Protein AF-A0A2I0QEM2-F1 (afdb_monomer_lite)

Foldseek 3Di:
DDALVQLVVVDDPFADSVLSQLLQLVLLLQLLQCPDPPNVVFWAWADQNCCCFFPDVAGWTDQETETEGQDDDDQVRVQVSSVVSQVNSCVLPVKAKDDKDKDFPDDDVQWTKIKIWIFTQTNVRDPPPGDTRIYIYTRLQDQDDFFDWGWTDNPGPCVVSRIHTHGYRDLLLNLLLLLQVLQVDQDLSSLVSNLCSLPPDLDQLLSNLVNNVVRCVSVVGDSVDDSCVVVVVNVVCNCVRGSNTHPDRDDSVVSCVRSVVSSLQSVLLNLCVVQQLQLLLLLVLLLCLQVLLLALLVLCCQAPNNVPPPLSVPDDSLCSLCQCLQVDPSHGNPDPVRNVLSVLLLVLQQPAWHADPPDPQGIDTSSLLNNFLDADPPDPRDRPHLSSLLLVLLLCQFCVQLPPPQSAAHHSVWAWAAALQGFIDTADSNLVVLSNLLSVLSCVLRVVVDLVSVLVCVVVSLVSSCVRQVRAFPDRRSLRRNFTRSLSSNSSSQSSLQLVSLQSNDDPDPDRCSDPDNVSQQFDWQFWLVPDDQQDPSVLCCCCPVVVNVLSVCSDDDDDDPDHFHWTWDADPVSQKIWTDGPPWIKIWGDDVVVQWIWIDTPPDDIAIWGWDADPNITITGFGFKKKKKKWFDLLLQQLLDFALLLLLLSQVLVVVLQVQLQSCVCNSSVFGHFLDDWSTITITIGTQSNDPVVSSVSSSLVSCCVQQLVLIAIDIDMDGGGDAPLQNQLVNVVVVVVCVVVVPGPPPRDRNLVVVVVVCPNDDDPQWDQASRSSRHIDGNPDPNSHHPSSVSSSVSSVDDDPQADSFLQLQQDPPPDGFWKKKKKKFFPCNCVSSCNVQQLAWSDWDFDDDDVVV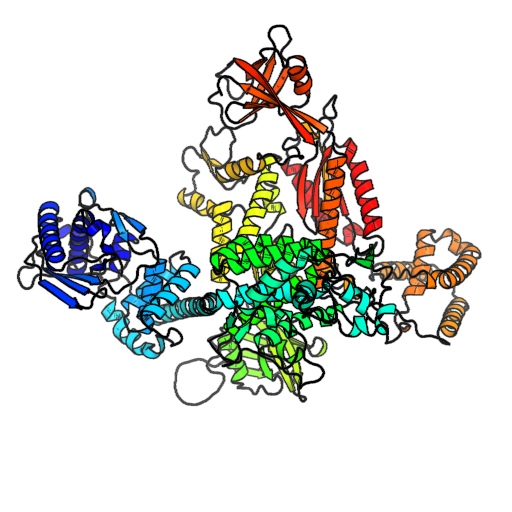VLVVVVVVVVPPPDDDDPVNVVVVVVVLVVVVVPDDRDDDDPVCVVVLVVVLVVVVVVCVVDPVSVVPADPVRSVVVSVVSVRVPPVRTDPPTGGNRDGSSSSSSLLVLLLVLLVVLVVVCQVPFDKAKKWKKFWPDDDPDPQDKFWKWKDFPPDDTDIFIWGDDPRIIITSNRVCVVVCVVQQVTWMWIFTDDPVCPPDRDITTIHTDDIDMHGSKAWSDGGSGMTIIMHGPVCPVVSVVVSVVSCCSRNVSVPPPGDTQMDMDIGHSPDRVSVVSVSSVVSVVCVVDPVSVVD

Radius of gyration: 36.81 Å; chains: 1; bounding box: 103×77×94 Å

pLDDT: mean 79.6, std 17.76, range [28.11, 97.88]

Secondary structure (DSSP, 8-state):
---HHHHHHH--SSS-HHHHHHHHHHHHHHHHHHHSTTHHHHEEEEHHHHIIIII-TTS----EEEEEESS---HHHHHHHHHHHHHHHHHHH-PEE-PPEEEEEE-STT--EEEEEEEEE-TT---SS--EEEEEEESSSPP-SPPEEEE----STTTTTS--EEEE--HHHHHHHHHHHHTT---HHHHHHHHHHHHHS---HHHHHHHHHHHHHHTT--TTS-GGGGHHHHHHHHHHHHTTT-SSPPPHHHHHHHHHHHHHHHHHHHHHHHTHHHHHHHHHHHHHTTGGGGSHHHHHHTSTTGGG-HHHHT--GGGHHHHHTT--TTS--S-HHHHHHHHHHHHHHTT-EEESTT-GGGEEEHHHHHHSSS--SSS-S--SSHHHHHHHHHHHHHHHHHHTT---PPBTTB-EEE-TTS-EEE-----HHHHHHHHHHHHHHHTT--HHHHHHHHHHHHHHHHHHHTTSBS--STTTTTSBHHHHHHHHHHHHHHHHHHHHH--S-SS----SSHHHHT-EEEEEGGG--TT-HHHHHIIIIIT--GGGTTSS---S--S----EEEE-TTSSEEEEEETTEEEEEEEETTTTEEEEEESSS-EEEEEEEEETTEEEEEE-SEEEEEEEE-HHHHHHS-SSHHHHHHHHHHHHHHHHHHHHIIIIIS---EEEEE-SSEEEEEEETT---HHHHHHHHHHHHHHHHTTSS-EEEEEPPS-S-HHHHHHHHHHHHHHHHHHT---TT---HHHHHHHTTTTSPPTTEEE-TTTSSSEEETT-TT---HHHHHHHHHHHS-BTTB-S-HHHHHB-SSSB--EEEEEEE---HHHHTSHHHHTSEEE--B--SSHHHHHHHHHHHHTTS-----HHHHHHHHHHHHHHHHS-------TTTHHHHHHHHHHHHHHHHT-HHHHHHS-HHHHHHHHHHHHHT-GGGB-TT-EEPP--HHHHHHHHHHHHHHHHHHHHHHHHHSPEEEEEEEEESS--S--SSEEEEEEEETTEEEEEEEEEEETTEEEE-SGGGHHHHHHTTTSPEEEEE--TT-TT---EEEEEEEEEEEEES-EEEEE-SSEEEEEEEHHHHHHHHHHHHHHHHHHHGGGTTTS--EEEEEEE-TTS-HHHHHHHHHHHHHHHH-HHHHH-

Sequence (1152 aa):
MIDLNELKRKINEQVGEATLERDYVIGWILKSIYEDDLLKDILIFKGGTALRKGYFSEYRFSADLDFTAINYVDENVLKTRFEGIIKKSAEDSGISFLEIEFEQTRDEYNEEAFEIKIPFIGPRQHKNSPPKIKVQITRYEKLFFKPEERELIHLYSDNKDCKAKLKVYSLEEIIGEKLRALHQRVRPRDLYDLHYLLTTQNINKIRVCECFLKKCEHKKVDWNIDPFEKSDDFKNAWNSSLEHLIINVPDFNDVVKRVKGEMSAIKNMCRIIKNRDLILLAEIGALIHDIGKLNEFFIKKQSIEGENDPILKDYLHGSVLEYDSGTNINFYPNNKALESSAKKLKDLLERVEISYQNSKSYKSDLYLLLKQHHPDKQQTQRFPDKIVELLSISDSFDAGEDRGNANNKQSMCKTYKSTAFGYEKDVDVDFNIERKNIYVSAINLINACDIDKIKDNRDKFIDILKESLGKSLGMTARAANDVSLWEHSYMTASIMKALLCEGILNKEEKEFPVVKNKQEILGRYLFSWGDIPENSTELIKFLKDDLKMEWVENAEIKKSMEWVENAEIKKSNDGKIITATNEEKSIRFKLNKEKGKVILEVSSEKNYKYELRENNSKLNIYLGPFKILSIDWDFFDFISQSHKIPDVSGRVEILREIKEEVKRLIETEFLLGNCIYEDDYGLHFLIPASFSEEKIIKEGIYKIINTKTEGILVPYVSSTASGGSLVKLLSEAKGILENKIREKEIDIDFKPEWIKKWNESNTNLPKNKLVCNVCSKGFYCDGNAEEICEVCKRIRDKGRKEKPPQTTFIDEIAWNGKDYENIALVVLNFNLKHWLDGEHIKSLFLNLKWKEGKDMKGLHGKIMKQLKGNFVWNENTQKTIKQSVSELLEEKTIVIRDNSISNLSNLMIKEIQSRIDKNETLRDVLTDEQKNHTLTICVFKNIEFLDKDTIPKSPSPSRMMRVWNNTREFFEELEKGICEKALTLDRCIIEVNKIPDVGAGAWESEISANDKKAKKCEIIFKENECITVTPHINNFIEENKNKELIIKIIDKEWENFQKKFSSKFKEKRTIRGYRTISLSPNMFMFLVPSSKAVEIIKEAKDRYMKQFGKVYGKLPLNAGVVFFKRKTPFYACLDSARRFINCFKDEEMRKK

Structure (mmCIF, N/CA/C/O backbone):
data_AF-A0A2I0QEM2-F1
#
_entry.id   AF-A0A2I0QEM2-F1
#
loop_
_atom_site.group_PDB
_atom_site.id
_atom_site.type_symbol
_atom_site.label_atom_id
_atom_site.label_alt_id
_atom_site.label_comp_id
_atom_site.label_asym_id
_atom_site.label_entity_id
_atom_site.label_seq_id
_atom_site.pdbx_PDB_ins_code
_atom_site.Cartn_x
_atom_site.Cartn_y
_atom_site.Cartn_z
_atom_site.occupancy
_atom_site.B_iso_or_equiv
_atom_site.auth_seq_id
_atom_site.auth_comp_id
_atom_site.auth_asym_id
_atom_site.auth_atom_id
_atom_site.pdbx_PDB_model_num
ATOM 1 N N . MET A 1 1 ? -49.653 7.482 21.838 1.00 86.69 1 MET A N 1
ATOM 2 C CA . MET A 1 1 ? -48.935 6.464 22.633 1.00 86.69 1 MET A CA 1
ATOM 3 C C . MET A 1 1 ? -49.371 5.084 22.184 1.00 86.69 1 MET A C 1
ATOM 5 O O . MET A 1 1 ? -50.568 4.891 21.992 1.00 86.69 1 MET A O 1
ATOM 9 N N . ILE A 1 2 ? -48.434 4.148 22.023 1.00 89.62 2 ILE A N 1
ATOM 10 C CA . ILE A 1 2 ? -48.752 2.739 21.739 1.00 89.62 2 ILE A CA 1
ATOM 11 C C . ILE A 1 2 ? -49.537 2.078 22.881 1.00 89.62 2 ILE A C 1
ATOM 13 O O . ILE A 1 2 ? -49.486 2.525 24.030 1.00 89.62 2 ILE A O 1
ATOM 17 N N . ASP A 1 3 ? -50.247 0.993 22.572 1.00 87.06 3 ASP A N 1
ATOM 18 C CA . ASP A 1 3 ? -50.975 0.220 23.577 1.00 87.06 3 ASP A CA 1
ATOM 19 C C . ASP A 1 3 ? -50.071 -0.799 24.309 1.00 87.06 3 ASP A C 1
ATOM 21 O O . ASP A 1 3 ? -49.000 -1.198 23.841 1.00 87.06 3 ASP A O 1
ATOM 25 N N . LEU A 1 4 ? -50.511 -1.243 25.492 1.00 86.88 4 LEU A N 1
ATOM 26 C CA . LEU A 1 4 ? -49.807 -2.267 26.272 1.00 86.88 4 LEU A CA 1
ATOM 27 C C . LEU A 1 4 ? -49.755 -3.624 25.544 1.00 86.88 4 LEU A C 1
ATOM 29 O O . LEU A 1 4 ? -48.837 -4.412 25.771 1.00 86.88 4 LEU A O 1
ATOM 33 N N . ASN A 1 5 ? -50.718 -3.912 24.664 1.00 85.56 5 ASN A N 1
ATOM 34 C CA . ASN A 1 5 ? -50.766 -5.168 23.917 1.00 85.56 5 ASN A CA 1
ATOM 35 C C . ASN A 1 5 ? -49.659 -5.239 22.856 1.00 85.56 5 ASN A C 1
ATOM 37 O O . ASN A 1 5 ? -49.176 -6.323 22.547 1.00 85.56 5 ASN A O 1
ATOM 41 N N . GLU A 1 6 ? -49.227 -4.114 22.293 1.00 86.69 6 GLU A N 1
ATOM 42 C CA . GLU A 1 6 ? -48.085 -4.026 21.395 1.00 86.69 6 GLU A CA 1
ATOM 43 C C . GLU A 1 6 ? -46.788 -4.331 22.135 1.00 86.69 6 GLU A C 1
ATOM 45 O O . GLU A 1 6 ? -46.016 -5.159 21.648 1.00 86.69 6 GLU A O 1
ATOM 50 N N . LEU A 1 7 ? -46.582 -3.747 23.323 1.00 85.81 7 LEU A N 1
ATOM 51 C CA . LEU A 1 7 ? -45.449 -4.121 24.172 1.00 85.81 7 LEU A CA 1
ATOM 52 C C . LEU A 1 7 ? -45.474 -5.627 24.441 1.00 85.81 7 LEU A C 1
ATOM 54 O O . LEU A 1 7 ? -44.477 -6.292 24.187 1.00 85.81 7 LEU A O 1
ATOM 58 N N . LYS A 1 8 ? -46.633 -6.175 24.834 1.00 84.00 8 LYS A N 1
ATOM 59 C CA . LYS A 1 8 ? -46.819 -7.612 25.090 1.00 84.00 8 LYS A CA 1
ATOM 60 C C . LYS A 1 8 ? -46.546 -8.506 23.886 1.00 84.00 8 LYS A C 1
ATOM 62 O O . LYS A 1 8 ? -45.945 -9.557 24.048 1.00 84.00 8 LYS A O 1
ATOM 67 N N . ARG A 1 9 ? -46.936 -8.089 22.680 1.00 83.12 9 ARG A N 1
ATOM 68 C CA . ARG A 1 9 ? -46.637 -8.817 21.432 1.00 83.12 9 ARG A CA 1
ATOM 69 C C . ARG A 1 9 ? -45.154 -8.796 21.068 1.00 83.12 9 ARG A C 1
ATOM 71 O O . ARG A 1 9 ? -44.708 -9.671 20.336 1.00 83.12 9 ARG A O 1
ATOM 78 N N . LYS A 1 10 ? -44.414 -7.786 21.529 1.00 77.62 10 LYS A N 1
ATOM 79 C CA . LYS A 1 10 ? -42.966 -7.646 21.323 1.00 77.62 10 LYS A CA 1
ATOM 80 C C . LYS A 1 10 ? -42.137 -8.267 22.452 1.00 77.62 10 LYS A C 1
ATOM 82 O O . LYS A 1 10 ? -40.921 -8.363 22.296 1.00 77.62 10 LYS A O 1
ATOM 87 N N . ILE A 1 11 ? -42.767 -8.699 23.551 1.00 74.38 11 ILE A N 1
ATOM 88 C CA . ILE A 1 11 ? -42.117 -9.531 24.571 1.00 74.38 11 ILE A CA 1
ATOM 89 C C . ILE A 1 11 ? -41.677 -10.838 23.911 1.00 74.38 11 ILE A C 1
ATOM 91 O O . ILE A 1 11 ? -42.431 -11.472 23.176 1.00 74.38 11 ILE A O 1
ATOM 95 N N . ASN A 1 12 ? -40.464 -11.260 24.230 1.00 62.56 12 ASN A N 1
ATOM 96 C CA . ASN A 1 12 ? -40.019 -12.637 24.071 1.00 62.56 12 ASN A CA 1
ATOM 97 C C . ASN A 1 12 ? -39.668 -13.198 25.457 1.00 62.56 12 ASN A C 1
ATOM 99 O O . ASN A 1 12 ? -39.690 -12.464 26.443 1.00 62.56 12 ASN A O 1
ATOM 103 N N . GLU A 1 13 ? -39.348 -14.488 25.543 1.00 52.75 13 GLU A N 1
ATOM 104 C CA . GLU A 1 13 ? -39.176 -15.213 26.813 1.00 52.75 13 GLU A CA 1
ATOM 105 C C . GLU A 1 13 ? -38.131 -14.615 27.785 1.00 52.75 13 GLU A C 1
ATOM 107 O O . GLU A 1 13 ? -38.129 -14.996 28.952 1.00 52.75 13 GLU A O 1
ATOM 112 N N . GLN A 1 14 ? -37.273 -13.673 27.359 1.00 54.59 14 GLN A N 1
ATOM 113 C CA . GLN A 1 14 ? -36.153 -13.166 28.170 1.00 54.59 14 GLN A CA 1
ATOM 114 C C . GLN A 1 14 ? -36.143 -11.639 28.407 1.00 54.59 14 GLN A C 1
ATOM 116 O O . GLN A 1 14 ? -35.611 -11.187 29.423 1.00 54.59 14 GLN A O 1
ATOM 121 N N . VAL A 1 15 ? -36.772 -10.813 27.553 1.00 71.94 15 VAL A N 1
ATOM 122 C CA . VAL A 1 15 ? -36.835 -9.346 27.753 1.00 71.94 15 VAL A CA 1
ATOM 123 C C . VAL A 1 15 ? -38.206 -8.911 28.271 1.00 71.94 15 VAL A C 1
ATOM 125 O O . VAL A 1 15 ? -39.206 -8.942 27.556 1.00 71.94 15 VAL A O 1
ATOM 128 N N . GLY A 1 16 ? -38.241 -8.448 29.523 1.00 80.44 16 GLY A N 1
ATOM 129 C CA . GLY A 1 16 ? -39.474 -8.038 30.196 1.00 80.44 16 GLY A CA 1
ATOM 130 C C . GLY A 1 16 ? -40.079 -6.717 29.698 1.00 80.44 16 GLY A C 1
ATOM 131 O O . GLY A 1 16 ? -39.392 -5.833 29.179 1.00 80.44 16 GLY A O 1
ATOM 132 N N . GLU A 1 17 ? -41.378 -6.544 29.961 1.00 84.81 17 GLU A N 1
ATOM 133 C CA . GLU A 1 17 ? -42.174 -5.362 29.587 1.00 84.81 17 GLU A CA 1
ATOM 134 C C . GLU A 1 17 ? -41.533 -4.025 29.986 1.00 84.81 17 GLU A C 1
ATOM 136 O O . GLU A 1 17 ? -41.599 -3.052 29.239 1.00 84.81 17 GLU A O 1
ATOM 141 N N . ALA A 1 18 ? -40.902 -3.966 31.163 1.00 87.00 18 ALA A N 1
ATOM 142 C CA . ALA A 1 18 ? -40.288 -2.747 31.688 1.00 87.00 18 ALA A CA 1
ATOM 143 C C . ALA A 1 18 ? -39.103 -2.256 30.837 1.00 87.00 18 ALA A C 1
ATOM 145 O O . ALA A 1 18 ? -38.886 -1.051 30.711 1.00 87.00 18 ALA A O 1
ATOM 146 N N . THR A 1 19 ? -38.332 -3.176 30.251 1.00 89.06 19 THR A N 1
ATOM 147 C CA . THR A 1 19 ? -37.191 -2.839 29.390 1.00 89.06 19 THR A CA 1
ATOM 148 C C . THR A 1 19 ? -37.675 -2.290 28.049 1.00 89.06 19 THR A C 1
ATOM 150 O O . THR A 1 19 ? -37.158 -1.272 27.588 1.00 89.06 19 THR A O 1
ATOM 153 N N . LEU A 1 20 ? -38.709 -2.908 27.467 1.00 89.44 20 LEU A N 1
ATOM 154 C CA . LEU A 1 20 ? -39.336 -2.444 26.225 1.00 89.44 20 LEU A CA 1
ATOM 155 C C . LEU A 1 20 ? -40.013 -1.083 26.402 1.00 89.44 20 LEU A C 1
ATOM 157 O O . LEU A 1 20 ? -39.857 -0.200 25.566 1.00 89.44 20 LEU A O 1
ATOM 161 N N . GLU A 1 21 ? -40.712 -0.877 27.520 1.00 92.56 21 GLU A N 1
ATOM 162 C CA . GLU A 1 21 ? -41.333 0.411 27.831 1.00 92.56 21 GLU A CA 1
ATOM 163 C C . GLU A 1 21 ? -40.294 1.545 27.891 1.00 92.56 21 GLU A C 1
ATOM 165 O O . GLU A 1 21 ? -40.509 2.610 27.312 1.00 92.56 21 GLU A O 1
ATOM 170 N N . ARG A 1 22 ? -39.141 1.317 28.536 1.00 93.19 22 ARG A N 1
ATOM 171 C CA . ARG A 1 22 ? -38.052 2.309 28.565 1.00 93.19 22 ARG A CA 1
ATOM 172 C C . ARG A 1 22 ? -37.472 2.564 27.178 1.00 93.19 22 ARG A C 1
ATOM 174 O O . ARG A 1 22 ? -37.265 3.719 26.820 1.00 93.19 22 ARG A O 1
ATOM 181 N N . ASP A 1 23 ? -37.227 1.514 26.397 1.00 93.31 23 ASP A N 1
ATOM 182 C CA . ASP A 1 23 ? -36.723 1.646 25.027 1.00 93.31 23 ASP A CA 1
ATOM 183 C C . ASP A 1 23 ? -37.681 2.465 24.142 1.00 93.31 23 ASP A C 1
ATOM 185 O O . ASP A 1 23 ? -37.230 3.317 23.372 1.00 93.31 23 ASP A O 1
ATOM 189 N N . TYR A 1 24 ? -38.991 2.261 24.285 1.00 94.56 24 TYR A N 1
ATOM 190 C CA . TYR A 1 24 ? -40.022 3.056 23.619 1.00 94.56 24 TYR A CA 1
ATOM 191 C C . TYR A 1 24 ? -39.948 4.542 24.008 1.00 94.56 24 TYR A C 1
ATOM 193 O O . TYR A 1 24 ? -39.855 5.407 23.135 1.00 94.56 24 TYR A O 1
ATOM 201 N N . VAL A 1 25 ? -39.917 4.846 25.310 1.00 95.88 25 VAL A N 1
ATOM 202 C CA . VAL A 1 25 ? -39.877 6.228 25.830 1.00 95.88 25 VAL A CA 1
ATOM 203 C C . VAL A 1 25 ? -38.597 6.958 25.407 1.00 95.88 25 VAL A C 1
ATOM 205 O O . VAL A 1 25 ? -38.641 8.135 25.054 1.00 95.88 25 VAL A O 1
ATOM 208 N N . ILE A 1 26 ? -37.460 6.254 25.377 1.00 96.69 26 ILE A N 1
ATOM 209 C CA . ILE A 1 26 ? -36.172 6.796 24.924 1.00 96.69 26 ILE A CA 1
ATOM 210 C C . ILE A 1 26 ? -36.251 7.341 23.492 1.00 96.69 26 ILE A C 1
ATOM 212 O O . ILE A 1 26 ? -35.633 8.367 23.212 1.00 96.69 26 ILE A O 1
ATOM 216 N N . GLY A 1 27 ? -36.998 6.689 22.591 1.00 96.44 27 GLY A N 1
ATOM 217 C CA . GLY A 1 27 ? -37.159 7.160 21.209 1.00 96.44 27 GLY A CA 1
ATOM 218 C C . GLY A 1 27 ? -37.770 8.561 21.147 1.00 96.44 27 GLY A C 1
ATOM 219 O O . GLY A 1 27 ? -37.224 9.452 20.499 1.00 96.44 27 GLY A O 1
ATOM 220 N N . TRP A 1 28 ? -38.840 8.781 21.911 1.00 97.69 28 TRP A N 1
ATOM 221 C CA . TRP A 1 28 ? -39.530 10.068 21.986 1.00 97.69 28 TRP A CA 1
ATOM 222 C C . TRP A 1 28 ? -38.673 11.170 22.614 1.00 97.69 28 TRP A C 1
ATOM 224 O O . TRP A 1 28 ? -38.589 12.262 22.054 1.00 97.69 28 TRP A O 1
ATOM 234 N N . ILE A 1 29 ? -37.952 10.863 23.698 1.00 97.50 29 ILE A N 1
ATOM 235 C CA . ILE A 1 29 ? -37.008 11.813 24.308 1.00 97.50 29 ILE A CA 1
ATOM 236 C C . ILE A 1 29 ? -35.905 12.192 23.307 1.00 97.50 29 ILE A C 1
ATOM 238 O O . ILE A 1 29 ? -35.602 13.372 23.141 1.00 97.50 29 ILE A O 1
ATOM 242 N N . LEU A 1 30 ? -35.316 11.211 22.609 1.00 97.88 30 LEU A N 1
ATOM 243 C CA . LEU A 1 30 ? -34.278 11.459 21.603 1.00 97.88 30 LEU A CA 1
ATOM 244 C C . LEU A 1 30 ? -34.788 12.323 20.448 1.00 97.88 30 LEU A C 1
ATOM 246 O O . LEU A 1 30 ? -34.082 13.246 20.041 1.00 97.88 30 LEU A O 1
ATOM 250 N N . LYS A 1 31 ? -36.005 12.065 19.949 1.00 97.69 31 LYS A N 1
ATOM 251 C CA . LYS A 1 31 ? -36.643 12.915 18.937 1.00 97.69 31 LYS A CA 1
ATOM 252 C C . LYS A 1 31 ? -36.706 14.361 19.414 1.00 97.69 31 LYS A C 1
ATOM 254 O O . LYS A 1 31 ? -36.218 15.247 18.721 1.00 97.69 31 LYS A O 1
ATOM 259 N N . SER A 1 32 ? -37.254 14.602 20.603 1.00 97.50 32 SER A N 1
ATOM 260 C CA . SER A 1 32 ? -37.409 15.962 21.118 1.00 97.50 32 SER A CA 1
ATOM 261 C C . SER A 1 32 ? -36.071 16.653 21.407 1.00 97.50 32 SER A C 1
ATOM 263 O O . SER A 1 32 ? -35.969 17.851 21.161 1.00 97.50 32 SER A O 1
ATOM 265 N N . ILE A 1 33 ? -35.030 15.927 21.844 1.00 97.50 33 ILE A N 1
ATOM 266 C CA . ILE A 1 33 ? -33.666 16.475 21.995 1.00 97.50 33 ILE A CA 1
ATOM 267 C C . ILE A 1 33 ? -33.108 16.946 20.645 1.00 97.50 33 ILE A C 1
ATOM 269 O O . ILE A 1 33 ? -32.586 18.054 20.552 1.00 97.50 33 ILE A O 1
ATOM 273 N N . TYR A 1 34 ? -33.214 16.122 19.599 1.00 96.94 34 TYR A N 1
ATOM 274 C CA . TYR A 1 34 ? -32.644 16.434 18.281 1.00 96.94 34 TYR A CA 1
ATOM 275 C C . TYR A 1 34 ? -33.519 17.351 17.414 1.00 96.94 34 TYR A C 1
ATOM 277 O O . TYR A 1 34 ? -33.090 17.779 16.342 1.00 96.94 34 TYR A O 1
ATOM 285 N N . GLU A 1 35 ? -34.712 17.703 17.889 1.00 95.62 35 GLU A N 1
ATOM 286 C CA . GLU A 1 35 ? -35.542 18.770 17.329 1.00 95.62 35 GLU A CA 1
ATOM 287 C C . GLU A 1 35 ? -35.390 20.109 18.067 1.00 95.62 35 GLU A C 1
ATOM 289 O O . GLU A 1 35 ? -35.893 21.116 17.572 1.00 95.62 35 GLU A O 1
ATOM 294 N N . ASP A 1 36 ? -34.734 20.150 19.233 1.00 96.69 36 ASP A N 1
ATOM 295 C CA . ASP A 1 36 ? -34.415 21.416 19.899 1.00 96.69 36 ASP A CA 1
ATOM 296 C C . ASP A 1 36 ? -33.275 22.128 19.161 1.00 96.69 36 ASP A C 1
ATOM 298 O O . ASP A 1 36 ? -32.236 21.540 18.849 1.00 96.69 36 ASP A O 1
ATOM 302 N N . ASP A 1 37 ? -33.467 23.419 18.889 1.00 93.31 37 ASP A N 1
ATOM 303 C CA . ASP A 1 37 ? -32.561 24.201 18.048 1.00 93.31 37 ASP A CA 1
ATOM 304 C C . ASP A 1 37 ? -31.167 24.414 18.635 1.00 93.31 37 ASP A C 1
ATOM 306 O O . ASP A 1 37 ? -30.241 24.697 17.880 1.00 93.31 37 ASP A O 1
ATOM 310 N N . LEU A 1 38 ? -31.001 24.263 19.950 1.00 93.38 38 LEU A N 1
ATOM 311 C CA . LEU A 1 38 ? -29.714 24.404 20.619 1.00 93.38 38 LEU A CA 1
ATOM 312 C C . LEU A 1 38 ? -29.069 23.033 20.846 1.00 93.38 38 LEU A C 1
ATOM 314 O O . LEU A 1 38 ? -27.910 22.805 20.492 1.00 93.38 38 LEU A O 1
ATOM 318 N N . LEU A 1 39 ? -29.812 22.101 21.443 1.00 94.75 39 LEU A N 1
ATOM 319 C CA . LEU A 1 39 ? -29.257 20.835 21.916 1.00 94.75 39 LEU A CA 1
ATOM 320 C C . LEU A 1 39 ? -28.869 19.890 20.778 1.00 94.75 39 LEU A C 1
ATOM 322 O O . LEU A 1 39 ? -27.874 19.178 20.924 1.00 94.75 39 LEU A O 1
ATOM 326 N N . LYS A 1 40 ? -29.548 19.942 19.623 1.00 94.06 40 LYS A N 1
ATOM 327 C CA . LYS A 1 40 ? -29.188 19.148 18.430 1.00 94.06 40 LYS A CA 1
ATOM 328 C C . LYS A 1 40 ? -27.764 19.412 17.926 1.00 94.06 40 LYS A C 1
ATOM 330 O O . LYS A 1 40 ? -27.160 18.556 17.275 1.00 94.06 40 LYS A O 1
ATOM 335 N N . ASP A 1 41 ? -27.227 20.602 18.194 1.00 91.62 41 ASP A N 1
ATOM 336 C CA . ASP A 1 41 ? -25.893 21.015 17.761 1.00 91.62 41 ASP A CA 1
ATOM 337 C C . ASP A 1 41 ? -24.830 20.848 18.847 1.00 91.62 41 ASP A C 1
ATOM 339 O O . ASP A 1 41 ? -23.646 20.785 18.523 1.00 91.62 41 ASP A O 1
ATOM 343 N N . ILE A 1 42 ? -25.237 20.707 20.111 1.00 93.06 42 ILE A N 1
ATOM 344 C CA . ILE A 1 42 ? -24.320 20.614 21.253 1.00 93.06 42 ILE A CA 1
ATOM 345 C C . ILE A 1 42 ? -24.175 19.183 21.776 1.00 93.06 42 ILE A C 1
ATOM 347 O O . ILE A 1 42 ? -23.073 18.786 22.163 1.00 93.06 42 ILE A O 1
ATOM 351 N N . LEU A 1 43 ? -25.261 18.409 21.816 1.00 96.38 43 LEU A N 1
ATOM 352 C CA . LEU A 1 43 ? -25.277 17.078 22.414 1.00 96.38 43 LEU A CA 1
ATOM 353 C C . LEU A 1 43 ? -24.982 16.005 21.367 1.00 96.38 43 LEU A C 1
ATOM 355 O O . LEU A 1 43 ? -25.769 15.745 20.454 1.00 96.38 43 LEU A O 1
ATOM 359 N N . ILE A 1 44 ? -23.845 15.336 21.535 1.00 97.50 44 ILE A N 1
ATOM 360 C CA . ILE A 1 44 ? -23.442 14.214 20.691 1.00 97.50 44 ILE A CA 1
ATOM 361 C C . ILE A 1 44 ? -23.692 12.910 21.442 1.00 97.50 44 ILE A C 1
ATOM 363 O O . ILE A 1 44 ? -23.155 12.692 22.530 1.00 97.50 44 ILE A O 1
ATOM 367 N N . PHE A 1 45 ? -24.522 12.049 20.863 1.00 97.75 45 PHE A N 1
ATOM 368 C CA . PHE A 1 45 ? -24.997 10.819 21.482 1.00 97.75 45 PHE A CA 1
ATOM 369 C C . PHE A 1 45 ? -23.941 9.708 21.452 1.00 97.75 45 PHE A C 1
ATOM 371 O O . PHE A 1 45 ? -23.252 9.514 20.445 1.00 97.75 45 PHE A O 1
ATOM 378 N N . LYS A 1 46 ? -23.816 8.954 22.551 1.00 95.94 46 LYS A N 1
ATOM 379 C CA . LYS A 1 46 ? -22.831 7.872 22.709 1.00 95.94 46 LYS A CA 1
ATOM 380 C C . LYS A 1 46 ? -23.363 6.713 23.568 1.00 95.94 46 LYS A C 1
ATOM 382 O O . LYS A 1 46 ? -24.531 6.660 23.944 1.00 95.94 46 LYS A O 1
ATOM 387 N N . GLY A 1 47 ? -22.490 5.748 23.856 1.00 93.06 47 GLY A N 1
ATOM 388 C CA . GLY A 1 47 ? -22.787 4.637 24.762 1.00 93.06 47 GLY A CA 1
ATOM 389 C C . GLY A 1 47 ? -23.612 3.504 24.139 1.00 93.06 47 GLY A C 1
ATOM 390 O O . GLY A 1 47 ? -23.734 3.373 22.923 1.00 93.06 47 GLY A O 1
ATOM 391 N N . GLY A 1 48 ? -24.155 2.630 24.992 1.00 93.62 48 GLY A N 1
ATOM 392 C CA . GLY A 1 48 ? -24.887 1.431 24.548 1.00 93.62 48 GLY A CA 1
ATOM 393 C C . GLY A 1 48 ? -26.233 1.743 23.889 1.00 93.62 48 GLY A C 1
ATOM 394 O O . GLY A 1 48 ? -26.659 1.041 22.976 1.00 93.62 48 GLY A O 1
ATOM 395 N N . THR A 1 49 ? -26.889 2.822 24.313 1.00 95.12 49 THR A N 1
ATOM 396 C CA . THR A 1 49 ? -28.182 3.239 23.753 1.00 95.12 49 THR A CA 1
ATOM 397 C C . THR A 1 49 ? -28.013 3.865 22.372 1.00 95.12 49 THR A C 1
ATOM 399 O O . THR A 1 49 ? -28.856 3.642 21.508 1.00 95.12 49 THR A O 1
ATOM 402 N N . ALA A 1 50 ? -26.886 4.534 22.108 1.00 96.25 50 ALA A N 1
ATOM 403 C CA . ALA A 1 50 ? -26.518 4.978 20.764 1.00 96.25 50 ALA A CA 1
ATOM 404 C C . ALA A 1 50 ? -26.355 3.814 19.779 1.00 96.25 50 ALA A C 1
ATOM 406 O O . ALA A 1 50 ? -26.840 3.895 18.652 1.00 96.25 50 ALA A O 1
ATOM 407 N N . LEU A 1 51 ? -25.752 2.700 20.209 1.00 95.44 51 LEU A N 1
ATOM 408 C CA . LEU A 1 51 ? -25.661 1.489 19.385 1.00 95.44 51 LEU A CA 1
ATOM 409 C C . LEU A 1 51 ? -27.054 0.949 19.033 1.00 95.44 51 LEU A C 1
ATOM 411 O O . LEU A 1 51 ? -27.324 0.651 17.872 1.00 95.44 51 LEU A O 1
ATOM 415 N N . ARG A 1 52 ? -27.963 0.896 20.013 1.00 93.88 52 ARG A N 1
ATOM 416 C CA . ARG A 1 52 ? -29.340 0.408 19.835 1.00 93.88 52 ARG A CA 1
ATOM 417 C C . ARG A 1 52 ? -30.203 1.321 18.958 1.00 93.88 52 ARG A C 1
ATOM 419 O O . ARG A 1 52 ? -30.937 0.834 18.106 1.00 93.88 52 ARG A O 1
ATOM 426 N N . LYS A 1 53 ? -30.146 2.635 19.189 1.00 95.94 53 LYS A N 1
ATOM 427 C CA . LYS A 1 53 ? -31.053 3.620 18.578 1.00 95.94 53 LYS A CA 1
ATOM 428 C C . LYS A 1 53 ? -30.502 4.282 17.316 1.00 95.94 53 LYS A C 1
ATOM 430 O O . LYS A 1 53 ? -31.290 4.856 16.577 1.00 95.94 53 LYS A O 1
ATOM 435 N N . GLY A 1 54 ? -29.194 4.214 17.067 1.00 95.06 54 GLY A N 1
ATOM 436 C CA . GLY A 1 54 ? -28.554 4.833 15.900 1.00 95.06 54 GLY A CA 1
ATOM 437 C C . GLY A 1 54 ? -27.897 3.859 14.917 1.00 95.06 54 GLY A C 1
ATOM 438 O O . GLY A 1 54 ? -27.710 4.226 13.760 1.00 95.06 54 GLY A O 1
ATOM 439 N N . TYR A 1 55 ? -27.549 2.634 15.335 1.00 93.81 55 TYR A N 1
ATOM 440 C CA . TYR A 1 55 ? -26.810 1.690 14.480 1.00 93.81 55 TYR A CA 1
ATOM 441 C C . TYR A 1 55 ? -27.526 0.360 14.234 1.00 93.81 55 TYR A C 1
ATOM 443 O O . TYR A 1 55 ? -27.539 -0.112 13.098 1.00 93.81 55 TYR A O 1
ATOM 451 N N . PHE A 1 56 ? -28.100 -0.263 15.268 1.00 92.81 56 PHE A N 1
ATOM 452 C CA . PHE A 1 56 ? -28.481 -1.676 15.217 1.00 92.81 56 PHE A CA 1
ATOM 453 C C . PHE A 1 56 ? -29.884 -1.949 15.785 1.00 92.81 56 PHE A C 1
ATOM 455 O O . PHE A 1 56 ? -30.124 -1.904 16.996 1.00 92.81 56 PHE A O 1
ATOM 462 N N . SER A 1 57 ? -30.802 -2.346 14.898 1.00 86.81 57 SER A N 1
ATOM 463 C CA . SER A 1 57 ? -32.187 -2.707 15.231 1.00 86.81 57 SER A CA 1
ATOM 464 C C . SER A 1 57 ? -32.347 -4.044 15.956 1.00 86.81 57 SER A C 1
ATOM 466 O O . SER A 1 57 ? -33.414 -4.286 16.504 1.00 86.81 57 SER A O 1
ATOM 468 N N . GLU A 1 58 ? -31.303 -4.869 16.065 1.00 82.44 58 GLU A N 1
ATOM 469 C CA . GLU A 1 58 ? -31.301 -6.164 16.780 1.00 82.44 58 GLU A CA 1
ATOM 470 C C . GLU A 1 58 ? -30.133 -6.248 17.785 1.00 82.44 58 GLU A C 1
ATOM 472 O O . GLU A 1 58 ? -29.364 -7.204 17.829 1.00 82.44 58 GLU A O 1
ATOM 477 N N . TYR A 1 59 ? -29.955 -5.185 18.571 1.00 88.75 59 TYR A N 1
ATOM 478 C CA . TYR A 1 59 ? -28.909 -5.046 19.585 1.00 88.75 59 TYR A CA 1
ATOM 479 C C . TYR A 1 59 ? -29.476 -5.127 21.000 1.00 88.75 59 TYR A C 1
ATOM 481 O O . TYR A 1 59 ? -30.679 -4.955 21.203 1.00 88.75 59 TYR A O 1
ATOM 489 N N . ARG A 1 60 ? -28.606 -5.333 21.997 1.00 90.75 60 ARG A N 1
ATOM 490 C CA . ARG A 1 60 ? -29.033 -5.395 23.399 1.00 90.75 60 ARG A CA 1
ATOM 491 C C . ARG A 1 60 ? -29.741 -4.117 23.838 1.00 90.75 60 ARG A C 1
ATOM 493 O O . ARG A 1 60 ? -29.378 -3.012 23.423 1.00 90.75 60 ARG A O 1
ATOM 500 N N . PHE A 1 61 ? -30.694 -4.260 24.749 1.00 89.69 61 PHE A N 1
ATOM 501 C CA . PHE A 1 61 ? -31.374 -3.111 25.331 1.00 89.69 61 PHE A CA 1
ATOM 502 C C . PHE A 1 61 ? -30.451 -2.308 26.259 1.00 89.69 61 PHE A C 1
ATOM 504 O O . PHE A 1 61 ? -29.465 -2.806 26.820 1.00 89.69 61 PHE A O 1
ATOM 511 N N . SER A 1 62 ? -30.764 -1.021 26.393 1.00 88.12 62 SER A N 1
ATOM 512 C CA . SER A 1 62 ? -30.042 -0.063 27.224 1.00 88.12 62 SER A CA 1
ATOM 513 C C . SER A 1 62 ? -31.012 1.032 27.672 1.00 88.12 62 SER A C 1
ATOM 515 O O . SER A 1 62 ? -31.854 1.458 26.887 1.00 88.12 62 SER A O 1
ATOM 517 N N . ALA A 1 63 ? -30.931 1.436 28.940 1.00 81.12 63 ALA A N 1
ATOM 518 C CA . ALA A 1 63 ? -31.920 2.311 29.582 1.00 81.12 63 ALA A CA 1
ATOM 519 C C . ALA A 1 63 ? -31.409 3.736 29.870 1.00 81.12 63 ALA A C 1
ATOM 521 O O . ALA A 1 63 ? -32.197 4.595 30.258 1.00 81.12 63 ALA A O 1
ATOM 522 N N . ASP A 1 64 ? -30.110 3.974 29.679 1.00 90.12 64 ASP A N 1
ATOM 523 C CA . ASP A 1 64 ? -29.443 5.239 29.997 1.00 90.12 64 ASP A CA 1
ATOM 524 C C . ASP A 1 64 ? -29.150 6.026 28.710 1.00 90.12 64 ASP A C 1
ATOM 526 O O . ASP A 1 64 ? -28.840 5.438 27.677 1.00 90.12 64 ASP A O 1
ATOM 530 N N . LEU A 1 65 ? -29.229 7.349 28.743 1.00 96.62 65 LEU A N 1
ATOM 531 C CA . LEU A 1 65 ? -28.885 8.229 27.629 1.00 96.62 65 LEU A CA 1
ATOM 532 C C . LEU A 1 65 ? -27.568 8.947 27.927 1.00 96.62 65 LEU A C 1
ATOM 534 O O . LEU A 1 65 ? -27.531 9.823 28.781 1.00 96.62 65 LEU A O 1
ATOM 538 N N . ASP A 1 66 ? -26.500 8.599 27.212 1.00 96.50 66 ASP A N 1
ATOM 539 C CA . ASP A 1 66 ? -25.177 9.195 27.405 1.00 96.50 66 ASP A CA 1
ATOM 540 C C . ASP A 1 66 ? -24.862 10.199 26.290 1.00 96.50 66 ASP A C 1
ATOM 542 O O . ASP A 1 66 ? -24.884 9.851 25.107 1.00 96.50 66 ASP A O 1
ATOM 546 N N . PHE A 1 67 ? -24.488 11.422 26.656 1.00 97.31 67 PHE A N 1
ATOM 547 C CA . PHE A 1 67 ? -24.098 12.475 25.724 1.00 97.31 67 PHE A CA 1
ATOM 548 C C . PHE A 1 67 ? -22.744 13.081 26.081 1.00 97.31 67 PHE A C 1
ATOM 550 O O . PHE A 1 67 ? -22.367 13.216 27.248 1.00 97.31 67 PHE A O 1
ATOM 557 N N . THR A 1 68 ? -22.023 13.503 25.049 1.00 96.06 68 THR A N 1
ATOM 558 C CA . THR A 1 68 ? -20.929 14.461 25.184 1.00 96.06 68 THR A CA 1
ATOM 559 C C . THR A 1 68 ? -21.393 15.826 24.696 1.00 96.06 68 THR A C 1
ATOM 561 O O . THR A 1 68 ? -21.880 15.942 23.572 1.00 96.06 68 THR A O 1
ATOM 564 N N . ALA A 1 69 ? -21.234 16.849 25.534 1.00 94.50 69 ALA A N 1
ATOM 565 C CA . ALA A 1 69 ? -21.490 18.236 25.161 1.00 94.50 69 ALA A CA 1
ATOM 566 C C . ALA A 1 69 ? -20.220 18.850 24.556 1.00 94.50 69 ALA A C 1
ATOM 568 O O . ALA A 1 69 ? -19.193 18.921 25.230 1.00 94.50 69 ALA A O 1
ATOM 569 N N . ILE A 1 70 ? -20.276 19.287 23.292 1.00 91.88 70 ILE A N 1
ATOM 570 C CA . ILE A 1 70 ? -19.095 19.845 22.598 1.00 91.88 70 ILE A CA 1
ATOM 571 C C . ILE A 1 70 ? -18.853 21.333 22.890 1.00 91.88 70 ILE A C 1
ATOM 573 O O . ILE A 1 70 ? -17.750 21.823 22.672 1.00 91.88 70 ILE A O 1
ATOM 577 N N . ASN A 1 71 ? -19.857 22.035 23.421 1.00 86.88 71 ASN A N 1
ATOM 578 C CA . ASN A 1 71 ? -19.799 23.447 23.803 1.00 86.88 71 ASN A CA 1
ATOM 579 C C . ASN A 1 71 ? -20.268 23.631 25.252 1.00 86.88 71 ASN A C 1
ATOM 581 O O . ASN A 1 71 ? -20.959 22.769 25.795 1.00 86.88 71 ASN A O 1
ATOM 585 N N . TYR A 1 72 ? -19.892 24.756 25.870 1.00 86.12 72 TYR A N 1
ATOM 586 C CA . TYR A 1 72 ? -20.441 25.145 27.171 1.00 86.12 72 TYR A CA 1
ATOM 587 C C . TYR A 1 72 ? -21.951 25.360 27.062 1.00 86.12 72 TYR A C 1
ATOM 589 O O . TYR A 1 72 ? -22.423 25.985 26.109 1.00 86.12 72 TYR A O 1
ATOM 597 N N . VAL A 1 73 ? -22.685 24.871 28.057 1.00 83.19 73 VAL A N 1
ATOM 598 C CA . VAL A 1 73 ? -24.099 25.181 28.257 1.00 83.19 73 VAL A CA 1
ATOM 599 C C . VAL A 1 73 ? -24.276 25.507 29.727 1.00 83.19 73 VAL A C 1
ATOM 601 O O . VAL A 1 73 ? -23.874 24.720 30.581 1.00 83.19 73 VAL A O 1
ATOM 604 N N . ASP A 1 74 ? -24.860 26.669 29.995 1.00 88.75 74 ASP A N 1
ATOM 605 C CA . ASP A 1 74 ? -25.239 27.075 31.344 1.00 88.75 74 ASP A CA 1
ATOM 606 C C . ASP A 1 74 ? -26.257 26.092 31.941 1.00 88.75 74 ASP A C 1
ATOM 608 O O . ASP A 1 74 ? -27.148 25.600 31.241 1.00 88.75 74 ASP A O 1
ATOM 612 N N . GLU A 1 75 ? -26.130 25.820 33.239 1.00 91.19 75 GLU A N 1
ATOM 613 C CA . GLU A 1 75 ? -26.975 24.868 33.961 1.00 91.19 75 GLU A CA 1
ATOM 614 C C . GLU A 1 75 ? -28.466 25.216 33.847 1.00 91.19 75 GLU A C 1
ATOM 616 O O . GLU A 1 75 ? -29.285 24.359 33.504 1.00 91.19 75 GLU A O 1
ATOM 621 N N . ASN A 1 76 ? -28.826 26.485 34.070 1.00 92.81 76 ASN A N 1
ATOM 622 C CA . ASN A 1 76 ? -30.219 26.930 34.047 1.00 92.81 76 ASN A CA 1
ATOM 623 C C . ASN A 1 76 ? -30.795 26.839 32.636 1.00 92.81 76 ASN A C 1
ATOM 625 O O . ASN A 1 76 ? -31.953 26.447 32.455 1.00 92.81 76 ASN A O 1
ATOM 629 N N . VAL A 1 77 ? -29.983 27.162 31.626 1.00 93.19 77 VAL A N 1
ATOM 630 C CA . VAL A 1 77 ? -30.362 26.986 30.220 1.00 93.19 77 VAL A CA 1
ATOM 631 C C . VAL A 1 77 ? -30.600 25.509 29.919 1.00 93.19 77 VAL A C 1
ATOM 633 O O . VAL A 1 77 ? -31.635 25.174 29.345 1.00 93.19 77 VAL A O 1
ATOM 636 N N . LEU A 1 78 ? -29.690 24.619 30.323 1.00 94.25 78 LEU A N 1
ATOM 637 C CA . LEU A 1 78 ? -29.816 23.183 30.084 1.00 94.25 78 LEU A CA 1
ATOM 638 C C . LEU A 1 78 ? -31.065 22.612 30.766 1.00 94.25 78 LEU A C 1
ATOM 640 O O . LEU A 1 78 ? -31.840 21.908 30.117 1.00 94.25 78 LEU A O 1
ATOM 644 N N . LYS A 1 79 ? -31.309 22.976 32.030 1.00 95.50 79 LYS A N 1
ATOM 645 C CA . LYS A 1 79 ? -32.506 22.582 32.781 1.00 95.50 79 LYS A CA 1
ATOM 646 C C . LYS A 1 79 ? -33.791 23.043 32.086 1.00 95.50 79 LYS A C 1
ATOM 648 O O . LYS A 1 79 ? -34.645 22.213 31.783 1.00 95.50 79 LYS A O 1
ATOM 653 N N . THR A 1 80 ? -33.879 24.328 31.732 1.00 96.00 80 THR A N 1
ATOM 654 C CA . THR A 1 80 ? -35.042 24.911 31.034 1.00 96.00 80 THR A CA 1
ATOM 655 C C . THR A 1 80 ? -35.308 24.210 29.697 1.00 96.00 80 THR A C 1
ATOM 657 O O . THR A 1 80 ? -36.451 23.932 29.330 1.00 96.00 80 THR A O 1
ATOM 660 N N . ARG A 1 81 ? -34.248 23.888 28.945 1.00 96.00 81 ARG A N 1
ATOM 661 C CA . ARG A 1 81 ? -34.365 23.171 27.667 1.00 96.00 81 ARG A CA 1
ATOM 662 C C . ARG A 1 81 ? -34.876 21.750 27.868 1.00 96.00 81 ARG A C 1
ATOM 664 O O . ARG A 1 81 ? -35.749 21.323 27.117 1.00 96.00 81 ARG A O 1
ATOM 671 N N . PHE A 1 82 ? -34.392 21.035 28.884 1.00 96.06 82 PHE A N 1
ATOM 672 C CA . PHE A 1 82 ? -34.886 19.695 29.200 1.00 96.06 82 PHE A CA 1
ATOM 673 C C . PHE A 1 82 ? -36.344 19.700 29.667 1.00 96.06 82 PHE A C 1
ATOM 675 O O . PHE A 1 82 ? -37.109 18.848 29.226 1.00 96.06 82 PHE A O 1
ATOM 682 N N . GLU A 1 83 ? -36.779 20.683 30.456 1.00 95.94 83 GLU A N 1
ATOM 683 C CA . GLU A 1 83 ? -38.203 20.857 30.787 1.00 95.94 83 GLU A CA 1
ATOM 684 C C . GLU A 1 83 ? -39.058 21.034 29.514 1.00 95.94 83 GLU A C 1
ATOM 686 O O . GLU A 1 83 ? -40.109 20.401 29.366 1.00 95.94 83 GLU A O 1
ATOM 691 N N . GLY A 1 84 ? -38.566 21.811 28.541 1.00 96.31 84 GLY A N 1
ATOM 692 C CA . GLY A 1 84 ? -39.181 21.953 27.217 1.00 96.31 84 GLY A CA 1
ATOM 693 C C . GLY A 1 84 ? -39.207 20.655 26.398 1.00 96.31 84 GLY A C 1
ATOM 694 O O . GLY A 1 84 ? -40.242 20.319 25.821 1.00 96.31 84 GLY A O 1
ATOM 695 N N . ILE A 1 85 ? -38.106 19.894 26.385 1.00 96.19 85 ILE A N 1
ATOM 696 C CA . ILE A 1 85 ? -38.006 18.575 25.732 1.00 96.19 85 ILE A CA 1
ATOM 697 C C . ILE A 1 85 ? -39.070 17.629 26.273 1.00 96.19 85 ILE A C 1
ATOM 699 O O . ILE A 1 85 ? -39.727 16.938 25.496 1.00 96.19 85 ILE A O 1
ATOM 703 N N . ILE A 1 86 ? -39.241 17.593 27.594 1.00 96.25 86 ILE A N 1
ATOM 704 C CA . ILE A 1 86 ? -40.202 16.711 28.250 1.00 96.25 86 ILE A CA 1
ATOM 705 C C . ILE A 1 86 ? -41.636 17.101 27.910 1.00 96.25 86 ILE A C 1
ATOM 707 O O . ILE A 1 86 ? -42.437 16.229 27.569 1.00 96.25 86 ILE A O 1
ATOM 711 N N . LYS A 1 87 ? -41.953 18.401 27.927 1.00 96.12 87 LYS A N 1
ATOM 712 C CA . LYS A 1 87 ? -43.271 18.894 27.515 1.00 96.12 87 LYS A CA 1
ATOM 713 C C . LYS A 1 87 ? -43.581 18.512 26.065 1.00 96.12 87 LYS A C 1
ATOM 715 O O . LYS A 1 87 ? -44.635 17.945 25.796 1.00 96.12 87 LYS A O 1
ATOM 720 N N . LYS A 1 88 ? -42.631 18.739 25.156 1.00 95.38 88 LYS A N 1
ATOM 721 C CA . LYS A 1 88 ? -42.768 18.373 23.743 1.00 95.38 88 LYS A CA 1
ATOM 722 C C . LYS A 1 88 ? -42.899 16.861 23.545 1.00 95.38 88 LYS A C 1
ATOM 724 O O . LYS A 1 88 ? -43.763 16.407 22.805 1.00 95.38 88 LYS A O 1
ATOM 729 N N . SER A 1 89 ? -42.094 16.072 24.259 1.00 96.25 89 SER A N 1
ATOM 730 C CA . SER A 1 89 ? -42.187 14.608 24.241 1.00 96.25 89 SER A CA 1
ATOM 731 C C . SER A 1 89 ? -43.569 14.141 24.700 1.00 96.25 89 SER A C 1
ATOM 733 O O . SER A 1 89 ? -44.110 13.198 24.128 1.00 96.25 89 SER A O 1
ATOM 735 N N . ALA A 1 90 ? -44.153 14.783 25.717 1.00 96.06 90 ALA A N 1
ATOM 736 C CA . ALA A 1 90 ? -45.496 14.471 26.201 1.00 96.06 90 ALA A CA 1
ATOM 737 C C . ALA A 1 90 ? -46.572 14.780 25.149 1.00 96.06 90 ALA A C 1
ATOM 739 O O . ALA A 1 90 ? -47.437 13.940 24.902 1.00 96.06 90 ALA A O 1
ATOM 740 N N . GLU A 1 91 ? -46.492 15.954 24.516 1.00 95.38 91 GLU A N 1
ATOM 741 C CA . GLU A 1 91 ? -47.420 16.408 23.470 1.00 95.38 91 GLU A CA 1
ATOM 742 C C . GLU A 1 91 ? -47.393 15.484 22.244 1.00 95.38 91 GLU A C 1
ATOM 744 O O . GLU A 1 91 ? -48.447 15.039 21.789 1.00 95.38 91 GLU A O 1
ATOM 749 N N . ASP A 1 92 ? -46.200 15.131 21.760 1.00 94.06 92 ASP A N 1
ATOM 750 C CA . ASP A 1 92 ? -46.034 14.323 20.548 1.00 94.06 92 ASP A CA 1
ATOM 751 C C . ASP A 1 92 ? -46.402 12.843 20.762 1.00 94.06 92 ASP A C 1
ATOM 753 O O . ASP A 1 92 ? -46.922 12.182 19.863 1.00 94.06 92 ASP A O 1
ATOM 757 N N . SER A 1 93 ? -46.115 12.296 21.949 1.00 94.62 93 SER A N 1
ATOM 758 C CA . SER A 1 93 ? -46.224 10.852 22.203 1.00 94.62 93 SER A CA 1
ATOM 759 C C . SER A 1 93 ? -47.461 10.446 23.003 1.00 94.62 93 SER A C 1
ATOM 761 O O . SER A 1 93 ? -47.887 9.290 22.926 1.00 94.62 93 SER A O 1
ATOM 763 N N . GLY A 1 94 ? -48.032 11.352 23.802 1.00 93.06 94 GLY A N 1
ATOM 764 C CA . GLY A 1 94 ? -49.046 11.054 24.817 1.00 93.06 94 GLY A CA 1
ATOM 765 C C . GLY A 1 94 ? -48.508 10.374 26.087 1.00 93.06 94 GLY A C 1
ATOM 766 O O . GLY A 1 94 ? -49.304 9.926 26.913 1.00 93.06 94 GLY A O 1
ATOM 767 N N . ILE A 1 95 ? -47.185 10.257 26.254 1.00 95.06 95 ILE A N 1
ATOM 768 C CA . ILE A 1 95 ? -46.554 9.778 27.495 1.00 95.06 95 ILE A CA 1
ATOM 769 C C . ILE A 1 95 ? -46.667 10.873 28.559 1.00 95.06 95 ILE A C 1
ATOM 771 O O . ILE A 1 95 ? -46.396 12.041 28.294 1.00 95.06 95 ILE A O 1
ATOM 775 N N . SER A 1 96 ? -47.031 10.501 29.786 1.00 94.69 96 SER A N 1
ATOM 776 C CA . SER A 1 96 ? -47.022 11.450 30.902 1.00 94.69 96 SER A CA 1
ATOM 777 C C . SER A 1 96 ? -45.654 11.447 31.567 1.00 94.69 96 SER A C 1
ATOM 779 O O . SER A 1 96 ? -45.228 10.429 32.109 1.00 94.69 96 SER A O 1
ATOM 781 N N . PHE A 1 97 ? -44.970 12.581 31.552 1.00 95.31 97 PHE A N 1
ATOM 782 C CA . PHE A 1 97 ? -43.712 12.768 32.265 1.00 95.31 97 PHE A CA 1
ATOM 783 C C . PHE A 1 97 ? -43.940 13.560 33.552 1.00 95.31 97 PHE A C 1
ATOM 785 O O . PHE A 1 97 ? -44.825 14.413 33.613 1.00 95.31 97 PHE A O 1
ATOM 792 N N . LEU A 1 98 ? -43.159 13.252 34.583 1.00 93.31 98 LEU A N 1
ATOM 793 C CA . LEU A 1 98 ? -43.171 13.972 35.855 1.00 93.31 98 LEU A CA 1
ATOM 794 C C . LEU A 1 98 ? -42.007 14.969 35.910 1.00 93.31 98 LEU A C 1
ATOM 796 O O . LEU A 1 98 ? -41.201 15.046 34.982 1.00 93.31 98 LEU A O 1
ATOM 800 N N . GLU A 1 99 ? -41.930 15.732 37.000 1.00 93.00 99 GLU A N 1
ATOM 801 C CA . GLU A 1 99 ? -40.849 16.691 37.231 1.00 93.00 99 GLU A CA 1
ATOM 802 C C . GLU A 1 99 ? -39.474 16.011 37.135 1.00 93.00 99 GLU A C 1
ATOM 804 O O . GLU A 1 99 ? -39.258 14.929 37.691 1.00 93.00 99 GLU A O 1
ATOM 809 N N . ILE A 1 100 ? -38.562 16.634 36.383 1.00 95.19 100 ILE A N 1
ATOM 810 C CA . ILE A 1 100 ? -37.209 16.114 36.195 1.00 95.19 100 ILE A CA 1
ATOM 811 C C . ILE A 1 100 ? -36.377 16.342 37.457 1.00 95.19 100 ILE A C 1
ATOM 813 O O . ILE A 1 100 ? -36.404 17.413 38.057 1.00 95.19 100 ILE A O 1
ATOM 817 N N . GLU A 1 101 ? -35.574 15.352 37.827 1.00 95.44 101 GLU A N 1
ATOM 818 C CA . GLU A 1 101 ? -34.515 15.537 38.818 1.00 95.44 101 GLU A CA 1
ATOM 819 C C . GLU A 1 101 ? -33.258 15.953 38.056 1.00 95.44 101 GLU A C 1
ATOM 821 O O . GLU A 1 101 ? -32.770 15.182 37.230 1.00 95.44 101 GLU A O 1
ATOM 826 N N . PHE A 1 102 ? -32.758 17.163 38.299 1.00 96.00 102 PHE A N 1
ATOM 827 C CA . PHE A 1 102 ? -31.584 17.714 37.625 1.00 96.00 102 PHE A CA 1
ATOM 828 C C . PHE A 1 102 ? -30.468 17.941 38.647 1.00 96.00 102 PHE A C 1
ATOM 830 O O . PHE A 1 102 ? -30.682 18.619 39.650 1.00 96.00 102 PHE A O 1
ATOM 837 N N . GLU A 1 103 ? -29.288 17.381 38.390 1.00 94.50 103 GLU A N 1
ATOM 838 C CA . GLU A 1 103 ? -28.128 17.467 39.275 1.00 94.50 103 GLU A CA 1
ATOM 839 C C . GLU A 1 103 ? -26.854 17.754 38.472 1.00 94.50 103 GLU A C 1
ATOM 841 O O . GLU A 1 103 ? -26.499 17.009 37.552 1.00 94.50 103 GLU A O 1
ATOM 846 N N . GLN A 1 104 ? -26.116 18.802 38.845 1.00 91.69 104 GLN A N 1
ATOM 847 C CA . GLN A 1 104 ? -24.752 19.003 38.367 1.00 91.69 104 GLN A CA 1
ATOM 848 C C . GLN A 1 104 ? -23.786 18.131 39.182 1.00 91.69 104 GLN A C 1
ATOM 850 O O . GLN A 1 104 ? -23.354 18.471 40.277 1.00 91.69 104 GLN A O 1
ATOM 855 N N . THR A 1 105 ? -23.435 16.978 38.620 1.00 91.69 105 THR A N 1
ATOM 856 C CA . THR A 1 105 ? -22.533 15.991 39.241 1.00 91.69 105 THR A CA 1
ATOM 857 C C . THR A 1 105 ? -21.059 16.408 39.249 1.00 91.69 105 THR A C 1
ATOM 859 O O . THR A 1 105 ? -20.262 15.818 39.980 1.00 91.69 105 THR A O 1
ATOM 862 N N . ARG A 1 106 ? -20.671 17.394 38.427 1.00 89.25 106 ARG A N 1
ATOM 863 C CA . ARG A 1 106 ? -19.324 17.981 38.428 1.00 89.25 106 ARG A CA 1
ATOM 864 C C . ARG A 1 106 ? -19.355 19.441 37.993 1.00 89.25 106 ARG A C 1
ATOM 866 O O . ARG A 1 106 ? -19.910 19.755 36.938 1.00 89.25 106 ARG A O 1
ATOM 873 N N . ASP A 1 107 ? -18.706 20.291 38.782 1.00 86.44 107 ASP A N 1
ATOM 874 C CA . ASP A 1 107 ? -18.609 21.739 38.573 1.00 86.44 107 ASP A CA 1
ATOM 875 C C . ASP A 1 107 ? -17.142 22.188 38.522 1.00 86.44 107 ASP A C 1
ATOM 877 O O . ASP A 1 107 ? -16.612 22.862 39.400 1.00 86.44 107 ASP A O 1
ATOM 881 N N . GLU A 1 108 ? -16.442 21.711 37.496 1.00 84.88 108 GLU A N 1
ATOM 882 C CA . GLU A 1 108 ? -15.091 22.148 37.161 1.00 84.88 108 GLU A CA 1
ATOM 883 C C . GLU A 1 108 ? -15.131 22.785 35.773 1.00 84.88 108 GLU A C 1
ATOM 885 O O . GLU A 1 108 ? -15.744 22.240 34.853 1.00 84.88 108 GLU A O 1
ATOM 890 N N . TYR A 1 109 ? -14.474 23.934 35.613 1.00 80.50 109 TYR A N 1
ATOM 891 C CA . TYR A 1 109 ? -14.470 24.678 34.354 1.00 80.50 109 TYR A CA 1
ATOM 892 C C . TYR A 1 109 ? -13.956 23.815 33.188 1.00 80.50 109 TYR A C 1
ATOM 894 O O . TYR A 1 109 ? -12.842 23.294 33.248 1.00 80.50 109 TYR A O 1
ATOM 902 N N . ASN A 1 110 ? -14.752 23.700 32.115 1.00 77.56 110 ASN A N 1
ATOM 903 C CA . ASN A 1 110 ? -14.538 22.801 30.963 1.00 77.56 110 ASN A CA 1
ATOM 904 C C . ASN A 1 110 ? -14.614 21.294 31.273 1.00 77.56 110 ASN A C 1
ATOM 906 O O . ASN A 1 110 ? -14.326 20.472 30.396 1.00 77.56 110 ASN A O 1
ATOM 910 N N . GLU A 1 111 ? -15.032 20.916 32.477 1.00 87.44 111 GLU A N 1
ATOM 911 C CA . GLU A 1 111 ? -15.208 19.531 32.903 1.00 87.44 111 GLU A CA 1
ATOM 912 C C . GLU A 1 111 ? -16.598 19.236 33.488 1.00 87.44 111 GLU A C 1
ATOM 914 O O . GLU A 1 111 ? -16.800 18.225 34.166 1.00 87.44 111 GLU A O 1
ATOM 919 N N . GLU A 1 112 ? -17.574 20.084 33.175 1.00 91.38 112 GLU A N 1
ATOM 920 C CA . GLU A 1 112 ? -18.922 20.026 33.725 1.00 91.38 112 GLU A CA 1
ATOM 921 C C . GLU A 1 112 ? -19.625 18.705 33.367 1.00 91.38 112 GLU A C 1
ATOM 923 O O . GLU A 1 112 ? -19.442 18.125 32.282 1.00 91.38 112 GLU A O 1
ATOM 928 N N . ALA A 1 113 ? -20.432 18.207 34.302 1.00 93.88 113 ALA A N 1
ATOM 929 C CA . ALA A 1 113 ? -21.188 16.978 34.125 1.00 93.88 113 ALA A CA 1
ATOM 930 C C . ALA A 1 113 ? -22.558 17.076 34.786 1.00 93.88 113 ALA A C 1
ATOM 932 O O . ALA A 1 113 ? -22.660 17.439 35.957 1.00 93.88 113 ALA A O 1
ATOM 933 N N . PHE A 1 114 ? -23.595 16.674 34.061 1.00 95.56 114 PHE A N 1
ATOM 934 C CA . PHE A 1 114 ? -24.980 16.751 34.509 1.00 95.56 114 PHE A CA 1
ATOM 935 C C . PHE A 1 114 ? -25.628 15.372 34.471 1.00 95.56 114 PHE A C 1
ATOM 937 O O . PHE A 1 114 ? -25.424 14.596 33.531 1.00 95.56 114 PHE A O 1
ATOM 944 N N . GLU A 1 115 ? -26.432 15.088 35.485 1.00 97.19 115 GLU A N 1
ATOM 945 C CA . GLU A 1 115 ? -27.308 13.933 35.552 1.00 97.19 115 GLU A CA 1
ATOM 946 C C . GLU A 1 115 ? -28.755 14.413 35.629 1.00 97.19 115 GLU A C 1
ATOM 948 O O . GLU A 1 115 ? -29.117 15.211 36.489 1.00 97.19 115 GLU A O 1
ATOM 953 N N . ILE A 1 116 ? -29.586 13.915 34.716 1.00 97.12 116 ILE A N 1
ATOM 954 C CA . ILE A 1 116 ? -31.011 14.231 34.662 1.00 97.12 116 ILE A CA 1
ATOM 955 C C . ILE A 1 116 ? -31.778 12.920 34.764 1.00 97.12 116 ILE A C 1
ATOM 957 O O . ILE A 1 116 ? -31.548 12.002 33.975 1.00 97.12 116 ILE A O 1
ATOM 961 N N . LYS A 1 117 ? -32.695 12.801 35.720 1.00 97.19 117 LYS A N 1
ATOM 962 C CA . LYS A 1 117 ? -33.614 11.660 35.804 1.00 97.19 117 LYS A CA 1
ATOM 963 C C . LYS A 1 117 ? -34.998 12.140 35.413 1.00 97.19 117 LYS A C 1
ATOM 965 O O . LYS A 1 117 ? -35.508 13.102 35.973 1.00 97.19 117 LYS A O 1
ATOM 970 N N . ILE A 1 118 ? -35.592 11.449 34.451 1.00 96.50 118 ILE A N 1
ATOM 971 C CA . ILE A 1 118 ? -36.883 11.780 33.854 1.00 96.50 118 ILE A CA 1
ATOM 972 C C . ILE A 1 118 ? -37.870 10.682 34.262 1.00 96.50 118 ILE A C 1
ATOM 974 O O . ILE A 1 118 ? -37.858 9.606 33.649 1.00 96.50 118 ILE A O 1
ATOM 978 N N . PRO A 1 119 ? -38.689 10.883 35.307 1.00 96.12 119 PRO A N 1
ATOM 979 C CA . PRO A 1 119 ? -39.720 9.927 35.676 1.00 96.12 119 PRO A CA 1
ATOM 980 C C . PRO A 1 119 ? -40.887 9.998 34.687 1.00 96.12 119 PRO A C 1
ATOM 982 O O . PRO A 1 119 ? -41.270 11.078 34.237 1.00 96.12 119 PRO A O 1
ATOM 985 N N . PHE A 1 120 ? -41.471 8.851 34.348 1.00 95.44 120 PHE A N 1
ATOM 986 C CA . PHE A 1 120 ? -42.549 8.787 33.363 1.00 95.44 120 PHE A CA 1
ATOM 987 C C . PHE A 1 120 ? -43.607 7.734 33.712 1.00 95.44 120 PHE A C 1
ATOM 989 O O . PHE A 1 120 ? -43.347 6.765 34.423 1.00 95.44 120 PHE A O 1
ATOM 996 N N . ILE A 1 121 ? -44.807 7.917 33.164 1.00 94.88 121 ILE A N 1
ATOM 997 C CA . ILE A 1 121 ? -45.922 6.972 33.182 1.00 94.88 121 ILE A CA 1
ATOM 998 C C . ILE A 1 121 ? -46.211 6.613 31.721 1.00 94.88 121 ILE A C 1
ATOM 1000 O O . ILE A 1 121 ? -46.804 7.394 30.974 1.00 94.88 121 ILE A O 1
ATOM 1004 N N . GLY A 1 122 ? -45.725 5.443 31.312 1.00 91.62 122 GLY A N 1
ATOM 1005 C CA . GLY A 1 122 ? -45.840 4.932 29.949 1.00 91.62 122 GLY A CA 1
ATOM 1006 C C . GLY A 1 122 ? -47.034 3.988 29.753 1.00 91.62 122 GLY A C 1
ATOM 1007 O O . GLY A 1 122 ? -47.970 3.974 30.563 1.00 91.62 122 GLY A O 1
ATOM 1008 N N . PRO A 1 123 ? -47.014 3.162 28.690 1.00 89.88 123 PRO A N 1
ATOM 1009 C CA . PRO A 1 123 ? -48.083 2.212 28.382 1.00 89.88 123 PRO A CA 1
ATOM 1010 C C . PRO A 1 123 ? -48.416 1.218 29.508 1.00 89.88 123 PRO A C 1
ATOM 1012 O O . PRO A 1 123 ? -49.546 0.736 29.561 1.00 89.88 123 PRO A O 1
ATOM 1015 N N . ARG A 1 124 ? -47.490 0.924 30.436 1.00 90.56 124 ARG A N 1
ATOM 1016 C CA . ARG A 1 124 ? -47.752 0.043 31.594 1.00 90.56 124 ARG A CA 1
ATOM 1017 C C . ARG A 1 124 ? -48.531 0.726 32.717 1.00 90.56 124 ARG A C 1
ATOM 1019 O O . ARG A 1 124 ? -48.946 0.048 33.651 1.00 90.56 124 ARG A O 1
ATOM 1026 N N . GLN A 1 125 ? -48.738 2.044 32.649 1.00 89.06 125 GLN A N 1
ATOM 1027 C CA . GLN A 1 125 ? -49.533 2.813 33.617 1.00 89.06 125 GLN A CA 1
ATOM 1028 C C . GLN A 1 125 ? -49.063 2.660 35.082 1.00 89.06 125 GLN A C 1
ATOM 1030 O O . GLN A 1 125 ? -49.856 2.744 36.021 1.00 89.06 125 GLN A O 1
ATOM 1035 N N . HIS A 1 126 ? -47.759 2.456 35.301 1.00 84.75 126 HIS A N 1
ATOM 1036 C CA . HIS A 1 126 ? -47.163 2.354 36.636 1.00 84.75 126 HIS A CA 1
ATOM 1037 C C . HIS A 1 126 ? -47.089 3.729 37.321 1.00 84.75 126 HIS A C 1
ATOM 1039 O O . HIS A 1 126 ? -46.193 4.522 37.043 1.00 84.75 126 HIS A O 1
ATOM 1045 N N . LYS A 1 127 ? -48.030 4.002 38.234 1.00 84.12 127 LYS A N 1
ATOM 1046 C CA . LYS A 1 127 ? -48.107 5.273 38.985 1.00 84.12 127 LYS A CA 1
ATOM 1047 C C . LYS A 1 127 ? -47.370 5.242 40.329 1.00 84.12 127 LYS A C 1
ATOM 1049 O O . LYS A 1 127 ? -46.812 6.251 40.745 1.00 84.12 127 LYS A O 1
ATOM 1054 N N . ASN A 1 128 ? -47.340 4.086 40.995 1.00 77.19 128 ASN A N 1
ATOM 1055 C CA . ASN A 1 128 ? -46.644 3.902 42.269 1.00 77.19 128 ASN A CA 1
ATOM 1056 C C . ASN A 1 128 ? -45.183 3.520 41.987 1.00 77.19 128 ASN A C 1
ATOM 1058 O O . ASN A 1 128 ? -44.924 2.415 41.517 1.00 77.19 128 ASN A O 1
ATOM 1062 N N . SER A 1 129 ? -44.247 4.435 42.262 1.00 84.81 129 SER A N 1
ATOM 1063 C CA . SER A 1 129 ? -42.825 4.336 41.878 1.00 84.81 129 SER A CA 1
ATOM 1064 C C . SER A 1 129 ? -42.611 4.300 40.351 1.00 84.81 129 SER A C 1
ATOM 1066 O O . SER A 1 129 ? -42.294 3.253 39.777 1.00 84.81 129 SER A O 1
ATOM 1068 N N . PRO A 1 130 ? -42.834 5.437 39.665 1.00 89.06 130 PRO A N 1
ATOM 1069 C CA . PRO A 1 130 ? -42.722 5.521 38.214 1.00 89.06 130 PRO A CA 1
ATOM 1070 C C . PRO A 1 130 ? -41.285 5.228 37.745 1.00 89.06 130 PRO A C 1
ATOM 1072 O O . PRO A 1 130 ? -40.320 5.665 38.386 1.00 89.06 130 PRO A O 1
ATOM 1075 N N . PRO A 1 131 ? -41.110 4.496 36.629 1.00 92.25 131 PRO A N 1
ATOM 1076 C CA . PRO A 1 131 ? -39.799 4.286 36.027 1.00 92.25 131 PRO A CA 1
ATOM 1077 C C . PRO A 1 131 ? -39.159 5.618 35.619 1.00 92.25 131 PRO A C 1
ATOM 1079 O O . PRO A 1 131 ? -39.844 6.587 35.300 1.00 92.25 131 PRO A O 1
ATOM 1082 N N . LYS A 1 132 ? -37.823 5.650 35.609 1.00 94.31 132 LYS A N 1
ATOM 1083 C CA . LYS A 1 132 ? -37.035 6.834 35.251 1.00 94.31 132 LYS A CA 1
ATOM 1084 C C . LYS A 1 132 ? -36.109 6.524 34.079 1.00 94.31 132 LYS A C 1
ATOM 1086 O O . LYS A 1 132 ? -35.526 5.439 34.043 1.00 94.31 132 LYS A O 1
ATOM 1091 N N . ILE A 1 133 ? -35.965 7.471 33.154 1.00 96.25 133 ILE A N 1
ATOM 1092 C CA . ILE A 1 133 ? -34.878 7.492 32.167 1.00 96.25 133 ILE A CA 1
ATOM 1093 C C . ILE A 1 133 ? -33.766 8.375 32.715 1.00 96.25 133 ILE A C 1
ATOM 1095 O O . ILE A 1 133 ? -34.019 9.503 33.134 1.00 96.25 133 ILE A O 1
ATOM 1099 N N . LYS A 1 134 ? -32.542 7.854 32.734 1.00 97.19 134 LYS A N 1
ATOM 1100 C CA . LYS A 1 134 ? -31.365 8.584 33.198 1.00 97.19 134 LYS A CA 1
ATOM 1101 C C . LYS A 1 134 ? -30.624 9.163 32.000 1.00 97.19 134 LYS A C 1
ATOM 1103 O O . LYS A 1 134 ? -30.286 8.423 31.083 1.00 97.19 134 LYS A O 1
ATOM 1108 N N . VAL A 1 135 ? -30.357 10.462 32.018 1.00 97.44 135 VAL A N 1
ATOM 1109 C CA . VAL A 1 135 ? -29.564 11.180 31.017 1.00 97.44 135 VAL A CA 1
ATOM 1110 C C . VAL A 1 135 ? -28.278 11.654 31.678 1.00 97.44 135 VAL A C 1
ATOM 1112 O O . VAL A 1 135 ? -28.323 12.313 32.713 1.00 97.44 135 VAL A O 1
ATOM 1115 N N . GLN A 1 136 ? -27.137 11.313 31.092 1.00 96.75 136 GLN A N 1
ATOM 1116 C CA . GLN A 1 136 ? -25.822 11.775 31.517 1.00 96.75 136 GLN A CA 1
ATOM 1117 C C . GLN A 1 136 ?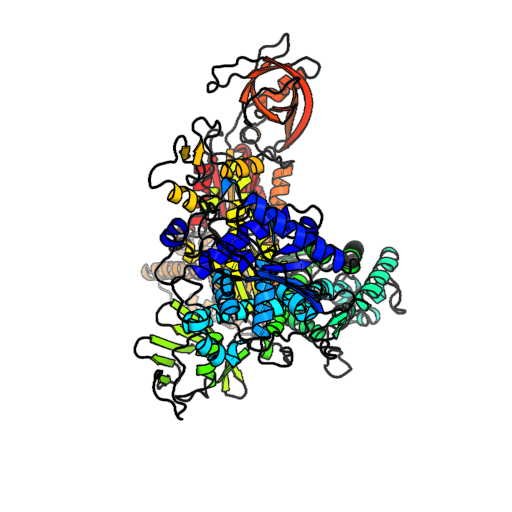 -25.212 12.641 30.422 1.00 96.75 136 GLN A C 1
ATOM 1119 O O . GLN A 1 136 ? -25.066 12.204 29.282 1.00 96.75 136 GLN A O 1
ATOM 1124 N N . ILE A 1 137 ? -24.835 13.867 30.769 1.00 96.00 137 ILE A N 1
ATOM 1125 C CA . ILE A 1 137 ? -24.196 14.815 29.855 1.00 96.00 137 ILE A CA 1
ATOM 1126 C C . ILE A 1 137 ? -22.819 15.135 30.417 1.00 96.00 137 ILE A C 1
ATOM 1128 O O . ILE A 1 137 ? -22.702 15.620 31.536 1.00 96.00 137 ILE A O 1
ATOM 1132 N N . THR A 1 138 ? -21.769 14.854 29.648 1.00 93.94 138 THR A N 1
ATOM 1133 C CA . THR A 1 138 ? -20.376 15.063 30.079 1.00 93.94 138 THR A CA 1
ATOM 1134 C C . THR A 1 138 ? -19.637 16.000 29.132 1.00 93.94 138 THR A C 1
ATOM 1136 O O . THR A 1 138 ? -19.661 15.763 27.924 1.00 93.94 138 THR A O 1
ATOM 1139 N N . ARG A 1 139 ? -18.929 17.006 29.659 1.00 90.69 139 ARG A N 1
ATOM 1140 C CA . ARG A 1 139 ? -18.087 17.924 28.867 1.00 90.69 139 ARG A CA 1
ATOM 1141 C C . ARG A 1 139 ? -16.593 17.585 28.905 1.00 90.69 139 ARG A C 1
ATOM 1143 O O . ARG A 1 139 ? -15.887 17.774 27.923 1.00 90.69 139 ARG A O 1
ATOM 1150 N N . TYR A 1 140 ? -16.131 16.946 29.979 1.00 87.31 140 TYR A N 1
ATOM 1151 C CA . TYR A 1 140 ? -14.747 16.463 30.135 1.00 87.31 140 TYR A CA 1
ATOM 1152 C C . TYR A 1 140 ? -14.397 15.223 29.282 1.00 87.31 140 TYR A C 1
ATOM 1154 O O . TYR A 1 140 ? -13.334 14.608 29.453 1.00 87.31 140 TYR A O 1
ATOM 1162 N N . GLU A 1 141 ? -15.290 14.796 28.388 1.00 87.06 141 GLU A N 1
ATOM 1163 C CA . GLU A 1 141 ? -15.026 13.743 27.411 1.00 87.06 141 GLU A CA 1
ATOM 1164 C C . GLU A 1 141 ? -14.721 14.372 26.051 1.00 87.06 141 GLU A C 1
ATOM 1166 O O . GLU A 1 141 ? -15.482 15.198 25.562 1.00 87.06 141 GLU A O 1
ATOM 1171 N N . LYS A 1 142 ? -13.613 13.974 25.420 1.00 85.94 142 LYS A N 1
ATOM 1172 C CA . LYS A 1 142 ? -13.200 14.548 24.133 1.00 85.94 142 LYS A CA 1
ATOM 1173 C C . LYS A 1 142 ? -13.788 13.757 22.979 1.00 85.94 142 LYS A C 1
ATOM 1175 O O . LYS A 1 142 ? -13.562 12.553 22.906 1.00 85.94 142 LYS A O 1
ATOM 1180 N N . LEU A 1 143 ? -14.487 14.434 22.079 1.00 91.56 143 LEU A N 1
ATOM 1181 C CA . LEU A 1 143 ? -14.891 13.885 20.790 1.00 91.56 143 LEU A CA 1
ATOM 1182 C C . LEU A 1 143 ? -13.701 13.954 19.818 1.00 91.56 143 LEU A C 1
ATOM 1184 O O . LEU A 1 143 ? -13.156 15.036 19.599 1.00 91.56 143 LEU A O 1
ATOM 1188 N N . PHE A 1 144 ? -13.288 12.822 19.251 1.00 90.31 144 PHE A N 1
ATOM 1189 C CA . PHE A 1 144 ? -12.126 12.753 18.354 1.00 90.31 144 PHE A CA 1
ATOM 1190 C C . PHE A 1 144 ? -12.490 12.724 16.879 1.00 90.31 144 PHE A C 1
ATOM 1192 O O . PHE A 1 144 ? -11.746 13.268 16.061 1.00 90.31 144 PHE A O 1
ATOM 1199 N N . PHE A 1 145 ? -13.601 12.086 16.525 1.00 93.31 145 PHE A N 1
ATOM 1200 C CA . PHE A 1 145 ? -14.069 12.040 15.150 1.00 93.31 145 PHE A CA 1
ATOM 1201 C C . PHE A 1 145 ? -15.299 12.920 14.963 1.00 93.31 145 PHE A C 1
ATOM 1203 O O . PHE A 1 145 ? -16.042 13.212 15.897 1.00 93.31 145 PHE A O 1
ATOM 1210 N N . LYS A 1 146 ? -15.530 13.353 13.721 1.00 94.00 146 LYS A N 1
ATOM 1211 C CA . LYS A 1 146 ? -16.760 14.068 13.385 1.00 94.00 146 LYS A CA 1
ATOM 1212 C C . LYS A 1 146 ? -17.969 13.169 13.714 1.00 94.00 146 LYS A C 1
ATOM 1214 O O . LYS A 1 146 ? -17.926 11.992 13.347 1.00 94.00 146 LYS A O 1
ATOM 1219 N N . PRO A 1 147 ? -19.030 13.696 14.357 1.00 95.19 147 PRO A N 1
ATOM 1220 C CA . PRO A 1 147 ? -20.241 12.928 14.608 1.00 95.19 147 PRO A CA 1
ATOM 1221 C C . PRO A 1 147 ? -20.853 12.424 13.303 1.00 95.19 147 PRO A C 1
ATOM 1223 O O . PRO A 1 147 ? -20.864 13.139 12.297 1.00 95.19 147 PRO A O 1
ATOM 1226 N N . GLU A 1 148 ? -21.388 11.211 13.337 1.00 95.94 148 GLU A N 1
ATOM 1227 C CA . GLU A 1 148 ? -22.150 10.639 12.236 1.00 95.94 148 GLU A CA 1
ATOM 1228 C C . GLU A 1 148 ? -23.633 10.974 12.396 1.00 95.94 148 GLU A C 1
ATOM 1230 O O . GLU A 1 148 ? -24.177 10.915 13.501 1.00 95.94 148 GLU A O 1
ATOM 1235 N N . GLU A 1 149 ? -24.292 11.308 11.288 1.00 97.00 149 GLU A N 1
ATOM 1236 C CA . GLU A 1 149 ? -25.745 11.458 11.264 1.00 97.00 149 GLU A CA 1
ATOM 1237 C C . GLU A 1 149 ? -26.402 10.095 11.061 1.00 97.00 149 GLU A C 1
ATOM 1239 O O . GLU A 1 149 ? -26.087 9.373 10.110 1.00 97.00 149 GLU A O 1
ATOM 1244 N N . ARG A 1 150 ? -27.317 9.736 11.962 1.00 97.12 150 ARG A N 1
ATOM 1245 C CA . ARG A 1 150 ? -28.041 8.462 11.932 1.00 97.12 150 ARG A CA 1
ATOM 1246 C C . ARG A 1 150 ? -29.532 8.692 12.129 1.00 97.12 150 ARG A C 1
ATOM 1248 O O . ARG A 1 150 ? -29.931 9.492 12.967 1.00 97.12 150 ARG A O 1
ATOM 1255 N N . GLU A 1 151 ? -30.352 7.980 11.366 1.00 97.31 151 GLU A N 1
ATOM 1256 C CA . GLU A 1 151 ? -31.801 7.979 11.576 1.00 97.31 151 GLU A CA 1
ATOM 1257 C C . GLU A 1 151 ? -32.132 7.258 12.889 1.00 97.31 151 GLU A C 1
ATOM 1259 O O . GLU A 1 151 ? -31.573 6.197 13.182 1.00 97.31 151 GLU A O 1
ATOM 1264 N N . LEU A 1 152 ? -33.045 7.829 13.675 1.00 97.19 152 LEU A N 1
ATOM 1265 C CA . LEU A 1 152 ? -33.545 7.211 14.899 1.00 97.19 152 LEU A CA 1
ATOM 1266 C C . LEU A 1 152 ? -34.244 5.880 14.585 1.00 97.19 152 LEU A C 1
ATOM 1268 O O . LEU A 1 152 ? -35.247 5.828 13.873 1.00 97.19 152 LEU A O 1
ATOM 1272 N N . ILE A 1 153 ? -33.746 4.801 15.182 1.00 95.88 153 ILE A N 1
ATOM 1273 C CA . ILE A 1 153 ? -34.354 3.475 15.111 1.00 95.88 153 ILE A CA 1
ATOM 1274 C C . ILE A 1 153 ? -35.463 3.383 16.166 1.00 95.88 153 ILE A C 1
ATOM 1276 O O . ILE A 1 153 ? -35.213 3.174 17.358 1.00 95.88 153 ILE A O 1
ATOM 1280 N N . HIS A 1 154 ? -36.709 3.507 15.707 1.00 94.50 154 HIS A N 1
ATOM 1281 C CA . HIS A 1 154 ? -37.913 3.339 16.520 1.00 94.50 154 HIS A CA 1
ATOM 1282 C C . HIS A 1 154 ? -38.749 2.168 15.997 1.00 94.50 154 HIS A C 1
ATOM 1284 O O . HIS A 1 154 ? -39.382 2.256 14.950 1.00 94.50 154 HIS A O 1
ATOM 1290 N N . LEU A 1 155 ? -38.730 1.034 16.702 1.00 91.12 155 LEU A N 1
ATOM 1291 C CA . LEU A 1 155 ? -39.296 -0.238 16.222 1.00 91.12 155 LEU A CA 1
ATOM 1292 C C . LEU A 1 155 ? -40.748 -0.468 16.664 1.00 91.12 155 LEU A C 1
ATOM 1294 O O . LEU A 1 155 ? -41.165 -1.617 16.820 1.00 91.12 155 LEU A O 1
ATOM 1298 N N . TYR A 1 156 ? -41.513 0.598 16.873 1.00 92.19 156 TYR A N 1
ATOM 1299 C CA . TYR A 1 156 ? -42.907 0.547 17.323 1.00 92.19 156 TYR A CA 1
ATOM 1300 C C . TYR A 1 156 ? -43.853 1.060 16.229 1.00 92.19 156 TYR A C 1
ATOM 1302 O O . TYR A 1 156 ? -43.410 1.625 15.224 1.00 92.19 156 TYR A O 1
ATOM 1310 N N . SER A 1 157 ? -45.150 0.796 16.376 1.00 92.38 157 SER A N 1
ATOM 1311 C CA . SER A 1 157 ? -46.171 1.095 15.362 1.00 92.38 157 SER A CA 1
ATOM 1312 C C . SER A 1 157 ? -46.275 2.582 15.002 1.00 92.38 157 SER A C 1
ATOM 1314 O O . SER A 1 157 ? -46.631 2.911 13.871 1.00 92.38 157 SER A O 1
ATOM 1316 N N . ASP A 1 158 ? -45.873 3.468 15.913 1.00 93.69 158 ASP A N 1
ATOM 1317 C CA . ASP A 1 158 ? -45.825 4.927 15.771 1.00 93.69 158 ASP A CA 1
ATOM 1318 C C . ASP A 1 158 ? -44.493 5.462 15.199 1.00 93.69 158 ASP A C 1
ATOM 1320 O O . ASP A 1 158 ? -44.211 6.659 15.242 1.00 93.69 158 ASP A O 1
ATOM 1324 N N . ASN A 1 159 ? -43.666 4.608 14.586 1.00 90.69 159 ASN A N 1
ATOM 1325 C CA . ASN A 1 159 ? -42.398 5.010 13.951 1.00 90.69 159 ASN A CA 1
ATOM 1326 C C . ASN A 1 159 ? -42.513 6.075 12.855 1.00 90.69 159 ASN A C 1
ATOM 1328 O O . ASN A 1 159 ? -41.511 6.683 12.482 1.00 90.69 159 ASN A O 1
ATOM 1332 N N . LYS A 1 160 ? -43.710 6.292 12.304 1.00 91.75 160 LYS A N 1
ATOM 1333 C CA . LYS A 1 160 ? -43.940 7.342 11.309 1.00 91.75 160 LYS A CA 1
ATOM 1334 C C . LYS A 1 160 ? -43.848 8.725 11.940 1.00 91.75 160 LYS A C 1
ATOM 1336 O O . LYS A 1 160 ? -43.348 9.630 11.275 1.00 91.75 160 LYS A O 1
ATOM 1341 N N . ASP A 1 161 ? -44.257 8.821 13.200 1.00 93.50 161 ASP A N 1
ATOM 1342 C CA . ASP A 1 161 ? -44.329 10.048 13.983 1.00 93.50 161 ASP A CA 1
ATOM 1343 C C . ASP A 1 161 ? -43.058 10.234 14.829 1.00 93.50 161 ASP A C 1
ATOM 1345 O O . ASP A 1 161 ? -42.593 11.356 15.022 1.00 93.50 161 ASP A O 1
ATOM 1349 N N . CYS A 1 162 ? -42.425 9.138 15.268 1.00 95.62 162 CYS A N 1
ATOM 1350 C CA . CYS A 1 162 ? -41.182 9.173 16.038 1.00 95.62 162 CYS A CA 1
ATOM 1351 C C . CYS A 1 162 ? -39.921 9.091 15.150 1.00 95.62 162 CYS A C 1
ATOM 1353 O O . CYS A 1 162 ? -39.274 8.045 15.064 1.00 95.62 162 CYS A O 1
ATOM 1355 N N . LYS A 1 163 ? -39.566 10.192 14.468 1.00 95.81 163 LYS A N 1
ATOM 1356 C CA . LYS A 1 163 ? -38.375 10.276 13.596 1.00 95.81 163 LYS A CA 1
ATOM 1357 C C . LYS A 1 163 ? -37.487 11.461 13.939 1.00 95.81 163 LYS A C 1
ATOM 1359 O O . LYS A 1 163 ? -37.984 12.562 14.139 1.00 95.81 163 LYS A O 1
ATOM 1364 N N . ALA A 1 164 ? -36.176 11.242 13.929 1.00 96.31 164 ALA A N 1
ATOM 1365 C CA . ALA A 1 164 ? -35.177 12.295 14.060 1.00 96.31 164 ALA A CA 1
ATOM 1366 C C . ALA A 1 164 ? -33.835 11.857 13.466 1.00 96.31 164 ALA A C 1
ATOM 1368 O O . ALA A 1 164 ? -33.521 10.665 13.431 1.00 96.31 164 ALA A O 1
ATOM 1369 N N . LYS A 1 165 ? -33.024 12.840 13.064 1.00 97.12 165 LYS A N 1
ATOM 1370 C CA . LYS A 1 165 ? -31.615 12.634 12.721 1.00 97.12 165 LYS A CA 1
ATOM 1371 C C . LYS A 1 165 ? -30.751 12.882 13.948 1.00 97.12 165 LYS A C 1
ATOM 1373 O O . LYS A 1 165 ? -30.632 14.009 14.420 1.00 97.12 165 LYS A O 1
ATOM 1378 N N . LEU A 1 166 ? -30.156 11.815 14.456 1.00 97.50 166 LEU A N 1
ATOM 1379 C CA . LEU A 1 166 ? -29.277 11.823 15.615 1.00 97.50 166 LEU A CA 1
ATOM 1380 C C . LEU A 1 166 ? -27.850 12.172 15.184 1.00 97.50 166 LEU A C 1
ATOM 1382 O O . LEU A 1 166 ? -27.383 11.676 14.157 1.00 97.50 166 LEU A O 1
ATOM 1386 N N . LYS A 1 167 ? -27.125 12.940 16.003 1.00 97.62 167 LYS A N 1
ATOM 1387 C CA . LYS A 1 167 ? -25.664 13.080 15.892 1.00 97.62 167 LYS A CA 1
ATOM 1388 C C . LYS A 1 167 ? -24.987 12.136 16.872 1.00 97.62 167 LYS A C 1
ATOM 1390 O O . LYS A 1 167 ? -25.063 12.340 18.081 1.00 97.62 167 LYS A O 1
ATOM 1395 N N . VAL A 1 168 ? -24.320 11.111 16.357 1.00 97.31 168 VAL A N 1
ATOM 1396 C CA . VAL A 1 168 ? -23.820 9.982 17.150 1.00 97.31 168 VAL A CA 1
ATOM 1397 C C . VAL A 1 168 ? -22.306 9.843 17.000 1.00 97.31 168 VAL A C 1
ATOM 1399 O O . VAL A 1 168 ? -21.744 10.164 15.953 1.00 97.31 168 VAL A O 1
ATOM 1402 N N . TYR A 1 169 ? -21.625 9.343 18.030 1.00 97.00 169 TYR A N 1
ATOM 1403 C CA . TYR A 1 169 ? -20.238 8.883 17.900 1.00 97.00 169 TYR A CA 1
ATOM 1404 C C . TYR A 1 169 ? -20.123 7.847 16.776 1.00 97.00 169 TYR A C 1
ATOM 1406 O O . TYR A 1 169 ? -20.989 6.979 16.646 1.00 97.00 169 TYR A O 1
ATOM 1414 N N . SER A 1 170 ? -19.032 7.896 16.004 1.00 95.75 170 SER A N 1
ATOM 1415 C CA . SER A 1 170 ? -18.670 6.800 15.089 1.00 95.75 170 SER A CA 1
ATOM 1416 C C . SER A 1 170 ? -18.482 5.482 15.854 1.00 95.75 170 SER A C 1
ATOM 1418 O O . SER A 1 170 ? -18.109 5.493 17.034 1.00 95.75 170 SER A O 1
ATOM 1420 N N . LEU A 1 171 ? -18.702 4.341 15.192 1.00 95.69 171 LEU A N 1
ATOM 1421 C CA . LEU A 1 171 ? -18.496 3.027 15.814 1.00 95.69 171 LEU A CA 1
ATOM 1422 C C . LEU A 1 171 ? -17.067 2.873 16.347 1.00 95.69 171 LEU A C 1
ATOM 1424 O O . LEU A 1 171 ? -16.883 2.381 17.459 1.00 95.69 171 LEU A O 1
ATOM 1428 N N . GLU A 1 172 ? -16.063 3.341 15.602 1.00 95.25 172 GLU A N 1
ATOM 1429 C CA . GLU A 1 172 ? -14.660 3.292 16.017 1.00 95.25 172 GLU A CA 1
ATOM 1430 C C . GLU A 1 172 ? -14.411 4.033 17.336 1.00 95.25 172 GLU A C 1
ATOM 1432 O O . GLU A 1 172 ? -13.644 3.560 18.177 1.00 95.25 172 GLU A O 1
ATOM 1437 N N . GLU A 1 173 ? -15.083 5.169 17.543 1.00 96.12 173 GLU A N 1
ATOM 1438 C CA . GLU A 1 173 ? -14.951 5.954 18.771 1.00 96.12 173 GLU A CA 1
ATOM 1439 C C . GLU A 1 173 ? -15.644 5.292 19.963 1.00 96.12 173 GLU A C 1
ATOM 1441 O O . GLU A 1 173 ? -15.079 5.257 21.059 1.00 96.12 173 GLU A O 1
ATOM 1446 N N . ILE A 1 174 ? -16.824 4.694 19.749 1.00 95.88 174 ILE A N 1
ATOM 1447 C CA . ILE A 1 174 ? -17.513 3.907 20.783 1.00 95.88 174 ILE A CA 1
ATOM 1448 C C . ILE A 1 174 ? -16.647 2.710 21.203 1.00 95.88 174 ILE A C 1
ATOM 1450 O O . ILE A 1 174 ? -16.496 2.450 22.398 1.00 95.88 174 ILE A O 1
ATOM 1454 N N . ILE A 1 175 ? -16.038 2.005 20.245 1.00 95.62 175 ILE A N 1
ATOM 1455 C CA . ILE A 1 175 ? -15.138 0.876 20.523 1.00 95.62 175 ILE A CA 1
ATOM 1456 C C . ILE A 1 175 ? -13.906 1.352 21.292 1.00 95.62 175 ILE A C 1
ATOM 1458 O O . ILE A 1 175 ? -13.572 0.759 22.316 1.00 95.62 175 ILE A O 1
ATOM 1462 N N . GLY A 1 176 ? -13.253 2.433 20.852 1.00 95.12 176 GLY A N 1
ATOM 1463 C CA . GLY A 1 176 ? -12.092 2.997 21.544 1.00 95.12 176 GLY A CA 1
ATOM 1464 C C . GLY A 1 176 ? -12.405 3.400 22.989 1.00 95.12 176 GLY A C 1
ATOM 1465 O O . GLY A 1 176 ? -11.639 3.096 23.906 1.00 95.12 176 GLY A O 1
ATOM 1466 N N . GLU A 1 177 ? -13.567 4.017 23.225 1.00 94.44 177 GLU A N 1
ATOM 1467 C CA . GLU A 1 177 ? -14.016 4.385 24.570 1.00 94.44 177 GLU A CA 1
ATOM 1468 C C . GLU A 1 177 ? -14.303 3.157 25.446 1.00 94.44 177 GLU A C 1
ATOM 1470 O O . GLU A 1 177 ? -13.938 3.163 26.629 1.00 94.44 177 GLU A O 1
ATOM 1475 N N . LYS A 1 178 ? -14.897 2.097 24.878 1.00 94.88 178 LYS A N 1
ATOM 1476 C CA . LYS A 1 178 ? -15.180 0.843 25.593 1.00 94.88 178 LYS A CA 1
ATOM 1477 C C . LYS A 1 178 ? -13.939 0.016 25.877 1.00 94.88 178 LYS A C 1
ATOM 1479 O O . LYS A 1 178 ? -13.823 -0.500 26.984 1.00 94.88 178 LYS A O 1
ATOM 1484 N N . LEU A 1 179 ? -12.983 -0.044 24.952 1.00 94.12 179 LEU A N 1
ATOM 1485 C CA . LEU A 1 179 ? -11.672 -0.647 25.201 1.00 94.12 179 LEU A CA 1
ATOM 1486 C C . LEU A 1 179 ? -10.983 0.053 26.373 1.00 94.12 179 LEU A C 1
ATOM 1488 O O . LEU A 1 179 ? -10.527 -0.610 27.301 1.00 94.12 179 LEU A O 1
ATOM 1492 N N . ARG A 1 180 ? -10.972 1.392 26.393 1.00 93.94 180 ARG A N 1
ATOM 1493 C CA . ARG A 1 180 ? -10.436 2.167 27.525 1.00 93.94 180 ARG A CA 1
ATOM 1494 C C . ARG A 1 180 ? -11.216 1.900 28.813 1.00 93.94 180 ARG A C 1
ATOM 1496 O O . ARG A 1 180 ? -10.597 1.687 29.851 1.00 93.94 180 ARG A O 1
ATOM 1503 N N . ALA A 1 181 ? -12.548 1.866 28.763 1.00 92.19 181 ALA A N 1
ATOM 1504 C CA . ALA A 1 181 ? -13.376 1.586 29.936 1.00 92.19 181 ALA A CA 1
ATOM 1505 C C . ALA A 1 181 ? -13.105 0.191 30.527 1.00 92.19 181 ALA A C 1
ATOM 1507 O O . ALA A 1 181 ? -13.057 0.058 31.748 1.00 92.19 181 ALA A O 1
ATOM 1508 N N . LEU A 1 182 ? -12.864 -0.820 29.684 1.00 91.62 182 LEU A N 1
ATOM 1509 C CA . LEU A 1 182 ? -12.548 -2.185 30.114 1.00 91.62 182 LEU A CA 1
ATOM 1510 C C . LEU A 1 182 ? -11.285 -2.242 30.994 1.00 91.62 182 LEU A C 1
ATOM 1512 O O . LEU A 1 182 ? -11.228 -3.037 31.922 1.00 91.62 182 LEU A O 1
ATOM 1516 N N . HIS A 1 183 ? -10.309 -1.356 30.760 1.00 89.25 183 HIS A N 1
ATOM 1517 C CA . HIS A 1 183 ? -9.083 -1.251 31.568 1.00 89.25 183 HIS A CA 1
ATOM 1518 C C . HIS A 1 183 ? -9.288 -0.527 32.910 1.00 89.25 183 HIS A C 1
ATOM 1520 O O . HIS A 1 183 ? -8.396 -0.529 33.752 1.00 89.25 183 HIS A O 1
ATOM 1526 N N . GLN A 1 184 ? -10.445 0.102 33.133 1.00 88.19 184 GLN A N 1
ATOM 1527 C CA . GLN A 1 184 ? -10.727 0.866 34.352 1.00 88.19 184 GLN A CA 1
ATOM 1528 C C . GLN A 1 184 ? -11.729 0.184 35.283 1.00 88.19 184 GLN A C 1
ATOM 1530 O O . GLN A 1 184 ? -11.715 0.436 36.487 1.00 88.19 184 GLN A O 1
ATOM 1535 N N . ARG A 1 185 ? -12.652 -0.618 34.741 1.00 88.69 185 ARG A N 1
ATOM 1536 C CA . ARG A 1 185 ? -13.780 -1.168 35.501 1.00 88.69 185 ARG A CA 1
ATOM 1537 C C . ARG A 1 185 ? -14.254 -2.507 34.950 1.00 88.69 185 ARG A C 1
ATOM 1539 O O . ARG A 1 185 ? -14.211 -2.751 33.748 1.00 88.69 185 ARG A O 1
ATOM 1546 N N . VAL A 1 186 ? -14.835 -3.311 35.835 1.00 85.56 186 VAL A N 1
ATOM 1547 C CA . VAL A 1 186 ? -15.517 -4.557 35.481 1.00 85.56 186 VAL A CA 1
ATOM 1548 C C . VAL A 1 186 ? -16.983 -4.252 35.164 1.00 85.56 186 VAL A C 1
ATOM 1550 O O . VAL A 1 186 ? -17.771 -3.948 36.058 1.00 85.56 186 VAL A O 1
ATOM 1553 N N . ARG A 1 187 ? -17.359 -4.280 33.880 1.00 89.06 187 ARG A N 1
ATOM 1554 C CA . ARG A 1 187 ? -18.761 -4.168 33.435 1.00 89.06 187 ARG A CA 1
ATOM 1555 C C . ARG A 1 187 ? -19.057 -5.168 32.309 1.00 89.06 187 ARG A C 1
ATOM 1557 O O . ARG A 1 187 ? -18.655 -4.906 31.174 1.00 89.06 187 ARG A O 1
ATOM 1564 N N . PRO A 1 188 ? -19.823 -6.248 32.566 1.00 91.81 188 PRO A N 1
ATOM 1565 C CA . PRO A 1 188 ? -20.211 -7.240 31.554 1.00 91.81 188 PRO A CA 1
ATOM 1566 C C . PRO A 1 188 ? -20.801 -6.641 30.271 1.00 91.81 188 PRO A C 1
ATOM 1568 O O . PRO A 1 188 ? -20.472 -7.073 29.172 1.00 91.81 188 PRO A O 1
ATOM 1571 N N . ARG A 1 189 ? -21.597 -5.569 30.396 1.00 91.94 189 ARG A N 1
ATOM 1572 C CA . ARG A 1 189 ? -22.174 -4.837 29.255 1.00 91.94 189 ARG A CA 1
ATOM 1573 C C . ARG A 1 189 ? -21.116 -4.274 28.299 1.00 91.94 189 ARG A C 1
ATOM 1575 O O . ARG A 1 189 ? -21.315 -4.339 27.093 1.00 91.94 189 ARG A O 1
ATOM 1582 N N . ASP A 1 190 ? -20.010 -3.737 28.821 1.00 92.75 190 ASP A N 1
ATOM 1583 C CA . ASP A 1 190 ? -18.924 -3.192 27.992 1.00 92.75 190 ASP A CA 1
ATOM 1584 C C . ASP A 1 190 ? -18.182 -4.323 27.254 1.00 92.75 190 ASP A C 1
ATOM 1586 O O . ASP A 1 190 ? -17.861 -4.173 26.077 1.00 92.75 190 ASP A O 1
ATOM 1590 N N . LEU A 1 191 ? -17.975 -5.472 27.911 1.00 93.38 191 LEU A N 1
ATOM 1591 C CA . LEU A 1 191 ? -17.373 -6.662 27.299 1.00 93.38 191 LEU A CA 1
ATOM 1592 C C . LEU A 1 191 ? -18.276 -7.275 26.213 1.00 93.38 191 LEU A C 1
ATOM 1594 O O . LEU A 1 191 ? -17.788 -7.594 25.130 1.00 93.38 191 LEU A O 1
ATOM 1598 N N . TYR A 1 192 ? -19.586 -7.377 26.461 1.00 93.75 192 TYR A N 1
ATOM 1599 C CA . TYR A 1 192 ? -20.563 -7.793 25.450 1.00 93.75 192 TYR A CA 1
ATOM 1600 C C . TYR A 1 192 ? -20.559 -6.850 24.242 1.00 93.75 192 TYR A C 1
ATOM 1602 O O . TYR A 1 192 ? -20.543 -7.303 23.098 1.00 93.75 192 TYR A O 1
ATOM 1610 N N . ASP A 1 193 ? -20.533 -5.535 24.486 1.00 94.38 193 ASP A N 1
ATOM 1611 C CA . ASP A 1 193 ? -20.524 -4.553 23.404 1.00 94.38 193 ASP A CA 1
ATOM 1612 C C . ASP A 1 193 ? -19.273 -4.696 22.529 1.00 94.38 193 ASP A C 1
ATOM 1614 O O . ASP A 1 193 ? -19.370 -4.701 21.304 1.00 94.38 193 ASP A O 1
ATOM 1618 N N . LEU A 1 194 ? -18.099 -4.871 23.143 1.00 94.31 194 LEU A N 1
ATOM 1619 C CA . LEU A 1 194 ? -16.857 -5.129 22.415 1.00 94.31 194 LEU A CA 1
ATOM 1620 C C . LEU A 1 194 ? -16.907 -6.445 21.640 1.00 94.31 194 LEU A C 1
ATOM 1622 O O . LEU A 1 194 ? -16.472 -6.477 20.492 1.00 94.31 194 LEU A O 1
ATOM 1626 N N . HIS A 1 195 ? -17.458 -7.507 22.229 1.00 93.25 195 HIS A N 1
ATOM 1627 C CA . HIS A 1 195 ? -17.648 -8.778 21.538 1.00 93.25 195 HIS A CA 1
ATOM 1628 C C . HIS A 1 195 ? -18.488 -8.601 20.276 1.00 93.25 195 HIS A C 1
ATOM 1630 O O . HIS A 1 195 ? -18.038 -8.972 19.194 1.00 93.25 195 HIS A O 1
ATOM 1636 N N . TYR A 1 196 ? -19.663 -7.982 20.387 1.00 91.88 196 TYR A N 1
ATOM 1637 C CA . TYR A 1 196 ? -20.523 -7.754 19.233 1.00 91.88 196 TYR A CA 1
ATOM 1638 C C . TYR A 1 196 ? -19.818 -6.890 18.181 1.00 91.88 196 TYR A C 1
ATOM 1640 O O . TYR A 1 196 ? -19.739 -7.275 17.016 1.00 91.88 196 TYR A O 1
ATOM 1648 N N . LEU A 1 197 ? -19.257 -5.747 18.581 1.00 92.75 197 LEU A N 1
ATOM 1649 C CA . LEU A 1 197 ? -18.674 -4.779 17.651 1.00 92.75 197 LEU A CA 1
ATOM 1650 C C . LEU A 1 197 ? -17.424 -5.311 16.941 1.00 92.75 197 LEU A C 1
ATOM 1652 O O . LEU A 1 197 ? -17.298 -5.136 15.734 1.00 92.75 197 LEU A O 1
ATOM 1656 N N . LEU A 1 198 ? -16.518 -5.982 17.656 1.00 87.56 198 LEU A N 1
ATOM 1657 C CA . LEU A 1 198 ? -15.261 -6.471 17.080 1.00 87.56 198 LEU A CA 1
ATOM 1658 C C . LEU A 1 198 ? -15.430 -7.752 16.256 1.00 87.56 198 LEU A C 1
ATOM 1660 O O . LEU A 1 198 ? -14.572 -8.045 15.427 1.00 87.56 198 LEU A O 1
ATOM 1664 N N . THR A 1 199 ? -16.502 -8.524 16.473 1.00 80.25 199 THR A N 1
ATOM 1665 C CA . THR A 1 199 ? -16.691 -9.815 15.786 1.00 80.25 199 THR A CA 1
ATOM 1666 C C . THR A 1 199 ? -17.731 -9.788 14.671 1.00 80.25 199 THR A C 1
ATOM 1668 O O . THR A 1 199 ? -17.648 -10.613 13.763 1.00 80.25 199 THR A O 1
ATOM 1671 N N . THR A 1 200 ? -18.693 -8.861 14.708 1.00 78.12 200 THR A N 1
ATOM 1672 C CA . THR A 1 200 ? -19.802 -8.831 13.735 1.00 78.12 200 THR A CA 1
ATOM 1673 C C . THR A 1 200 ? -19.717 -7.679 12.740 1.00 78.12 200 THR A C 1
ATOM 1675 O O . THR A 1 200 ? -20.344 -7.746 11.684 1.00 78.12 200 THR A O 1
ATOM 1678 N N . GLN A 1 201 ? -18.954 -6.626 13.049 1.00 81.50 201 GLN A N 1
ATOM 1679 C CA . GLN A 1 201 ? -18.922 -5.403 12.252 1.00 81.50 201 GLN A CA 1
ATOM 1680 C C . GLN A 1 201 ? -17.593 -5.245 11.513 1.00 81.50 201 GLN A C 1
ATOM 1682 O O . GLN A 1 201 ? -16.529 -5.608 12.010 1.00 81.50 201 GLN A O 1
ATOM 1687 N N . ASN A 1 202 ? -17.653 -4.653 10.320 1.00 75.38 202 ASN A N 1
ATOM 1688 C CA . ASN A 1 202 ? -16.462 -4.276 9.567 1.00 75.38 202 ASN A CA 1
ATOM 1689 C C . ASN A 1 202 ? -15.969 -2.904 10.047 1.00 75.38 202 ASN A C 1
ATOM 1691 O O . ASN A 1 202 ? -16.452 -1.867 9.589 1.00 75.38 202 ASN A O 1
ATOM 1695 N N . ILE A 1 203 ? -15.043 -2.913 11.001 1.00 84.69 203 ILE A N 1
ATOM 1696 C CA . ILE A 1 203 ? -14.556 -1.721 11.697 1.00 84.69 203 ILE A CA 1
ATOM 1697 C C . ILE A 1 203 ? -13.175 -1.323 11.181 1.00 84.69 203 ILE A C 1
ATOM 1699 O O . ILE A 1 203 ? -12.306 -2.173 10.983 1.00 84.69 203 ILE A O 1
ATOM 1703 N N . ASN A 1 204 ? -12.918 -0.018 11.033 1.00 86.00 204 ASN A N 1
ATOM 1704 C CA . ASN A 1 204 ? -11.556 0.450 10.796 1.00 86.00 204 ASN A CA 1
ATOM 1705 C C . ASN A 1 204 ? -10.725 0.351 12.088 1.00 86.00 204 ASN A C 1
ATOM 1707 O O . ASN A 1 204 ? -10.739 1.249 12.932 1.00 86.00 204 ASN A O 1
ATOM 1711 N N . LYS A 1 205 ? -9.971 -0.743 12.231 1.00 86.50 205 LYS A N 1
ATOM 1712 C CA . LYS A 1 205 ? -9.175 -1.012 13.435 1.00 86.50 205 LYS A CA 1
ATOM 1713 C C . LYS A 1 205 ? -8.043 -0.000 13.667 1.00 86.50 205 LYS A C 1
ATOM 1715 O O . LYS A 1 205 ? -7.699 0.234 14.820 1.00 86.50 205 LYS A O 1
ATOM 1720 N N . ILE A 1 206 ? -7.526 0.661 12.626 1.00 86.56 206 ILE A N 1
ATOM 1721 C CA . ILE A 1 206 ? -6.531 1.741 12.776 1.00 86.56 206 ILE A CA 1
ATOM 1722 C C . ILE A 1 206 ? -7.167 2.935 13.499 1.00 86.56 206 ILE A C 1
ATOM 1724 O O . ILE A 1 206 ? -6.649 3.382 14.520 1.00 86.56 206 ILE A O 1
ATOM 1728 N N . ARG A 1 207 ? -8.351 3.380 13.056 1.00 90.12 207 ARG A N 1
ATOM 1729 C CA . ARG A 1 207 ? -9.115 4.447 13.733 1.00 90.12 207 ARG A CA 1
ATOM 1730 C C . ARG A 1 207 ? -9.504 4.066 15.165 1.00 90.12 207 ARG A C 1
ATOM 1732 O O . ARG A 1 207 ? -9.484 4.924 16.047 1.00 90.12 207 ARG A O 1
ATOM 1739 N N . VAL A 1 208 ? -9.821 2.791 15.417 1.00 93.19 208 VAL A N 1
ATOM 1740 C CA . VAL A 1 208 ? -10.031 2.282 16.786 1.00 93.19 208 VAL A CA 1
ATOM 1741 C C . VAL A 1 208 ? -8.766 2.445 17.622 1.00 93.19 208 VAL A C 1
ATOM 1743 O O . VAL A 1 208 ? -8.857 2.969 18.728 1.00 93.19 208 VAL A O 1
ATOM 1746 N N . CYS A 1 209 ? -7.598 2.038 17.116 1.00 91.69 209 CYS A N 1
ATOM 1747 C CA . CYS A 1 209 ? -6.322 2.182 17.818 1.00 91.69 209 CYS A CA 1
ATOM 1748 C C . CYS A 1 209 ? -5.994 3.646 18.129 1.00 91.69 209 CYS A C 1
ATOM 1750 O O . CYS A 1 209 ? -5.639 3.958 19.264 1.00 91.69 209 CYS A O 1
ATOM 1752 N N . GLU A 1 210 ? -6.141 4.546 17.155 1.00 90.88 210 GLU A N 1
ATOM 1753 C CA . GLU A 1 210 ? -5.919 5.984 17.338 1.00 90.88 210 GLU A CA 1
ATOM 1754 C C . GLU A 1 210 ? -6.841 6.564 18.411 1.00 90.88 210 GLU A C 1
ATOM 1756 O O . GLU A 1 210 ? -6.388 7.261 19.322 1.00 90.88 210 GLU A O 1
ATOM 1761 N N . CYS A 1 211 ? -8.138 6.251 18.330 1.00 94.69 211 CYS A N 1
ATOM 1762 C CA . CYS A 1 211 ? -9.103 6.710 19.314 1.00 94.69 211 CYS A CA 1
ATOM 1763 C C . CYS A 1 211 ? -8.805 6.121 20.695 1.00 94.69 211 CYS A C 1
ATOM 1765 O O . CYS A 1 211 ? -8.803 6.850 21.683 1.00 94.69 211 CYS A O 1
ATOM 1767 N N . PHE A 1 212 ? -8.539 4.819 20.784 1.00 95.06 212 PHE A N 1
ATOM 1768 C CA . PHE A 1 212 ? -8.226 4.137 22.036 1.00 95.06 212 PHE A CA 1
ATOM 1769 C C . PHE A 1 212 ? -6.997 4.750 22.716 1.00 95.06 212 PHE A C 1
ATOM 1771 O O . PHE A 1 212 ? -7.065 5.084 23.897 1.00 95.06 212 PHE A O 1
ATOM 1778 N N . LEU A 1 213 ? -5.912 4.987 21.969 1.00 92.50 213 LEU A N 1
ATOM 1779 C CA . LEU A 1 213 ? -4.701 5.632 22.482 1.00 92.50 213 LEU A CA 1
ATOM 1780 C C . LEU A 1 213 ? -4.988 7.041 23.014 1.00 92.50 213 LEU A C 1
ATOM 1782 O O . LEU A 1 213 ? -4.654 7.328 24.164 1.00 92.50 213 LEU A O 1
ATOM 1786 N N . LYS A 1 214 ? -5.670 7.889 22.232 1.00 92.94 214 LYS A N 1
ATOM 1787 C CA . LYS A 1 214 ? -6.015 9.263 22.641 1.00 92.94 214 LYS A CA 1
ATOM 1788 C C . LYS A 1 214 ? -6.956 9.293 23.854 1.00 92.94 214 LYS A C 1
ATOM 1790 O O . LYS A 1 214 ? -6.798 10.124 24.747 1.00 92.94 214 LYS A O 1
ATOM 1795 N N . LYS A 1 215 ? -7.924 8.372 23.920 1.00 92.88 215 LYS A N 1
ATOM 1796 C CA . LYS A 1 215 ? -8.844 8.205 25.061 1.00 92.88 215 LYS A CA 1
ATOM 1797 C C . LYS A 1 215 ? -8.097 7.757 26.323 1.00 92.88 215 LYS A C 1
ATOM 1799 O O . LYS A 1 215 ? -8.385 8.263 27.408 1.00 92.88 215 LYS A O 1
ATOM 1804 N N . CYS A 1 216 ? -7.152 6.825 26.197 1.00 92.56 216 CYS A N 1
ATOM 1805 C CA . CYS A 1 216 ? -6.301 6.378 27.301 1.00 92.56 216 CYS A CA 1
ATOM 1806 C C . CYS A 1 216 ? -5.390 7.499 27.805 1.00 92.56 216 CYS A C 1
ATOM 1808 O O . CYS A 1 216 ? -5.330 7.713 29.010 1.00 92.56 216 CYS A O 1
ATOM 1810 N N . GLU A 1 217 ? -4.750 8.251 26.909 1.00 91.56 217 GLU A N 1
ATOM 1811 C CA . GLU A 1 217 ? -3.910 9.401 27.262 1.00 91.56 217 GLU A CA 1
ATOM 1812 C C . GLU A 1 217 ? -4.710 10.480 28.004 1.00 91.56 217 GLU A C 1
ATOM 1814 O O . GLU A 1 217 ? -4.339 10.874 29.110 1.00 91.56 217 GLU A O 1
ATOM 1819 N N . HIS A 1 218 ? -5.866 10.883 27.460 1.00 90.88 218 HIS A N 1
ATOM 1820 C CA . HIS A 1 218 ? -6.743 11.892 28.069 1.00 90.88 218 HIS A CA 1
ATOM 1821 C C . HIS A 1 218 ? -7.196 11.512 29.487 1.00 90.88 218 HIS A C 1
ATOM 1823 O O . HIS A 1 218 ? -7.294 12.371 30.359 1.00 90.88 218 HIS A O 1
ATOM 1829 N N . LYS A 1 219 ? -7.450 10.222 29.738 1.00 90.19 219 LYS A N 1
ATOM 1830 C CA . LYS A 1 219 ? -7.902 9.709 31.044 1.00 90.19 219 LYS A CA 1
ATOM 1831 C C . LYS A 1 219 ? -6.779 9.108 31.896 1.00 90.19 219 LYS A C 1
ATOM 1833 O O . LYS A 1 219 ? -7.079 8.548 32.947 1.00 90.19 219 LYS A O 1
ATOM 1838 N N . LYS A 1 220 ? -5.518 9.201 31.452 1.00 91.81 220 LYS A N 1
ATOM 1839 C CA . LYS A 1 220 ? -4.331 8.633 32.118 1.00 91.81 220 LYS A CA 1
ATOM 1840 C C . LYS A 1 220 ? -4.476 7.137 32.453 1.00 91.81 220 LYS A C 1
ATOM 1842 O O . LYS A 1 220 ? -4.132 6.699 33.546 1.00 91.81 220 LYS A O 1
ATOM 1847 N N . VAL A 1 221 ? -5.015 6.356 31.517 1.00 90.75 221 VAL A N 1
ATOM 1848 C CA . VAL A 1 221 ? -5.213 4.903 31.660 1.00 90.75 221 VAL A CA 1
ATOM 1849 C C . VAL A 1 221 ? -4.025 4.154 31.073 1.00 90.75 221 VAL A C 1
ATOM 1851 O O . VAL A 1 221 ? -3.696 4.339 29.899 1.00 90.75 221 VAL A O 1
ATOM 1854 N N . ASP A 1 222 ? -3.421 3.266 31.864 1.00 88.50 222 ASP A N 1
ATOM 1855 C CA . ASP A 1 222 ? -2.418 2.335 31.356 1.00 88.50 222 ASP A CA 1
ATOM 1856 C C . ASP A 1 222 ? -3.092 1.142 30.671 1.00 88.50 222 ASP A C 1
ATOM 1858 O O . ASP A 1 222 ? -3.664 0.253 31.301 1.00 88.50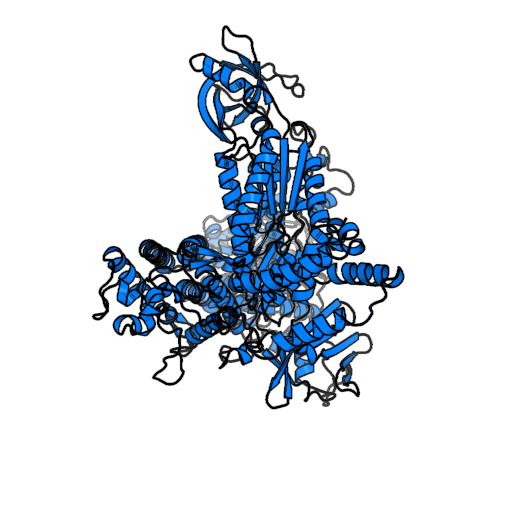 222 ASP A O 1
ATOM 1862 N N . TRP A 1 223 ? -3.025 1.131 29.345 1.00 88.94 223 TRP A N 1
ATOM 1863 C CA . TRP A 1 223 ? -3.592 0.075 28.514 1.00 88.94 223 TRP A CA 1
ATOM 1864 C C . TRP A 1 223 ? -2.687 -1.162 28.391 1.00 88.94 223 TRP A C 1
ATOM 1866 O O . TRP A 1 223 ? -3.067 -2.136 27.735 1.00 88.94 223 TRP A O 1
ATOM 1876 N N . ASN A 1 224 ? -1.492 -1.164 28.992 1.00 81.50 224 ASN A N 1
ATOM 1877 C CA . ASN A 1 224 ? -0.631 -2.350 29.000 1.00 81.50 224 ASN A CA 1
ATOM 1878 C C . ASN A 1 224 ? -1.150 -3.440 29.941 1.00 81.50 224 ASN A C 1
ATOM 1880 O O . ASN A 1 224 ? -0.963 -4.618 29.639 1.00 81.50 224 ASN A O 1
ATOM 1884 N N . ILE A 1 225 ? -1.849 -3.054 31.009 1.00 83.62 225 ILE A N 1
ATOM 1885 C CA . ILE A 1 225 ? -2.457 -3.968 31.984 1.00 83.62 225 ILE A CA 1
ATOM 1886 C C . ILE A 1 225 ? -3.499 -4.850 31.280 1.00 83.62 225 ILE A C 1
ATOM 1888 O O . ILE A 1 225 ? -4.243 -4.370 30.415 1.00 83.62 225 ILE A O 1
ATOM 1892 N N . ASP A 1 226 ? -3.539 -6.147 31.597 1.00 83.00 226 ASP A N 1
ATOM 1893 C CA . ASP A 1 226 ? -4.583 -7.032 31.081 1.00 83.00 226 ASP A CA 1
ATOM 1894 C C . ASP A 1 226 ? -5.883 -6.817 31.881 1.00 83.00 226 ASP A C 1
ATOM 1896 O O . ASP A 1 226 ? -5.944 -7.166 33.060 1.00 83.00 226 ASP A O 1
ATOM 1900 N N . PRO A 1 227 ? -6.955 -6.263 31.276 1.00 84.56 227 PRO A N 1
ATOM 1901 C CA . PRO A 1 227 ? -8.218 -6.057 31.982 1.00 84.56 227 PRO A CA 1
ATOM 1902 C C . PRO A 1 227 ? -8.869 -7.364 32.459 1.00 84.56 227 PRO A C 1
ATOM 1904 O O . PRO A 1 227 ? -9.755 -7.333 33.313 1.00 84.56 227 PRO A O 1
ATOM 1907 N N . PHE A 1 228 ? -8.448 -8.512 31.922 1.00 85.25 228 PHE A N 1
ATOM 1908 C CA . PHE A 1 228 ? -8.980 -9.819 32.284 1.00 85.25 228 PHE A CA 1
ATOM 1909 C C . PHE A 1 228 ? -8.253 -10.497 33.453 1.00 85.25 228 PHE A C 1
ATOM 1911 O O . PHE A 1 228 ? -8.615 -11.622 33.788 1.00 85.25 228 PHE A O 1
ATOM 1918 N N . GLU A 1 229 ? -7.301 -9.833 34.119 1.00 82.19 229 GLU A N 1
ATOM 1919 C CA . GLU A 1 229 ? -6.798 -10.287 35.430 1.00 82.19 229 GLU A CA 1
ATOM 1920 C C . GLU A 1 229 ? -7.942 -10.431 36.452 1.00 82.19 229 GLU A C 1
ATOM 1922 O O . GLU A 1 229 ? -7.900 -11.291 37.323 1.00 82.19 229 GLU A O 1
ATOM 1927 N N . LYS A 1 230 ? -9.019 -9.647 36.291 1.00 77.56 230 LYS A N 1
ATOM 1928 C CA . LYS A 1 230 ? -10.264 -9.717 37.080 1.00 77.56 230 LYS A CA 1
ATOM 1929 C C . LYS A 1 230 ? -11.353 -10.557 36.401 1.00 77.56 230 LYS A C 1
ATOM 1931 O O . LYS A 1 230 ? -12.537 -10.232 36.463 1.00 77.56 230 LYS A O 1
ATOM 1936 N N . SER A 1 231 ? -10.952 -11.604 35.682 1.00 79.88 231 SER A N 1
ATOM 1937 C CA . SER A 1 231 ? -11.839 -12.492 34.914 1.00 79.88 231 SER A CA 1
ATOM 1938 C C . SER A 1 231 ? -13.008 -13.033 35.748 1.00 79.88 231 SER A C 1
ATOM 1940 O O . SER A 1 231 ? -14.146 -13.047 35.275 1.00 79.88 231 SER A O 1
ATOM 1942 N N . ASP A 1 232 ? -12.748 -13.408 37.000 1.00 85.12 232 ASP A N 1
ATOM 1943 C CA . ASP A 1 232 ? -13.762 -13.990 37.884 1.00 85.12 232 ASP A CA 1
ATOM 1944 C C . ASP A 1 232 ? -14.874 -12.994 38.228 1.00 85.12 232 ASP A C 1
ATOM 1946 O O . ASP A 1 232 ? -16.051 -13.356 38.227 1.00 85.12 232 ASP A O 1
ATOM 1950 N N . ASP A 1 233 ? -14.534 -11.715 38.413 1.00 86.88 233 ASP A N 1
ATOM 1951 C CA . ASP A 1 233 ? -15.517 -10.656 38.658 1.00 86.88 233 ASP A CA 1
ATOM 1952 C C . ASP A 1 233 ? -16.457 -10.488 37.454 1.00 86.88 233 ASP A C 1
ATOM 1954 O O . ASP A 1 233 ? -17.669 -10.319 37.615 1.00 86.88 233 ASP A O 1
ATOM 1958 N N . PHE A 1 234 ? -15.916 -10.566 36.231 1.00 88.31 234 PHE A N 1
ATOM 1959 C CA . PHE A 1 234 ? -16.738 -10.540 35.022 1.00 88.31 234 PHE A CA 1
ATOM 1960 C C . PHE A 1 234 ? -17.648 -11.766 34.935 1.00 88.31 234 PHE A C 1
ATOM 1962 O O . PHE A 1 234 ? -18.830 -11.606 34.628 1.00 88.31 234 PHE A O 1
ATOM 1969 N N . LYS A 1 235 ? -17.117 -12.963 35.213 1.00 90.44 235 LYS A N 1
ATOM 1970 C CA . LYS A 1 235 ? -17.859 -14.228 35.140 1.00 90.44 235 LYS A CA 1
ATOM 1971 C C . LYS A 1 235 ? -19.031 -14.246 36.117 1.00 90.44 235 LYS A C 1
ATOM 1973 O O . LYS A 1 235 ? -20.155 -14.547 35.720 1.00 90.44 235 LYS A O 1
ATOM 1978 N N . ASN A 1 236 ? -18.784 -13.849 37.365 1.00 90.56 236 ASN A N 1
ATOM 1979 C CA . ASN A 1 236 ? -19.789 -13.809 38.429 1.00 90.56 236 ASN A CA 1
ATOM 1980 C C . ASN A 1 236 ? -20.932 -12.829 38.121 1.00 90.56 236 ASN A C 1
ATOM 1982 O O . ASN A 1 236 ? -22.077 -13.072 38.496 1.00 90.56 236 ASN A O 1
ATOM 1986 N N . ALA A 1 237 ? -20.638 -11.734 37.415 1.00 90.25 237 ALA A N 1
ATOM 1987 C CA . ALA A 1 237 ? -21.625 -10.725 37.042 1.00 90.25 237 ALA A CA 1
ATOM 1988 C C . ALA A 1 237 ? -22.246 -10.934 35.646 1.00 90.25 237 ALA A C 1
ATOM 1990 O O . ALA A 1 237 ? -23.137 -10.169 35.273 1.00 90.25 237 ALA A O 1
ATOM 1991 N N . TRP A 1 238 ? -21.783 -11.908 34.852 1.00 93.62 238 TRP A N 1
ATOM 1992 C CA . TRP A 1 238 ? -22.100 -12.015 33.420 1.00 93.62 238 TRP A CA 1
ATOM 1993 C C . TRP A 1 238 ? -23.596 -12.191 33.152 1.00 93.62 238 TRP A C 1
ATOM 1995 O O . TRP A 1 238 ? -24.216 -11.326 32.530 1.00 93.62 238 TRP A O 1
ATOM 2005 N N . ASN A 1 239 ? -24.179 -13.275 33.674 1.00 90.38 239 ASN A N 1
ATOM 2006 C CA . ASN A 1 239 ? -25.578 -13.626 33.424 1.00 90.38 239 ASN A CA 1
ATOM 2007 C C . ASN A 1 239 ? -26.534 -12.594 34.031 1.00 90.38 239 ASN A C 1
ATOM 2009 O O . ASN A 1 239 ? -27.334 -12.010 33.305 1.00 90.38 239 ASN A O 1
ATOM 2013 N N . SER A 1 240 ? -26.365 -12.263 35.315 1.00 89.25 240 SER A N 1
ATOM 2014 C CA . SER A 1 240 ? -27.227 -11.300 36.020 1.00 89.25 240 SER A CA 1
ATOM 2015 C C . SER A 1 240 ? -27.205 -9.891 35.410 1.00 89.25 240 SER A C 1
ATOM 2017 O O . SER A 1 240 ? -28.169 -9.139 35.539 1.00 89.25 240 SER A O 1
ATOM 2019 N N . SER A 1 241 ? -26.125 -9.512 34.715 1.00 88.31 241 SER A N 1
ATOM 2020 C CA . SER A 1 241 ? -26.023 -8.210 34.039 1.00 88.31 241 SER A CA 1
ATOM 2021 C C . SER A 1 241 ? -26.616 -8.179 32.628 1.00 88.31 241 SER A C 1
ATOM 2023 O O . SER A 1 241 ? -26.796 -7.083 32.087 1.00 88.31 241 SER A O 1
ATOM 2025 N N . LEU A 1 242 ? -26.844 -9.336 31.996 1.00 89.25 242 LEU A N 1
ATOM 2026 C CA . LEU A 1 242 ? -27.196 -9.432 30.575 1.00 89.25 242 LEU A CA 1
ATOM 2027 C C . LEU A 1 242 ? -28.537 -10.123 30.313 1.00 89.25 242 LEU A C 1
ATOM 2029 O O . LEU A 1 242 ? -29.196 -9.741 29.352 1.00 89.25 242 LEU A O 1
ATOM 2033 N N . GLU A 1 243 ? -28.976 -11.061 31.152 1.00 87.00 243 GLU A N 1
ATOM 2034 C CA . GLU A 1 243 ? -30.174 -11.887 30.918 1.00 87.00 243 GLU A CA 1
ATOM 2035 C C . GLU A 1 243 ? -31.454 -11.072 30.663 1.00 87.00 243 GLU A C 1
ATOM 2037 O O . GLU A 1 243 ? -32.288 -11.459 29.857 1.00 87.00 243 GLU A O 1
ATOM 2042 N N . HIS A 1 244 ? -31.586 -9.887 31.268 1.00 84.19 244 HIS A N 1
ATOM 2043 C CA . HIS A 1 244 ? -32.739 -8.997 31.063 1.00 84.19 244 HIS A CA 1
ATOM 2044 C C . HIS A 1 244 ? -32.602 -8.042 29.861 1.00 84.19 244 HIS A C 1
ATOM 2046 O O . HIS A 1 244 ? -33.491 -7.219 29.614 1.00 84.19 244 HIS A O 1
ATOM 2052 N N . LEU A 1 245 ? -31.463 -8.074 29.160 1.00 84.62 245 LEU A N 1
ATOM 2053 C CA . LEU A 1 245 ? -31.099 -7.141 28.087 1.00 84.62 245 LEU A CA 1
ATOM 2054 C C . LEU A 1 245 ? -30.913 -7.819 26.723 1.00 84.62 245 LEU A C 1
ATOM 2056 O O . LEU A 1 245 ? -30.936 -7.108 25.713 1.00 84.62 245 LEU A O 1
ATOM 2060 N N . ILE A 1 246 ? -30.703 -9.139 26.682 1.00 84.25 246 ILE A N 1
ATOM 2061 C CA . ILE A 1 246 ? -30.490 -9.929 25.460 1.00 84.25 246 ILE A CA 1
ATOM 2062 C C . ILE A 1 246 ? -31.256 -11.249 25.492 1.00 84.25 246 ILE A C 1
ATOM 2064 O O . ILE A 1 246 ? -31.490 -11.805 26.552 1.00 84.25 246 ILE A O 1
ATOM 2068 N N . ILE A 1 247 ? -31.614 -11.739 24.302 1.00 74.25 247 ILE A N 1
ATOM 2069 C CA . ILE A 1 247 ? -32.439 -12.943 24.094 1.00 74.25 247 ILE A CA 1
ATOM 2070 C C . ILE A 1 247 ? -31.644 -14.238 24.283 1.00 74.25 247 ILE A C 1
ATOM 2072 O O . ILE A 1 247 ? -32.233 -15.288 24.468 1.00 74.25 247 ILE A O 1
ATOM 2076 N N . ASN A 1 248 ? -30.320 -14.196 24.155 1.00 82.19 248 ASN A N 1
ATOM 2077 C CA . ASN A 1 248 ? -29.448 -15.338 24.404 1.00 82.19 248 ASN A CA 1
ATOM 2078 C C . ASN A 1 248 ? -28.107 -14.800 24.885 1.00 82.19 248 ASN A C 1
ATOM 2080 O O . ASN A 1 248 ? -27.380 -14.165 24.115 1.00 82.19 248 ASN A O 1
ATOM 2084 N N . VAL A 1 249 ? -27.797 -15.020 26.163 1.00 87.94 249 VAL A N 1
ATOM 2085 C CA . VAL A 1 249 ? -26.499 -14.641 26.720 1.00 87.94 249 VAL A CA 1
ATOM 2086 C C . VAL A 1 249 ? -25.437 -15.591 26.156 1.00 87.94 249 VAL A C 1
ATOM 2088 O O . VAL A 1 249 ? -25.547 -16.799 26.364 1.00 87.94 249 VAL A O 1
ATOM 2091 N N . PRO A 1 250 ? -24.431 -15.093 25.412 1.00 91.31 250 PRO A N 1
ATOM 2092 C CA . PRO A 1 250 ? -23.376 -15.952 24.886 1.00 91.31 250 PRO A CA 1
ATOM 2093 C C . PRO A 1 250 ? -22.496 -16.483 26.022 1.00 91.31 250 PRO A C 1
ATOM 2095 O O . PRO A 1 250 ? -22.361 -15.831 27.064 1.00 91.31 250 PRO A O 1
ATOM 2098 N N . ASP A 1 251 ? -21.870 -17.643 25.801 1.00 93.38 251 ASP A N 1
ATOM 2099 C CA . ASP A 1 251 ? -20.945 -18.229 26.770 1.00 93.38 251 ASP A CA 1
ATOM 2100 C C . ASP A 1 251 ? -19.812 -17.249 27.112 1.00 93.38 251 ASP A C 1
ATOM 2102 O O . ASP A 1 251 ? -19.191 -16.631 26.240 1.00 93.38 251 ASP A O 1
ATOM 2106 N N . PHE A 1 252 ? -19.562 -17.092 28.411 1.00 92.69 252 PHE A N 1
ATOM 2107 C CA . PHE A 1 252 ? -18.594 -16.128 28.914 1.00 92.69 252 PHE A CA 1
ATOM 2108 C C . PHE A 1 252 ? -17.169 -16.439 28.442 1.00 92.69 252 PHE A C 1
ATOM 2110 O O . PHE A 1 252 ? -16.444 -15.527 28.037 1.00 92.69 252 PHE A O 1
ATOM 2117 N N . ASN A 1 253 ? -16.762 -17.711 28.477 1.00 90.38 253 ASN A N 1
ATOM 2118 C CA . ASN A 1 253 ? -15.399 -18.103 28.133 1.00 90.38 253 ASN A CA 1
ATOM 2119 C C . ASN A 1 253 ? -15.146 -17.894 26.635 1.00 90.38 253 ASN A C 1
ATOM 2121 O O . ASN A 1 253 ? -14.105 -17.348 26.263 1.00 90.38 253 ASN A O 1
ATOM 2125 N N . ASP A 1 254 ? -16.121 -18.227 25.787 1.00 90.00 254 ASP A N 1
ATOM 2126 C CA . ASP A 1 254 ? -16.061 -17.971 24.345 1.00 90.00 254 ASP A CA 1
ATOM 2127 C C . ASP A 1 254 ? -15.944 -16.476 24.027 1.00 90.00 254 ASP A C 1
ATOM 2129 O O . ASP A 1 254 ? -15.142 -16.064 23.176 1.00 90.00 254 ASP A O 1
ATOM 2133 N N . VAL A 1 255 ? -16.722 -15.639 24.723 1.00 92.00 255 VAL A N 1
ATOM 2134 C CA . VAL A 1 255 ? -16.664 -14.180 24.580 1.00 92.00 255 VAL A CA 1
ATOM 2135 C C . VAL A 1 255 ? -15.296 -13.646 24.984 1.00 92.00 255 VAL A C 1
ATOM 2137 O O . VAL A 1 255 ? -14.678 -12.910 24.208 1.00 92.00 255 VAL A O 1
ATOM 2140 N N . VAL A 1 256 ? -14.797 -14.028 26.162 1.00 91.00 256 VAL A N 1
ATOM 2141 C CA . VAL A 1 256 ? -13.482 -13.601 26.654 1.00 91.00 256 VAL A CA 1
ATOM 2142 C C . VAL A 1 256 ? -12.384 -14.045 25.700 1.00 91.00 256 VAL A C 1
ATOM 2144 O O . VAL A 1 256 ? -11.547 -13.222 25.339 1.00 91.00 256 VAL A O 1
ATOM 2147 N N . LYS A 1 257 ? -12.402 -15.298 25.231 1.00 88.81 257 LYS A N 1
ATOM 2148 C CA . LYS A 1 257 ? -11.416 -15.820 24.276 1.00 88.81 257 LYS A CA 1
ATOM 2149 C C . LYS A 1 257 ? -11.373 -14.981 22.997 1.00 88.81 257 LYS A C 1
ATOM 2151 O O . LYS A 1 257 ? -10.302 -14.529 22.588 1.00 88.81 257 LYS A O 1
ATOM 2156 N N . ARG A 1 258 ? -12.535 -14.699 22.396 1.00 88.38 258 ARG A N 1
ATOM 2157 C CA . ARG A 1 258 ? -12.634 -13.884 21.170 1.00 88.38 258 ARG A CA 1
ATOM 2158 C C . ARG A 1 258 ? -12.176 -12.442 21.393 1.00 88.38 258 ARG A C 1
ATOM 2160 O O . ARG A 1 258 ? -11.384 -11.928 20.605 1.00 88.38 258 ARG A O 1
ATOM 2167 N N . VAL A 1 259 ? -12.641 -11.794 22.464 1.00 89.94 259 VAL A N 1
ATOM 2168 C CA . VAL A 1 259 ? -12.282 -10.397 22.762 1.00 89.94 259 VAL A CA 1
ATOM 2169 C C . VAL A 1 259 ? -10.805 -10.274 23.132 1.00 89.94 259 VAL A C 1
ATOM 2171 O O . VAL A 1 259 ? -10.157 -9.345 22.662 1.00 89.94 259 VAL A O 1
ATOM 2174 N N . LYS A 1 260 ? -10.234 -11.215 23.897 1.00 87.38 260 LYS A N 1
ATOM 2175 C CA . LYS A 1 260 ? -8.789 -11.265 24.177 1.00 87.38 260 LYS A CA 1
ATOM 2176 C C . LYS A 1 260 ? -7.969 -11.351 22.892 1.00 87.38 260 LYS A C 1
ATOM 2178 O O . LYS A 1 260 ? -6.989 -10.619 22.763 1.00 87.38 260 LYS A O 1
ATOM 2183 N N . GLY A 1 261 ? -8.382 -12.192 21.940 1.00 84.00 261 GLY A N 1
ATOM 2184 C CA . GLY A 1 261 ? -7.735 -12.309 20.631 1.00 84.00 261 GLY A CA 1
ATOM 2185 C C . GLY A 1 261 ? -7.715 -10.984 19.861 1.00 84.00 261 GLY A C 1
ATOM 2186 O O . GLY A 1 261 ? -6.642 -10.479 19.524 1.00 84.00 261 GLY A O 1
ATOM 2187 N N . GLU A 1 262 ? -8.885 -10.373 19.648 1.00 86.19 262 GLU A N 1
ATOM 2188 C CA . GLU A 1 262 ? -8.994 -9.088 18.934 1.00 86.19 262 GLU A CA 1
ATOM 2189 C C . GLU A 1 262 ? -8.291 -7.947 19.697 1.00 86.19 262 GLU A C 1
ATOM 2191 O O . GLU A 1 262 ? -7.612 -7.114 19.097 1.00 86.19 262 GLU A O 1
ATOM 2196 N N . MET A 1 263 ? -8.370 -7.925 21.030 1.00 85.75 263 MET A N 1
ATOM 2197 C CA . MET A 1 263 ? -7.689 -6.927 21.856 1.00 85.75 263 MET A CA 1
ATOM 2198 C C . MET A 1 263 ? -6.167 -7.079 21.799 1.00 85.75 263 MET A C 1
ATOM 2200 O O . MET A 1 263 ? -5.470 -6.069 21.746 1.00 85.75 263 MET A O 1
ATOM 2204 N N . SER A 1 264 ? -5.628 -8.303 21.786 1.00 83.88 264 SER A N 1
ATOM 2205 C CA . SER A 1 264 ? -4.187 -8.522 21.606 1.00 83.88 264 SER A CA 1
ATOM 2206 C C . SER A 1 264 ? -3.710 -7.924 20.283 1.00 83.88 264 SER A C 1
ATOM 2208 O O . SER A 1 264 ? -2.704 -7.211 20.260 1.00 83.88 264 SER A O 1
ATOM 2210 N N . ALA A 1 265 ? -4.475 -8.142 19.211 1.00 83.69 265 ALA A N 1
ATOM 2211 C CA . ALA A 1 265 ? -4.176 -7.593 17.899 1.00 83.69 265 ALA A CA 1
ATOM 2212 C C . ALA A 1 265 ? -4.226 -6.053 17.886 1.00 83.69 265 ALA A C 1
ATOM 2214 O O . ALA A 1 265 ? -3.294 -5.395 17.422 1.00 83.69 265 ALA A O 1
ATOM 2215 N N . ILE A 1 266 ? -5.270 -5.467 18.485 1.00 87.69 266 ILE A N 1
ATOM 2216 C CA . ILE A 1 266 ? -5.406 -4.013 18.661 1.00 87.69 266 ILE A CA 1
ATOM 2217 C C . ILE A 1 266 ? -4.246 -3.445 19.482 1.00 87.69 266 ILE A C 1
ATOM 2219 O O . ILE A 1 266 ? -3.672 -2.434 19.092 1.00 87.69 266 ILE A O 1
ATOM 2223 N N . LYS A 1 267 ? -3.846 -4.099 20.580 1.00 86.56 267 LYS A N 1
ATOM 2224 C CA . LYS A 1 267 ? -2.710 -3.663 21.407 1.00 86.56 267 LYS A CA 1
ATOM 2225 C C . LYS A 1 267 ? -1.399 -3.678 20.613 1.00 86.56 267 LYS A C 1
ATOM 2227 O O . LYS A 1 267 ? -0.631 -2.729 20.733 1.00 86.56 267 LYS A O 1
ATOM 2232 N N . ASN A 1 268 ? -1.143 -4.704 19.800 1.00 85.75 268 ASN A N 1
ATOM 2233 C CA . ASN A 1 268 ? 0.044 -4.768 18.936 1.00 85.75 268 ASN A CA 1
ATOM 2234 C C . ASN A 1 268 ? 0.065 -3.621 17.913 1.00 85.75 268 ASN A C 1
ATOM 2236 O O . ASN A 1 268 ? 1.066 -2.913 17.811 1.00 85.75 268 ASN A O 1
ATOM 2240 N N . MET A 1 269 ? -1.060 -3.341 17.252 1.00 88.19 269 MET A N 1
ATOM 2241 C CA . MET A 1 269 ? -1.173 -2.177 16.363 1.00 88.19 269 MET A CA 1
ATOM 2242 C C . MET A 1 269 ? -1.023 -0.846 17.107 1.00 88.19 269 MET A C 1
ATOM 2244 O O . MET A 1 269 ? -0.343 0.051 16.622 1.00 88.19 269 MET A O 1
ATOM 2248 N N . CYS A 1 270 ? -1.593 -0.713 18.308 1.00 89.81 270 CYS A N 1
ATOM 2249 C CA . CYS A 1 270 ? -1.416 0.470 19.148 1.00 89.81 270 CYS A CA 1
ATOM 2250 C C . CYS A 1 270 ? 0.056 0.724 19.482 1.00 89.81 270 CYS A C 1
ATOM 2252 O O . CYS A 1 270 ? 0.461 1.882 19.526 1.00 89.81 270 CYS A O 1
ATOM 2254 N N . ARG A 1 271 ? 0.870 -0.321 19.688 1.00 88.06 271 ARG A N 1
ATOM 2255 C CA . ARG A 1 271 ? 2.320 -0.162 19.894 1.00 88.06 271 ARG A CA 1
ATOM 2256 C C . ARG A 1 271 ? 2.987 0.457 18.670 1.00 88.06 271 ARG A C 1
ATOM 2258 O O . ARG A 1 271 ? 3.753 1.402 18.828 1.00 88.06 271 ARG A O 1
ATOM 2265 N N . ILE A 1 272 ? 2.662 -0.023 17.473 1.00 89.88 272 ILE A N 1
ATOM 2266 C CA . ILE A 1 272 ? 3.196 0.516 16.216 1.00 89.88 272 ILE A CA 1
ATOM 2267 C C . ILE A 1 272 ? 2.729 1.963 15.998 1.00 89.88 272 ILE A C 1
ATOM 2269 O O . ILE A 1 272 ? 3.557 2.858 15.858 1.00 89.88 272 ILE A O 1
ATOM 2273 N N . ILE A 1 273 ? 1.420 2.224 16.080 1.00 89.25 273 ILE A N 1
ATOM 2274 C CA . ILE A 1 273 ? 0.821 3.554 15.859 1.00 89.25 273 ILE A CA 1
ATOM 2275 C C . ILE A 1 273 ? 1.337 4.586 16.871 1.00 89.25 273 ILE A C 1
ATOM 2277 O O . ILE A 1 273 ? 1.622 5.724 16.501 1.00 89.25 273 ILE A O 1
ATOM 2281 N N . LYS A 1 274 ? 1.521 4.200 18.141 1.00 88.19 274 LYS A N 1
ATOM 2282 C CA . LYS A 1 274 ? 2.095 5.082 19.172 1.00 88.19 274 LYS A CA 1
ATOM 2283 C C . LYS A 1 274 ? 3.531 5.511 18.842 1.00 88.19 274 LYS A C 1
ATOM 2285 O O . LYS A 1 274 ? 3.957 6.568 19.291 1.00 88.19 274 LYS A O 1
ATOM 2290 N N . ASN A 1 275 ? 4.262 4.713 18.065 1.00 89.44 275 ASN A N 1
ATOM 2291 C CA . ASN A 1 275 ? 5.636 4.984 17.644 1.00 89.44 275 ASN A CA 1
ATOM 2292 C C . ASN A 1 275 ? 5.722 5.396 16.160 1.00 89.44 275 ASN A C 1
ATOM 2294 O O . ASN A 1 275 ? 6.780 5.255 15.549 1.00 89.44 275 ASN A O 1
ATOM 2298 N N . ARG A 1 276 ? 4.631 5.911 15.567 1.00 90.38 276 ARG A N 1
ATOM 2299 C CA . ARG A 1 276 ? 4.574 6.250 14.133 1.00 90.38 276 ARG A CA 1
ATOM 2300 C C . ARG A 1 276 ? 5.662 7.230 13.692 1.00 90.38 276 ARG A C 1
ATOM 2302 O O . ARG A 1 276 ? 6.291 7.017 12.658 1.00 90.38 276 ARG A O 1
ATOM 2309 N N . ASP A 1 277 ? 5.907 8.257 14.505 1.00 89.75 277 ASP A N 1
ATOM 2310 C CA . ASP A 1 277 ? 6.878 9.311 14.209 1.00 89.75 277 ASP A CA 1
ATOM 2311 C C . ASP A 1 277 ? 8.292 8.721 14.176 1.00 89.75 277 ASP A C 1
ATOM 2313 O O . ASP A 1 277 ? 9.021 8.918 13.208 1.00 89.75 277 ASP A O 1
ATOM 2317 N N . LEU A 1 278 ? 8.637 7.906 15.181 1.00 91.19 278 LEU A N 1
ATOM 2318 C CA . LEU A 1 278 ? 9.900 7.170 15.242 1.00 91.19 278 LEU A CA 1
ATOM 2319 C C . LEU A 1 278 ? 10.088 6.284 14.004 1.00 91.19 278 LEU A C 1
ATOM 2321 O O . LEU A 1 278 ? 11.148 6.333 13.391 1.00 91.19 278 LEU A O 1
ATOM 2325 N N . ILE A 1 279 ? 9.075 5.498 13.619 1.00 93.38 279 ILE A N 1
ATOM 2326 C CA . ILE A 1 279 ? 9.181 4.545 12.503 1.00 93.38 279 ILE A CA 1
ATOM 2327 C C . ILE A 1 279 ? 9.406 5.255 11.167 1.00 93.38 279 ILE A C 1
ATOM 2329 O O . ILE A 1 279 ? 10.323 4.895 10.427 1.00 93.38 279 ILE A O 1
ATOM 2333 N N . LEU A 1 280 ? 8.597 6.269 10.859 1.00 93.25 280 LEU A N 1
ATOM 2334 C CA . LEU A 1 280 ? 8.697 6.991 9.591 1.00 93.25 280 LEU A CA 1
ATOM 2335 C C . LEU A 1 280 ? 9.966 7.843 9.519 1.00 93.25 280 LEU A C 1
ATOM 2337 O O . LEU A 1 280 ? 10.638 7.842 8.494 1.00 93.25 280 LEU A O 1
ATOM 2341 N N . LEU A 1 281 ? 10.331 8.550 10.591 1.00 93.44 281 LEU A N 1
ATOM 2342 C CA . LEU A 1 281 ? 11.533 9.384 10.590 1.00 93.44 281 LEU A CA 1
ATOM 2343 C C . LEU A 1 281 ? 12.812 8.537 10.564 1.00 93.44 281 LEU A C 1
ATOM 2345 O O . LEU A 1 281 ? 13.746 8.892 9.848 1.00 93.44 281 LEU A O 1
ATOM 2349 N N . ALA A 1 282 ? 12.843 7.394 11.258 1.00 93.62 282 ALA A N 1
ATOM 2350 C CA . ALA A 1 282 ? 13.946 6.437 11.161 1.00 93.62 282 ALA A CA 1
ATOM 2351 C C . ALA A 1 282 ? 14.095 5.880 9.736 1.00 93.62 282 ALA A C 1
ATOM 2353 O O . ALA A 1 282 ? 15.210 5.797 9.228 1.00 93.62 282 ALA A O 1
ATOM 2354 N N . GLU A 1 283 ? 12.984 5.565 9.061 1.00 95.75 283 GLU A N 1
ATOM 2355 C CA . GLU A 1 283 ? 12.990 5.183 7.646 1.00 95.75 283 GLU A CA 1
ATOM 2356 C C . GLU A 1 283 ? 13.578 6.292 6.757 1.00 95.75 283 GLU A C 1
ATOM 2358 O O . GLU A 1 283 ? 14.451 6.015 5.936 1.00 95.75 283 GLU A O 1
ATOM 2363 N N . ILE A 1 284 ? 13.145 7.548 6.928 1.00 94.75 284 ILE A N 1
ATOM 2364 C CA . ILE A 1 284 ? 13.689 8.688 6.172 1.00 94.75 284 ILE A CA 1
ATOM 2365 C C . ILE A 1 284 ? 15.188 8.860 6.441 1.00 94.75 284 ILE A C 1
ATOM 2367 O O . ILE A 1 284 ? 15.953 9.036 5.494 1.00 94.75 284 ILE A O 1
ATOM 2371 N N . GLY A 1 285 ? 15.618 8.759 7.702 1.00 95.12 285 GLY A N 1
ATOM 2372 C CA . GLY A 1 285 ? 17.028 8.798 8.091 1.00 95.12 285 GLY A CA 1
ATOM 2373 C C . GLY A 1 285 ? 17.845 7.686 7.429 1.00 95.12 285 GLY A C 1
ATOM 2374 O O . GLY A 1 285 ? 18.901 7.955 6.860 1.00 95.12 285 GLY A O 1
ATOM 2375 N N . ALA A 1 286 ? 17.328 6.456 7.412 1.00 95.75 286 ALA A N 1
ATOM 2376 C CA . ALA A 1 286 ? 17.960 5.322 6.742 1.00 95.75 286 ALA A CA 1
ATOM 2377 C C . ALA A 1 286 ? 18.019 5.480 5.218 1.00 95.75 286 ALA A C 1
ATOM 2379 O O . ALA A 1 286 ? 19.005 5.093 4.598 1.00 95.75 286 ALA A O 1
ATOM 2380 N N . LEU A 1 287 ? 17.008 6.085 4.594 1.00 96.75 287 LEU A N 1
ATOM 2381 C CA . LEU A 1 287 ? 17.018 6.360 3.156 1.00 96.75 287 LEU A CA 1
ATOM 2382 C C . LEU A 1 287 ? 18.115 7.359 2.755 1.00 96.75 287 LEU A C 1
ATOM 2384 O O . LEU A 1 287 ? 18.633 7.273 1.642 1.00 96.75 287 LEU A O 1
ATOM 2388 N N . ILE A 1 288 ? 18.482 8.287 3.648 1.00 95.94 288 ILE A N 1
ATOM 2389 C CA . ILE A 1 288 ? 19.486 9.329 3.377 1.00 95.94 288 ILE A CA 1
ATOM 2390 C C . ILE A 1 288 ? 20.836 9.117 4.071 1.00 95.94 288 ILE A C 1
ATOM 2392 O O . ILE A 1 288 ? 21.731 9.942 3.892 1.00 95.94 288 ILE A O 1
ATOM 2396 N N . HIS A 1 289 ? 21.012 8.048 4.853 1.00 94.81 289 HIS A N 1
ATOM 2397 C CA . HIS A 1 289 ? 22.203 7.875 5.701 1.00 94.81 289 HIS A CA 1
ATOM 2398 C C . HIS A 1 289 ? 23.525 7.925 4.919 1.00 94.81 289 HIS A C 1
ATOM 2400 O O . HIS A 1 289 ? 24.558 8.348 5.431 1.00 94.81 289 HIS A O 1
ATOM 2406 N N . ASP A 1 290 ? 23.457 7.536 3.649 1.00 94.06 290 ASP A N 1
ATOM 2407 C CA . ASP A 1 290 ? 24.592 7.303 2.772 1.00 94.06 290 ASP A CA 1
ATOM 2408 C C . ASP A 1 290 ? 24.725 8.355 1.656 1.00 94.06 290 ASP A C 1
ATOM 2410 O O . ASP A 1 290 ? 25.510 8.189 0.720 1.00 94.06 290 ASP A O 1
ATOM 2414 N N . ILE A 1 291 ? 23.993 9.477 1.740 1.00 94.50 291 ILE A N 1
ATOM 2415 C CA . ILE A 1 291 ? 24.006 10.531 0.704 1.00 94.50 291 ILE A CA 1
ATOM 2416 C C . ILE A 1 291 ? 25.400 11.131 0.476 1.00 94.50 291 ILE A C 1
ATOM 2418 O O . ILE A 1 291 ? 25.673 11.666 -0.596 1.00 94.50 291 ILE A O 1
ATOM 2422 N N . GLY A 1 292 ? 26.321 10.993 1.434 1.00 91.19 292 GLY A N 1
ATOM 2423 C CA . GLY A 1 292 ? 27.723 11.368 1.250 1.00 91.19 292 GLY A CA 1
ATOM 2424 C C . GLY A 1 292 ? 28.470 10.542 0.204 1.00 91.19 292 GLY A C 1
ATOM 2425 O O . GLY A 1 292 ? 29.460 11.012 -0.350 1.00 91.19 292 GLY A O 1
ATOM 2426 N N . LYS A 1 293 ? 27.982 9.345 -0.144 1.00 91.94 293 LYS A N 1
ATOM 2427 C CA . LYS A 1 293 ? 28.510 8.559 -1.269 1.00 91.94 293 LYS A CA 1
ATOM 2428 C C . LYS A 1 293 ? 28.175 9.184 -2.633 1.00 91.94 293 LYS A C 1
ATOM 2430 O O . LYS A 1 293 ? 28.803 8.829 -3.629 1.00 91.94 293 LYS A O 1
ATOM 2435 N N . LEU A 1 294 ? 27.259 10.161 -2.692 1.00 91.44 294 LEU A N 1
ATOM 2436 C CA . LEU A 1 294 ? 27.057 11.052 -3.845 1.00 91.44 294 LEU A CA 1
ATOM 2437 C C . LEU A 1 294 ? 28.053 12.219 -3.860 1.00 91.44 294 LEU A C 1
ATOM 2439 O O . LEU A 1 294 ? 27.703 13.329 -4.246 1.00 91.44 294 LEU A O 1
ATOM 2443 N N . ASN A 1 295 ? 29.290 12.019 -3.425 1.00 88.94 295 ASN A N 1
ATOM 2444 C CA . ASN A 1 295 ? 30.336 13.030 -3.508 1.00 88.94 295 ASN A CA 1
ATOM 2445 C C . ASN A 1 295 ? 31.522 12.459 -4.285 1.00 88.94 295 ASN A C 1
ATOM 2447 O O . ASN A 1 295 ? 31.950 11.332 -4.031 1.00 88.94 295 ASN A O 1
ATOM 2451 N N . GLU A 1 296 ? 32.076 13.236 -5.215 1.00 86.56 296 GLU A N 1
ATOM 2452 C CA . GLU A 1 296 ? 33.219 12.791 -6.013 1.00 86.56 296 GLU A CA 1
ATOM 2453 C C . GLU A 1 296 ? 34.424 12.384 -5.150 1.00 86.56 296 GLU A C 1
ATOM 2455 O O . GLU A 1 296 ? 35.131 11.439 -5.500 1.00 86.56 296 GLU A O 1
ATOM 2460 N N . PHE A 1 297 ? 34.632 13.019 -3.990 1.00 86.75 297 PHE A N 1
ATOM 2461 C CA . PHE A 1 297 ? 35.704 12.654 -3.065 1.00 86.75 297 PHE A CA 1
ATOM 2462 C C . PHE A 1 297 ? 35.529 11.251 -2.491 1.00 86.75 297 PHE A C 1
ATOM 2464 O O . PHE A 1 297 ? 36.528 10.571 -2.273 1.00 86.75 297 PHE A O 1
ATOM 2471 N N . PHE A 1 298 ? 34.292 10.773 -2.309 1.00 88.94 298 PHE A N 1
ATOM 2472 C CA . PHE A 1 298 ? 34.052 9.395 -1.882 1.00 88.94 298 PHE A CA 1
ATOM 2473 C C . PHE A 1 298 ? 34.551 8.400 -2.934 1.00 88.94 298 PHE A C 1
ATOM 2475 O O . PHE A 1 298 ? 35.287 7.470 -2.606 1.00 88.94 298 PHE A O 1
ATOM 2482 N N . ILE A 1 299 ? 34.196 8.612 -4.205 1.00 87.50 299 ILE A N 1
ATOM 2483 C CA . ILE A 1 299 ? 34.624 7.731 -5.301 1.00 87.50 299 ILE A CA 1
ATOM 2484 C C . ILE A 1 299 ? 36.142 7.809 -5.487 1.00 87.50 299 ILE A C 1
ATOM 2486 O O . ILE A 1 299 ? 36.793 6.766 -5.558 1.00 87.50 299 ILE A O 1
ATOM 2490 N N . LYS A 1 300 ? 36.716 9.021 -5.489 1.00 86.81 300 LYS A N 1
ATOM 2491 C CA . LYS A 1 300 ? 38.168 9.239 -5.591 1.00 86.81 300 LYS A CA 1
ATOM 2492 C C . LYS A 1 300 ? 38.915 8.555 -4.442 1.00 86.81 300 LYS A C 1
ATOM 2494 O O . LYS A 1 300 ? 39.870 7.836 -4.696 1.00 86.81 300 LYS A O 1
ATOM 2499 N N . LYS A 1 301 ? 38.443 8.676 -3.195 1.00 87.12 301 LYS A N 1
ATOM 2500 C CA . LYS A 1 301 ? 39.024 7.993 -2.020 1.00 87.12 301 LYS A CA 1
ATOM 2501 C C . LYS A 1 301 ? 39.067 6.471 -2.182 1.00 87.12 301 LYS A C 1
ATOM 2503 O O . LYS A 1 301 ? 40.008 5.826 -1.727 1.00 87.12 301 LYS A O 1
ATOM 2508 N N . GLN A 1 302 ? 38.039 5.888 -2.796 1.00 86.12 302 GLN A N 1
ATOM 2509 C CA . GLN A 1 302 ? 37.938 4.442 -3.003 1.00 86.12 302 GLN A CA 1
ATOM 2510 C C . GLN A 1 302 ? 38.636 3.954 -4.284 1.00 86.12 302 GLN A C 1
ATOM 2512 O O . GLN A 1 302 ? 38.563 2.762 -4.600 1.00 86.12 302 GLN A O 1
ATOM 2517 N N . SER A 1 303 ? 39.294 4.847 -5.027 1.00 87.25 303 SER A N 1
ATOM 2518 C CA . SER A 1 303 ? 40.018 4.504 -6.246 1.00 87.25 303 SER A CA 1
ATOM 2519 C C . SER A 1 303 ? 41.418 3.952 -5.953 1.00 87.25 303 SER A C 1
ATOM 2521 O O . SER A 1 303 ? 41.913 4.010 -4.825 1.00 87.25 303 SER A O 1
ATOM 2523 N N . ILE A 1 304 ? 42.064 3.400 -6.983 1.00 85.25 304 ILE A N 1
ATOM 2524 C CA . ILE A 1 304 ? 43.464 2.947 -6.922 1.00 85.25 304 ILE A CA 1
ATOM 2525 C C . ILE A 1 304 ? 44.386 4.110 -6.521 1.00 85.25 304 ILE A C 1
ATOM 2527 O O . ILE A 1 304 ? 45.288 3.953 -5.705 1.00 85.25 304 ILE A O 1
ATOM 2531 N N . GLU A 1 305 ? 44.147 5.287 -7.090 1.00 84.75 305 GLU A N 1
ATOM 2532 C CA . GLU A 1 305 ? 44.969 6.478 -6.908 1.00 84.75 305 GLU A CA 1
ATOM 2533 C C . GLU A 1 305 ? 44.702 7.182 -5.568 1.00 84.75 305 GLU A C 1
ATOM 2535 O O . GLU A 1 305 ? 45.635 7.697 -4.952 1.00 84.75 305 GLU A O 1
ATOM 2540 N N . GLY A 1 306 ? 43.459 7.160 -5.075 1.00 81.81 306 GLY A N 1
ATOM 2541 C CA . GLY A 1 306 ? 43.091 7.810 -3.814 1.00 81.81 306 GLY A CA 1
ATOM 2542 C C . GLY A 1 306 ? 43.603 7.112 -2.553 1.00 81.81 306 GLY A C 1
ATOM 2543 O O . GLY A 1 306 ? 43.642 7.725 -1.489 1.00 81.81 306 GLY A O 1
ATOM 2544 N N . GLU A 1 307 ? 44.056 5.858 -2.644 1.00 72.06 307 GLU A N 1
ATOM 2545 C CA . GLU A 1 307 ? 44.587 5.101 -1.500 1.00 72.06 307 GLU A CA 1
ATOM 2546 C C . GLU A 1 307 ? 45.820 5.750 -0.852 1.00 72.06 307 GLU A C 1
ATOM 2548 O O . GLU A 1 307 ? 46.066 5.565 0.343 1.00 72.06 307 GLU A O 1
ATOM 2553 N N . ASN A 1 308 ? 46.572 6.545 -1.613 1.00 77.75 308 ASN A N 1
ATOM 2554 C CA . ASN A 1 308 ? 47.777 7.224 -1.141 1.00 77.75 308 ASN A CA 1
ATOM 2555 C C . ASN A 1 308 ? 47.616 8.742 -1.004 1.00 77.75 308 ASN A C 1
ATOM 2557 O O . ASN A 1 308 ? 48.558 9.397 -0.568 1.00 77.75 308 ASN A O 1
ATOM 2561 N N . ASP A 1 309 ? 46.442 9.292 -1.314 1.00 80.50 309 ASP A N 1
ATOM 2562 C CA . ASP A 1 309 ? 46.178 10.727 -1.229 1.00 80.50 309 ASP A CA 1
ATOM 2563 C C . ASP A 1 309 ? 45.841 11.132 0.226 1.00 80.50 309 ASP A C 1
ATOM 2565 O O . ASP A 1 309 ? 44.835 10.665 0.777 1.00 80.50 309 ASP A O 1
ATOM 2569 N N . PRO A 1 310 ? 46.666 11.970 0.889 1.00 76.62 310 PRO A N 1
ATOM 2570 C CA . PRO A 1 310 ? 46.440 12.374 2.276 1.00 76.62 310 PRO A CA 1
ATOM 2571 C C . PRO A 1 310 ? 45.162 13.194 2.463 1.00 76.62 310 PRO A C 1
ATOM 2573 O O . PRO A 1 310 ? 44.510 13.058 3.491 1.00 76.62 310 PRO A O 1
ATOM 2576 N N . ILE A 1 311 ? 44.786 14.004 1.468 1.00 76.94 311 ILE A N 1
ATOM 2577 C CA . ILE A 1 311 ? 43.587 14.841 1.522 1.00 76.94 311 ILE A CA 1
ATOM 2578 C C . ILE A 1 311 ? 42.367 13.929 1.444 1.00 76.94 311 ILE A C 1
ATOM 2580 O O . ILE A 1 311 ? 41.503 13.976 2.309 1.00 76.94 311 ILE A O 1
ATOM 2584 N N . LEU A 1 312 ? 42.308 13.017 0.471 1.00 78.75 312 LEU A N 1
ATOM 2585 C CA . LEU A 1 312 ? 41.147 12.131 0.306 1.00 78.75 312 LEU A CA 1
ATOM 2586 C C . LEU A 1 312 ? 40.946 11.161 1.481 1.00 78.75 312 LEU A C 1
ATOM 2588 O O . LEU A 1 312 ? 39.814 10.748 1.746 1.00 78.75 312 LEU A O 1
ATOM 2592 N N . LYS A 1 313 ? 42.005 10.800 2.217 1.00 77.62 313 LYS A N 1
ATOM 2593 C CA . LYS A 1 313 ? 41.898 9.930 3.403 1.00 77.62 313 LYS A CA 1
ATOM 2594 C C . LYS A 1 313 ? 41.001 10.516 4.489 1.00 77.62 313 LYS A C 1
ATOM 2596 O O . LYS A 1 313 ? 40.221 9.755 5.073 1.00 77.62 313 LYS A O 1
ATOM 2601 N N . ASP A 1 314 ? 41.027 11.832 4.663 1.00 80.06 314 ASP A N 1
ATOM 2602 C CA . ASP A 1 314 ? 40.263 12.548 5.689 1.00 80.06 314 ASP A CA 1
ATOM 2603 C C . ASP A 1 314 ? 38.781 12.740 5.323 1.00 80.06 314 ASP A C 1
ATOM 2605 O O . ASP A 1 314 ? 37.975 13.134 6.168 1.00 80.06 314 ASP A O 1
ATOM 2609 N N . TYR A 1 315 ? 38.381 12.427 4.084 1.00 84.31 315 TYR A N 1
ATOM 2610 C CA . TYR A 1 315 ? 36.979 12.498 3.681 1.00 84.31 315 TYR A CA 1
ATOM 2611 C C . TYR A 1 315 ? 36.135 11.414 4.373 1.00 84.31 315 TYR A C 1
ATOM 2613 O O . TYR A 1 315 ? 36.369 10.212 4.198 1.00 84.31 315 TYR A O 1
ATOM 2621 N N . LEU A 1 316 ? 35.105 11.823 5.112 1.00 86.69 316 LEU A N 1
ATOM 2622 C CA . LEU A 1 316 ? 34.126 10.938 5.751 1.00 86.69 316 LEU A CA 1
ATOM 2623 C C . LEU A 1 316 ? 32.745 11.193 5.144 1.00 86.69 316 LEU A C 1
ATOM 2625 O O . LEU A 1 316 ? 32.220 12.293 5.277 1.00 86.69 316 LEU A O 1
ATOM 2629 N N . HIS A 1 317 ? 32.120 10.199 4.506 1.00 89.31 317 HIS A N 1
ATOM 2630 C CA . HIS A 1 317 ? 30.833 10.410 3.822 1.00 89.31 317 HIS A CA 1
ATOM 2631 C C . HIS A 1 317 ? 29.716 10.857 4.778 1.00 89.31 317 HIS A C 1
ATOM 2633 O O . HIS A 1 317 ? 28.905 11.698 4.402 1.00 89.31 317 HIS A O 1
ATOM 2639 N N . GLY A 1 318 ? 29.731 10.412 6.037 1.00 89.00 318 GLY A N 1
ATOM 2640 C CA . GLY A 1 318 ? 28.813 10.910 7.071 1.00 89.00 318 GLY A CA 1
ATOM 2641 C C . GLY A 1 318 ? 28.958 12.412 7.387 1.00 89.00 318 GLY A C 1
ATOM 2642 O O . GLY A 1 318 ? 28.101 13.005 8.026 1.00 89.00 318 GLY A O 1
ATOM 2643 N N . SER A 1 319 ? 30.023 13.074 6.932 1.00 89.19 319 SER A N 1
ATOM 2644 C CA . SER A 1 319 ? 30.252 14.513 7.131 1.00 89.19 319 SER A CA 1
ATOM 2645 C C . SER A 1 319 ? 29.836 15.363 5.925 1.00 89.19 319 SER A C 1
ATOM 2647 O O . SER A 1 319 ? 30.170 16.544 5.874 1.00 89.19 319 SER A O 1
ATOM 2649 N N . VAL A 1 320 ? 29.124 14.802 4.936 1.00 90.75 320 VAL A N 1
ATOM 2650 C CA . VAL A 1 320 ? 28.818 15.495 3.666 1.00 90.75 320 VAL A CA 1
ATOM 2651 C C . VAL A 1 320 ? 28.167 16.864 3.837 1.00 90.75 320 VAL A C 1
ATOM 2653 O O . VAL A 1 320 ? 28.534 17.796 3.125 1.00 90.75 320 VAL A O 1
ATOM 2656 N N . LEU A 1 321 ? 27.273 17.021 4.814 1.00 91.81 321 LEU A N 1
ATOM 2657 C CA . LEU A 1 321 ? 26.611 18.300 5.054 1.00 91.81 321 LEU A CA 1
ATOM 2658 C C . LEU A 1 321 ? 27.570 19.369 5.590 1.00 91.81 321 LEU A C 1
ATOM 2660 O O . LEU A 1 321 ? 27.384 20.531 5.261 1.00 91.81 321 LEU A O 1
ATOM 2664 N N . GLU A 1 322 ? 28.610 18.998 6.346 1.00 88.25 322 GLU A N 1
ATOM 2665 C CA . GLU A 1 322 ? 29.636 19.939 6.827 1.00 88.25 322 GLU A CA 1
ATOM 2666 C C . GLU A 1 322 ? 30.542 20.425 5.693 1.00 88.25 322 GLU A C 1
ATOM 2668 O O . GLU A 1 322 ? 30.944 21.595 5.684 1.00 88.25 322 GLU A O 1
ATOM 2673 N N . TYR A 1 323 ? 30.853 19.525 4.751 1.00 86.62 323 TYR A N 1
ATOM 2674 C CA . TYR A 1 323 ? 31.625 19.838 3.549 1.00 86.62 323 TYR A CA 1
ATOM 2675 C C . TYR A 1 323 ? 30.826 20.742 2.608 1.00 86.62 323 TYR A C 1
ATOM 2677 O O . TYR A 1 323 ? 31.296 21.813 2.233 1.00 86.62 323 TYR A O 1
ATOM 2685 N N . ASP A 1 324 ? 29.595 20.349 2.265 1.00 89.62 324 ASP A N 1
ATOM 2686 C CA . ASP A 1 324 ? 28.756 21.107 1.335 1.00 89.62 324 ASP A CA 1
ATOM 2687 C C . ASP A 1 324 ? 28.302 22.453 1.935 1.00 89.62 324 ASP A C 1
ATOM 2689 O O . ASP A 1 324 ? 28.064 23.390 1.177 1.00 89.62 324 ASP A O 1
ATOM 2693 N N . SER A 1 325 ? 28.220 22.592 3.268 1.00 87.12 325 SER A N 1
ATOM 2694 C CA . SER A 1 325 ? 27.918 23.865 3.946 1.00 87.12 325 SER A CA 1
ATOM 2695 C C . SER A 1 325 ? 29.130 24.782 4.141 1.00 87.12 325 SER A C 1
ATOM 2697 O O . SER A 1 325 ? 28.974 25.864 4.704 1.00 87.12 325 SER A O 1
ATOM 2699 N N . GLY A 1 326 ? 30.337 24.347 3.763 1.00 77.56 326 GLY A N 1
ATOM 2700 C CA . GLY A 1 326 ? 31.575 25.117 3.921 1.00 77.56 326 GLY A CA 1
ATOM 2701 C C . GLY A 1 326 ? 32.024 25.350 5.365 1.00 77.56 326 GLY A C 1
ATOM 2702 O O . GLY A 1 326 ? 32.784 26.276 5.633 1.00 77.56 326 GLY A O 1
ATOM 2703 N N . THR A 1 327 ? 31.566 24.517 6.304 1.00 71.00 327 THR A N 1
ATOM 2704 C CA . THR A 1 327 ? 31.956 24.613 7.726 1.00 71.00 327 THR A CA 1
ATOM 2705 C C . THR A 1 327 ? 33.254 23.872 8.053 1.00 71.00 327 THR A C 1
ATOM 2707 O O . THR A 1 327 ? 33.805 24.055 9.137 1.00 71.00 327 THR A O 1
ATOM 2710 N N . ASN A 1 328 ? 33.762 23.049 7.131 1.00 66.38 328 ASN A N 1
ATOM 2711 C CA . ASN A 1 328 ? 35.010 22.313 7.298 1.00 66.38 328 ASN A CA 1
ATOM 2712 C C . ASN A 1 328 ? 36.188 23.065 6.648 1.00 66.38 328 ASN A C 1
ATOM 2714 O O . ASN A 1 328 ? 36.172 23.343 5.454 1.00 66.38 328 ASN A O 1
ATOM 2718 N N . ILE A 1 329 ? 37.225 23.370 7.434 1.00 55.72 329 ILE A N 1
ATOM 2719 C CA . ILE A 1 329 ? 38.381 24.186 7.015 1.00 55.72 329 ILE A CA 1
ATOM 2720 C C . ILE A 1 329 ? 39.303 23.426 6.039 1.00 55.72 329 ILE A C 1
ATOM 2722 O O . ILE A 1 329 ? 40.001 24.047 5.240 1.00 55.72 329 ILE A O 1
ATOM 2726 N N . ASN A 1 330 ? 39.276 22.088 6.058 1.00 58.25 330 ASN A N 1
ATOM 2727 C CA . ASN A 1 330 ? 40.169 21.247 5.249 1.00 58.25 330 ASN A CA 1
ATOM 2728 C C . ASN A 1 330 ? 39.601 20.905 3.862 1.00 58.25 330 ASN A C 1
ATOM 2730 O O . ASN A 1 330 ? 40.327 20.409 3.005 1.00 58.25 330 ASN A O 1
ATOM 2734 N N . PHE A 1 331 ? 38.315 21.172 3.629 1.00 58.41 331 PHE A N 1
ATOM 2735 C CA . PHE A 1 331 ? 37.626 20.890 2.374 1.00 58.41 331 PHE A CA 1
ATOM 2736 C C . PHE A 1 331 ? 36.649 22.029 2.093 1.00 58.41 331 PHE A C 1
ATOM 2738 O O . PHE A 1 331 ? 35.578 22.104 2.695 1.00 58.41 331 PHE A O 1
ATOM 2745 N N . TYR A 1 332 ? 37.020 22.929 1.183 1.00 52.00 332 TYR A N 1
ATOM 2746 C CA . TYR A 1 332 ? 36.113 23.980 0.732 1.00 52.00 332 TYR A CA 1
ATOM 2747 C C . TYR A 1 332 ? 34.899 23.358 0.027 1.00 52.00 332 TYR A C 1
ATOM 2749 O O . TYR A 1 332 ? 35.046 22.327 -0.637 1.00 52.00 332 TYR A O 1
ATOM 2757 N N . PRO A 1 333 ? 33.703 23.969 0.127 1.00 53.00 333 PRO A N 1
ATOM 2758 C CA . PRO A 1 333 ? 32.547 23.483 -0.601 1.00 53.00 333 PRO A CA 1
ATOM 2759 C C . PRO A 1 333 ? 32.886 23.549 -2.090 1.00 53.00 333 PRO A C 1
ATOM 2761 O O . PRO A 1 333 ? 33.064 24.634 -2.647 1.00 53.00 333 PRO A O 1
ATOM 2764 N N . ASN A 1 334 ? 32.959 22.386 -2.745 1.00 53.75 334 ASN A N 1
ATOM 2765 C CA . ASN A 1 334 ? 33.217 22.288 -4.186 1.00 53.75 334 ASN A CA 1
ATOM 2766 C C . ASN A 1 334 ? 32.180 23.072 -5.014 1.00 53.75 334 ASN A C 1
ATOM 2768 O O . ASN A 1 334 ? 32.390 23.308 -6.201 1.00 53.75 334 ASN A O 1
ATOM 2772 N N . ASN A 1 335 ? 31.049 23.469 -4.411 1.00 67.94 335 ASN A N 1
ATOM 2773 C CA . ASN A 1 335 ? 29.979 24.173 -5.096 1.00 67.94 335 ASN A CA 1
ATOM 2774 C C . ASN A 1 335 ? 29.154 25.088 -4.162 1.00 67.94 335 ASN A C 1
ATOM 2776 O O . ASN A 1 335 ? 28.347 24.612 -3.361 1.00 67.94 335 ASN A O 1
ATOM 2780 N N . LYS A 1 336 ? 29.260 26.417 -4.336 1.00 76.31 336 LYS A N 1
ATOM 2781 C CA . LYS A 1 336 ? 28.437 27.422 -3.620 1.00 76.31 336 LYS A CA 1
ATOM 2782 C C . LYS A 1 336 ? 26.923 27.208 -3.775 1.00 76.31 336 LYS A C 1
ATOM 2784 O O . LYS A 1 336 ? 26.147 27.675 -2.946 1.00 76.31 336 LYS A O 1
ATOM 2789 N N . ALA A 1 337 ? 26.474 26.507 -4.820 1.00 82.50 337 ALA A N 1
ATOM 2790 C CA . ALA A 1 337 ? 25.054 26.257 -5.057 1.00 82.50 337 ALA A CA 1
ATOM 2791 C C . ALA A 1 337 ? 24.410 25.292 -4.042 1.00 82.50 337 ALA A C 1
ATOM 2793 O O . ALA A 1 337 ? 23.178 25.236 -3.988 1.00 82.50 337 ALA A O 1
ATOM 2794 N N . LEU A 1 338 ? 25.216 24.542 -3.275 1.00 88.06 338 LEU A N 1
ATOM 2795 C CA . LEU A 1 338 ? 24.758 23.597 -2.249 1.00 88.06 338 LEU A CA 1
ATOM 2796 C C . LEU A 1 338 ? 24.749 24.188 -0.836 1.00 88.06 338 LEU A C 1
ATOM 2798 O O . LEU A 1 338 ? 23.945 23.748 -0.015 1.00 88.06 338 LEU A O 1
ATOM 2802 N N . GLU A 1 339 ? 25.575 25.204 -0.575 1.00 89.06 339 GLU A N 1
ATOM 2803 C CA . GLU A 1 339 ? 25.876 25.740 0.761 1.00 89.06 339 GLU A CA 1
ATOM 2804 C C . GLU A 1 339 ? 24.621 26.070 1.578 1.00 89.06 339 GLU A C 1
ATOM 2806 O O . GLU A 1 339 ? 24.434 25.576 2.692 1.00 89.06 339 GLU A O 1
ATOM 2811 N N . SER A 1 340 ? 23.701 26.844 0.991 1.00 90.81 340 SER A N 1
ATOM 2812 C CA . SER A 1 340 ? 22.465 27.250 1.669 1.00 90.81 340 SER A CA 1
ATOM 2813 C C . SER A 1 340 ? 21.555 26.062 1.995 1.00 90.81 340 SER A C 1
ATOM 2815 O O . SER A 1 340 ? 21.010 25.989 3.097 1.00 90.81 340 SER A O 1
ATOM 2817 N N . SER A 1 341 ? 21.380 25.126 1.057 1.00 93.88 341 SER A N 1
ATOM 2818 C CA . SER A 1 341 ? 20.550 23.933 1.267 1.00 93.88 341 SER A CA 1
ATOM 2819 C C . SER A 1 341 ? 21.183 22.953 2.252 1.00 93.88 341 SER A C 1
ATOM 2821 O O . SER A 1 341 ? 20.469 22.419 3.092 1.00 93.88 341 SER A O 1
ATOM 2823 N N . ALA A 1 342 ? 22.502 22.756 2.202 1.00 93.44 342 ALA A N 1
ATOM 2824 C CA . ALA A 1 342 ? 23.218 21.867 3.110 1.00 93.44 342 ALA A CA 1
ATOM 2825 C C . ALA A 1 342 ? 23.142 22.376 4.554 1.00 93.44 342 ALA A C 1
ATOM 2827 O O . ALA A 1 342 ? 22.786 21.612 5.447 1.00 93.44 342 ALA A O 1
ATOM 2828 N N . LYS A 1 343 ? 23.367 23.683 4.769 1.00 92.69 343 LYS A N 1
ATOM 2829 C CA . LYS A 1 343 ? 23.213 24.315 6.087 1.00 92.69 343 LYS A CA 1
ATOM 2830 C C . LYS A 1 343 ? 21.788 24.160 6.624 1.00 92.69 343 LYS A C 1
ATOM 2832 O O . LYS A 1 343 ? 21.602 23.677 7.732 1.00 92.69 343 LYS A O 1
ATOM 2837 N N . LYS A 1 344 ? 20.778 24.495 5.810 1.00 94.69 344 LYS A N 1
ATOM 2838 C CA . LYS A 1 344 ? 19.364 24.359 6.199 1.00 94.69 344 LYS A CA 1
ATOM 2839 C C . LYS A 1 344 ? 18.980 22.922 6.536 1.00 94.69 344 LYS A C 1
ATOM 2841 O O . LYS A 1 344 ? 18.246 22.716 7.497 1.00 94.69 344 LYS A O 1
ATOM 2846 N N . LEU A 1 345 ? 19.436 21.950 5.742 1.00 95.38 345 LEU A N 1
ATOM 2847 C CA . LEU A 1 345 ? 19.157 20.543 6.001 1.00 95.38 345 LEU A CA 1
ATOM 2848 C C . LEU A 1 345 ? 19.846 20.091 7.287 1.00 95.38 345 LEU A C 1
ATOM 2850 O O . LEU A 1 345 ? 19.181 19.500 8.124 1.00 95.38 345 LEU A O 1
ATOM 2854 N N . LYS A 1 346 ? 21.130 20.410 7.479 1.00 94.44 346 LYS A N 1
ATOM 2855 C CA . LYS A 1 346 ? 21.862 20.074 8.706 1.00 94.44 346 LYS A CA 1
ATOM 2856 C C . LYS A 1 346 ? 21.146 20.611 9.947 1.00 94.44 346 LYS A C 1
ATOM 2858 O O . LYS A 1 346 ? 20.772 19.822 10.808 1.00 94.44 346 LYS A O 1
ATOM 2863 N N . ASP A 1 347 ? 20.857 21.914 9.968 1.00 93.31 347 ASP A N 1
ATOM 2864 C CA . ASP A 1 347 ? 20.154 22.569 11.078 1.00 93.31 347 ASP A CA 1
ATOM 2865 C C . ASP A 1 347 ? 18.775 21.932 11.334 1.00 93.31 347 ASP A C 1
ATOM 2867 O O . ASP A 1 347 ? 18.257 21.954 12.448 1.00 93.31 347 ASP A O 1
ATOM 2871 N N . LEU A 1 348 ? 18.109 21.420 10.294 1.00 93.81 348 LEU A N 1
ATOM 2872 C CA . LEU A 1 348 ? 16.829 20.725 10.423 1.00 93.81 348 LEU A CA 1
ATOM 2873 C C . LEU A 1 348 ? 17.001 19.315 11.003 1.00 93.81 348 LEU A C 1
ATOM 2875 O O . LEU A 1 348 ? 16.277 18.967 11.929 1.00 93.81 348 LEU A O 1
ATOM 2879 N N . LEU A 1 349 ? 17.952 18.527 10.496 1.00 94.06 349 LEU A N 1
ATOM 2880 C CA . LEU A 1 349 ? 18.197 17.157 10.956 1.00 94.06 349 LEU A CA 1
ATOM 2881 C C . LEU A 1 349 ? 18.655 17.111 12.423 1.00 94.06 349 LEU A C 1
ATOM 2883 O O . LEU A 1 349 ? 18.210 16.231 13.148 1.00 94.06 349 LEU A O 1
ATOM 2887 N N . GLU A 1 350 ? 19.459 18.082 12.871 1.00 93.44 350 GLU A N 1
ATOM 2888 C CA . GLU A 1 350 ? 19.882 18.224 14.279 1.00 93.44 350 GLU A CA 1
ATOM 2889 C C . GLU A 1 350 ? 18.718 18.594 15.219 1.00 93.44 350 GLU A C 1
ATOM 2891 O O . GLU A 1 350 ? 18.772 18.337 16.419 1.00 93.44 350 GLU A O 1
ATOM 2896 N N . ARG A 1 351 ? 17.649 19.210 14.693 1.00 91.56 351 ARG A N 1
ATOM 2897 C CA . ARG A 1 351 ? 16.462 19.593 15.480 1.00 91.56 351 ARG A CA 1
ATOM 2898 C C . ARG A 1 351 ? 15.400 18.502 15.553 1.00 91.56 351 ARG A C 1
ATOM 2900 O O . ARG A 1 351 ? 14.567 18.541 16.458 1.00 91.56 351 ARG A O 1
ATOM 2907 N N . VAL A 1 352 ? 15.379 17.577 14.596 1.00 90.94 352 VAL A N 1
ATOM 2908 C CA . VAL A 1 352 ? 14.371 16.515 14.533 1.00 90.94 352 VAL A CA 1
ATOM 2909 C C . VAL A 1 352 ? 14.853 15.315 15.330 1.00 90.94 352 VAL A C 1
ATOM 2911 O O . VAL A 1 352 ? 15.617 14.479 14.851 1.00 90.94 352 VAL A O 1
ATOM 2914 N N . GLU A 1 353 ? 14.379 15.259 16.569 1.00 89.31 353 GLU A N 1
ATOM 2915 C CA . GLU A 1 353 ? 14.641 14.170 17.496 1.00 89.31 353 GLU A CA 1
ATOM 2916 C C . GLU A 1 353 ? 13.718 12.978 17.226 1.00 89.31 353 GLU A C 1
ATOM 2918 O O . GLU A 1 353 ? 12.512 13.129 17.017 1.00 89.31 353 GLU A O 1
ATOM 2923 N N . ILE A 1 354 ? 14.284 11.778 17.303 1.00 89.62 354 ILE A N 1
ATOM 2924 C CA . ILE A 1 354 ? 13.547 10.521 17.338 1.00 89.62 354 ILE A CA 1
ATOM 2925 C C . ILE A 1 354 ? 13.858 9.797 18.641 1.00 89.62 354 ILE A C 1
ATOM 2927 O O . ILE A 1 354 ? 15.015 9.693 19.055 1.00 89.62 354 ILE A O 1
ATOM 2931 N N . SER A 1 355 ? 12.824 9.292 19.313 1.00 87.12 355 SER A N 1
ATOM 2932 C CA . SER A 1 355 ? 13.029 8.524 20.535 1.00 87.12 355 SER A CA 1
ATOM 2933 C C . SER A 1 355 ? 12.037 7.385 20.721 1.00 87.12 355 SER A C 1
ATOM 2935 O O . SER A 1 355 ? 10.888 7.453 20.286 1.00 87.12 355 SER A O 1
ATOM 2937 N N . TYR A 1 356 ? 12.494 6.326 21.390 1.00 83.12 356 TYR A N 1
ATOM 2938 C CA . TYR A 1 356 ? 11.655 5.221 21.842 1.00 83.12 356 TYR A CA 1
ATOM 2939 C C . TYR A 1 356 ? 11.460 5.295 23.359 1.00 83.12 356 TYR A C 1
ATOM 2941 O O . TYR A 1 356 ? 12.425 5.324 24.126 1.00 83.12 356 TYR A O 1
ATOM 2949 N N . GLN A 1 357 ? 10.196 5.333 23.796 1.00 71.12 357 GLN A N 1
ATOM 2950 C CA . GLN A 1 357 ? 9.788 5.354 25.212 1.00 71.12 357 GLN A CA 1
ATOM 2951 C C . GLN A 1 357 ? 10.469 6.439 26.078 1.00 71.12 357 GLN A C 1
ATOM 2953 O O . GLN A 1 357 ? 10.579 6.275 27.291 1.00 71.12 357 GLN A O 1
ATOM 2958 N N . ASN A 1 358 ? 10.927 7.548 25.483 1.00 66.81 358 ASN A N 1
ATOM 2959 C CA . ASN A 1 358 ? 11.690 8.607 26.162 1.00 66.81 358 ASN A CA 1
ATOM 2960 C C . ASN A 1 358 ? 12.965 8.110 26.879 1.00 66.81 358 ASN A C 1
ATOM 2962 O O . ASN A 1 358 ? 13.462 8.766 27.800 1.00 66.81 358 ASN A O 1
ATOM 2966 N N . SER A 1 359 ? 13.508 6.956 26.480 1.00 71.25 359 SER A N 1
ATOM 2967 C CA . SER A 1 359 ? 14.754 6.447 27.044 1.00 71.25 359 SER A CA 1
ATOM 2968 C C . SER A 1 359 ? 15.950 7.224 26.497 1.00 71.25 359 SER A C 1
ATOM 2970 O O . SER A 1 359 ? 16.080 7.405 25.288 1.00 71.25 359 SER A O 1
ATOM 2972 N N . LYS A 1 360 ? 16.882 7.617 27.377 1.00 71.62 360 LYS A N 1
ATOM 2973 C CA . LYS A 1 360 ? 18.131 8.287 26.974 1.00 71.62 360 LYS A CA 1
ATOM 2974 C C . LYS A 1 360 ? 18.989 7.437 26.031 1.00 71.62 360 LYS A C 1
ATOM 2976 O O . LYS A 1 360 ? 19.693 8.006 25.212 1.00 71.62 360 LYS A O 1
ATOM 2981 N N . SER A 1 361 ? 18.944 6.105 26.140 1.00 74.38 361 SER A N 1
ATOM 2982 C CA . SER A 1 361 ? 19.700 5.203 25.255 1.00 74.38 361 SER A CA 1
ATOM 2983 C C . SER A 1 361 ? 19.062 5.028 23.873 1.00 74.38 361 SER A C 1
ATOM 2985 O O . SER A 1 361 ? 19.744 4.613 22.939 1.00 74.38 361 SER A O 1
ATOM 2987 N N . TYR A 1 362 ? 17.777 5.363 23.739 1.00 76.75 362 TYR A N 1
ATOM 2988 C CA . TYR A 1 362 ? 16.998 5.269 22.504 1.00 76.75 362 TYR A CA 1
ATOM 2989 C C . TYR A 1 362 ? 16.504 6.644 22.071 1.00 76.75 362 TYR A C 1
ATOM 2991 O O . TYR A 1 362 ? 15.341 6.800 21.709 1.00 76.75 362 TYR A O 1
ATOM 2999 N N . LYS A 1 36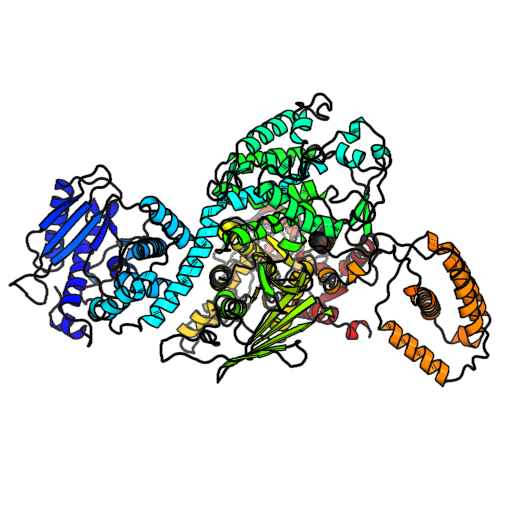3 ? 17.370 7.647 22.169 1.00 86.50 363 LYS A N 1
ATOM 3000 C CA . LYS A 1 363 ? 17.108 9.018 21.754 1.00 86.50 363 LYS A CA 1
ATOM 3001 C C . LYS A 1 363 ? 18.233 9.432 20.818 1.00 86.50 363 LYS A C 1
ATOM 3003 O O . LYS A 1 363 ? 19.395 9.363 21.204 1.00 86.50 363 LYS A O 1
ATOM 3008 N N . SER A 1 364 ? 17.866 9.823 19.607 1.00 90.31 364 SER A N 1
ATOM 3009 C CA . SER A 1 364 ? 18.781 10.243 18.550 1.00 90.31 364 SER A CA 1
ATOM 3010 C C . SER A 1 364 ? 18.189 11.431 17.802 1.00 90.31 364 SER A C 1
ATOM 3012 O O . SER A 1 364 ? 17.037 11.807 18.019 1.00 90.31 364 SER A O 1
ATOM 3014 N N . ASP A 1 365 ? 18.958 11.994 16.888 1.00 92.56 365 ASP A N 1
ATOM 3015 C CA . ASP A 1 365 ? 18.478 12.944 15.895 1.00 92.56 365 ASP A CA 1
ATOM 3016 C C . ASP A 1 365 ? 18.795 12.411 14.494 1.00 92.56 365 ASP A C 1
ATOM 3018 O O . ASP A 1 365 ? 19.635 11.523 14.312 1.00 92.56 365 ASP A O 1
ATOM 3022 N N . LEU A 1 366 ? 18.104 12.921 13.477 1.00 92.81 366 LEU A N 1
ATOM 3023 C CA . LEU A 1 366 ? 18.309 12.434 12.111 1.00 92.81 366 LEU A CA 1
ATOM 3024 C C . LEU A 1 366 ? 19.710 12.744 11.564 1.00 92.81 366 LEU A C 1
ATOM 3026 O O . LEU A 1 366 ? 20.141 12.100 10.605 1.00 92.81 366 LEU A O 1
ATOM 3030 N N . TYR A 1 367 ? 20.429 13.705 12.150 1.00 94.00 367 TYR A N 1
ATOM 3031 C CA . TYR A 1 367 ? 21.790 14.028 11.740 1.00 94.00 367 TYR A CA 1
ATOM 3032 C C . TYR A 1 367 ? 22.782 12.952 12.200 1.00 94.00 367 TYR A C 1
ATOM 3034 O O . TYR A 1 367 ? 23.655 12.564 11.422 1.00 94.00 367 TYR A O 1
ATOM 3042 N N . LEU A 1 368 ? 22.618 12.393 13.402 1.00 92.44 368 LEU A N 1
ATOM 3043 C CA . LEU A 1 368 ? 23.444 11.298 13.921 1.00 92.44 368 LEU A CA 1
ATOM 3044 C C . LEU A 1 368 ? 23.328 10.019 13.085 1.00 92.44 368 LEU A C 1
ATOM 3046 O O . LEU A 1 368 ? 24.344 9.358 12.857 1.00 92.44 368 LEU A O 1
ATOM 3050 N N . LEU A 1 369 ? 22.136 9.709 12.562 1.00 92.38 369 LEU A N 1
ATOM 3051 C CA . LEU A 1 369 ? 21.928 8.581 11.642 1.00 92.38 369 LEU A CA 1
ATOM 3052 C C . LEU A 1 369 ? 22.796 8.721 10.380 1.00 92.38 369 LEU A C 1
ATOM 3054 O O . LEU A 1 369 ? 23.348 7.744 9.879 1.00 92.38 369 LEU A O 1
ATOM 3058 N N . LEU A 1 370 ? 22.981 9.946 9.890 1.00 91.69 370 LEU A N 1
ATOM 3059 C CA . LEU A 1 370 ? 23.858 10.234 8.759 1.00 91.69 370 LEU A CA 1
ATOM 3060 C C . LEU A 1 370 ? 25.336 10.262 9.190 1.00 91.69 370 LEU A C 1
ATOM 3062 O O . LEU A 1 370 ? 26.186 9.661 8.535 1.00 91.69 370 LEU A O 1
ATOM 3066 N N . LYS A 1 371 ? 25.662 10.920 10.306 1.00 89.38 371 LYS A N 1
ATOM 3067 C CA . LYS A 1 371 ? 27.043 11.223 10.710 1.00 89.38 371 LYS A CA 1
ATOM 3068 C C . LYS A 1 371 ? 27.795 10.049 11.344 1.00 89.38 371 LYS A C 1
ATOM 3070 O O . LYS A 1 371 ? 28.998 9.926 11.117 1.00 89.38 371 LYS A O 1
ATOM 3075 N N . GLN A 1 372 ? 27.126 9.226 12.153 1.00 85.25 372 GLN A N 1
ATOM 3076 C CA . GLN A 1 372 ? 27.770 8.275 13.078 1.00 85.25 372 GLN A CA 1
ATOM 3077 C C . GLN A 1 372 ? 27.310 6.814 12.914 1.00 85.25 372 GLN A C 1
ATOM 3079 O O . GLN A 1 372 ? 27.508 5.997 13.810 1.00 85.25 372 GLN A O 1
ATOM 3084 N N . HIS A 1 373 ? 26.749 6.433 11.762 1.00 81.94 373 HIS A N 1
ATOM 3085 C CA . HIS A 1 373 ? 26.316 5.048 11.497 1.00 81.94 373 HIS A CA 1
ATOM 3086 C C . HIS A 1 373 ? 27.465 4.031 11.325 1.00 81.94 373 HIS A C 1
ATOM 3088 O O . HIS A 1 373 ? 27.220 2.835 11.154 1.00 81.94 373 HIS A O 1
ATOM 3094 N N . HIS A 1 374 ? 28.727 4.461 11.396 1.00 78.50 374 HIS A N 1
ATOM 3095 C CA . HIS A 1 374 ? 29.891 3.579 11.474 1.00 78.50 374 HIS A CA 1
ATOM 3096 C C . HIS A 1 374 ? 30.611 3.761 12.817 1.00 78.50 374 HIS A C 1
ATOM 3098 O O . HIS A 1 374 ? 30.771 4.900 13.256 1.00 78.50 374 HIS A O 1
ATOM 3104 N N . PRO A 1 375 ? 31.081 2.675 13.459 1.00 61.59 375 PRO A N 1
ATOM 3105 C CA . PRO A 1 375 ? 31.764 2.769 14.743 1.00 61.59 375 PRO A CA 1
ATOM 3106 C C . PRO A 1 375 ? 33.095 3.519 14.601 1.00 61.59 375 PRO A C 1
ATOM 3108 O O . PRO A 1 375 ? 33.838 3.305 13.636 1.00 61.59 375 PRO A O 1
ATOM 3111 N N . ASP A 1 376 ? 33.408 4.373 15.578 1.00 56.34 376 ASP A N 1
ATOM 3112 C CA . ASP A 1 376 ? 34.704 5.048 15.652 1.00 56.34 376 ASP A CA 1
ATOM 3113 C C . ASP A 1 376 ? 35.825 4.002 15.804 1.00 56.34 376 ASP A C 1
ATOM 3115 O O . ASP A 1 376 ? 35.736 3.066 16.599 1.00 56.34 376 ASP A O 1
ATOM 3119 N N . LYS A 1 377 ? 36.885 4.130 15.000 1.00 52.59 377 LYS A N 1
ATOM 3120 C CA . LYS A 1 377 ? 38.042 3.225 15.050 1.00 52.59 377 LYS A CA 1
ATOM 3121 C C . LYS A 1 377 ? 38.984 3.544 16.215 1.00 52.59 377 LYS A C 1
ATOM 3123 O O . LYS A 1 377 ? 39.817 2.699 16.535 1.00 52.59 377 LYS A O 1
ATOM 3128 N N . GLN A 1 378 ? 38.900 4.741 16.804 1.00 47.16 378 GLN A N 1
ATOM 3129 C CA . GLN A 1 378 ? 39.847 5.233 17.815 1.00 47.16 378 GLN A CA 1
ATOM 3130 C C . GLN A 1 378 ? 39.287 5.249 19.245 1.00 47.16 378 GLN A C 1
ATOM 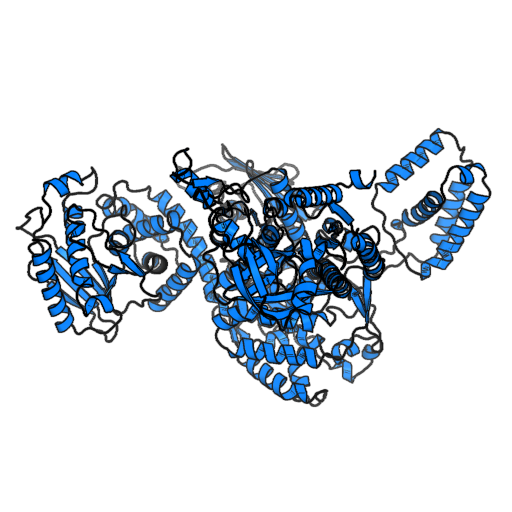3132 O O . GLN A 1 378 ? 40.062 5.178 20.197 1.00 47.16 378 GLN A O 1
ATOM 3137 N N . GLN A 1 379 ? 37.965 5.282 19.418 1.00 42.78 379 GLN A N 1
ATOM 3138 C CA . GLN A 1 379 ? 37.296 5.149 20.715 1.00 42.78 379 GLN A CA 1
ATOM 3139 C C . GLN A 1 379 ? 36.465 3.865 20.722 1.00 42.78 379 GLN A C 1
ATOM 3141 O O . GLN A 1 379 ? 35.939 3.476 19.689 1.00 42.78 379 GLN A O 1
ATOM 3146 N N . THR A 1 380 ? 36.413 3.164 21.862 1.00 46.47 380 THR A N 1
ATOM 3147 C CA . THR A 1 380 ? 35.683 1.896 22.092 1.00 46.47 380 THR A CA 1
ATOM 3148 C C . THR A 1 380 ? 34.486 1.700 21.154 1.00 46.47 380 THR A C 1
ATOM 3150 O O . THR A 1 380 ? 33.686 2.621 21.096 1.00 46.47 380 THR A O 1
ATOM 3153 N N . GLN A 1 381 ? 34.341 0.534 20.498 1.00 53.78 381 GLN A N 1
ATOM 3154 C CA . GLN A 1 381 ? 33.257 0.137 19.562 1.00 53.78 381 GLN A CA 1
ATOM 3155 C C . GLN A 1 381 ? 31.812 0.395 20.076 1.00 53.78 381 GLN A C 1
ATOM 3157 O O . GLN A 1 381 ? 31.040 -0.536 20.293 1.00 53.78 381 GLN A O 1
ATOM 3162 N N . ARG A 1 382 ? 31.426 1.643 20.330 1.00 65.12 382 ARG A N 1
ATOM 3163 C CA . ARG A 1 382 ? 30.151 2.059 20.913 1.00 65.12 382 ARG A CA 1
ATOM 3164 C C . ARG A 1 382 ? 29.564 3.156 20.043 1.00 65.12 382 ARG A C 1
ATOM 3166 O O . ARG A 1 382 ? 30.198 4.179 19.812 1.00 65.12 382 ARG A O 1
ATOM 3173 N N . PHE A 1 383 ? 28.351 2.908 19.571 1.00 76.31 383 PHE A N 1
ATOM 3174 C CA . PHE A 1 383 ? 27.523 3.889 18.883 1.00 76.31 383 PHE A CA 1
ATOM 3175 C C . PHE A 1 383 ? 27.009 4.952 19.869 1.00 76.31 383 PHE A C 1
ATOM 3177 O O . PHE A 1 383 ? 26.934 4.665 21.070 1.00 76.31 383 PHE A O 1
ATOM 3184 N N . PRO A 1 384 ? 26.655 6.160 19.387 1.00 81.25 384 PRO A N 1
ATOM 3185 C CA . PRO A 1 384 ? 26.139 7.235 20.243 1.00 81.25 384 PRO A CA 1
ATOM 3186 C C . PRO A 1 384 ? 24.845 6.840 20.957 1.00 81.25 384 PRO A C 1
ATOM 3188 O O . PRO A 1 384 ? 24.634 7.188 22.118 1.00 81.25 384 PRO A O 1
ATOM 3191 N N . ASP A 1 385 ? 24.003 6.075 20.270 1.00 85.81 385 ASP A N 1
ATOM 3192 C CA . ASP A 1 385 ? 22.726 5.591 20.759 1.00 85.81 385 ASP A CA 1
ATOM 3193 C C . ASP A 1 385 ? 22.326 4.300 20.032 1.00 85.81 385 ASP A C 1
ATOM 3195 O O . ASP A 1 385 ? 22.962 3.852 19.070 1.00 85.81 385 ASP A O 1
ATOM 3199 N N . LYS A 1 386 ? 21.249 3.686 20.518 1.00 82.56 386 LYS A N 1
ATOM 3200 C CA . LYS A 1 386 ? 20.762 2.404 20.022 1.00 82.56 386 LYS A CA 1
ATOM 3201 C C . LYS A 1 386 ? 20.044 2.466 18.669 1.00 82.56 386 LYS A C 1
ATOM 3203 O O . LYS A 1 386 ? 19.964 1.444 17.990 1.00 82.56 386 LYS A O 1
ATOM 3208 N N . ILE A 1 387 ? 19.527 3.624 18.261 1.00 86.62 387 ILE A N 1
ATOM 3209 C CA . ILE A 1 387 ? 18.873 3.800 16.956 1.00 86.62 387 ILE A CA 1
ATOM 3210 C C . ILE A 1 387 ? 19.935 3.869 15.851 1.00 86.62 387 ILE A C 1
ATOM 3212 O O . ILE A 1 387 ? 19.779 3.236 14.806 1.00 86.62 387 ILE A O 1
ATOM 3216 N N . VAL A 1 388 ? 21.050 4.559 16.100 1.00 88.75 388 VAL A N 1
ATOM 3217 C CA . VAL A 1 388 ? 22.207 4.578 15.189 1.00 88.75 388 VAL A CA 1
ATOM 3218 C C . VAL A 1 388 ? 22.854 3.192 15.086 1.00 88.75 388 VAL A C 1
ATOM 3220 O O . VAL A 1 388 ? 23.198 2.755 13.987 1.00 88.75 388 VAL A O 1
ATOM 3223 N N . GLU A 1 389 ? 22.957 2.459 16.201 1.00 84.25 389 GLU A N 1
ATOM 3224 C CA . GLU A 1 389 ? 23.397 1.055 16.196 1.00 84.25 389 GLU A CA 1
ATOM 3225 C C . GLU A 1 389 ? 22.477 0.177 15.327 1.00 84.25 389 GLU A C 1
ATOM 3227 O O . GLU A 1 389 ? 22.966 -0.598 14.504 1.00 84.25 389 GLU A O 1
ATOM 3232 N N . LEU A 1 390 ? 21.153 0.350 15.434 1.00 84.00 390 LEU A N 1
ATOM 3233 C CA . LEU A 1 390 ? 20.167 -0.369 14.620 1.00 84.00 390 LEU A CA 1
ATOM 3234 C C . LEU A 1 390 ? 20.302 -0.069 13.118 1.00 84.00 390 LEU A C 1
ATOM 3236 O O . LEU A 1 390 ? 20.189 -0.979 12.291 1.00 84.00 390 LEU A O 1
ATOM 3240 N N . LEU A 1 391 ? 20.567 1.186 12.749 1.00 89.31 391 LEU A N 1
ATOM 3241 C CA . LEU A 1 391 ? 20.848 1.559 11.362 1.00 89.31 391 LEU A CA 1
ATOM 3242 C C . LEU A 1 391 ? 22.129 0.880 10.856 1.00 89.31 391 LEU A C 1
ATOM 3244 O O . LEU A 1 391 ? 22.116 0.287 9.781 1.00 89.31 391 LEU A O 1
ATOM 3248 N N . SER A 1 392 ? 23.205 0.900 11.647 1.00 84.44 392 SER A N 1
ATOM 3249 C CA . SER A 1 392 ? 24.479 0.249 11.301 1.00 84.44 392 SER A CA 1
ATOM 3250 C C . SER A 1 392 ? 24.324 -1.262 11.099 1.00 84.44 392 SER A C 1
ATOM 3252 O O . SER A 1 392 ? 24.842 -1.858 10.153 1.00 84.44 392 SER A O 1
ATOM 3254 N N . ILE A 1 393 ? 23.539 -1.890 11.971 1.00 79.00 393 ILE A N 1
ATOM 3255 C CA . ILE A 1 393 ? 23.112 -3.279 11.845 1.00 79.00 393 ILE A CA 1
ATOM 3256 C C . ILE A 1 393 ? 22.386 -3.506 10.518 1.00 79.00 393 ILE A C 1
ATOM 3258 O O . ILE A 1 393 ? 22.717 -4.452 9.801 1.00 79.00 393 ILE A O 1
ATOM 3262 N N . SER A 1 394 ? 21.416 -2.650 10.196 1.00 85.25 394 SER A N 1
ATOM 3263 C CA . SER A 1 394 ? 20.580 -2.777 8.999 1.00 85.25 394 SER A CA 1
ATOM 3264 C C . SER A 1 394 ? 21.425 -2.658 7.730 1.00 85.25 394 SER A C 1
ATOM 3266 O O . SER A 1 394 ? 21.309 -3.501 6.844 1.00 85.25 394 SER A O 1
ATOM 3268 N N . ASP A 1 395 ? 22.359 -1.702 7.704 1.00 84.62 395 ASP A N 1
ATOM 3269 C CA . ASP A 1 395 ? 23.376 -1.550 6.656 1.00 84.62 395 ASP A CA 1
ATOM 3270 C C . ASP A 1 395 ? 24.217 -2.831 6.498 1.00 84.62 395 ASP A C 1
ATOM 3272 O O . ASP A 1 395 ? 24.437 -3.331 5.395 1.00 84.62 395 ASP A O 1
ATOM 3276 N N . SER A 1 396 ? 24.621 -3.451 7.613 1.00 76.19 396 SER A N 1
ATOM 3277 C CA . SER A 1 396 ? 25.441 -4.670 7.599 1.00 76.19 396 SER A CA 1
ATOM 3278 C C . SER A 1 396 ? 24.722 -5.924 7.076 1.00 76.19 396 SER A C 1
ATOM 3280 O O . SER A 1 396 ? 25.384 -6.855 6.583 1.00 76.19 396 SER A O 1
ATOM 3282 N N . PHE A 1 397 ? 23.387 -5.991 7.184 1.00 72.88 397 PHE A N 1
ATOM 3283 C CA . PHE A 1 397 ? 22.604 -7.093 6.616 1.00 72.88 397 PHE A CA 1
ATOM 3284 C C . PHE A 1 397 ? 22.796 -7.153 5.105 1.00 72.88 397 PHE A C 1
ATOM 3286 O O . PHE A 1 397 ? 23.099 -8.228 4.585 1.00 72.88 397 PHE A O 1
ATOM 3293 N N . ASP A 1 398 ? 22.735 -5.993 4.458 1.00 64.88 398 ASP A N 1
ATOM 3294 C CA . ASP A 1 398 ? 22.837 -5.837 3.014 1.00 64.88 398 ASP A CA 1
ATOM 3295 C C . ASP A 1 398 ? 24.301 -5.785 2.536 1.00 64.88 398 ASP A C 1
ATOM 3297 O O . ASP A 1 398 ? 24.747 -6.617 1.739 1.00 64.88 398 ASP A O 1
ATOM 3301 N N . ALA A 1 399 ? 25.114 -4.903 3.129 1.00 61.28 399 ALA A N 1
ATOM 3302 C CA . ALA A 1 399 ? 26.497 -4.667 2.717 1.00 61.28 399 ALA A CA 1
ATOM 3303 C C . ALA A 1 399 ? 27.407 -5.894 2.888 1.00 61.28 399 ALA A C 1
ATOM 3305 O O . ALA A 1 399 ? 28.314 -6.113 2.084 1.00 61.28 399 ALA A O 1
ATOM 3306 N N . GLY A 1 400 ? 27.195 -6.700 3.936 1.00 58.91 400 GLY A N 1
ATOM 3307 C CA . GLY A 1 400 ? 27.996 -7.903 4.182 1.00 58.91 400 GLY A CA 1
ATOM 3308 C C . GLY A 1 400 ? 27.778 -8.994 3.130 1.00 58.91 400 GLY A C 1
ATOM 3309 O O . GLY A 1 400 ? 28.711 -9.724 2.802 1.00 58.91 400 GLY A O 1
ATOM 3310 N N . GLU A 1 401 ? 26.566 -9.089 2.581 1.00 59.81 401 GLU A N 1
ATOM 3311 C CA . GLU A 1 401 ? 26.261 -10.009 1.482 1.00 59.81 401 GLU A CA 1
ATOM 3312 C C . GLU A 1 401 ? 26.727 -9.430 0.138 1.00 59.81 401 GLU A C 1
ATOM 3314 O O . GLU A 1 401 ? 27.231 -10.172 -0.703 1.00 59.81 401 GLU A O 1
ATOM 3319 N N . ASP A 1 402 ? 26.647 -8.109 -0.047 1.00 54.25 402 ASP A N 1
ATOM 3320 C CA . ASP A 1 402 ? 27.058 -7.440 -1.285 1.00 54.25 402 ASP A CA 1
ATOM 3321 C C . ASP A 1 402 ? 28.561 -7.372 -1.526 1.00 54.25 402 ASP A C 1
ATOM 3323 O O . ASP A 1 402 ? 29.000 -7.508 -2.670 1.00 54.25 402 ASP A O 1
ATOM 3327 N N . ARG A 1 403 ? 29.347 -7.158 -0.467 1.00 60.66 403 ARG A N 1
ATOM 3328 C CA . ARG A 1 403 ? 30.801 -6.963 -0.557 1.00 60.66 403 ARG A CA 1
ATOM 3329 C C . ARG A 1 403 ? 31.550 -8.231 -0.950 1.00 60.66 403 ARG A C 1
ATOM 3331 O O . ARG A 1 403 ? 32.468 -8.181 -1.772 1.00 60.66 403 ARG A O 1
ATOM 3338 N N . GLY A 1 404 ? 31.215 -9.359 -0.320 1.00 56.84 404 GLY A N 1
ATOM 3339 C CA . GLY A 1 404 ? 32.125 -10.507 -0.263 1.00 56.84 404 GLY A CA 1
ATOM 3340 C C . GLY A 1 404 ? 33.557 -10.076 0.109 1.00 56.84 404 GLY A C 1
ATOM 3341 O O . GLY A 1 404 ? 33.740 -9.145 0.890 1.00 56.84 404 GLY A O 1
ATOM 3342 N N . ASN A 1 405 ? 34.570 -10.705 -0.501 1.00 59.12 405 ASN A N 1
ATOM 3343 C CA . ASN A 1 405 ? 35.984 -10.289 -0.405 1.00 59.12 405 ASN A CA 1
ATOM 3344 C C . ASN A 1 405 ? 36.464 -9.556 -1.681 1.00 59.12 405 ASN A C 1
ATOM 3346 O O . ASN A 1 405 ? 37.591 -9.763 -2.144 1.00 59.12 405 ASN A O 1
ATOM 3350 N N . ALA A 1 406 ? 35.596 -8.769 -2.326 1.00 64.44 406 ALA A N 1
ATOM 3351 C CA . ALA A 1 406 ? 35.958 -8.031 -3.536 1.00 64.44 406 ALA A CA 1
ATOM 3352 C C . ALA A 1 406 ? 36.868 -6.832 -3.203 1.00 64.44 406 ALA A C 1
ATOM 3354 O O . ALA A 1 406 ? 36.423 -5.855 -2.608 1.00 64.44 406 ALA A O 1
ATOM 3355 N N . ASN A 1 407 ? 38.134 -6.890 -3.633 1.00 67.00 407 ASN A N 1
ATOM 3356 C CA . ASN A 1 407 ? 39.157 -5.876 -3.319 1.00 67.00 407 ASN A CA 1
ATOM 3357 C C . ASN A 1 407 ? 39.642 -5.083 -4.551 1.00 67.00 407 ASN A C 1
ATOM 3359 O O . ASN A 1 407 ? 40.587 -4.301 -4.461 1.00 67.00 407 ASN A O 1
ATOM 3363 N N . ASN A 1 408 ? 39.034 -5.283 -5.724 1.00 74.19 408 ASN A N 1
ATOM 3364 C CA . ASN A 1 408 ? 39.471 -4.662 -6.975 1.00 74.19 408 ASN A CA 1
ATOM 3365 C C . ASN A 1 408 ? 38.947 -3.222 -7.128 1.00 74.19 408 ASN A C 1
ATOM 3367 O O . ASN A 1 408 ? 37.874 -2.981 -7.690 1.00 74.19 408 ASN A O 1
ATOM 3371 N N . LYS A 1 409 ? 39.730 -2.255 -6.641 1.00 81.50 409 LYS A N 1
ATOM 3372 C CA . LYS A 1 409 ? 39.447 -0.820 -6.795 1.00 81.50 409 LYS A CA 1
ATOM 3373 C C . LYS A 1 409 ? 39.443 -0.391 -8.267 1.00 81.50 409 LYS A C 1
ATOM 3375 O O . LYS A 1 409 ? 40.147 -0.957 -9.102 1.00 81.50 409 LYS A O 1
ATOM 3380 N N . GLN A 1 410 ? 38.631 0.616 -8.574 1.00 87.06 410 GLN A N 1
ATOM 3381 C CA . GLN A 1 410 ? 38.552 1.244 -9.897 1.00 87.06 410 GLN A CA 1
ATOM 3382 C C . GLN A 1 410 ? 39.496 2.452 -9.985 1.00 87.06 410 GLN A C 1
ATOM 3384 O O . GLN A 1 410 ? 39.934 2.965 -8.959 1.00 87.06 410 GLN A O 1
ATOM 3389 N N . SER A 1 411 ? 39.825 2.905 -11.196 1.00 83.00 411 SER A N 1
ATOM 3390 C CA . SER A 1 411 ? 40.585 4.150 -11.389 1.00 83.00 411 SER A CA 1
ATOM 3391 C C . SER A 1 411 ? 39.670 5.364 -11.212 1.00 83.00 411 SER A C 1
ATOM 3393 O O . SER A 1 411 ? 38.525 5.343 -11.668 1.00 83.00 411 SER A O 1
ATOM 3395 N N . MET A 1 412 ? 40.173 6.450 -10.617 1.00 76.56 412 MET A N 1
ATOM 3396 C CA . MET A 1 412 ? 39.411 7.702 -10.502 1.00 76.56 412 MET A CA 1
ATOM 3397 C C . MET A 1 412 ? 39.125 8.353 -11.859 1.00 76.56 412 MET A C 1
ATOM 3399 O O . MET A 1 412 ? 38.128 9.054 -11.997 1.00 76.56 412 MET A O 1
ATOM 3403 N N . CYS A 1 413 ? 39.961 8.099 -12.872 1.00 79.00 413 CYS A N 1
ATOM 3404 C CA . CYS A 1 413 ? 39.775 8.640 -14.219 1.00 79.00 413 CYS A CA 1
ATOM 3405 C C . CYS A 1 413 ? 38.624 7.960 -14.966 1.00 79.00 413 CYS A C 1
ATOM 3407 O O . CYS A 1 413 ? 38.107 8.512 -15.936 1.00 79.00 413 CYS A O 1
ATOM 3409 N N . LYS A 1 414 ? 38.256 6.737 -14.560 1.00 83.38 414 LYS A N 1
ATOM 3410 C CA . LYS A 1 414 ? 37.190 5.977 -15.207 1.00 83.38 414 LYS A CA 1
ATOM 3411 C C . LYS A 1 414 ? 36.554 4.974 -14.251 1.00 83.38 414 LYS A C 1
ATOM 3413 O O . LYS A 1 414 ? 37.078 3.882 -14.023 1.00 83.38 414 LYS A O 1
ATOM 3418 N N . THR A 1 415 ? 35.398 5.364 -13.723 1.00 87.12 415 THR A N 1
ATOM 3419 C CA . THR A 1 415 ? 34.571 4.547 -12.833 1.00 87.12 415 THR A CA 1
ATOM 3420 C C . THR A 1 415 ? 33.396 3.963 -13.607 1.00 87.12 415 THR A C 1
ATOM 3422 O O . THR A 1 415 ? 32.669 4.681 -14.290 1.00 87.12 415 THR A O 1
ATOM 3425 N N . TYR A 1 416 ? 33.195 2.655 -13.477 1.00 88.56 416 TYR A N 1
ATOM 3426 C CA . TYR A 1 416 ? 32.092 1.927 -14.086 1.00 88.56 416 TYR A CA 1
ATOM 3427 C C . TYR A 1 416 ? 31.055 1.537 -13.034 1.00 88.56 416 TYR A C 1
ATOM 3429 O O . TYR A 1 416 ? 31.382 1.273 -11.871 1.00 88.56 416 TYR A O 1
ATOM 3437 N N . LYS A 1 417 ? 29.805 1.432 -13.482 1.00 90.31 417 LYS A N 1
ATOM 3438 C CA . LYS A 1 417 ? 28.697 0.780 -12.781 1.00 90.31 417 LYS A CA 1
ATOM 3439 C C . LYS A 1 417 ? 28.201 -0.384 -13.608 1.00 90.31 417 LYS A C 1
ATOM 3441 O O . LYS A 1 417 ? 27.916 -0.214 -14.794 1.00 90.31 417 LYS A O 1
ATOM 3446 N N . SER A 1 418 ? 28.069 -1.542 -12.976 1.00 89.56 418 SER A N 1
ATOM 3447 C CA . SER A 1 418 ? 27.543 -2.734 -13.624 1.00 89.56 418 SER A CA 1
ATOM 3448 C C . SER A 1 418 ? 26.047 -2.900 -13.342 1.00 89.56 418 SER A C 1
ATOM 3450 O O . SER A 1 418 ? 25.507 -2.401 -12.359 1.00 89.56 418 SER A O 1
ATOM 3452 N N . THR A 1 419 ? 25.349 -3.601 -14.225 1.00 90.56 419 THR A N 1
ATOM 3453 C CA . THR A 1 419 ? 24.039 -4.200 -13.935 1.00 90.56 419 THR A CA 1
ATOM 3454 C C . THR A 1 419 ? 24.232 -5.514 -13.178 1.00 90.56 419 THR A C 1
ATOM 3456 O O . THR A 1 419 ? 25.327 -6.087 -13.185 1.00 90.56 419 THR A O 1
ATOM 3459 N N . ALA A 1 420 ? 23.155 -6.071 -12.616 1.00 88.00 420 ALA A N 1
ATOM 3460 C CA . ALA A 1 420 ? 23.182 -7.417 -12.021 1.00 88.00 420 ALA A CA 1
ATOM 3461 C C . ALA A 1 420 ? 23.664 -8.509 -13.007 1.00 88.00 420 ALA A C 1
ATOM 3463 O O . ALA A 1 420 ? 24.117 -9.578 -12.603 1.00 88.00 420 ALA A O 1
ATOM 3464 N N . PHE A 1 421 ? 23.609 -8.217 -14.309 1.00 87.50 421 PHE A N 1
ATOM 3465 C CA . PHE A 1 421 ? 23.950 -9.117 -15.408 1.00 87.50 421 PHE A CA 1
ATOM 3466 C C . PHE A 1 421 ? 25.313 -8.812 -16.051 1.00 87.50 421 PHE A C 1
ATOM 3468 O O . PHE A 1 421 ? 25.675 -9.400 -17.070 1.00 87.50 421 PHE A O 1
ATOM 3475 N N . GLY A 1 422 ? 26.088 -7.891 -15.470 1.00 83.38 422 GLY A N 1
ATOM 3476 C CA . GLY A 1 422 ? 27.458 -7.603 -15.889 1.00 83.38 422 GLY A CA 1
ATOM 3477 C C . GLY A 1 422 ? 27.606 -6.521 -16.962 1.00 83.38 422 GLY A C 1
ATOM 3478 O O . GLY A 1 422 ? 28.735 -6.241 -17.364 1.00 83.38 422 GLY A O 1
ATOM 3479 N N . TYR A 1 423 ? 26.527 -5.934 -17.483 1.00 87.00 423 TYR A N 1
ATOM 3480 C CA . TYR A 1 423 ? 26.629 -4.817 -18.431 1.00 87.00 423 TYR A CA 1
ATOM 3481 C C . TYR A 1 423 ? 27.070 -3.540 -17.717 1.00 87.00 423 TYR A C 1
ATOM 3483 O O . TYR A 1 423 ? 26.408 -3.115 -16.776 1.00 87.00 423 TYR A O 1
ATOM 3491 N N . GLU A 1 424 ? 28.181 -2.955 -18.165 1.00 89.75 424 GLU A N 1
ATOM 3492 C CA . GLU A 1 424 ? 28.826 -1.805 -17.528 1.00 89.75 424 GLU A CA 1
ATOM 3493 C C . GLU A 1 424 ? 28.535 -0.509 -18.295 1.00 89.75 424 GLU A C 1
ATOM 3495 O O . GLU A 1 424 ? 28.568 -0.483 -19.528 1.00 89.75 424 GLU A O 1
ATOM 3500 N N . LYS A 1 425 ? 28.286 0.573 -17.554 1.00 88.75 425 LYS A N 1
ATOM 3501 C CA . LYS A 1 425 ? 28.216 1.950 -18.058 1.00 88.75 425 LYS A CA 1
ATOM 3502 C C . LYS A 1 425 ? 29.200 2.822 -17.273 1.00 88.75 425 LYS A C 1
ATOM 3504 O O . LYS A 1 425 ? 29.427 2.568 -16.088 1.00 88.75 425 LYS A O 1
ATOM 3509 N N . ASP A 1 426 ? 29.764 3.832 -17.930 1.00 89.62 426 ASP A N 1
ATOM 3510 C CA . ASP A 1 426 ? 30.572 4.858 -17.263 1.00 89.62 426 ASP A CA 1
ATOM 3511 C C . ASP A 1 426 ? 29.688 5.667 -16.298 1.00 89.62 426 ASP A C 1
ATOM 3513 O O . ASP A 1 426 ? 28.510 5.912 -16.575 1.00 89.62 426 ASP A O 1
ATOM 3517 N N . VAL A 1 427 ? 30.251 6.049 -15.154 1.00 87.56 427 VAL A N 1
ATOM 3518 C CA . VAL A 1 427 ? 29.593 6.886 -14.146 1.00 87.56 427 VAL A CA 1
ATOM 3519 C C . VAL A 1 427 ? 30.183 8.286 -14.219 1.00 87.56 427 VAL A C 1
ATOM 3521 O O . VAL A 1 427 ? 31.389 8.451 -14.039 1.00 87.56 427 VAL A O 1
ATOM 3524 N N . ASP A 1 428 ? 29.330 9.282 -14.455 1.00 86.38 428 ASP A N 1
ATOM 3525 C CA . ASP A 1 428 ? 29.686 10.679 -14.213 1.00 86.38 428 ASP A CA 1
ATOM 3526 C C . ASP A 1 428 ? 29.716 10.912 -12.699 1.00 86.38 428 ASP A C 1
ATOM 3528 O O . ASP A 1 428 ? 28.740 10.620 -12.010 1.00 86.38 428 ASP A O 1
ATOM 3532 N N . VAL A 1 429 ? 30.865 11.344 -12.180 1.00 84.88 429 VAL A N 1
ATOM 3533 C CA . VAL A 1 429 ? 31.107 11.465 -10.735 1.00 84.88 429 VAL A CA 1
ATOM 3534 C C . VAL A 1 429 ? 30.671 12.820 -10.168 1.00 84.88 429 VAL A C 1
ATOM 3536 O O . VAL A 1 429 ? 30.725 13.001 -8.948 1.00 84.88 429 VAL A O 1
ATOM 3539 N N . ASP A 1 430 ? 30.222 13.763 -11.009 1.00 88.25 430 ASP A N 1
ATOM 3540 C CA . ASP A 1 430 ? 29.590 15.000 -10.541 1.00 88.25 430 ASP A CA 1
ATOM 3541 C C . ASP A 1 430 ? 28.113 14.764 -10.190 1.00 88.25 430 ASP A C 1
ATOM 3543 O O . ASP A 1 430 ? 27.244 14.686 -11.054 1.00 88.25 430 ASP A O 1
ATOM 3547 N N . PHE A 1 431 ? 27.834 14.688 -8.887 1.00 91.38 431 PHE A N 1
ATOM 3548 C CA . PHE A 1 431 ? 26.484 14.501 -8.345 1.00 91.38 431 PHE A CA 1
ATOM 3549 C C . PHE A 1 431 ? 25.925 15.753 -7.653 1.00 91.38 431 PHE A C 1
ATOM 3551 O O . PHE A 1 431 ? 25.098 15.655 -6.740 1.00 91.38 431 PHE A O 1
ATOM 3558 N N . ASN A 1 432 ? 26.422 16.950 -7.981 1.00 91.19 432 ASN A N 1
ATOM 3559 C CA . ASN A 1 432 ? 26.002 18.171 -7.286 1.00 91.19 432 ASN A CA 1
ATOM 3560 C C . ASN A 1 432 ? 24.498 18.463 -7.455 1.00 91.19 432 ASN A C 1
ATOM 3562 O O . ASN A 1 432 ? 23.853 18.925 -6.512 1.00 91.19 432 ASN A O 1
ATOM 3566 N N . ILE A 1 433 ? 23.926 18.191 -8.633 1.00 92.75 433 ILE A N 1
ATOM 3567 C CA . ILE A 1 433 ? 22.495 18.402 -8.909 1.00 92.75 433 ILE A CA 1
ATOM 3568 C C . ILE A 1 433 ? 21.652 17.409 -8.103 1.00 92.75 433 ILE A C 1
ATOM 3570 O O . ILE A 1 433 ? 20.681 17.795 -7.454 1.00 92.75 433 ILE A O 1
ATOM 3574 N N . GLU A 1 434 ? 22.064 16.148 -8.089 1.00 94.94 434 GLU A N 1
ATOM 3575 C CA . GLU A 1 434 ? 21.443 15.048 -7.359 1.00 94.94 434 GLU A CA 1
ATOM 3576 C C . GLU A 1 434 ? 21.423 15.342 -5.857 1.00 94.94 434 GLU A C 1
ATOM 3578 O O . GLU A 1 434 ? 20.357 15.306 -5.240 1.00 94.94 434 GLU A O 1
ATOM 3583 N N . ARG A 1 435 ? 22.569 15.728 -5.270 1.00 94.38 435 ARG A N 1
ATOM 3584 C CA . ARG A 1 435 ? 22.634 16.127 -3.853 1.00 94.38 435 ARG A CA 1
ATOM 3585 C C . ARG A 1 435 ? 21.711 17.309 -3.564 1.00 94.38 435 ARG A C 1
ATOM 3587 O O . ARG A 1 435 ? 20.965 17.268 -2.589 1.00 94.38 435 ARG A O 1
ATOM 3594 N N . LYS A 1 436 ? 21.689 18.334 -4.427 1.00 94.38 436 LYS A N 1
ATOM 3595 C CA . LYS A 1 436 ? 20.801 19.497 -4.258 1.00 94.38 436 LYS A CA 1
ATOM 3596 C C . LYS A 1 436 ? 19.325 19.100 -4.250 1.00 94.38 436 LYS A C 1
ATOM 3598 O O . LYS A 1 436 ? 18.578 19.572 -3.393 1.00 94.38 436 LYS A O 1
ATOM 3603 N N . ASN A 1 437 ? 18.912 18.241 -5.182 1.00 95.62 437 ASN A N 1
ATOM 3604 C CA . ASN A 1 437 ? 17.534 17.761 -5.284 1.00 95.62 437 ASN A CA 1
ATOM 3605 C C . ASN A 1 437 ? 17.124 16.990 -4.024 1.00 95.62 437 ASN A C 1
ATOM 3607 O O . ASN A 1 437 ? 16.058 17.259 -3.466 1.00 95.62 437 ASN A O 1
ATOM 3611 N N . ILE A 1 438 ? 17.998 16.106 -3.529 1.00 97.00 438 ILE A N 1
ATOM 3612 C CA . ILE A 1 438 ? 17.780 15.387 -2.269 1.00 97.00 438 ILE A CA 1
ATOM 3613 C C . ILE A 1 438 ? 17.663 16.372 -1.105 1.00 97.00 438 ILE A C 1
ATOM 3615 O O . ILE A 1 438 ? 16.710 16.277 -0.336 1.00 97.00 438 ILE A O 1
ATOM 3619 N N . TYR A 1 439 ? 18.574 17.346 -0.986 1.00 96.75 439 TYR A N 1
ATOM 3620 C CA . TYR A 1 439 ? 18.549 18.302 0.125 1.00 96.75 439 TYR A CA 1
ATOM 3621 C C . TYR A 1 439 ? 17.259 19.118 0.152 1.00 96.75 439 TYR A C 1
ATOM 3623 O O . TYR A 1 439 ? 16.605 19.208 1.188 1.00 96.75 439 TYR A O 1
ATOM 3631 N N . VAL A 1 440 ? 16.860 19.682 -0.990 1.00 95.44 440 VAL A N 1
ATOM 3632 C CA . VAL A 1 440 ? 15.624 20.468 -1.100 1.00 95.44 440 VAL A CA 1
ATOM 3633 C C . VAL A 1 440 ? 14.400 19.606 -0.799 1.00 95.44 440 VAL A C 1
ATOM 3635 O O . VAL A 1 440 ? 13.518 20.037 -0.056 1.00 95.44 440 VAL A O 1
ATOM 3638 N N . SER A 1 441 ? 14.347 18.382 -1.328 1.00 95.12 441 SER A N 1
ATOM 3639 C CA . SER A 1 441 ? 13.208 17.498 -1.090 1.00 95.12 441 SER A CA 1
ATOM 3640 C C . SER A 1 441 ? 13.123 17.026 0.362 1.00 95.12 441 SER A C 1
ATOM 3642 O O . SER A 1 441 ? 12.023 16.988 0.909 1.00 95.12 441 SER A O 1
ATOM 3644 N N . ALA A 1 442 ? 14.253 16.711 1.000 1.00 94.69 442 ALA A N 1
ATOM 3645 C CA . ALA A 1 442 ? 14.303 16.330 2.410 1.00 94.69 442 ALA A CA 1
ATOM 3646 C C . ALA A 1 442 ? 13.873 17.494 3.315 1.00 94.69 442 ALA A C 1
ATOM 3648 O O . ALA A 1 442 ? 13.072 17.292 4.223 1.00 94.69 442 ALA A O 1
ATOM 3649 N N . ILE A 1 443 ? 14.320 18.725 3.025 1.00 94.38 443 ILE A N 1
ATOM 3650 C CA . ILE A 1 443 ? 13.863 19.927 3.740 1.00 94.38 443 ILE A CA 1
ATOM 3651 C C . ILE A 1 443 ? 12.346 20.077 3.612 1.00 94.38 443 ILE A C 1
ATOM 3653 O O . ILE A 1 443 ? 11.671 20.241 4.621 1.00 94.38 443 ILE A O 1
ATOM 3657 N N . ASN A 1 444 ? 11.796 20.000 2.398 1.00 91.62 444 ASN A N 1
ATOM 3658 C CA . ASN A 1 444 ? 10.356 20.168 2.182 1.00 91.62 444 ASN A CA 1
ATOM 3659 C C . ASN A 1 444 ? 9.523 19.092 2.893 1.00 91.62 444 ASN A C 1
ATOM 3661 O O . ASN A 1 444 ? 8.444 19.396 3.397 1.00 91.62 444 ASN A O 1
ATOM 3665 N N . LEU A 1 445 ? 10.025 17.855 2.940 1.00 91.00 445 LEU A N 1
ATOM 3666 C CA . LEU A 1 445 ? 9.357 16.741 3.604 1.00 91.00 445 LEU A CA 1
ATOM 3667 C C . LEU A 1 445 ? 9.395 16.884 5.133 1.00 91.00 445 LEU A C 1
ATOM 3669 O O . LEU A 1 445 ? 8.360 16.788 5.784 1.00 91.00 445 LEU A O 1
ATOM 3673 N N . ILE A 1 446 ? 10.578 17.130 5.703 1.00 89.06 446 ILE A N 1
ATOM 3674 C CA . ILE A 1 446 ? 10.813 17.100 7.155 1.00 89.06 446 ILE A CA 1
ATOM 3675 C C . ILE A 1 446 ? 10.337 18.394 7.833 1.00 89.06 446 ILE A C 1
ATOM 3677 O O . ILE A 1 446 ? 9.739 18.349 8.906 1.00 89.06 446 ILE A O 1
ATOM 3681 N N . ASN A 1 447 ? 10.537 19.555 7.200 1.00 82.31 447 ASN A N 1
ATOM 3682 C CA . ASN A 1 447 ? 10.184 20.866 7.767 1.00 82.31 447 ASN A CA 1
ATOM 3683 C C . ASN A 1 447 ? 8.667 21.072 7.908 1.00 82.31 447 ASN A C 1
ATOM 3685 O O . ASN A 1 447 ? 8.221 22.032 8.529 1.00 82.31 447 ASN A O 1
ATOM 3689 N N . ALA A 1 448 ? 7.864 20.172 7.338 1.00 64.44 448 ALA A N 1
ATOM 3690 C CA . ALA A 1 448 ? 6.437 20.115 7.593 1.00 64.44 448 ALA A CA 1
ATOM 3691 C C . ALA A 1 448 ? 6.117 19.935 9.090 1.00 64.44 448 ALA A C 1
ATOM 3693 O O . ALA A 1 448 ? 5.042 20.370 9.503 1.00 64.44 448 ALA A O 1
ATOM 3694 N N . CYS A 1 449 ? 7.022 19.308 9.868 1.00 64.88 449 CYS A N 1
ATOM 3695 C CA . CYS A 1 449 ? 6.838 18.913 11.276 1.00 64.88 449 CYS A CA 1
ATOM 3696 C C . CYS A 1 449 ? 5.479 18.243 11.542 1.00 64.88 449 CYS A C 1
ATOM 3698 O O . CYS A 1 449 ? 4.915 18.331 12.629 1.00 64.88 449 CYS A O 1
ATOM 3700 N N . ASP A 1 450 ? 4.943 17.603 10.509 1.00 80.12 450 ASP A N 1
ATOM 3701 C CA . ASP A 1 450 ? 3.599 17.069 10.439 1.00 80.12 450 ASP A CA 1
ATOM 3702 C C . ASP A 1 450 ? 3.720 15.719 9.747 1.00 80.12 450 ASP A C 1
ATOM 3704 O O . ASP A 1 450 ? 3.997 15.617 8.548 1.00 80.12 450 ASP A O 1
ATOM 3708 N N . ILE A 1 451 ? 3.591 14.674 10.549 1.00 81.06 451 ILE A N 1
ATOM 3709 C CA . ILE A 1 451 ? 3.798 13.303 10.108 1.00 81.06 451 ILE A CA 1
ATOM 3710 C C . ILE A 1 451 ? 2.752 12.862 9.080 1.00 81.06 451 ILE A C 1
ATOM 3712 O O . ILE A 1 451 ? 3.060 12.034 8.223 1.00 81.06 451 ILE A O 1
ATOM 3716 N N . ASP A 1 452 ? 1.556 13.459 9.098 1.00 82.50 452 ASP A N 1
ATOM 3717 C CA . ASP A 1 452 ? 0.526 13.169 8.105 1.00 82.50 452 ASP A CA 1
ATOM 3718 C C . ASP A 1 452 ? 0.964 13.735 6.737 1.00 82.50 452 ASP A C 1
ATOM 3720 O O . ASP A 1 452 ? 0.863 13.054 5.716 1.00 82.50 452 ASP A O 1
ATOM 3724 N N . LYS A 1 453 ? 1.624 14.905 6.710 1.00 84.38 453 LYS A N 1
ATOM 3725 C CA . LYS A 1 453 ? 2.262 15.431 5.485 1.00 84.38 453 LYS A CA 1
ATOM 3726 C C . LYS A 1 453 ? 3.474 14.623 5.034 1.00 84.38 453 LYS A C 1
ATOM 3728 O O . LYS A 1 453 ? 3.692 14.513 3.824 1.00 84.38 453 LYS A O 1
ATOM 3733 N N . ILE A 1 454 ? 4.272 14.089 5.964 1.00 87.38 454 ILE A N 1
ATOM 3734 C CA . ILE A 1 454 ? 5.390 13.192 5.624 1.00 87.38 454 ILE A CA 1
ATOM 3735 C C . ILE A 1 454 ? 4.839 11.962 4.911 1.00 87.38 454 ILE A C 1
ATOM 3737 O O . ILE A 1 454 ? 5.310 11.615 3.831 1.00 87.38 454 ILE A O 1
ATOM 3741 N N . LYS A 1 455 ? 3.794 11.353 5.469 1.00 86.62 455 LYS A N 1
ATOM 3742 C CA . LYS A 1 455 ? 3.092 10.219 4.876 1.00 86.62 455 LYS A CA 1
ATOM 3743 C C . LYS A 1 455 ? 2.552 10.522 3.475 1.00 86.62 455 LYS A C 1
ATOM 3745 O O . LYS A 1 455 ? 2.792 9.729 2.568 1.00 86.62 455 LYS A O 1
ATOM 3750 N N . ASP A 1 456 ? 1.924 11.678 3.274 1.00 86.06 456 ASP A N 1
ATOM 3751 C CA . ASP A 1 456 ? 1.363 12.075 1.973 1.00 86.06 456 ASP A CA 1
ATOM 3752 C C . ASP A 1 456 ? 2.424 12.383 0.898 1.00 86.06 456 ASP A C 1
ATOM 3754 O O . ASP A 1 456 ? 2.144 12.303 -0.301 1.00 86.06 456 ASP A O 1
ATOM 3758 N N . ASN A 1 457 ? 3.645 12.756 1.298 1.00 89.62 457 ASN A N 1
ATOM 3759 C CA . ASN A 1 457 ? 4.722 13.139 0.374 1.00 89.62 457 ASN A CA 1
ATOM 3760 C C . ASN A 1 457 ? 5.893 12.143 0.326 1.00 89.62 457 ASN A C 1
ATOM 3762 O O . ASN A 1 457 ? 6.835 12.359 -0.442 1.00 89.62 457 ASN A O 1
ATOM 3766 N N . ARG A 1 458 ? 5.825 11.042 1.084 1.00 91.69 458 ARG A N 1
ATOM 3767 C CA . ARG A 1 458 ? 6.868 10.008 1.162 1.00 91.69 458 ARG A CA 1
ATOM 3768 C C . ARG A 1 458 ? 7.213 9.421 -0.206 1.00 91.69 458 ARG A C 1
ATOM 3770 O O . ARG A 1 458 ? 8.389 9.347 -0.546 1.00 91.69 458 ARG A O 1
ATOM 3777 N N . ASP A 1 459 ? 6.211 9.056 -1.005 1.00 92.31 459 ASP A N 1
ATOM 3778 C CA . ASP A 1 459 ? 6.433 8.400 -2.303 1.00 92.31 459 ASP A CA 1
ATOM 3779 C C . ASP A 1 459 ? 7.168 9.324 -3.288 1.00 92.31 459 ASP A C 1
ATOM 3781 O O . ASP A 1 459 ? 8.122 8.909 -3.940 1.00 92.31 459 ASP A O 1
ATOM 3785 N N . LYS A 1 460 ? 6.817 10.619 -3.306 1.00 93.62 460 LYS A N 1
ATOM 3786 C CA . LYS A 1 460 ? 7.514 11.627 -4.127 1.00 93.62 460 LYS A CA 1
ATOM 3787 C C . LYS A 1 460 ? 8.980 11.778 -3.723 1.00 93.62 460 LYS A C 1
ATOM 3789 O O . LYS A 1 460 ? 9.841 11.976 -4.576 1.00 93.62 460 LYS A O 1
ATOM 3794 N N . PHE A 1 461 ? 9.266 11.717 -2.424 1.00 95.31 461 PHE A N 1
ATOM 3795 C CA . PHE A 1 461 ? 10.637 11.772 -1.927 1.00 95.31 461 PHE A CA 1
ATOM 3796 C C . PHE A 1 461 ? 11.430 10.517 -2.313 1.00 95.31 461 PHE A C 1
ATOM 3798 O O . PHE A 1 461 ? 12.568 10.627 -2.765 1.00 95.31 461 PHE A O 1
ATOM 3805 N N . ILE A 1 462 ? 10.809 9.339 -2.207 1.00 95.94 462 ILE A N 1
ATOM 3806 C CA . ILE A 1 462 ? 11.372 8.067 -2.671 1.00 95.94 462 ILE A CA 1
ATOM 3807 C C . ILE A 1 462 ? 11.708 8.112 -4.167 1.00 95.94 462 ILE A C 1
ATOM 3809 O O . ILE A 1 462 ? 12.791 7.673 -4.545 1.00 95.94 462 ILE A O 1
ATOM 3813 N N . ASP A 1 463 ? 10.848 8.689 -5.010 1.00 96.00 463 ASP A N 1
ATOM 3814 C CA . ASP A 1 463 ? 11.115 8.816 -6.448 1.00 96.00 463 ASP A CA 1
ATOM 3815 C C . ASP A 1 463 ? 12.361 9.673 -6.733 1.00 96.00 463 ASP A C 1
ATOM 3817 O O . ASP A 1 463 ? 13.213 9.290 -7.540 1.00 96.00 463 ASP A O 1
ATOM 3821 N N . ILE A 1 464 ? 12.525 10.791 -6.015 1.00 97.19 464 ILE A N 1
ATOM 3822 C CA . ILE A 1 464 ? 13.707 11.665 -6.125 1.00 97.19 464 ILE A CA 1
ATOM 3823 C C . ILE A 1 464 ? 14.977 10.934 -5.675 1.00 97.19 464 ILE A C 1
ATOM 3825 O O . ILE A 1 464 ? 16.026 11.055 -6.318 1.00 97.19 464 ILE A O 1
ATOM 3829 N N . LEU A 1 465 ? 14.898 10.164 -4.586 1.00 97.50 465 LEU A N 1
ATOM 3830 C CA . LEU A 1 465 ? 16.009 9.341 -4.110 1.00 97.50 465 LEU A CA 1
ATOM 3831 C C . LEU A 1 465 ? 16.363 8.239 -5.108 1.00 97.50 465 LEU A C 1
ATOM 3833 O O . LEU A 1 465 ? 17.543 8.044 -5.388 1.00 97.50 465 LEU A O 1
ATOM 3837 N N . LYS A 1 466 ? 15.370 7.560 -5.688 1.00 96.31 466 LYS A N 1
ATOM 3838 C CA . LYS A 1 466 ? 15.575 6.529 -6.709 1.00 96.31 466 LYS A CA 1
ATOM 3839 C C . LYS A 1 466 ? 16.292 7.083 -7.933 1.00 96.31 466 LYS A C 1
ATOM 3841 O O . LYS A 1 466 ? 17.255 6.474 -8.397 1.00 96.31 466 LYS A O 1
ATOM 3846 N N . GLU A 1 467 ? 15.868 8.245 -8.425 1.00 94.94 467 GLU A N 1
ATOM 3847 C CA . GLU A 1 467 ? 16.522 8.911 -9.553 1.00 94.94 467 GLU A CA 1
ATOM 3848 C C . GLU A 1 467 ? 17.959 9.331 -9.211 1.00 94.94 467 GLU A C 1
ATOM 3850 O O . GLU A 1 467 ? 18.880 9.101 -9.995 1.00 94.94 467 GLU A O 1
ATOM 3855 N N . SER A 1 468 ? 18.159 9.927 -8.035 1.00 95.75 468 SER A N 1
ATOM 3856 C CA . SER A 1 468 ? 19.434 10.529 -7.633 1.00 95.75 468 SER A CA 1
ATOM 3857 C C . SER A 1 468 ? 20.464 9.481 -7.191 1.00 95.75 468 SER A C 1
ATOM 3859 O O . SER A 1 468 ? 21.548 9.382 -7.767 1.00 95.75 468 SER A O 1
ATOM 3861 N N . LEU A 1 469 ? 20.124 8.645 -6.204 1.00 95.69 469 LEU A N 1
ATOM 3862 C CA . LEU A 1 469 ? 20.996 7.580 -5.689 1.00 95.69 469 LEU A CA 1
ATOM 3863 C C . LEU A 1 469 ? 21.228 6.485 -6.739 1.00 95.69 469 LEU A C 1
ATOM 3865 O O . LEU A 1 469 ? 22.313 5.906 -6.797 1.00 95.69 469 LEU A O 1
ATOM 3869 N N . GLY A 1 470 ? 20.261 6.248 -7.630 1.00 93.50 470 GLY A N 1
ATOM 3870 C CA . GLY A 1 470 ? 20.390 5.283 -8.722 1.00 93.50 470 GLY A CA 1
ATOM 3871 C C . GLY A 1 470 ? 21.531 5.600 -9.695 1.00 93.50 470 GLY A C 1
ATOM 3872 O O . GLY A 1 470 ? 21.997 4.699 -10.400 1.00 93.50 470 GLY A O 1
ATOM 3873 N N . LYS A 1 471 ? 22.037 6.845 -9.730 1.00 91.19 471 LYS A N 1
ATOM 3874 C CA . LYS A 1 471 ? 23.184 7.246 -10.564 1.00 91.19 471 LYS A CA 1
ATOM 3875 C C . LYS A 1 471 ? 24.528 6.769 -10.008 1.00 91.19 471 LYS A C 1
ATOM 3877 O O . LYS A 1 471 ? 25.386 6.408 -10.815 1.00 91.19 471 LYS A O 1
ATOM 3882 N N . SER A 1 472 ? 24.672 6.633 -8.690 1.00 90.38 472 SER A N 1
ATOM 3883 C CA . SER A 1 472 ? 25.926 6.234 -8.033 1.00 90.38 472 SER A CA 1
ATOM 3884 C C . SER A 1 472 ? 25.987 4.738 -7.679 1.00 90.38 472 SER A C 1
ATOM 3886 O O . SER A 1 472 ? 25.101 3.948 -8.017 1.00 90.38 472 SER A O 1
ATOM 3888 N N . LEU A 1 473 ? 27.089 4.337 -7.050 1.00 88.44 473 LEU A N 1
ATOM 3889 C CA . LEU A 1 473 ? 27.456 2.968 -6.706 1.00 88.44 473 LEU A CA 1
ATOM 3890 C C . LEU A 1 473 ? 27.183 2.682 -5.227 1.00 88.44 473 LEU A C 1
ATOM 3892 O O . LEU A 1 473 ? 27.621 3.446 -4.369 1.00 88.44 473 LEU A O 1
ATOM 3896 N N . GLY A 1 474 ? 26.559 1.541 -4.919 1.00 82.44 474 GLY A N 1
ATOM 3897 C CA . GLY A 1 474 ? 26.542 1.024 -3.546 1.00 82.44 474 GLY A CA 1
ATOM 3898 C C . GLY A 1 474 ? 27.938 0.547 -3.126 1.00 82.44 474 GLY A C 1
ATOM 3899 O O . GLY A 1 474 ? 28.382 0.785 -2.001 1.00 82.44 474 GLY A O 1
ATOM 3900 N N . MET A 1 475 ? 28.672 -0.053 -4.075 1.00 82.38 475 MET A N 1
ATOM 3901 C CA . MET A 1 475 ? 30.058 -0.486 -3.910 1.00 82.38 475 MET A CA 1
ATOM 3902 C C . MET A 1 475 ? 30.958 -0.067 -5.068 1.00 82.38 475 MET A C 1
ATOM 3904 O O . MET A 1 475 ? 30.604 -0.192 -6.235 1.00 82.38 475 MET A O 1
ATOM 3908 N N . THR A 1 476 ? 32.160 0.404 -4.738 1.00 83.44 476 THR A N 1
ATOM 3909 C CA . THR A 1 476 ? 33.136 0.917 -5.710 1.00 83.44 476 THR A CA 1
ATOM 3910 C C . THR A 1 476 ? 34.047 -0.163 -6.289 1.00 83.44 476 THR A C 1
ATOM 3912 O O . THR A 1 476 ? 34.647 0.062 -7.339 1.00 83.44 476 THR A O 1
ATOM 3915 N N . ALA A 1 477 ? 34.147 -1.336 -5.653 1.00 82.31 477 ALA A N 1
ATOM 3916 C CA . ALA A 1 477 ? 34.926 -2.459 -6.168 1.00 82.31 477 ALA A CA 1
ATOM 3917 C C . ALA A 1 477 ? 34.274 -3.013 -7.441 1.00 82.31 477 ALA A C 1
ATOM 3919 O O . ALA A 1 477 ? 33.106 -3.401 -7.424 1.00 82.31 477 ALA A O 1
ATOM 3920 N N . ARG A 1 478 ? 35.018 -3.079 -8.552 1.00 80.06 478 ARG A N 1
ATOM 3921 C CA . ARG A 1 478 ? 34.439 -3.361 -9.879 1.00 80.06 478 ARG A CA 1
ATOM 3922 C C . ARG A 1 478 ? 33.725 -4.712 -9.963 1.00 80.06 478 ARG A C 1
ATOM 3924 O O . ARG A 1 478 ? 32.780 -4.858 -10.723 1.00 80.06 478 ARG A O 1
ATOM 3931 N N . ALA A 1 479 ? 34.158 -5.711 -9.195 1.00 75.44 479 ALA A N 1
ATOM 3932 C CA . ALA A 1 479 ? 33.504 -7.021 -9.195 1.00 75.44 479 ALA A CA 1
ATOM 3933 C C . ALA A 1 479 ? 32.132 -7.021 -8.486 1.00 75.44 479 ALA A C 1
ATOM 3935 O O . ALA A 1 479 ? 31.278 -7.855 -8.803 1.00 75.44 479 ALA A O 1
ATOM 3936 N N . ALA A 1 480 ? 31.913 -6.084 -7.557 1.00 79.06 480 ALA A N 1
ATOM 3937 C CA . ALA A 1 480 ? 30.742 -5.996 -6.678 1.00 79.06 480 ALA A CA 1
ATOM 3938 C C . ALA A 1 480 ? 29.905 -4.714 -6.888 1.00 79.06 480 ALA A C 1
ATOM 3940 O O . ALA A 1 480 ? 28.986 -4.439 -6.124 1.00 79.06 480 ALA A O 1
ATOM 3941 N N . ASN A 1 481 ? 30.208 -3.918 -7.917 1.00 86.12 481 ASN A N 1
ATOM 3942 C CA . ASN A 1 481 ? 29.553 -2.637 -8.221 1.00 86.12 481 ASN A CA 1
ATOM 3943 C C . ASN A 1 481 ? 28.227 -2.785 -8.998 1.00 86.12 481 ASN A C 1
ATOM 3945 O O . ASN A 1 481 ? 27.826 -1.873 -9.726 1.00 86.12 481 ASN A O 1
ATOM 3949 N N . ASP A 1 482 ? 27.590 -3.956 -8.920 1.00 87.88 482 ASP A N 1
ATOM 3950 C CA . ASP A 1 482 ? 26.342 -4.258 -9.620 1.00 87.88 482 ASP A CA 1
ATOM 3951 C C . ASP A 1 482 ? 25.105 -3.687 -8.918 1.00 87.88 482 ASP A C 1
ATOM 3953 O O . ASP A 1 482 ? 24.081 -3.470 -9.562 1.00 87.88 482 ASP A O 1
ATOM 3957 N N . VAL A 1 483 ? 25.218 -3.386 -7.625 1.00 90.69 483 VAL A N 1
ATOM 3958 C CA . VAL A 1 483 ? 24.196 -2.722 -6.809 1.00 90.69 483 VAL A CA 1
ATOM 3959 C C . VAL A 1 483 ? 24.419 -1.204 -6.832 1.00 90.69 483 VAL A C 1
ATOM 3961 O O . VAL A 1 483 ? 25.530 -0.727 -6.569 1.00 90.69 483 VAL A O 1
ATOM 3964 N N . SER A 1 484 ? 23.382 -0.424 -7.166 1.00 92.88 484 SER A N 1
ATOM 3965 C CA . SER A 1 484 ? 23.463 1.040 -7.079 1.00 92.88 484 SER A CA 1
ATOM 3966 C C . SER A 1 484 ? 23.234 1.510 -5.645 1.00 92.88 484 SER A C 1
ATOM 3968 O O . SER A 1 484 ? 22.764 0.755 -4.793 1.00 92.88 484 SER A O 1
ATOM 3970 N N . LEU A 1 485 ? 23.546 2.776 -5.376 1.00 93.69 485 LEU A N 1
ATOM 3971 C CA . LEU A 1 485 ? 23.324 3.344 -4.050 1.00 93.69 485 LEU A CA 1
ATOM 3972 C C . LEU A 1 485 ? 21.830 3.352 -3.672 1.00 93.69 485 LEU A C 1
ATOM 3974 O O . LEU A 1 485 ? 21.502 3.205 -2.502 1.00 93.69 485 LEU A O 1
ATOM 3978 N N . TRP A 1 486 ? 20.927 3.449 -4.657 1.00 95.56 486 TRP A N 1
ATOM 3979 C CA . TRP A 1 486 ? 19.482 3.397 -4.420 1.00 95.56 486 TRP A CA 1
ATOM 3980 C C . TRP A 1 486 ? 19.025 2.060 -3.834 1.00 95.56 486 TRP A C 1
ATOM 3982 O O . TRP A 1 486 ? 18.351 2.057 -2.806 1.00 95.56 486 TRP A O 1
ATOM 3992 N N . GLU A 1 487 ? 19.366 0.933 -4.476 1.00 94.38 487 GLU A N 1
ATOM 3993 C CA . GLU A 1 487 ? 18.912 -0.378 -3.991 1.00 94.38 487 GLU A CA 1
ATOM 3994 C C . GLU A 1 487 ? 19.425 -0.635 -2.572 1.00 94.38 487 GLU A C 1
ATOM 3996 O O . GLU A 1 487 ? 18.647 -1.045 -1.715 1.00 94.38 487 GLU A O 1
ATOM 4001 N N . HIS A 1 488 ? 20.686 -0.277 -2.319 1.00 93.06 488 HIS A N 1
ATOM 4002 C CA . HIS A 1 488 ? 21.308 -0.376 -1.006 1.00 93.06 488 HIS A CA 1
ATOM 4003 C C . HIS A 1 488 ? 20.568 0.448 0.059 1.00 93.06 488 HIS A C 1
ATOM 4005 O O . HIS A 1 488 ? 20.110 -0.095 1.063 1.00 93.06 488 HIS A O 1
ATOM 4011 N N . SER A 1 489 ? 20.373 1.752 -0.168 1.00 95.44 489 SER A N 1
ATOM 4012 C CA . SER A 1 489 ? 19.697 2.618 0.806 1.00 95.44 489 SER A CA 1
ATOM 4013 C C . SER A 1 489 ? 18.230 2.230 1.026 1.00 95.44 489 SER A C 1
ATOM 4015 O O . SER A 1 489 ? 17.766 2.230 2.167 1.00 95.44 489 SER A O 1
ATOM 4017 N N . TYR A 1 490 ? 17.496 1.855 -0.030 1.00 96.56 490 TYR A N 1
ATOM 4018 C CA . TYR A 1 490 ? 16.099 1.421 0.093 1.00 96.56 490 TYR A CA 1
ATOM 4019 C C . TYR A 1 490 ? 15.969 0.120 0.887 1.00 96.56 490 TYR A C 1
ATOM 4021 O O . TYR A 1 490 ? 15.074 -0.019 1.728 1.00 96.56 490 TYR A O 1
ATOM 4029 N N . MET A 1 491 ? 16.870 -0.835 0.654 1.00 93.62 491 MET A N 1
ATOM 4030 C CA . MET A 1 491 ? 16.865 -2.100 1.373 1.00 93.62 491 MET A CA 1
ATOM 4031 C C . MET A 1 491 ? 17.269 -1.925 2.838 1.00 93.62 491 MET A C 1
ATOM 4033 O O . MET A 1 491 ? 16.581 -2.444 3.716 1.00 93.62 491 MET A O 1
ATOM 4037 N N . THR A 1 492 ? 18.301 -1.124 3.122 1.00 93.19 492 THR A N 1
ATOM 4038 C CA . THR A 1 492 ? 18.694 -0.758 4.492 1.00 93.19 492 THR A CA 1
ATOM 4039 C C . THR A 1 492 ? 17.535 -0.108 5.248 1.00 93.19 492 THR A C 1
ATOM 4041 O O . THR A 1 492 ? 17.241 -0.507 6.374 1.00 93.19 492 THR A O 1
ATOM 4044 N N . ALA A 1 493 ? 16.808 0.824 4.622 1.00 96.25 493 ALA A N 1
ATOM 4045 C CA . ALA A 1 493 ? 15.624 1.438 5.223 1.00 96.25 493 ALA A CA 1
ATOM 4046 C C . ALA A 1 493 ? 14.486 0.432 5.465 1.00 96.25 493 ALA A C 1
ATOM 4048 O O . ALA A 1 493 ? 13.847 0.456 6.518 1.00 96.25 493 ALA A O 1
ATOM 4049 N N . SER A 1 494 ? 14.263 -0.493 4.528 1.00 95.88 494 SER A N 1
ATOM 4050 C CA . SER A 1 494 ? 13.249 -1.550 4.649 1.00 95.88 494 SER A CA 1
ATOM 4051 C C . SER A 1 494 ? 13.560 -2.520 5.794 1.00 95.88 494 SER A C 1
ATOM 4053 O O . SER A 1 494 ? 12.669 -2.876 6.566 1.00 95.88 494 SER A O 1
ATOM 4055 N N . ILE A 1 495 ? 14.830 -2.905 5.941 1.00 91.00 495 ILE A N 1
ATOM 4056 C CA . ILE A 1 495 ? 15.329 -3.745 7.036 1.00 91.00 495 ILE A CA 1
ATOM 4057 C C . ILE A 1 495 ? 15.215 -3.004 8.369 1.00 91.00 495 ILE A C 1
ATOM 4059 O O . ILE A 1 495 ? 14.676 -3.565 9.322 1.00 91.00 495 ILE A O 1
ATOM 4063 N N . MET A 1 496 ? 15.658 -1.744 8.430 1.00 91.31 496 MET A N 1
ATOM 4064 C CA . MET A 1 496 ? 15.587 -0.935 9.647 1.00 91.31 496 MET A CA 1
ATOM 4065 C C . MET A 1 496 ? 14.145 -0.794 10.129 1.00 91.31 496 MET A C 1
ATOM 4067 O O . MET A 1 496 ? 13.870 -1.014 11.305 1.00 91.31 496 MET A O 1
ATOM 4071 N N . LYS A 1 497 ? 13.211 -0.490 9.222 1.00 94.25 497 LYS A N 1
ATOM 4072 C CA . LYS A 1 497 ? 11.785 -0.370 9.535 1.00 94.25 497 LYS A CA 1
ATOM 4073 C C . LYS A 1 497 ? 11.207 -1.670 10.093 1.00 94.25 497 LYS A C 1
ATOM 4075 O O . LYS A 1 497 ? 10.538 -1.641 11.125 1.00 94.25 497 LYS A O 1
ATOM 4080 N N . ALA A 1 498 ? 11.500 -2.805 9.457 1.00 91.31 498 ALA A N 1
ATOM 4081 C CA . ALA A 1 498 ? 11.035 -4.109 9.920 1.00 91.31 498 ALA A CA 1
ATOM 4082 C C . ALA A 1 498 ? 11.640 -4.496 11.282 1.00 91.31 498 ALA A C 1
ATOM 4084 O O . ALA A 1 498 ? 10.899 -4.920 12.165 1.00 91.31 498 ALA A O 1
ATOM 4085 N N . LEU A 1 499 ? 12.947 -4.291 11.494 1.00 86.25 499 LEU A N 1
ATOM 4086 C CA . LEU A 1 499 ? 13.604 -4.546 12.785 1.00 86.25 499 LEU A CA 1
ATOM 4087 C C . LEU A 1 499 ? 13.082 -3.629 13.892 1.00 86.25 499 LEU A C 1
ATOM 4089 O O . LEU A 1 499 ? 12.912 -4.058 15.032 1.00 86.25 499 LEU A O 1
ATOM 4093 N N . LEU A 1 500 ? 12.813 -2.367 13.562 1.00 88.25 500 LEU A N 1
ATOM 4094 C CA . LEU A 1 500 ? 12.247 -1.415 14.501 1.00 88.25 500 LEU A CA 1
ATOM 4095 C C . LEU A 1 500 ? 10.847 -1.867 14.945 1.00 88.25 500 LEU A C 1
ATOM 4097 O O . LEU A 1 500 ? 10.549 -1.904 16.137 1.00 88.25 500 LEU A O 1
ATOM 4101 N N . CYS A 1 501 ? 10.005 -2.288 14.001 1.00 89.69 501 CYS A N 1
ATOM 4102 C CA . CYS A 1 501 ? 8.692 -2.844 14.322 1.00 89.69 501 CYS A CA 1
ATOM 4103 C C . CYS A 1 501 ? 8.794 -4.157 15.115 1.00 89.69 501 CYS A C 1
ATOM 4105 O O . CYS A 1 501 ? 8.021 -4.360 16.048 1.00 89.69 501 CYS A O 1
ATOM 4107 N N . GLU A 1 502 ? 9.762 -5.019 14.800 1.00 85.62 502 GLU A N 1
ATOM 4108 C CA . GLU A 1 502 ? 10.033 -6.260 15.537 1.00 85.62 502 GLU A CA 1
ATOM 4109 C C . GLU A 1 502 ? 10.377 -5.973 17.008 1.00 85.62 502 GLU A C 1
ATOM 4111 O O . GLU A 1 502 ? 9.817 -6.594 17.913 1.00 85.62 502 GLU A O 1
ATOM 4116 N N . GLY A 1 503 ? 11.232 -4.976 17.262 1.00 79.75 503 GLY A N 1
ATOM 4117 C CA . GLY A 1 503 ? 11.564 -4.526 18.616 1.00 79.75 503 GLY A CA 1
ATOM 4118 C C . GLY A 1 503 ? 10.379 -3.910 19.367 1.00 79.75 503 GLY A C 1
ATOM 4119 O O . GLY A 1 503 ? 10.242 -4.108 20.569 1.00 79.75 503 GLY A O 1
ATOM 4120 N N . ILE A 1 504 ? 9.483 -3.208 18.667 1.00 83.81 504 ILE A N 1
ATOM 4121 C CA . ILE A 1 504 ? 8.265 -2.622 19.255 1.00 83.81 504 ILE A CA 1
ATOM 4122 C C . ILE A 1 504 ? 7.227 -3.699 19.625 1.00 83.81 504 ILE A C 1
ATOM 4124 O O . ILE A 1 504 ? 6.468 -3.524 20.583 1.00 83.81 504 ILE A O 1
ATOM 4128 N N . LEU A 1 505 ? 7.150 -4.793 18.861 1.00 82.25 505 LEU A N 1
ATOM 4129 C CA . LEU A 1 505 ? 6.154 -5.854 19.051 1.00 82.25 505 LEU A CA 1
ATOM 4130 C C . LEU A 1 505 ? 6.560 -6.894 20.107 1.00 82.25 505 LEU A C 1
ATOM 4132 O O . LEU A 1 505 ? 5.681 -7.443 20.779 1.00 82.25 505 LEU A O 1
ATOM 4136 N N . ASN A 1 506 ? 7.857 -7.149 20.287 1.00 72.69 506 ASN A N 1
ATOM 4137 C CA . ASN A 1 506 ? 8.355 -8.129 21.253 1.00 72.69 506 ASN A CA 1
ATOM 4138 C C . ASN A 1 506 ? 8.221 -7.630 22.704 1.00 72.69 506 ASN A C 1
ATOM 4140 O O . ASN A 1 506 ? 8.829 -6.648 23.113 1.00 72.69 506 ASN A O 1
ATOM 4144 N N . LYS A 1 507 ? 7.394 -8.328 23.497 1.00 55.16 507 LYS A N 1
ATOM 4145 C CA . LYS A 1 507 ? 6.973 -7.922 24.854 1.00 55.16 507 LYS A CA 1
ATOM 4146 C C . LYS A 1 507 ? 7.960 -8.270 25.977 1.00 55.16 507 LYS A C 1
ATOM 4148 O O . LYS A 1 507 ? 7.790 -7.768 27.085 1.00 55.16 507 LYS A O 1
ATOM 4153 N N . GLU A 1 508 ? 8.914 -9.171 25.741 1.00 45.09 508 GLU A N 1
ATOM 4154 C CA . GLU A 1 508 ? 9.707 -9.793 26.818 1.00 45.09 508 GLU A CA 1
ATOM 4155 C C . GLU A 1 508 ? 11.013 -9.056 27.144 1.00 45.09 508 GLU A C 1
ATOM 4157 O O . GLU A 1 508 ? 11.571 -9.258 28.223 1.00 45.09 508 GLU A O 1
ATOM 4162 N N . GLU A 1 509 ? 11.472 -8.153 26.278 1.00 41.53 509 GLU A N 1
ATOM 4163 C CA . GLU A 1 509 ? 12.705 -7.402 26.498 1.00 41.53 509 GLU A CA 1
ATOM 4164 C C . GLU A 1 509 ? 12.368 -5.949 26.874 1.00 41.53 509 GLU A C 1
ATOM 4166 O O . GLU A 1 509 ? 11.754 -5.198 26.120 1.00 41.53 509 GLU A O 1
ATOM 4171 N N . LYS A 1 510 ? 12.767 -5.531 28.086 1.00 38.16 510 LYS A N 1
ATOM 4172 C CA . LYS A 1 510 ? 12.706 -4.124 28.546 1.00 38.16 510 LYS A CA 1
ATOM 4173 C C . LYS A 1 510 ? 13.650 -3.200 27.762 1.00 38.16 510 LYS A C 1
ATOM 4175 O O . LYS A 1 510 ? 13.692 -1.998 28.010 1.00 38.16 510 LYS A O 1
ATOM 4180 N N . GLU A 1 511 ? 14.406 -3.762 26.835 1.00 44.06 511 GLU A N 1
ATOM 4181 C CA . GLU A 1 511 ? 15.276 -3.083 25.898 1.00 44.06 511 GLU A CA 1
ATOM 4182 C C . GLU A 1 511 ? 14.884 -3.574 24.504 1.00 44.06 511 GLU A C 1
ATOM 4184 O O . GLU A 1 511 ? 14.472 -4.715 24.335 1.00 44.06 511 GLU A O 1
ATOM 4189 N N . PHE A 1 512 ? 14.984 -2.705 23.501 1.00 48.09 512 PHE A N 1
ATOM 4190 C CA . PHE A 1 512 ? 14.986 -3.135 22.103 1.00 48.09 512 PHE A CA 1
ATOM 4191 C C . PHE A 1 512 ? 15.984 -4.296 21.964 1.00 48.09 512 PHE A C 1
ATOM 4193 O O . PHE A 1 512 ? 16.984 -4.274 22.692 1.00 48.09 512 PHE A O 1
ATOM 4200 N N . PRO A 1 513 ? 15.791 -5.253 21.042 1.00 43.62 513 PRO A N 1
ATOM 4201 C CA . PRO A 1 513 ? 16.800 -6.259 20.748 1.00 43.62 513 PRO A CA 1
ATOM 4202 C C . PRO A 1 513 ? 18.010 -5.543 20.138 1.00 43.62 513 PRO A C 1
ATOM 4204 O O . PRO A 1 513 ? 18.193 -5.508 18.923 1.00 43.62 513 PRO A O 1
ATOM 4207 N N . VAL A 1 514 ? 18.832 -4.895 20.968 1.00 43.88 514 VAL A N 1
ATOM 4208 C CA . VAL A 1 514 ? 20.089 -4.292 20.547 1.00 43.88 514 VAL A CA 1
ATOM 4209 C C . VAL A 1 514 ? 21.191 -5.245 20.882 1.00 43.88 514 VAL A C 1
ATOM 4211 O O . VAL A 1 514 ? 21.945 -5.168 21.853 1.00 43.88 514 VAL A O 1
ATOM 4214 N N . VAL A 1 515 ? 21.151 -6.205 20.001 1.00 46.28 515 VAL A N 1
ATOM 4215 C CA . VAL A 1 515 ? 22.026 -7.307 19.825 1.00 46.28 515 VAL A CA 1
ATOM 4216 C C . VAL A 1 515 ? 23.430 -6.826 19.448 1.00 46.28 515 VAL A C 1
ATOM 4218 O O . VAL A 1 515 ? 23.583 -5.920 18.632 1.00 46.28 515 VAL A O 1
ATOM 4221 N N . LYS A 1 516 ? 24.473 -7.455 20.002 1.00 37.91 516 LYS A N 1
ATOM 4222 C CA . LYS A 1 516 ? 25.864 -6.991 19.857 1.00 37.91 516 LYS A CA 1
ATOM 4223 C C . LYS A 1 516 ? 26.482 -7.308 18.489 1.00 37.91 516 LYS A C 1
ATOM 4225 O O . LYS A 1 516 ? 27.565 -6.807 18.191 1.00 37.91 516 LYS A O 1
ATOM 4230 N N . ASN A 1 517 ? 25.860 -8.165 17.668 1.00 47.41 517 ASN A N 1
ATOM 4231 C CA . ASN A 1 517 ? 26.352 -8.525 16.333 1.00 47.41 517 ASN A CA 1
ATOM 4232 C C . ASN A 1 517 ? 25.257 -9.071 15.383 1.00 47.41 517 ASN A C 1
ATOM 4234 O O . ASN A 1 517 ? 24.219 -9.563 15.813 1.00 47.41 517 ASN A O 1
ATOM 4238 N N . LYS A 1 518 ? 25.538 -9.080 14.068 1.00 44.56 518 LYS A N 1
ATOM 4239 C CA . LYS A 1 518 ? 24.678 -9.659 13.007 1.00 44.56 518 LYS A CA 1
ATOM 4240 C C . LYS A 1 518 ? 24.234 -11.112 13.279 1.00 44.56 518 LYS A C 1
ATOM 4242 O O . LYS A 1 518 ? 23.173 -11.511 12.812 1.00 44.56 518 LYS A O 1
ATOM 4247 N N . GLN A 1 519 ? 25.017 -11.909 14.015 1.00 43.12 519 GLN A N 1
ATOM 4248 C CA . GLN A 1 519 ? 24.739 -13.333 14.273 1.00 43.12 519 GLN A CA 1
ATOM 4249 C C . GLN A 1 519 ? 23.685 -13.569 15.360 1.00 43.12 519 GLN A C 1
ATOM 4251 O O . GLN A 1 519 ? 22.942 -14.549 15.297 1.00 43.12 519 GLN A O 1
ATOM 4256 N N . GLU A 1 520 ? 23.581 -12.677 16.334 1.00 46.09 520 GLU A N 1
ATOM 4257 C CA . GLU A 1 520 ? 22.550 -12.724 17.365 1.00 46.09 520 GLU A CA 1
ATOM 4258 C C . GLU A 1 520 ? 21.208 -12.142 16.822 1.00 46.09 520 GLU A C 1
ATOM 4260 O O . GLU A 1 520 ? 20.145 -12.574 17.254 1.00 46.09 520 GLU A O 1
ATOM 4265 N N . ILE A 1 521 ? 21.226 -11.253 15.805 1.00 50.94 521 ILE A N 1
ATOM 4266 C CA . ILE A 1 521 ? 20.018 -10.597 15.223 1.00 50.94 521 ILE A CA 1
ATOM 4267 C C . ILE A 1 521 ? 19.202 -11.554 14.373 1.00 50.94 521 ILE A C 1
ATOM 4269 O O . ILE A 1 521 ? 18.004 -11.376 14.170 1.00 50.94 521 ILE A O 1
ATOM 4273 N N . LEU A 1 522 ? 19.843 -12.610 13.883 1.00 48.94 522 LEU A N 1
ATOM 4274 C CA . LEU A 1 522 ? 19.193 -13.591 13.035 1.00 48.94 522 LEU A CA 1
ATOM 4275 C C . LEU A 1 522 ? 18.066 -14.349 13.764 1.00 48.94 522 LEU A C 1
ATOM 4277 O O . LEU A 1 522 ? 17.426 -15.185 13.135 1.00 48.94 522 LEU A O 1
ATOM 4281 N N . GLY A 1 523 ? 17.794 -14.133 15.058 1.00 51.16 523 GLY A N 1
ATOM 4282 C CA . GLY A 1 523 ? 16.469 -14.473 15.576 1.00 51.16 523 GLY A CA 1
ATOM 4283 C C . GLY A 1 523 ? 16.255 -14.425 17.085 1.00 51.16 523 GLY A C 1
ATOM 4284 O O . GLY A 1 523 ? 17.212 -14.428 17.852 1.00 51.16 523 GLY A O 1
ATOM 4285 N N . ARG A 1 524 ? 14.981 -14.455 17.500 1.00 56.56 524 ARG A N 1
ATOM 4286 C CA . ARG A 1 524 ? 14.560 -14.705 18.889 1.00 56.56 524 ARG A CA 1
ATOM 4287 C C . ARG A 1 524 ? 14.941 -16.135 19.259 1.00 56.56 524 ARG A C 1
ATOM 4289 O O . ARG A 1 524 ? 14.556 -17.066 18.550 1.00 56.56 524 ARG A O 1
ATOM 4296 N N . TYR A 1 525 ? 15.712 -16.317 20.331 1.00 59.62 525 TYR A N 1
ATOM 4297 C CA . TYR A 1 525 ? 15.993 -17.649 20.869 1.00 59.62 525 TYR A CA 1
ATOM 4298 C C . TYR A 1 525 ? 14.677 -18.296 21.305 1.00 59.62 525 TYR A C 1
ATOM 4300 O O . TYR A 1 525 ? 13.933 -17.707 22.085 1.00 59.62 525 TYR A O 1
ATOM 4308 N N . LEU A 1 526 ? 14.390 -19.486 20.782 1.00 60.78 526 LEU A N 1
ATOM 4309 C CA . LEU A 1 526 ? 13.232 -20.275 21.190 1.00 60.78 526 LEU A CA 1
ATOM 4310 C C . LEU A 1 526 ? 13.637 -21.214 22.325 1.00 60.78 526 LEU A C 1
ATOM 4312 O O . LEU A 1 526 ? 13.211 -21.045 23.461 1.00 60.78 526 LEU A O 1
ATOM 4316 N N . PHE A 1 527 ? 14.495 -22.189 22.023 1.00 61.81 527 PHE A N 1
ATOM 4317 C CA . PHE A 1 527 ? 15.005 -23.158 22.989 1.00 61.81 527 PHE A CA 1
ATOM 4318 C C . PHE A 1 527 ? 16.232 -23.896 22.436 1.00 61.81 527 PHE A C 1
ATOM 4320 O O . PHE A 1 527 ? 16.499 -23.905 21.230 1.00 61.81 527 PHE A O 1
ATOM 4327 N N . SER A 1 528 ? 16.977 -24.550 23.321 1.00 71.50 528 SER A N 1
ATOM 4328 C CA . SER A 1 528 ? 18.116 -25.402 22.984 1.00 71.50 528 SER A CA 1
ATOM 4329 C C . SER A 1 528 ? 17.624 -26.810 22.668 1.00 71.50 528 SER A C 1
ATOM 4331 O O . SER A 1 528 ? 17.046 -27.476 23.517 1.00 71.50 528 SER A O 1
ATOM 4333 N N . TRP A 1 529 ? 17.886 -27.301 21.455 1.00 74.88 529 TRP A N 1
ATOM 4334 C CA . TRP A 1 529 ? 17.608 -28.673 21.021 1.00 74.88 529 TRP A CA 1
ATOM 4335 C C . TRP A 1 529 ? 18.197 -29.717 21.973 1.00 74.88 529 TRP A C 1
ATOM 4337 O O . TRP A 1 529 ? 17.625 -30.793 22.151 1.00 74.88 529 TRP A O 1
ATOM 4347 N N . GLY A 1 530 ? 19.367 -29.429 22.552 1.00 64.81 530 GLY A N 1
ATOM 4348 C CA . GLY A 1 530 ? 20.051 -30.321 23.487 1.00 64.81 530 GLY A CA 1
ATOM 4349 C C . GLY A 1 530 ? 19.376 -30.403 24.855 1.00 64.81 530 GLY A C 1
ATOM 4350 O O . GLY A 1 530 ? 19.430 -31.457 25.478 1.00 64.81 530 GLY A O 1
ATOM 4351 N N . ASP A 1 531 ? 18.694 -29.335 25.270 1.00 66.88 531 ASP A N 1
ATOM 4352 C CA . ASP A 1 531 ? 18.187 -29.145 26.633 1.00 66.88 531 ASP A CA 1
ATOM 4353 C C . ASP A 1 531 ? 16.669 -29.383 26.752 1.00 66.88 531 ASP A C 1
ATOM 4355 O O . ASP A 1 531 ? 16.044 -28.854 27.662 1.00 66.88 531 ASP A O 1
ATOM 4359 N N . ILE A 1 532 ? 16.056 -30.149 25.840 1.00 61.38 532 ILE A N 1
ATOM 4360 C CA . ILE A 1 532 ? 14.622 -30.501 25.901 1.00 61.38 532 ILE A CA 1
ATOM 4361 C C . ILE A 1 532 ? 14.468 -31.844 26.629 1.00 61.38 532 ILE A C 1
ATOM 4363 O O . ILE A 1 532 ? 14.659 -32.885 25.987 1.00 61.38 532 ILE A O 1
ATOM 4367 N N . PRO A 1 533 ? 14.159 -31.862 27.941 1.00 56.69 533 PRO A N 1
ATOM 4368 C CA . PRO A 1 533 ? 13.632 -33.048 28.609 1.00 56.69 533 PRO A CA 1
ATOM 4369 C C . PRO A 1 533 ? 12.184 -33.319 28.169 1.00 56.69 533 PRO A C 1
ATOM 4371 O O . PRO A 1 533 ? 11.567 -32.488 27.501 1.00 56.69 533 PRO A O 1
ATOM 4374 N N . GLU A 1 534 ? 11.626 -34.456 28.595 1.00 53.97 534 GLU A N 1
ATOM 4375 C CA . GLU A 1 534 ? 10.222 -34.848 28.355 1.00 53.97 534 GLU A CA 1
ATOM 4376 C C . GLU A 1 534 ? 9.195 -33.786 28.832 1.00 53.97 534 GLU A C 1
ATOM 4378 O O . GLU A 1 534 ? 8.062 -33.815 28.373 1.00 53.97 534 GLU A O 1
ATOM 4383 N N . ASN A 1 535 ? 9.613 -32.772 29.619 1.00 52.91 535 ASN A N 1
ATOM 4384 C CA . ASN A 1 535 ? 8.805 -31.634 30.101 1.00 52.91 535 ASN A CA 1
ATOM 4385 C C . ASN A 1 535 ? 9.510 -30.261 29.936 1.00 52.91 535 ASN A C 1
ATOM 4387 O O . ASN A 1 535 ? 9.764 -29.557 30.915 1.00 52.91 535 ASN A O 1
ATOM 4391 N N . SER A 1 536 ? 9.917 -29.871 28.721 1.00 61.75 536 SER A N 1
ATOM 4392 C CA . SER A 1 536 ? 10.556 -28.555 28.493 1.00 61.75 536 SER A CA 1
ATOM 4393 C C . SER A 1 536 ? 9.551 -27.398 28.546 1.00 61.75 536 SER A C 1
ATOM 4395 O O . SER A 1 536 ? 8.758 -27.207 27.623 1.00 61.75 536 SER A O 1
ATOM 4397 N N . THR A 1 537 ? 9.648 -26.570 29.589 1.00 60.97 537 THR A N 1
ATOM 4398 C CA . THR A 1 537 ? 8.840 -25.354 29.782 1.00 60.97 537 THR A CA 1
ATOM 4399 C C . THR A 1 537 ? 8.961 -24.378 28.609 1.00 60.97 537 THR A C 1
ATOM 4401 O O . THR A 1 537 ? 7.972 -23.779 28.195 1.00 60.97 537 THR A O 1
ATOM 4404 N N . GLU A 1 538 ? 10.155 -24.223 28.038 1.00 58.69 538 GLU A N 1
ATOM 4405 C CA . GLU A 1 538 ? 10.428 -23.315 26.921 1.00 58.69 538 GLU A CA 1
ATOM 4406 C C . GLU A 1 538 ? 9.768 -23.789 25.619 1.00 58.69 538 GLU A C 1
ATOM 4408 O O . GLU A 1 538 ? 9.192 -22.981 24.891 1.00 58.69 538 GLU A O 1
ATOM 4413 N N . LEU A 1 539 ? 9.792 -25.100 25.343 1.00 66.62 539 LEU A N 1
ATOM 4414 C CA . LEU A 1 539 ? 9.091 -25.685 24.199 1.00 66.62 539 LEU A CA 1
ATOM 4415 C C . LEU A 1 539 ? 7.569 -25.574 24.363 1.00 66.62 539 LEU A C 1
ATOM 4417 O O . LEU A 1 539 ? 6.885 -25.209 23.411 1.00 66.62 539 LEU A O 1
ATOM 4421 N N . ILE A 1 540 ? 7.041 -25.837 25.563 1.00 65.81 540 ILE A N 1
ATOM 4422 C CA . ILE A 1 540 ? 5.607 -25.695 25.872 1.00 65.81 540 ILE A CA 1
ATOM 4423 C C . ILE A 1 540 ? 5.164 -24.243 25.682 1.00 65.81 540 ILE A C 1
ATOM 4425 O O . ILE A 1 540 ? 4.162 -23.979 25.015 1.00 65.81 540 ILE A O 1
ATOM 4429 N N . LYS A 1 541 ? 5.943 -23.291 26.204 1.00 61.78 541 LYS A N 1
ATOM 4430 C CA . LYS A 1 541 ? 5.687 -21.860 26.046 1.00 61.78 541 LYS A CA 1
ATOM 4431 C C . LYS A 1 541 ? 5.674 -21.451 24.576 1.00 61.78 541 LYS A C 1
ATOM 4433 O O . LYS A 1 541 ? 4.748 -20.775 24.152 1.00 61.78 541 LYS A O 1
ATOM 4438 N N . PHE A 1 542 ? 6.635 -21.920 23.784 1.00 61.94 542 PHE A N 1
ATOM 4439 C CA . PHE A 1 542 ? 6.666 -21.683 22.341 1.00 61.94 542 PHE A CA 1
ATOM 4440 C C . PHE A 1 542 ? 5.426 -22.253 21.620 1.00 61.94 542 PHE A C 1
ATOM 4442 O O . PHE A 1 542 ? 4.781 -21.564 20.827 1.00 61.94 542 PHE A O 1
ATOM 4449 N N . LEU A 1 543 ? 5.048 -23.502 21.913 1.00 64.94 543 LEU A N 1
ATOM 4450 C CA . LEU A 1 543 ? 3.860 -24.132 21.325 1.00 64.94 543 LEU A CA 1
ATOM 4451 C C . LEU A 1 543 ? 2.574 -23.360 21.692 1.00 64.94 543 LEU A C 1
ATOM 4453 O O . LEU A 1 543 ? 1.714 -23.143 20.836 1.00 64.94 543 LEU A O 1
ATOM 4457 N N . LYS A 1 544 ? 2.462 -22.875 22.932 1.00 61.00 544 LYS A N 1
ATOM 4458 C CA . LYS A 1 544 ? 1.305 -22.115 23.426 1.00 61.00 544 LYS A CA 1
ATOM 4459 C C . LYS A 1 544 ? 1.263 -20.681 22.901 1.00 61.00 544 LYS A C 1
ATOM 4461 O O . LYS A 1 544 ? 0.263 -20.253 22.329 1.00 61.00 544 LYS A O 1
ATOM 4466 N N . ASP A 1 545 ? 2.330 -19.926 23.109 1.00 53.50 545 ASP A N 1
ATOM 4467 C CA . ASP A 1 545 ? 2.326 -18.477 22.938 1.00 53.50 545 ASP A CA 1
ATOM 4468 C C . ASP A 1 545 ? 2.566 -18.081 21.483 1.00 53.50 545 ASP A C 1
ATOM 4470 O O . ASP A 1 545 ? 1.891 -17.174 20.984 1.00 53.50 545 ASP A O 1
ATOM 4474 N N . ASP A 1 546 ? 3.475 -18.773 20.794 1.00 53.16 546 ASP A N 1
ATOM 4475 C CA . ASP A 1 546 ? 3.870 -18.445 19.422 1.00 53.16 546 ASP A CA 1
ATOM 4476 C C . ASP A 1 546 ? 3.042 -19.220 18.389 1.00 53.16 546 ASP A C 1
ATOM 4478 O O . ASP A 1 546 ? 2.595 -18.640 17.398 1.00 53.16 546 ASP A O 1
ATOM 4482 N N . LEU A 1 547 ? 2.771 -20.509 18.629 1.00 59.56 547 LEU A N 1
ATOM 4483 C CA . LEU A 1 547 ? 1.951 -21.332 17.727 1.00 59.56 547 LEU A CA 1
ATOM 4484 C C . LEU A 1 547 ? 0.467 -21.404 18.101 1.00 59.56 547 LEU A C 1
ATOM 4486 O O . LEU A 1 547 ? -0.313 -21.976 17.339 1.00 59.56 547 LEU A O 1
ATOM 4490 N N . LYS A 1 548 ? 0.058 -20.798 19.224 1.00 56.91 548 LYS A N 1
ATOM 4491 C CA . LYS A 1 548 ? -1.344 -20.755 19.689 1.00 56.91 548 LYS A CA 1
ATOM 4492 C C . LYS A 1 548 ? -1.962 -22.142 19.904 1.00 56.91 548 LYS A C 1
ATOM 4494 O O . LYS A 1 548 ? -3.162 -22.330 19.716 1.00 56.91 548 LYS A O 1
ATOM 4499 N N . MET A 1 549 ? -1.154 -23.123 20.304 1.00 62.09 549 MET A N 1
ATOM 4500 C CA . MET A 1 549 ? -1.591 -24.499 20.547 1.00 62.09 549 MET A CA 1
ATOM 4501 C C . MET A 1 549 ? -1.958 -24.674 22.019 1.00 62.09 549 MET A C 1
ATOM 4503 O O . MET A 1 549 ? -1.154 -25.123 22.830 1.00 62.09 549 MET A O 1
ATOM 4507 N N . GLU A 1 550 ? -3.191 -24.291 22.352 1.00 54.41 550 GLU A N 1
ATOM 4508 C CA . GLU A 1 550 ? -3.714 -24.290 23.728 1.00 54.41 550 GLU A CA 1
ATOM 4509 C C . GLU A 1 550 ? -3.681 -25.681 24.390 1.00 54.41 550 GLU A C 1
ATOM 4511 O O . GLU A 1 550 ? -3.494 -25.756 25.595 1.00 54.41 550 GLU A O 1
ATOM 4516 N N . TRP A 1 551 ? -3.748 -26.770 23.612 1.00 60.44 551 TRP A N 1
ATOM 4517 C CA . TRP A 1 551 ? -3.861 -28.141 24.132 1.00 60.44 551 TRP A CA 1
ATOM 4518 C C . TRP A 1 551 ? -2.582 -28.728 24.766 1.00 60.44 551 TRP A C 1
ATOM 4520 O O . TRP A 1 551 ? -2.555 -29.878 25.203 1.00 60.44 551 TRP A O 1
ATOM 4530 N N . VAL A 1 552 ? -1.476 -27.976 24.751 1.00 55.47 552 VAL A N 1
ATOM 4531 C CA . VAL A 1 552 ? -0.158 -28.408 25.261 1.00 55.47 552 VAL A CA 1
ATOM 4532 C C . VAL A 1 552 ? 0.029 -28.022 26.743 1.00 55.47 552 VAL A C 1
ATOM 4534 O O . VAL A 1 552 ? 1.109 -28.177 27.303 1.00 55.47 552 VAL A O 1
ATOM 4537 N N . GLU A 1 553 ? -1.021 -27.523 27.403 1.00 47.31 553 GLU A N 1
ATOM 4538 C CA . GLU A 1 553 ? -0.969 -26.837 28.704 1.00 47.31 553 GLU A CA 1
ATOM 4539 C C . GLU A 1 553 ? -0.399 -27.679 29.869 1.00 47.31 553 GLU A C 1
ATOM 4541 O O . GLU A 1 553 ? 0.085 -27.107 30.843 1.00 47.31 553 GLU A O 1
ATOM 4546 N N . ASN A 1 554 ? -0.353 -29.011 29.735 1.00 50.59 554 ASN A N 1
ATOM 4547 C CA . ASN A 1 554 ? -0.093 -29.950 30.835 1.00 50.59 554 ASN A CA 1
ATOM 4548 C C . ASN A 1 554 ? 0.948 -31.053 30.545 1.00 50.59 554 ASN A C 1
ATOM 4550 O O . ASN A 1 554 ? 0.892 -32.133 31.134 1.00 50.59 554 ASN A O 1
ATOM 4554 N N . ALA A 1 555 ? 1.925 -30.806 29.669 1.00 47.06 555 ALA A N 1
ATOM 4555 C CA . ALA A 1 555 ? 3.105 -31.675 29.581 1.00 47.06 555 ALA A CA 1
ATOM 4556 C C . ALA A 1 555 ? 3.932 -31.558 30.890 1.00 47.06 555 ALA A C 1
ATOM 4558 O O . ALA A 1 555 ? 4.673 -30.601 31.095 1.00 47.06 555 ALA A O 1
ATOM 4559 N N . GLU A 1 556 ? 3.649 -32.476 31.822 1.00 41.62 556 GLU A N 1
ATOM 4560 C CA . GLU A 1 556 ? 4.040 -32.583 33.240 1.00 41.62 556 GLU A CA 1
ATOM 4561 C C . GLU A 1 556 ? 4.896 -31.451 33.873 1.00 41.62 556 GLU A C 1
ATOM 4563 O O . GLU A 1 556 ? 6.122 -31.520 33.978 1.00 41.62 556 GLU A O 1
ATOM 4568 N N . ILE A 1 557 ? 4.212 -30.509 34.538 1.00 32.81 557 ILE A N 1
ATOM 4569 C CA . ILE A 1 557 ? 4.670 -29.926 35.813 1.00 32.81 557 ILE A CA 1
ATOM 4570 C C . ILE A 1 557 ? 3.605 -30.240 36.872 1.00 32.81 557 ILE A C 1
ATOM 4572 O O . ILE A 1 557 ? 2.570 -29.584 36.968 1.00 32.81 557 ILE A O 1
ATOM 4576 N N . LYS A 1 558 ? 3.838 -31.272 37.692 1.00 32.53 558 LYS A N 1
ATOM 4577 C CA . LYS A 1 558 ? 2.944 -31.614 38.809 1.00 32.53 558 LYS A CA 1
ATOM 4578 C C . LYS A 1 558 ? 3.018 -30.555 39.912 1.00 32.53 558 LYS A C 1
ATOM 4580 O O . LYS A 1 558 ? 4.014 -30.504 40.633 1.00 32.53 558 LYS A O 1
ATOM 4585 N N . LYS A 1 559 ? 1.914 -29.828 40.129 1.00 32.94 559 LYS A N 1
ATOM 4586 C CA . LYS A 1 559 ? 1.225 -29.734 41.437 1.00 32.94 559 LYS A CA 1
ATOM 4587 C C . LYS A 1 559 ? -0.132 -29.014 41.322 1.00 32.94 559 LYS A C 1
ATOM 4589 O O . LYS A 1 559 ? -0.186 -27.812 41.108 1.00 32.94 559 LYS A O 1
ATOM 4594 N N . SER A 1 560 ? -1.187 -29.804 41.556 1.00 38.53 560 SER A N 1
ATOM 4595 C CA . SER A 1 560 ? -2.553 -29.445 41.979 1.00 38.53 560 SER A CA 1
ATOM 4596 C C . SER A 1 560 ? -3.404 -28.533 41.084 1.00 38.53 560 SER A C 1
ATOM 4598 O O . SER A 1 560 ? -3.443 -27.328 41.299 1.00 38.53 560 SER A O 1
ATOM 4600 N N . MET A 1 561 ? -4.201 -29.145 40.203 1.00 28.11 561 MET A N 1
ATOM 4601 C CA . MET A 1 561 ? -5.661 -28.970 40.089 1.00 28.11 561 MET A CA 1
ATOM 4602 C C . MET A 1 561 ? -6.182 -30.032 39.106 1.00 28.11 561 MET A C 1
ATOM 4604 O O . MET A 1 561 ? -5.617 -30.208 38.031 1.00 28.11 561 MET A O 1
ATOM 4608 N N . GLU A 1 562 ? -7.188 -30.809 39.511 1.00 40.81 562 GLU A N 1
ATOM 4609 C CA . GLU A 1 562 ? -7.797 -31.842 38.667 1.00 40.81 562 GLU A CA 1
ATOM 4610 C C . GLU A 1 562 ? -8.630 -31.179 37.552 1.00 40.81 562 GLU A C 1
ATOM 4612 O O . GLU A 1 562 ? -9.264 -30.150 37.792 1.00 40.81 562 GLU A O 1
ATOM 4617 N N . TRP A 1 563 ? -8.672 -31.833 36.383 1.00 39.03 563 TRP A N 1
ATOM 4618 C CA . TRP A 1 563 ? -9.508 -31.562 35.197 1.00 39.03 563 TRP A CA 1
ATOM 4619 C C . TRP A 1 563 ? -8.967 -30.587 34.115 1.00 39.03 563 TRP A C 1
ATOM 4621 O O . TRP A 1 563 ? -9.707 -29.692 33.730 1.00 39.03 563 TRP A O 1
ATOM 4631 N N . VAL A 1 564 ? -7.754 -30.811 33.554 1.00 31.42 564 VAL A N 1
ATOM 4632 C CA . VAL A 1 564 ? -7.335 -30.473 32.152 1.00 31.42 564 VAL A CA 1
ATOM 4633 C C . VAL A 1 564 ? -6.208 -31.446 31.670 1.00 31.42 564 VAL A C 1
ATOM 4635 O O . VAL A 1 564 ? -5.415 -31.888 32.491 1.00 31.42 564 VAL A O 1
ATOM 4638 N N . GLU A 1 565 ? -6.201 -31.775 30.363 1.00 46.97 565 GLU A N 1
ATOM 4639 C CA . GLU A 1 565 ? -5.300 -32.479 29.384 1.00 46.97 565 GLU A CA 1
ATOM 4640 C C . GLU A 1 565 ? -3.939 -33.133 29.762 1.00 46.97 565 GLU A C 1
ATOM 4642 O O . GLU A 1 565 ? -3.264 -32.694 30.676 1.00 46.97 565 GLU A O 1
ATOM 4647 N N . ASN A 1 566 ? -3.477 -34.129 28.973 1.00 50.22 566 ASN A N 1
ATOM 4648 C CA . ASN A 1 566 ? -2.112 -34.701 29.001 1.00 50.22 566 ASN A CA 1
ATOM 4649 C C . ASN A 1 566 ? -1.479 -34.672 27.589 1.00 50.22 566 ASN A C 1
ATOM 4651 O O . ASN A 1 566 ? -1.751 -35.548 26.768 1.00 50.22 566 ASN A O 1
ATOM 4655 N N . ALA A 1 567 ? -0.617 -33.695 27.295 1.00 53.50 567 ALA A N 1
ATOM 4656 C CA . ALA A 1 567 ? 0.235 -33.733 26.104 1.00 53.50 567 ALA A CA 1
ATOM 4657 C C . ALA A 1 567 ? 1.582 -34.392 26.452 1.00 53.50 567 ALA A C 1
ATOM 4659 O O . ALA A 1 567 ? 2.260 -33.956 27.375 1.00 53.50 567 ALA A O 1
ATOM 4660 N N . GLU A 1 568 ? 1.988 -35.432 25.726 1.00 63.91 568 GLU A N 1
ATOM 4661 C CA . GLU A 1 568 ? 3.266 -36.126 25.929 1.00 63.91 568 GLU A CA 1
ATOM 4662 C C . GLU A 1 568 ? 4.315 -35.610 24.931 1.00 63.91 568 GLU A C 1
ATOM 4664 O O . GLU A 1 568 ? 4.068 -35.599 23.720 1.00 63.91 568 GLU A O 1
ATOM 4669 N N . ILE A 1 569 ? 5.490 -35.189 25.418 1.00 68.31 569 ILE A N 1
ATOM 4670 C CA . ILE A 1 569 ? 6.620 -34.764 24.578 1.00 68.31 569 ILE A CA 1
ATOM 4671 C C . ILE A 1 569 ? 7.693 -35.854 24.596 1.00 68.31 569 ILE A C 1
ATOM 4673 O O . ILE A 1 569 ? 8.338 -36.102 25.609 1.00 68.31 569 ILE A O 1
ATOM 4677 N N . LYS A 1 570 ? 7.937 -36.481 23.443 1.00 71.25 570 LYS A N 1
ATOM 4678 C CA . LYS A 1 570 ? 8.944 -37.535 23.269 1.00 71.25 570 LYS A CA 1
ATOM 4679 C C . LYS A 1 570 ? 10.035 -37.117 22.305 1.00 71.25 570 LYS A C 1
ATOM 4681 O O . LYS A 1 570 ? 9.759 -36.630 21.209 1.00 71.25 570 LYS A O 1
ATOM 4686 N N . LYS A 1 571 ? 11.284 -37.404 22.659 1.00 78.88 571 LYS A N 1
ATOM 4687 C CA . LYS A 1 571 ? 12.431 -37.292 21.752 1.00 78.88 571 LYS A CA 1
ATOM 4688 C C . LYS A 1 571 ? 12.799 -38.676 21.215 1.00 78.88 571 LYS A C 1
ATOM 4690 O O . LYS A 1 571 ? 12.829 -39.641 21.968 1.00 78.88 571 LYS A O 1
ATOM 4695 N N . SER A 1 572 ? 13.046 -38.797 19.912 1.00 80.50 572 SER A N 1
ATOM 4696 C CA . SER A 1 572 ? 13.443 -40.065 19.291 1.00 80.50 572 SER A CA 1
ATOM 4697 C C . SER A 1 572 ? 14.805 -40.540 19.800 1.00 80.50 572 SER A C 1
ATOM 4699 O O . SER A 1 572 ? 15.651 -39.731 20.178 1.00 80.50 572 SER A O 1
ATOM 4701 N N . ASN A 1 573 ? 15.053 -41.853 19.730 1.00 72.69 573 ASN A N 1
ATOM 4702 C CA . ASN A 1 573 ? 16.302 -42.479 20.191 1.00 72.69 573 ASN A CA 1
ATOM 4703 C C . ASN A 1 573 ? 17.564 -41.931 19.499 1.00 72.69 573 ASN A C 1
ATOM 4705 O O . ASN A 1 573 ? 18.639 -41.923 20.087 1.00 72.69 573 ASN A O 1
ATOM 4709 N N . ASP A 1 574 ? 17.448 -41.460 18.254 1.00 74.50 574 ASP A N 1
ATOM 4710 C CA . ASP A 1 574 ? 18.545 -40.819 17.517 1.00 74.50 574 ASP A CA 1
ATOM 4711 C C . ASP A 1 574 ? 18.690 -39.313 17.823 1.00 74.50 574 ASP A C 1
ATOM 4713 O O . ASP A 1 574 ? 19.560 -38.638 17.269 1.00 74.50 574 ASP A O 1
ATOM 4717 N N . GLY A 1 575 ? 17.821 -38.769 18.682 1.00 69.38 575 GLY A N 1
ATOM 4718 C CA . GLY A 1 575 ? 17.784 -37.370 19.089 1.00 69.38 575 GLY A CA 1
ATOM 4719 C C . GLY A 1 575 ? 17.396 -36.392 17.980 1.00 69.38 575 GLY A C 1
ATOM 4720 O O . GLY A 1 575 ? 17.527 -35.183 18.188 1.00 69.38 575 GLY A O 1
ATOM 4721 N N . LYS A 1 576 ? 16.961 -36.873 16.804 1.00 80.06 576 LYS A N 1
ATOM 4722 C CA . LYS A 1 576 ? 16.662 -36.039 15.627 1.00 80.06 576 LYS A CA 1
ATOM 4723 C C . LYS A 1 576 ? 15.203 -35.623 15.523 1.00 80.06 576 LYS A C 1
ATOM 4725 O O . LYS A 1 576 ? 14.907 -34.718 14.748 1.00 80.06 576 LYS A O 1
ATOM 4730 N N . ILE A 1 577 ? 14.299 -36.252 16.262 1.00 79.81 577 ILE A N 1
ATOM 4731 C CA . ILE A 1 577 ? 12.868 -35.978 16.192 1.00 79.81 577 ILE A CA 1
ATOM 4732 C C . ILE A 1 577 ? 12.342 -35.682 17.593 1.00 79.81 577 ILE A C 1
ATOM 4734 O O . ILE A 1 577 ? 12.665 -36.396 18.534 1.00 79.81 577 ILE A O 1
ATOM 4738 N N . ILE A 1 578 ? 11.525 -34.642 17.727 1.00 78.75 578 ILE A N 1
ATOM 4739 C CA . ILE A 1 578 ? 10.747 -34.367 18.939 1.00 78.75 578 ILE A CA 1
ATOM 4740 C C . ILE A 1 578 ? 9.284 -34.400 18.539 1.00 78.75 578 ILE A C 1
ATOM 4742 O O . ILE A 1 578 ? 8.899 -33.727 17.589 1.00 78.75 578 ILE A O 1
ATOM 4746 N N . THR A 1 579 ? 8.479 -35.197 19.223 1.00 73.44 579 THR A N 1
ATOM 4747 C CA . THR A 1 579 ? 7.048 -35.322 18.957 1.00 73.44 579 THR A CA 1
ATOM 4748 C C . THR A 1 579 ? 6.283 -34.857 20.184 1.00 73.44 579 THR A C 1
ATOM 4750 O O . THR A 1 579 ? 6.583 -35.324 21.274 1.00 73.44 579 THR A O 1
ATOM 4753 N N . ALA A 1 580 ? 5.323 -33.954 20.007 1.00 73.56 580 ALA A N 1
ATOM 4754 C CA . ALA A 1 580 ? 4.346 -33.591 21.027 1.00 73.56 580 ALA A CA 1
ATOM 4755 C C . ALA A 1 580 ? 2.982 -34.148 20.606 1.00 73.56 580 ALA A C 1
ATOM 4757 O O . ALA A 1 580 ? 2.527 -33.875 19.491 1.00 73.56 580 ALA A O 1
ATOM 4758 N N . THR A 1 581 ? 2.348 -34.951 21.455 1.00 68.00 581 THR A N 1
ATOM 4759 C CA . THR A 1 581 ? 1.079 -35.625 21.144 1.00 68.00 581 THR A CA 1
ATOM 4760 C C . THR A 1 581 ? 0.057 -35.463 22.257 1.00 68.00 581 THR A C 1
ATOM 4762 O O . THR A 1 581 ? 0.405 -35.622 23.419 1.00 68.00 581 THR A O 1
ATOM 4765 N N . ASN A 1 582 ? -1.199 -35.220 21.893 1.00 64.88 582 ASN A N 1
ATOM 4766 C CA . ASN A 1 582 ? -2.389 -35.380 22.738 1.00 64.88 582 ASN A CA 1
ATOM 4767 C C . ASN A 1 582 ? -3.335 -36.371 22.020 1.00 64.88 582 ASN A C 1
ATOM 4769 O O . ASN A 1 582 ? -3.151 -36.603 20.825 1.00 64.88 582 ASN A O 1
ATOM 4773 N N . GLU A 1 583 ? -4.308 -36.965 22.715 1.00 57.66 583 GLU A N 1
ATOM 4774 C CA . GLU A 1 583 ? -5.156 -38.099 22.292 1.00 57.66 583 GLU A CA 1
ATOM 4775 C C . GLU A 1 583 ? -5.703 -38.011 20.845 1.00 57.66 583 GLU A C 1
ATOM 4777 O O . GLU A 1 583 ? -5.868 -39.043 20.198 1.00 57.66 583 GLU A O 1
ATOM 4782 N N . GLU A 1 584 ? -5.891 -36.805 20.289 1.00 57.25 584 GLU A N 1
ATOM 4783 C CA . GLU A 1 584 ? -6.363 -36.573 18.910 1.00 57.25 584 GLU A CA 1
ATOM 4784 C C . GLU A 1 584 ? -5.365 -35.859 17.961 1.00 57.25 584 GLU A C 1
ATOM 4786 O O . GLU A 1 584 ? -5.618 -35.772 16.757 1.00 57.25 584 GLU A O 1
ATOM 4791 N N . LYS A 1 585 ? -4.246 -35.296 18.449 1.00 63.50 585 LYS A N 1
ATOM 4792 C CA . LYS A 1 585 ? -3.382 -34.366 17.678 1.00 63.50 585 LYS A CA 1
ATOM 4793 C C . LYS A 1 585 ? -1.893 -34.649 17.879 1.00 63.50 585 LYS A C 1
ATOM 4795 O O . LYS A 1 585 ? -1.449 -34.896 18.996 1.00 63.50 585 LYS A O 1
ATOM 4800 N N . SER A 1 586 ? -1.093 -34.563 16.807 1.00 70.00 586 SER A N 1
ATOM 4801 C CA . SER A 1 586 ? 0.361 -34.779 16.873 1.00 70.00 586 SER A CA 1
ATOM 4802 C C . SER A 1 586 ? 1.162 -33.701 16.145 1.00 70.00 586 SER A C 1
ATOM 4804 O O . SER A 1 586 ? 0.797 -33.221 15.070 1.00 70.00 586 SER A O 1
ATOM 4806 N N . ILE A 1 587 ? 2.289 -33.334 16.742 1.00 72.31 587 ILE A N 1
ATOM 4807 C CA . ILE A 1 587 ? 3.236 -32.354 16.223 1.00 72.31 587 ILE A CA 1
ATOM 4808 C C . ILE A 1 587 ? 4.620 -32.980 16.235 1.00 72.31 587 ILE A C 1
ATOM 4810 O O . ILE A 1 587 ? 4.995 -33.622 17.211 1.00 72.31 587 ILE A O 1
ATOM 4814 N N . ARG A 1 588 ? 5.403 -32.774 15.177 1.00 77.31 588 ARG A N 1
ATOM 4815 C CA . ARG A 1 588 ? 6.732 -33.366 15.036 1.00 77.31 588 ARG A CA 1
ATOM 4816 C C . ARG A 1 588 ? 7.774 -32.346 14.591 1.00 77.31 588 ARG A C 1
ATOM 4818 O O . ARG A 1 588 ? 7.746 -31.881 13.460 1.00 77.31 588 ARG A O 1
ATOM 4825 N N . PHE A 1 589 ? 8.761 -32.070 15.431 1.00 75.00 589 PHE A N 1
ATOM 4826 C CA . PHE A 1 589 ? 9.986 -31.371 15.053 1.00 75.00 589 PHE A CA 1
ATOM 4827 C C . PHE A 1 589 ? 11.015 -32.366 14.514 1.00 75.00 589 PHE A C 1
ATOM 4829 O O . PHE A 1 589 ? 11.298 -33.373 15.155 1.00 75.00 589 PHE A O 1
ATOM 4836 N N . LYS A 1 590 ? 11.625 -32.071 13.368 1.00 78.25 590 LYS A N 1
ATOM 4837 C CA . LYS A 1 590 ? 12.709 -32.832 12.740 1.00 78.25 590 LYS A CA 1
ATOM 4838 C C . LYS A 1 590 ? 13.952 -31.963 12.608 1.00 78.25 590 LYS A C 1
ATOM 4840 O O . LYS A 1 590 ? 13.943 -30.946 11.913 1.00 78.25 590 LYS A O 1
ATOM 4845 N N . LEU A 1 591 ? 15.038 -32.397 13.229 1.00 78.38 591 LEU A N 1
ATOM 4846 C CA . LEU A 1 591 ? 16.352 -31.783 13.132 1.00 78.38 591 LEU A CA 1
ATOM 4847 C C . LEU A 1 591 ? 17.006 -32.113 11.790 1.00 78.38 591 LEU A C 1
ATOM 4849 O O . LEU A 1 591 ? 17.205 -33.278 11.447 1.00 78.38 591 LEU A O 1
ATOM 4853 N N . ASN A 1 592 ? 17.430 -31.083 11.066 1.00 71.62 592 ASN A N 1
ATOM 4854 C CA . ASN A 1 592 ? 18.267 -31.212 9.883 1.00 71.62 592 ASN A CA 1
ATOM 4855 C C . ASN A 1 592 ? 19.554 -30.397 10.073 1.00 71.62 592 ASN A C 1
ATOM 4857 O O . ASN A 1 592 ? 19.610 -29.210 9.744 1.00 71.62 592 ASN A O 1
ATOM 4861 N N . LYS A 1 593 ? 20.592 -31.051 10.615 1.00 63.47 593 LYS A N 1
ATOM 4862 C CA . LYS A 1 593 ? 21.897 -30.423 10.876 1.00 63.47 593 LYS A CA 1
ATOM 4863 C C . LYS A 1 593 ? 22.590 -29.954 9.592 1.00 63.47 593 LYS A C 1
ATOM 4865 O O . LYS A 1 593 ? 23.115 -28.850 9.576 1.00 63.47 593 LYS A O 1
ATOM 4870 N N . GLU A 1 594 ? 22.527 -30.733 8.509 1.00 54.91 594 GLU A N 1
ATOM 4871 C CA . GLU A 1 594 ? 23.145 -30.385 7.214 1.00 54.91 594 GLU A CA 1
ATOM 4872 C C . GLU A 1 594 ? 22.579 -29.090 6.620 1.00 54.91 594 GLU A C 1
ATOM 4874 O O . GLU A 1 594 ? 23.298 -28.314 5.998 1.00 54.91 594 GLU A O 1
ATOM 4879 N N . LYS A 1 595 ? 21.282 -28.837 6.831 1.00 49.09 595 LYS A N 1
ATOM 4880 C CA . LYS A 1 595 ? 20.602 -27.620 6.368 1.00 49.09 595 LYS A CA 1
ATOM 4881 C C . LYS A 1 595 ? 20.538 -26.514 7.425 1.00 49.09 595 LYS A C 1
ATOM 4883 O O . LYS A 1 595 ? 19.917 -25.489 7.141 1.00 49.09 595 LYS A O 1
ATOM 4888 N N . GLY A 1 596 ? 21.109 -26.723 8.616 1.00 59.59 596 GLY A N 1
ATOM 4889 C CA . GLY A 1 596 ? 21.055 -25.776 9.736 1.00 59.59 596 GLY A CA 1
ATOM 4890 C C . GLY A 1 596 ? 19.626 -25.417 10.157 1.00 59.59 596 GLY A C 1
ATOM 4891 O O . GLY A 1 596 ? 19.329 -24.246 10.390 1.00 59.59 596 GLY A O 1
ATOM 4892 N N . LYS A 1 597 ? 18.702 -26.391 10.179 1.00 63.12 597 LYS A N 1
ATOM 4893 C CA . LYS A 1 597 ? 17.265 -26.136 10.393 1.00 63.12 597 LYS A CA 1
ATOM 4894 C C . LYS A 1 597 ? 16.574 -27.169 11.270 1.00 63.12 597 LYS A C 1
ATOM 4896 O O . LYS A 1 597 ? 16.989 -28.323 11.345 1.00 63.12 597 LYS A O 1
ATOM 4901 N N . VAL A 1 598 ? 15.441 -26.753 11.829 1.00 68.12 598 VAL A N 1
ATOM 4902 C CA . VAL A 1 598 ? 14.427 -27.633 12.417 1.00 68.12 598 VAL A CA 1
ATOM 4903 C C . VAL A 1 598 ? 13.125 -27.464 11.642 1.00 68.12 598 VAL A C 1
ATOM 4905 O O . VAL A 1 598 ? 12.680 -26.343 11.416 1.00 68.12 598 VAL A O 1
ATOM 4908 N N . ILE A 1 599 ? 12.534 -28.569 11.194 1.00 66.12 599 ILE A N 1
ATOM 4909 C CA . ILE A 1 599 ? 11.248 -28.587 10.489 1.00 66.12 599 ILE A CA 1
ATOM 4910 C C . ILE A 1 599 ? 10.181 -29.037 11.474 1.00 66.12 599 ILE A C 1
ATOM 4912 O O . ILE A 1 599 ? 10.316 -30.104 12.053 1.00 66.12 599 ILE A O 1
ATOM 4916 N N . LEU A 1 600 ? 9.129 -28.255 11.642 1.00 66.62 600 LEU A N 1
ATOM 4917 C CA . LEU A 1 600 ? 7.962 -28.615 12.426 1.00 66.62 600 LEU A CA 1
ATOM 4918 C C . LEU A 1 600 ? 6.842 -29.079 11.500 1.00 66.62 600 LEU A C 1
ATOM 4920 O O . LEU A 1 600 ? 6.452 -28.337 10.607 1.00 66.62 600 LEU A O 1
ATOM 4924 N N . GLU A 1 601 ? 6.320 -30.274 11.730 1.00 67.69 601 GLU A N 1
ATOM 4925 C CA . GLU A 1 601 ? 5.198 -30.871 11.010 1.00 67.69 601 GLU A CA 1
ATOM 4926 C C . GLU A 1 601 ? 3.991 -30.936 11.952 1.00 67.69 601 GLU A C 1
ATOM 4928 O O . GLU A 1 601 ? 4.079 -31.542 13.020 1.00 67.69 601 GLU A O 1
ATOM 4933 N N . VAL A 1 602 ? 2.874 -30.312 11.574 1.00 63.50 602 VAL A N 1
ATOM 4934 C CA . VAL A 1 602 ? 1.604 -30.381 12.316 1.00 63.50 602 VAL A CA 1
ATOM 4935 C C . VAL A 1 602 ? 0.640 -31.255 11.524 1.00 63.50 602 VAL A C 1
ATOM 4937 O O . VAL A 1 602 ? 0.495 -31.051 10.320 1.00 63.50 602 VAL A O 1
ATOM 4940 N N . SER A 1 603 ? -0.018 -32.218 12.177 1.00 51.22 603 SER A N 1
ATOM 4941 C CA . SER A 1 603 ? -0.767 -33.307 11.529 1.00 51.22 603 SER A CA 1
ATOM 4942 C C . SER A 1 603 ? -2.001 -32.915 10.696 1.00 51.22 603 SER A C 1
ATOM 4944 O O . SER A 1 603 ? -2.726 -33.810 10.273 1.00 51.22 603 SER A O 1
ATOM 4946 N N . SER A 1 604 ? -2.248 -31.632 10.411 1.00 47.94 604 SER A N 1
ATOM 4947 C CA . SER A 1 604 ? -3.382 -31.242 9.563 1.00 47.94 604 SER A CA 1
ATOM 4948 C C . SER A 1 604 ? -3.210 -30.026 8.649 1.00 47.94 604 SER A C 1
ATOM 4950 O O . SER A 1 604 ? -3.928 -30.001 7.659 1.00 47.94 604 SER A O 1
ATOM 4952 N N . GLU A 1 605 ? -2.333 -29.033 8.880 1.00 51.03 605 GLU A N 1
ATOM 4953 C CA . GLU A 1 605 ? -2.491 -27.773 8.108 1.00 51.03 605 GLU A CA 1
ATOM 4954 C C . GLU A 1 605 ? -1.225 -26.990 7.697 1.00 51.03 605 GLU A C 1
ATOM 4956 O O . GLU A 1 605 ? -1.347 -26.169 6.792 1.00 51.03 605 GLU A O 1
ATOM 4961 N N . LYS A 1 606 ? -0.016 -27.205 8.260 1.00 51.31 606 LYS A N 1
ATOM 4962 C CA . LYS A 1 606 ? 1.217 -26.472 7.850 1.00 51.31 606 LYS A CA 1
ATOM 4963 C C . LYS A 1 606 ? 2.520 -27.085 8.388 1.00 51.31 606 LYS A C 1
ATOM 4965 O O . LYS A 1 606 ? 2.560 -27.599 9.503 1.00 51.31 606 LYS A O 1
ATOM 4970 N N . ASN A 1 607 ? 3.606 -26.939 7.617 1.00 48.47 607 ASN A N 1
ATOM 4971 C CA . ASN A 1 607 ? 4.976 -27.217 8.063 1.00 48.47 607 ASN A CA 1
ATOM 4972 C C . ASN A 1 607 ? 5.724 -25.902 8.337 1.00 48.47 607 ASN A C 1
ATOM 4974 O O . ASN A 1 607 ? 5.811 -25.059 7.445 1.00 48.47 607 ASN A O 1
ATOM 4978 N N . TYR A 1 608 ? 6.330 -25.748 9.514 1.00 56.00 608 TYR A N 1
ATOM 4979 C CA . TYR A 1 608 ? 7.138 -24.575 9.871 1.00 56.00 608 TYR A CA 1
ATOM 4980 C C . TYR A 1 608 ? 8.631 -24.903 9.804 1.00 56.00 608 TYR A C 1
ATOM 4982 O O . TYR A 1 608 ? 9.039 -26.057 9.938 1.00 56.00 608 TYR A O 1
ATOM 4990 N N . LYS A 1 609 ? 9.479 -23.900 9.566 1.00 56.72 609 LYS A N 1
ATOM 4991 C CA . LYS A 1 609 ? 10.937 -24.076 9.506 1.00 56.72 609 LYS A CA 1
ATOM 4992 C C . LYS A 1 609 ? 11.607 -23.050 10.403 1.00 56.72 609 LYS A C 1
ATOM 4994 O O . LYS A 1 609 ? 11.423 -21.861 10.194 1.00 56.72 609 LYS A O 1
ATOM 4999 N N . TYR A 1 610 ? 12.446 -23.519 11.314 1.00 64.38 610 TYR A N 1
ATOM 5000 C CA . TYR A 1 610 ? 13.205 -22.687 12.242 1.00 64.38 610 TYR A CA 1
ATOM 5001 C C . TYR A 1 610 ? 14.702 -22.807 11.974 1.00 64.38 610 TYR A C 1
ATOM 5003 O O . TYR A 1 610 ? 15.168 -23.823 11.441 1.00 64.38 610 TYR A O 1
ATOM 5011 N N . GLU A 1 611 ? 15.457 -21.765 12.312 1.00 61.72 611 GLU A N 1
ATOM 5012 C CA . GLU A 1 611 ? 16.914 -21.791 12.197 1.00 61.72 611 GLU A CA 1
ATOM 5013 C C . GLU A 1 611 ? 17.539 -22.547 13.361 1.00 61.72 611 GLU A C 1
ATOM 5015 O O . GLU A 1 611 ? 17.116 -22.396 14.502 1.00 61.72 611 GLU A O 1
ATOM 5020 N N . LEU A 1 612 ? 18.568 -23.336 13.065 1.00 63.12 612 LEU A N 1
ATOM 5021 C CA . LEU A 1 612 ? 19.389 -24.029 14.048 1.00 63.12 612 LEU A CA 1
ATOM 5022 C C . LEU A 1 612 ? 20.768 -23.361 14.080 1.00 63.12 612 LEU A C 1
ATOM 5024 O O . LEU A 1 612 ? 21.427 -23.287 13.042 1.00 63.12 612 LEU A O 1
ATOM 5028 N N . ARG A 1 613 ? 21.225 -22.912 15.250 1.00 63.66 613 ARG A N 1
ATOM 5029 C CA . ARG A 1 613 ? 22.592 -22.398 15.447 1.00 63.66 613 ARG A CA 1
ATOM 5030 C C . ARG A 1 613 ? 23.300 -23.149 16.553 1.00 63.66 613 ARG A C 1
ATOM 5032 O O . ARG A 1 613 ? 22.670 -23.574 17.511 1.00 63.66 613 ARG A O 1
ATOM 5039 N N . GLU A 1 614 ? 24.610 -23.284 16.435 1.00 58.94 614 GLU A N 1
ATOM 5040 C CA . GLU A 1 614 ? 25.436 -23.902 17.464 1.00 58.94 614 GLU A CA 1
ATOM 5041 C C . GLU A 1 614 ? 26.204 -22.820 18.226 1.00 58.94 614 GLU A C 1
ATOM 5043 O O . GLU A 1 614 ? 27.099 -22.191 17.668 1.00 58.94 614 GLU A O 1
ATOM 5048 N N . ASN A 1 615 ? 25.852 -22.604 19.496 1.00 54.47 615 ASN A N 1
ATOM 5049 C CA . ASN A 1 615 ? 26.544 -21.667 20.383 1.00 54.47 615 ASN A CA 1
ATOM 5050 C C . ASN A 1 615 ? 27.059 -22.440 21.601 1.00 54.47 615 ASN A C 1
ATOM 5052 O O . ASN A 1 615 ? 26.282 -23.128 22.262 1.00 54.47 615 ASN A O 1
ATOM 5056 N N . ASN A 1 616 ? 28.352 -22.323 21.921 1.00 56.56 616 ASN A N 1
ATOM 5057 C CA . ASN A 1 616 ? 28.983 -23.012 23.059 1.00 56.56 616 ASN A CA 1
ATOM 5058 C C . ASN A 1 616 ? 28.672 -24.527 23.106 1.00 56.56 616 ASN A C 1
ATOM 5060 O O . ASN A 1 616 ? 28.321 -25.060 24.158 1.00 56.56 616 ASN A O 1
ATOM 5064 N N . SER A 1 617 ? 28.753 -25.210 21.956 1.00 63.19 617 SER A N 1
ATOM 5065 C CA . SER A 1 617 ? 28.465 -26.650 21.801 1.00 63.19 617 SER A CA 1
ATOM 5066 C C . SER A 1 617 ? 27.007 -27.066 22.071 1.00 63.19 617 SER A C 1
ATOM 5068 O O . SER A 1 617 ? 26.712 -28.258 22.181 1.00 63.19 617 SER A O 1
ATOM 5070 N N . LYS A 1 618 ? 26.078 -26.104 22.164 1.00 63.19 618 LYS A N 1
ATOM 5071 C CA . LYS A 1 618 ? 24.630 -26.336 22.249 1.00 63.19 618 LYS A CA 1
ATOM 5072 C C . LYS A 1 618 ? 23.941 -25.907 20.961 1.00 63.19 618 LYS A C 1
ATOM 5074 O O . LYS A 1 618 ? 24.212 -24.838 20.418 1.00 63.19 618 LYS A O 1
ATOM 5079 N N . LEU A 1 619 ? 23.027 -26.748 20.485 1.00 69.88 619 LEU A N 1
ATOM 5080 C CA . LEU A 1 619 ? 22.204 -26.471 19.313 1.00 69.88 619 LEU A CA 1
ATOM 5081 C C . LEU A 1 619 ? 20.958 -25.699 19.737 1.00 69.88 619 LEU A C 1
ATOM 5083 O O . LEU A 1 619 ? 20.093 -26.263 20.388 1.00 69.88 619 LEU A O 1
ATOM 5087 N N . ASN A 1 620 ? 20.848 -24.446 19.337 1.00 63.16 620 ASN A N 1
ATOM 5088 C CA . ASN A 1 620 ? 19.783 -23.519 19.689 1.00 63.16 620 ASN A CA 1
ATOM 5089 C C . ASN A 1 620 ? 18.878 -23.255 18.486 1.00 63.16 620 ASN A C 1
ATOM 5091 O O . ASN A 1 620 ? 19.361 -23.110 17.361 1.00 63.16 620 ASN A O 1
ATOM 5095 N N . ILE A 1 621 ? 17.572 -23.176 18.721 1.00 63.19 621 ILE A N 1
ATOM 5096 C CA . ILE A 1 621 ? 16.591 -22.821 17.698 1.00 63.19 621 ILE A CA 1
ATOM 5097 C C . ILE A 1 621 ? 16.269 -21.333 17.784 1.00 63.19 621 ILE A C 1
ATOM 5099 O O . ILE A 1 621 ? 16.032 -20.812 18.873 1.00 63.19 621 ILE A O 1
ATOM 5103 N N . TYR A 1 622 ? 16.215 -20.674 16.629 1.00 58.25 622 TYR A N 1
ATOM 5104 C CA . TYR A 1 622 ? 15.898 -19.257 16.509 1.00 58.25 622 TYR A CA 1
ATOM 5105 C C . TYR A 1 622 ? 14.753 -18.989 15.524 1.00 58.25 622 TYR A C 1
ATOM 5107 O O . TYR A 1 622 ? 14.630 -19.650 14.485 1.00 58.25 622 TYR A O 1
ATOM 5115 N N . LEU A 1 623 ? 13.951 -17.970 15.839 1.00 60.69 623 LEU A N 1
ATOM 5116 C CA . LEU A 1 623 ? 12.939 -17.382 14.962 1.00 60.69 623 LEU A CA 1
ATOM 5117 C C . LEU A 1 623 ? 13.524 -16.147 14.268 1.00 60.69 623 LEU A C 1
ATOM 5119 O O . LEU A 1 623 ? 13.822 -15.171 14.948 1.00 60.69 623 LEU A O 1
ATOM 5123 N N . GLY A 1 624 ? 13.708 -16.171 12.944 1.00 67.31 624 GLY A N 1
ATOM 5124 C CA . GLY A 1 624 ? 14.247 -15.008 12.222 1.00 67.31 624 GLY A CA 1
ATOM 5125 C C . GLY A 1 624 ? 13.384 -13.754 12.396 1.00 67.31 624 GLY A C 1
ATOM 5126 O O . GLY A 1 624 ? 12.171 -13.897 12.497 1.00 67.31 624 GLY A O 1
ATOM 5127 N N . PRO A 1 625 ? 13.959 -12.538 12.386 1.00 74.44 625 PRO A N 1
ATOM 5128 C CA . PRO A 1 625 ? 13.223 -11.303 12.694 1.00 74.44 625 PRO A CA 1
ATOM 5129 C C . PRO A 1 625 ? 12.294 -10.835 11.560 1.00 74.44 625 PRO A C 1
ATOM 5131 O O . PRO A 1 625 ? 11.604 -9.828 11.694 1.00 74.44 625 PRO A O 1
ATOM 5134 N N . PHE A 1 626 ? 12.277 -11.549 10.430 1.00 84.25 626 PHE A N 1
ATOM 5135 C CA . PHE A 1 626 ? 11.578 -11.153 9.213 1.00 84.25 626 PHE A CA 1
ATOM 5136 C C . PHE A 1 626 ? 10.656 -12.245 8.685 1.00 84.25 626 PHE A C 1
ATOM 5138 O O . PHE A 1 626 ? 10.967 -13.438 8.768 1.00 84.25 626 PHE A O 1
ATOM 5145 N N . LYS A 1 627 ? 9.589 -11.806 8.018 1.00 88.56 627 LYS A N 1
ATOM 5146 C CA . LYS A 1 627 ? 8.796 -12.604 7.079 1.00 88.56 627 LYS A CA 1
ATOM 5147 C C . LYS A 1 627 ? 8.396 -11.762 5.867 1.00 88.56 627 LYS A C 1
ATOM 5149 O O . LYS A 1 627 ? 8.480 -10.533 5.900 1.00 88.56 627 LYS A O 1
ATOM 5154 N N . ILE A 1 628 ? 7.957 -12.426 4.799 1.00 91.25 628 ILE A N 1
ATOM 5155 C CA . ILE A 1 628 ? 7.426 -11.760 3.608 1.00 91.25 628 ILE A CA 1
ATOM 5156 C C . ILE A 1 628 ? 5.911 -11.877 3.598 1.00 91.25 628 ILE A C 1
ATOM 5158 O O . ILE A 1 628 ? 5.381 -12.983 3.531 1.00 91.25 628 ILE A O 1
ATOM 5162 N N . LEU A 1 629 ? 5.225 -10.736 3.643 1.00 94.31 629 LEU A N 1
ATOM 5163 C CA . LEU A 1 629 ? 3.791 -10.640 3.386 1.00 94.31 629 LEU A CA 1
ATOM 5164 C C . LEU A 1 629 ? 3.567 -10.462 1.887 1.00 94.31 629 LEU A C 1
ATOM 5166 O O . LEU A 1 629 ? 4.069 -9.508 1.302 1.00 94.31 629 LEU A O 1
ATOM 5170 N N . SER A 1 630 ? 2.793 -11.357 1.287 1.00 93.56 630 SER A N 1
ATOM 5171 C CA . SER A 1 630 ? 2.465 -11.352 -0.139 1.00 93.56 630 SER A CA 1
ATOM 5172 C C . SER A 1 630 ? 0.985 -11.067 -0.345 1.00 93.56 630 SER A C 1
ATOM 5174 O O . SER A 1 630 ? 0.134 -11.626 0.353 1.00 93.56 630 SER A O 1
ATOM 5176 N N . ILE A 1 631 ? 0.700 -10.183 -1.297 1.00 94.62 631 ILE A N 1
ATOM 5177 C CA . ILE A 1 631 ? -0.633 -9.874 -1.801 1.00 94.62 631 ILE A CA 1
ATOM 5178 C C . ILE A 1 631 ? -0.600 -10.136 -3.299 1.00 94.62 631 ILE A C 1
ATOM 5180 O O . ILE A 1 631 ? -0.121 -9.304 -4.069 1.00 94.62 631 ILE A O 1
ATOM 5184 N N . ASP A 1 632 ? -1.113 -11.295 -3.682 1.00 92.31 632 ASP A N 1
ATOM 5185 C CA . ASP A 1 632 ? -1.032 -11.813 -5.039 1.00 92.31 632 ASP A CA 1
ATOM 5186 C C . ASP A 1 632 ? -2.418 -11.934 -5.692 1.00 92.31 632 ASP A C 1
ATOM 5188 O O . ASP A 1 632 ? -3.450 -11.832 -5.029 1.00 92.31 632 ASP A O 1
ATOM 5192 N N . TRP A 1 633 ? -2.460 -12.169 -7.001 1.00 92.00 633 TRP A N 1
ATOM 5193 C CA . TRP A 1 633 ? -3.666 -12.413 -7.798 1.00 92.00 633 TRP A CA 1
ATOM 5194 C C . TRP A 1 633 ? -3.312 -13.072 -9.139 1.00 92.00 633 TRP A C 1
ATOM 5196 O O . TRP A 1 633 ? -2.169 -13.044 -9.600 1.00 92.00 633 TRP A O 1
ATOM 5206 N N . ASP A 1 634 ? -4.313 -13.630 -9.823 1.00 90.75 634 ASP A N 1
ATOM 5207 C CA . ASP A 1 634 ? -4.143 -14.099 -11.201 1.00 90.75 634 ASP A CA 1
ATOM 5208 C C . ASP A 1 634 ? -4.351 -12.944 -12.194 1.00 90.75 634 ASP A C 1
ATOM 5210 O O . ASP A 1 634 ? -5.475 -12.526 -12.494 1.00 90.75 634 ASP A O 1
ATOM 5214 N N . PHE A 1 635 ? -3.238 -12.422 -12.714 1.00 92.00 635 PHE A N 1
ATOM 5215 C CA . PHE A 1 635 ? -3.240 -11.342 -13.697 1.00 92.00 635 PHE A CA 1
ATOM 5216 C C . PHE A 1 635 ? -4.032 -11.696 -14.962 1.00 92.00 635 PHE A C 1
ATOM 5218 O O . PHE A 1 635 ? -4.838 -10.888 -15.432 1.00 92.00 635 PHE A O 1
ATOM 5225 N N . PHE A 1 636 ? -3.822 -12.891 -15.525 1.00 90.31 636 PHE A N 1
ATOM 5226 C CA . PHE A 1 636 ? -4.442 -13.272 -16.792 1.00 90.31 636 PHE A CA 1
ATOM 5227 C C . PHE A 1 636 ? -5.917 -13.620 -16.629 1.00 90.31 636 PHE A C 1
ATOM 5229 O O . PHE A 1 636 ? -6.693 -13.285 -17.525 1.00 90.31 636 PHE A O 1
ATOM 5236 N N . ASP A 1 637 ? -6.334 -14.216 -15.509 1.00 88.50 637 ASP A N 1
ATOM 5237 C CA . ASP A 1 637 ? -7.763 -14.362 -15.199 1.00 88.50 637 ASP A CA 1
ATOM 5238 C C . ASP A 1 637 ? -8.453 -12.993 -15.171 1.00 88.50 637 ASP A C 1
ATOM 5240 O O . ASP A 1 637 ? -9.509 -12.800 -15.780 1.00 88.50 637 ASP A O 1
ATOM 5244 N N . PHE A 1 638 ? -7.806 -12.000 -14.557 1.00 91.81 638 PHE A N 1
ATOM 5245 C CA . PHE A 1 638 ? -8.368 -10.663 -14.473 1.00 91.81 638 PHE A CA 1
ATOM 5246 C C . PHE A 1 638 ? -8.455 -9.969 -15.836 1.00 91.81 638 PHE A C 1
ATOM 5248 O O . PHE A 1 638 ? -9.505 -9.403 -16.148 1.00 91.81 638 PHE A O 1
ATOM 5255 N N . ILE A 1 639 ? -7.402 -9.994 -16.664 1.00 92.38 639 ILE A N 1
ATOM 5256 C CA . ILE A 1 639 ? -7.391 -9.239 -17.929 1.00 92.38 639 ILE A CA 1
ATOM 5257 C C . ILE A 1 639 ? -8.066 -9.955 -19.103 1.00 92.38 639 ILE A C 1
ATOM 5259 O O . ILE A 1 639 ? -8.595 -9.271 -19.979 1.00 92.38 639 ILE A O 1
ATOM 5263 N N . SER A 1 640 ? -8.084 -11.292 -19.140 1.00 86.31 640 SER A N 1
ATOM 5264 C CA . SER A 1 640 ? -8.586 -12.069 -20.292 1.00 86.31 640 SER A CA 1
ATOM 5265 C C . SER A 1 640 ? -10.093 -11.931 -20.524 1.00 86.31 640 SER A C 1
ATOM 5267 O O . SER A 1 640 ? -10.561 -12.111 -21.644 1.00 86.31 640 SER A O 1
ATOM 5269 N N . GLN A 1 641 ? -10.837 -11.491 -19.510 1.00 81.12 641 GLN A N 1
ATOM 5270 C CA . GLN A 1 641 ? -12.260 -11.128 -19.551 1.00 81.12 641 GLN A CA 1
ATOM 5271 C C . GLN A 1 641 ? -12.549 -9.828 -20.343 1.00 81.12 641 GLN A C 1
ATOM 5273 O O . GLN A 1 641 ? -13.461 -9.080 -20.002 1.00 81.12 641 GLN A O 1
ATOM 5278 N N . SER A 1 642 ? -11.720 -9.446 -21.313 1.00 89.38 642 SER A N 1
ATOM 5279 C CA . SER A 1 642 ? -11.763 -8.119 -21.944 1.00 89.38 642 SER A CA 1
ATOM 5280 C C . SER A 1 642 ? -12.056 -8.210 -23.431 1.00 89.38 642 SER A C 1
ATOM 5282 O O . SER A 1 642 ? -11.366 -8.910 -24.166 1.00 89.38 642 SER A O 1
ATOM 5284 N N . HIS A 1 643 ? -13.057 -7.464 -23.899 1.00 86.94 643 HIS A N 1
ATOM 5285 C CA . HIS A 1 643 ? -13.500 -7.525 -25.295 1.00 86.94 643 HIS A CA 1
ATOM 5286 C C . HIS A 1 643 ? -12.850 -6.442 -26.158 1.00 86.94 643 HIS A C 1
ATOM 5288 O O . HIS A 1 643 ? -12.660 -6.645 -27.358 1.00 86.94 643 HIS A O 1
ATOM 5294 N N . LYS A 1 644 ? -12.489 -5.302 -25.553 1.00 84.94 644 LYS A N 1
ATOM 5295 C CA . LYS A 1 644 ? -11.898 -4.137 -26.227 1.00 84.94 644 LYS A CA 1
ATOM 5296 C C . LYS A 1 644 ? -10.590 -3.699 -25.545 1.00 84.94 644 LYS A C 1
ATOM 5298 O O . LYS A 1 644 ? -10.369 -3.978 -24.368 1.00 84.94 644 LYS A O 1
ATOM 5303 N N . ILE A 1 645 ? -9.739 -2.945 -26.251 1.00 85.62 645 ILE A N 1
ATOM 5304 C CA . ILE A 1 645 ? -8.497 -2.364 -25.687 1.00 85.62 645 ILE A CA 1
ATOM 5305 C C . ILE A 1 645 ? -8.758 -1.528 -24.415 1.00 85.62 645 ILE A C 1
ATOM 5307 O O . ILE A 1 645 ? -7.991 -1.676 -23.455 1.00 85.62 645 ILE A O 1
ATOM 5311 N N . PRO A 1 646 ? -9.815 -0.687 -24.345 1.00 86.69 646 PRO A N 1
ATOM 5312 C CA . PRO A 1 646 ? -10.136 0.047 -23.124 1.00 86.69 646 PRO A CA 1
ATOM 5313 C C . PRO A 1 646 ? -10.494 -0.849 -21.932 1.00 86.69 646 PRO A C 1
ATOM 5315 O O . PRO A 1 646 ? -10.215 -0.463 -20.803 1.00 86.69 646 PRO A O 1
ATOM 5318 N N . ASP A 1 647 ? -11.041 -2.051 -22.146 1.00 90.44 647 ASP A N 1
ATOM 5319 C CA . ASP A 1 647 ? -11.314 -2.982 -21.042 1.00 90.44 647 ASP A CA 1
ATOM 5320 C C . ASP A 1 647 ? -9.999 -3.419 -20.384 1.00 90.44 647 ASP A C 1
ATOM 5322 O O . ASP A 1 647 ? -9.831 -3.270 -19.175 1.00 90.44 647 ASP A O 1
ATOM 5326 N N . VAL A 1 648 ? -9.023 -3.873 -21.180 1.00 92.06 648 VAL A N 1
ATOM 5327 C CA . VAL A 1 648 ? -7.718 -4.307 -20.650 1.00 92.06 648 VAL A CA 1
ATOM 5328 C C . VAL A 1 648 ? -6.937 -3.140 -20.069 1.00 92.06 648 VAL A C 1
ATOM 5330 O O . VAL A 1 648 ? -6.437 -3.232 -18.952 1.00 92.06 648 VAL A O 1
ATOM 5333 N N . SER A 1 649 ? -6.861 -2.025 -20.802 1.00 89.94 649 SER A N 1
ATOM 5334 C CA . SER A 1 649 ? -6.160 -0.824 -20.334 1.00 89.94 649 SER A CA 1
ATOM 5335 C C . SER A 1 649 ? -6.742 -0.328 -19.012 1.00 89.94 649 SER A C 1
ATOM 5337 O O . SER A 1 649 ? -5.997 0.061 -18.118 1.00 89.94 649 SER A O 1
ATOM 5339 N N . GLY A 1 650 ? -8.070 -0.364 -18.880 1.00 92.62 650 GLY A N 1
ATOM 5340 C CA . GLY A 1 650 ? -8.777 -0.004 -17.661 1.00 92.62 650 GLY A CA 1
ATOM 5341 C C . GLY A 1 650 ? -8.498 -0.961 -16.507 1.00 92.62 650 GLY A C 1
ATOM 5342 O O . GLY A 1 650 ? -8.304 -0.513 -15.381 1.00 92.62 650 GLY A O 1
ATOM 5343 N N . ARG A 1 651 ? -8.443 -2.272 -16.769 1.00 94.56 651 ARG A N 1
ATOM 5344 C CA . ARG A 1 651 ? -8.105 -3.286 -15.758 1.00 94.56 651 ARG A CA 1
ATOM 5345 C C . ARG A 1 651 ? -6.673 -3.125 -15.255 1.00 94.56 651 ARG A C 1
ATOM 5347 O O . ARG A 1 651 ? -6.465 -3.125 -14.049 1.00 94.56 651 ARG A O 1
ATOM 5354 N N . VAL A 1 652 ? -5.708 -2.921 -16.151 1.00 93.81 652 VAL A N 1
ATOM 5355 C CA . VAL A 1 652 ? -4.302 -2.675 -15.784 1.00 93.81 652 VAL A CA 1
ATOM 5356 C C . VAL A 1 652 ? -4.159 -1.372 -14.994 1.00 93.81 652 VAL A C 1
ATOM 5358 O O . VAL A 1 652 ? -3.455 -1.336 -13.989 1.00 93.81 652 VAL A O 1
ATOM 5361 N N . GLU A 1 653 ? -4.889 -0.324 -15.381 1.00 93.44 653 GLU A N 1
ATOM 5362 C CA . GLU A 1 653 ? -4.934 0.935 -14.631 1.00 93.44 653 GLU A CA 1
ATOM 5363 C C . GLU A 1 653 ? -5.531 0.758 -13.228 1.00 93.44 653 GLU A C 1
ATOM 5365 O O . GLU A 1 653 ? -4.988 1.262 -12.249 1.00 93.44 653 GLU A O 1
ATOM 5370 N N . ILE A 1 654 ? -6.621 -0.002 -13.104 1.00 95.75 654 ILE A N 1
ATOM 5371 C CA . ILE A 1 654 ? -7.199 -0.339 -11.801 1.00 95.75 654 ILE A CA 1
ATOM 5372 C C . ILE A 1 654 ? -6.246 -1.170 -10.953 1.00 95.75 654 ILE A C 1
ATOM 5374 O O . ILE A 1 654 ? -6.168 -0.945 -9.749 1.00 95.75 654 ILE A O 1
ATOM 5378 N N . LEU A 1 655 ? -5.502 -2.094 -11.556 1.00 95.88 655 LEU A N 1
ATOM 5379 C CA . LEU A 1 655 ? -4.511 -2.879 -10.835 1.00 95.88 655 LEU A CA 1
ATOM 5380 C C . LEU A 1 655 ? -3.385 -1.993 -10.288 1.00 95.88 655 LEU A C 1
ATOM 5382 O O . LEU A 1 655 ? -2.975 -2.178 -9.146 1.00 95.88 655 LEU A O 1
ATOM 5386 N N . ARG A 1 656 ? -2.938 -0.991 -11.059 1.00 95.12 656 ARG A N 1
ATOM 5387 C CA . ARG A 1 656 ? -1.992 0.038 -10.593 1.00 95.12 656 ARG A CA 1
ATOM 5388 C C . ARG A 1 656 ? -2.546 0.797 -9.383 1.00 95.12 656 ARG A C 1
ATOM 5390 O O . ARG A 1 656 ? -1.860 0.899 -8.373 1.00 95.12 656 ARG A O 1
ATOM 5397 N N . GLU A 1 657 ? -3.794 1.266 -9.449 1.00 96.62 657 GLU A N 1
ATOM 5398 C CA . GLU A 1 657 ? -4.438 1.959 -8.319 1.00 96.62 657 GLU A CA 1
ATOM 5399 C C . GLU A 1 657 ? -4.566 1.067 -7.075 1.00 96.62 657 GLU A C 1
ATOM 5401 O O . GLU A 1 657 ? -4.314 1.529 -5.965 1.00 96.62 657 GLU A O 1
ATOM 5406 N N . ILE A 1 658 ? -4.936 -0.208 -7.248 1.00 97.56 658 ILE A N 1
ATOM 5407 C CA . ILE A 1 658 ? -5.015 -1.183 -6.150 1.00 97.56 658 ILE A CA 1
ATOM 5408 C C . ILE A 1 658 ? -3.641 -1.364 -5.514 1.00 97.56 658 ILE A C 1
ATOM 5410 O O . ILE A 1 658 ? -3.528 -1.299 -4.294 1.00 97.56 658 ILE A O 1
ATOM 5414 N N . LYS A 1 659 ? -2.593 -1.550 -6.323 1.00 97.25 659 LYS A N 1
ATOM 5415 C CA . LYS A 1 659 ? -1.226 -1.699 -5.819 1.00 97.25 659 LYS A CA 1
ATOM 5416 C C . LYS A 1 659 ? -0.779 -0.486 -5.009 1.00 97.25 659 LYS A C 1
ATOM 5418 O O . LYS A 1 659 ? -0.201 -0.651 -3.941 1.00 97.25 659 LYS A O 1
ATOM 5423 N N . GLU A 1 660 ? -1.074 0.719 -5.486 1.00 96.19 660 GLU A N 1
ATOM 5424 C CA . GLU A 1 660 ? -0.763 1.966 -4.781 1.00 96.19 660 GLU A CA 1
ATOM 5425 C C . GLU A 1 660 ? -1.529 2.100 -3.460 1.00 96.19 660 GLU A C 1
ATOM 5427 O O . GLU A 1 660 ? -0.951 2.500 -2.453 1.00 96.19 660 GLU A O 1
ATOM 5432 N N . GLU A 1 661 ? -2.813 1.737 -3.428 1.00 96.88 661 GLU A N 1
ATOM 5433 C CA . GLU A 1 661 ? -3.604 1.747 -2.191 1.00 96.88 661 GLU A CA 1
ATOM 5434 C C . GLU A 1 661 ? -3.141 0.680 -1.192 1.00 96.88 661 GLU A C 1
ATOM 5436 O O . GLU A 1 661 ? -3.063 0.969 -0.000 1.00 96.88 661 GLU A O 1
ATOM 5441 N N . VAL A 1 662 ? -2.771 -0.517 -1.659 1.00 97.12 662 VAL A N 1
ATOM 5442 C CA . VAL A 1 662 ? -2.210 -1.577 -0.806 1.00 97.12 662 VAL A CA 1
ATOM 5443 C C . VAL A 1 662 ? -0.842 -1.168 -0.257 1.00 97.12 662 VAL A C 1
ATOM 5445 O O . VAL A 1 662 ? -0.606 -1.334 0.937 1.00 97.12 662 VAL A O 1
ATOM 5448 N N . LYS A 1 663 ? 0.040 -0.579 -1.077 1.00 97.00 663 LYS A N 1
ATOM 5449 C CA . LYS A 1 663 ? 1.322 -0.040 -0.597 1.00 97.00 663 LYS A CA 1
ATOM 5450 C C . LYS A 1 663 ? 1.114 1.033 0.463 1.00 97.00 663 LYS A C 1
ATOM 5452 O O . LYS A 1 663 ? 1.687 0.911 1.536 1.00 97.00 663 LYS A O 1
ATOM 5457 N N . ARG A 1 664 ? 0.242 2.022 0.234 1.00 94.50 664 ARG A N 1
ATOM 5458 C CA . ARG A 1 664 ? -0.081 3.030 1.262 1.00 94.50 664 ARG A CA 1
ATOM 5459 C C . ARG A 1 664 ? -0.590 2.381 2.552 1.00 94.50 664 ARG A C 1
ATOM 5461 O O . ARG A 1 664 ? -0.101 2.692 3.633 1.00 94.50 664 ARG A O 1
ATOM 5468 N N . LEU A 1 665 ? -1.505 1.417 2.440 1.00 93.50 665 LEU A N 1
ATOM 5469 C CA . LEU A 1 665 ? -2.042 0.700 3.594 1.00 93.50 665 LEU A CA 1
ATOM 5470 C C . LEU A 1 665 ? -0.937 0.012 4.420 1.00 93.50 665 LEU A C 1
ATOM 5472 O O . LEU A 1 665 ? -0.913 0.146 5.638 1.00 93.50 665 LEU A O 1
ATOM 5476 N N . ILE A 1 666 ? -0.005 -0.704 3.792 1.00 94.44 666 ILE A N 1
ATOM 5477 C CA . ILE A 1 666 ? 1.040 -1.440 4.523 1.00 94.44 666 ILE A CA 1
ATOM 5478 C C . ILE A 1 666 ? 2.192 -0.529 4.971 1.00 94.44 666 ILE A C 1
ATOM 5480 O O . ILE A 1 666 ? 2.642 -0.625 6.115 1.00 94.44 666 ILE A O 1
ATOM 5484 N N . GLU A 1 667 ? 2.666 0.354 4.091 1.00 95.44 667 GLU A N 1
ATOM 5485 C CA . GLU A 1 667 ? 3.883 1.139 4.305 1.00 95.44 667 GLU A CA 1
ATOM 5486 C C . GLU A 1 667 ? 3.657 2.369 5.184 1.00 95.44 667 GLU A C 1
ATOM 5488 O O . GLU A 1 667 ? 4.580 2.758 5.901 1.00 95.44 667 GLU A O 1
ATOM 5493 N N . THR A 1 668 ? 2.468 2.986 5.158 1.00 91.31 668 THR A N 1
ATOM 5494 C CA . THR A 1 668 ? 2.225 4.260 5.858 1.00 91.31 668 THR A CA 1
ATOM 5495 C C . THR A 1 668 ? 1.028 4.267 6.806 1.00 91.31 668 THR A C 1
ATOM 5497 O O . THR A 1 668 ? 1.047 5.034 7.765 1.00 91.31 668 THR A O 1
ATOM 5500 N N . GLU A 1 669 ? 0.009 3.426 6.600 1.00 89.00 669 GLU A N 1
ATOM 5501 C CA . GLU A 1 669 ? -1.095 3.282 7.568 1.00 89.00 669 GLU A CA 1
ATOM 5502 C C . GLU A 1 669 ? -0.731 2.293 8.683 1.00 89.00 669 GLU A C 1
ATOM 5504 O O . GLU A 1 669 ? -0.747 2.640 9.862 1.00 89.00 669 GLU A O 1
ATOM 5509 N N . PHE A 1 670 ? -0.367 1.059 8.318 1.00 89.94 670 PHE A N 1
ATOM 5510 C CA . PHE A 1 670 ? 0.051 0.037 9.281 1.00 89.94 670 PHE A CA 1
ATOM 5511 C C . PHE A 1 670 ? 1.521 0.150 9.688 1.00 89.94 670 PHE A C 1
ATOM 5513 O O . PHE A 1 670 ? 1.878 -0.358 10.746 1.00 89.94 670 PHE A O 1
ATOM 5520 N N . LEU A 1 671 ? 2.362 0.797 8.870 1.00 91.75 671 LEU A N 1
ATOM 5521 C CA . LEU A 1 671 ? 3.791 1.038 9.125 1.00 91.75 671 LEU A CA 1
ATOM 5522 C C . LEU A 1 671 ? 4.650 -0.229 9.279 1.00 91.75 671 LEU A C 1
ATOM 5524 O O . LEU A 1 671 ? 5.768 -0.154 9.779 1.00 91.75 671 LEU A O 1
ATOM 5528 N N . LEU A 1 672 ? 4.162 -1.387 8.831 1.00 89.38 672 LEU A N 1
ATOM 5529 C CA . LEU A 1 672 ? 4.779 -2.685 9.134 1.00 89.38 672 LEU A CA 1
ATOM 5530 C C . LEU A 1 672 ? 6.055 -2.961 8.344 1.00 89.38 672 LEU A C 1
ATOM 5532 O O . LEU A 1 672 ? 6.881 -3.760 8.774 1.00 89.38 672 LEU A O 1
ATOM 5536 N N . GLY A 1 673 ? 6.196 -2.362 7.166 1.00 93.06 673 GLY A N 1
ATOM 5537 C CA . GLY A 1 673 ? 7.253 -2.738 6.242 1.00 93.06 673 GLY A CA 1
ATOM 5538 C C . GLY A 1 673 ? 7.179 -2.013 4.913 1.00 93.06 673 GLY A C 1
ATOM 5539 O O . GLY A 1 673 ? 6.296 -1.185 4.713 1.00 93.06 673 GLY A O 1
ATOM 5540 N N . ASN A 1 674 ? 8.098 -2.354 4.011 1.00 96.50 674 ASN A N 1
ATOM 5541 C CA . ASN A 1 674 ? 8.208 -1.777 2.670 1.00 96.50 674 ASN A CA 1
ATOM 5542 C C . ASN A 1 674 ? 8.103 -2.858 1.588 1.00 96.50 674 ASN A C 1
ATOM 5544 O O . ASN A 1 674 ? 8.486 -4.010 1.810 1.00 96.50 674 ASN A O 1
ATOM 5548 N N . CYS A 1 675 ? 7.585 -2.485 0.417 1.00 96.31 675 CYS A N 1
ATOM 5549 C CA . CYS A 1 675 ? 7.465 -3.355 -0.746 1.00 96.31 675 CYS A CA 1
ATOM 5550 C C . CYS A 1 675 ? 8.843 -3.650 -1.360 1.00 96.31 675 CYS A C 1
ATOM 5552 O O . CYS A 1 675 ? 9.437 -2.803 -2.022 1.00 96.31 675 CYS A O 1
ATOM 5554 N N . ILE A 1 676 ? 9.324 -4.885 -1.217 1.00 92.94 676 ILE A N 1
ATOM 5555 C CA . ILE A 1 676 ? 10.625 -5.321 -1.745 1.00 92.94 676 ILE A CA 1
ATOM 5556 C C . ILE A 1 676 ? 10.528 -6.093 -3.072 1.00 92.94 676 ILE A C 1
ATOM 5558 O O . ILE A 1 676 ? 11.550 -6.281 -3.728 1.00 92.94 676 ILE A O 1
ATOM 5562 N N . TYR A 1 677 ? 9.328 -6.553 -3.467 1.00 91.81 677 TYR A N 1
ATOM 5563 C CA . TYR A 1 677 ? 9.049 -7.148 -4.784 1.00 91.81 677 TYR A CA 1
ATOM 5564 C C . TYR A 1 677 ? 7.625 -6.820 -5.284 1.00 91.81 677 TYR A C 1
ATOM 5566 O O . TYR A 1 677 ? 6.695 -6.691 -4.499 1.00 91.81 677 TYR A O 1
ATOM 5574 N N . GLU A 1 678 ? 7.451 -6.692 -6.595 1.00 92.44 678 GLU A N 1
ATOM 5575 C CA . GLU A 1 678 ? 6.238 -6.312 -7.331 1.00 92.44 678 GLU A CA 1
ATOM 5576 C C . GLU A 1 678 ? 6.371 -6.703 -8.816 1.00 92.44 678 GLU A C 1
ATOM 5578 O O . GLU A 1 678 ? 7.290 -6.271 -9.524 1.00 92.44 678 GLU A O 1
ATOM 5583 N N . ASP A 1 679 ? 5.375 -7.408 -9.337 1.00 90.56 679 ASP A N 1
ATOM 5584 C CA . ASP A 1 679 ? 5.193 -7.643 -10.771 1.00 90.56 679 ASP A CA 1
ATOM 5585 C C . ASP A 1 679 ? 3.698 -7.623 -11.145 1.00 90.56 679 ASP A C 1
ATOM 5587 O O . ASP A 1 679 ? 2.885 -7.046 -10.424 1.00 90.56 679 ASP A O 1
ATOM 5591 N N . ASP A 1 680 ? 3.306 -8.165 -12.302 1.00 90.69 680 ASP A N 1
ATOM 5592 C CA . ASP A 1 680 ? 1.892 -8.219 -12.706 1.00 90.69 680 ASP A CA 1
ATOM 5593 C C . ASP A 1 680 ? 1.016 -9.059 -11.763 1.00 90.69 680 ASP A C 1
ATOM 5595 O O . ASP A 1 680 ? -0.198 -8.856 -11.737 1.00 90.69 680 ASP A O 1
ATOM 5599 N N . TYR A 1 681 ? 1.609 -9.978 -10.998 1.00 90.62 681 TYR A N 1
ATOM 5600 C CA . TYR A 1 681 ? 0.912 -10.972 -10.186 1.00 90.62 681 TYR A CA 1
ATOM 5601 C C . TYR A 1 681 ? 0.778 -10.583 -8.719 1.00 90.62 681 TYR A C 1
ATOM 5603 O O . TYR A 1 681 ? -0.105 -11.120 -8.061 1.00 90.62 681 TYR A O 1
ATOM 5611 N N . GLY A 1 682 ? 1.592 -9.665 -8.198 1.00 92.81 682 GLY A N 1
ATOM 5612 C CA . GLY A 1 682 ? 1.473 -9.324 -6.785 1.00 92.81 682 GLY A CA 1
ATOM 5613 C C . GLY A 1 682 ? 2.456 -8.299 -6.250 1.00 92.81 682 GLY A C 1
ATOM 5614 O O . GLY A 1 682 ? 3.224 -7.675 -6.988 1.00 92.81 682 GLY A O 1
ATOM 5615 N N . LEU A 1 683 ? 2.376 -8.122 -4.933 1.00 95.81 683 LEU A N 1
ATOM 5616 C CA . LEU A 1 683 ? 3.205 -7.262 -4.095 1.00 95.81 683 LEU A CA 1
ATOM 5617 C C . LEU A 1 683 ? 3.754 -8.066 -2.916 1.00 95.81 683 LEU A C 1
ATOM 5619 O O . LEU A 1 683 ? 3.003 -8.796 -2.271 1.00 95.81 683 LEU A O 1
ATOM 5623 N N . HIS A 1 684 ? 5.026 -7.866 -2.576 1.00 94.88 684 HIS A N 1
ATOM 5624 C CA . HIS A 1 684 ? 5.684 -8.562 -1.473 1.00 94.88 684 HIS A CA 1
ATOM 5625 C C . HIS A 1 684 ? 6.409 -7.574 -0.565 1.00 94.88 684 HIS A C 1
ATOM 5627 O O . HIS A 1 684 ? 7.277 -6.817 -1.006 1.00 94.88 684 HIS A O 1
ATOM 5633 N N . PHE A 1 685 ? 6.063 -7.611 0.717 1.00 96.50 685 PHE A N 1
ATOM 5634 C CA . PHE A 1 685 ? 6.513 -6.673 1.736 1.00 96.50 685 PHE A CA 1
ATOM 5635 C C . PHE A 1 685 ? 7.402 -7.372 2.757 1.00 96.50 685 PHE A C 1
ATOM 5637 O O . PHE A 1 685 ? 7.060 -8.452 3.243 1.00 96.50 685 PHE A O 1
ATOM 5644 N N . LEU A 1 686 ? 8.512 -6.729 3.115 1.00 94.25 686 LEU A N 1
ATOM 5645 C CA . LEU A 1 686 ? 9.343 -7.148 4.239 1.00 94.25 686 LEU A CA 1
ATOM 5646 C C . LEU A 1 686 ? 8.730 -6.636 5.541 1.00 94.25 686 LEU A C 1
ATOM 5648 O O . LEU A 1 686 ? 8.699 -5.427 5.743 1.00 94.25 686 LEU A O 1
ATOM 5652 N N . ILE A 1 687 ? 8.265 -7.536 6.408 1.00 93.12 687 ILE A N 1
ATOM 5653 C CA . ILE A 1 687 ? 7.586 -7.188 7.666 1.00 93.12 687 ILE A CA 1
ATOM 5654 C C . ILE A 1 687 ? 8.221 -7.916 8.869 1.00 93.12 687 ILE A C 1
ATOM 5656 O O . ILE A 1 687 ? 8.895 -8.937 8.672 1.00 93.12 687 ILE A O 1
ATOM 5660 N N . PRO A 1 688 ? 8.016 -7.431 10.111 1.00 88.50 688 PRO A N 1
ATOM 5661 C CA . PRO A 1 688 ? 8.460 -8.116 11.327 1.00 88.50 688 PRO A CA 1
ATOM 5662 C C . PRO A 1 688 ? 7.855 -9.517 11.456 1.00 88.50 688 PRO A C 1
ATOM 5664 O O . PRO A 1 688 ? 6.673 -9.738 11.164 1.00 88.50 688 PRO A O 1
ATOM 5667 N N . ALA A 1 689 ? 8.659 -10.469 11.924 1.00 81.88 689 ALA A N 1
ATOM 5668 C CA . ALA A 1 689 ? 8.219 -11.840 12.163 1.00 81.88 689 ALA A CA 1
ATOM 5669 C C . ALA A 1 689 ? 7.182 -11.941 13.288 1.00 81.88 689 ALA A C 1
ATOM 5671 O O . ALA A 1 689 ? 6.252 -12.741 13.178 1.00 81.88 689 ALA A O 1
ATOM 5672 N N . SER A 1 690 ? 7.299 -11.102 14.320 1.00 79.50 690 SER A N 1
ATOM 5673 C CA . SER A 1 690 ? 6.402 -11.089 15.483 1.00 79.50 690 SER A CA 1
ATOM 5674 C C . SER A 1 690 ? 5.007 -10.536 15.192 1.00 79.50 690 SER A C 1
ATOM 5676 O O . SER A 1 690 ? 4.107 -10.650 16.024 1.00 79.50 690 SER A O 1
ATOM 5678 N N . PHE A 1 691 ? 4.790 -9.947 14.014 1.00 84.12 691 PHE A N 1
ATOM 5679 C CA . PHE A 1 691 ? 3.455 -9.536 13.598 1.00 84.12 691 PHE A CA 1
ATOM 5680 C C . PHE A 1 691 ? 2.629 -10.765 13.212 1.00 84.12 691 PHE A C 1
ATOM 5682 O O . PHE A 1 691 ? 2.972 -11.467 12.269 1.00 84.12 691 PHE A O 1
ATOM 5689 N N . SER A 1 692 ? 1.517 -11.025 13.892 1.00 77.56 692 SER A N 1
ATOM 5690 C CA . SER A 1 692 ? 0.690 -12.229 13.686 1.00 77.56 692 SER A CA 1
ATOM 5691 C C . SER A 1 692 ? -0.738 -11.915 13.221 1.00 77.56 692 SER A C 1
ATOM 5693 O O . SER A 1 692 ? -1.523 -12.806 12.906 1.00 77.56 692 SER A O 1
ATOM 5695 N N . GLU A 1 693 ? -1.079 -10.632 13.113 1.00 79.50 693 GLU A N 1
ATOM 5696 C CA . GLU A 1 693 ? -2.441 -10.125 12.954 1.00 79.50 693 GLU A CA 1
ATOM 5697 C C . GLU A 1 693 ? -2.883 -10.010 11.481 1.00 79.50 693 GLU A C 1
ATOM 5699 O O . GLU A 1 693 ? -3.521 -9.039 11.069 1.00 79.50 693 GLU A O 1
ATOM 5704 N N . GLU A 1 694 ? -2.572 -11.016 10.661 1.00 77.88 694 GLU A N 1
ATOM 5705 C CA . GLU A 1 694 ? -2.810 -10.989 9.206 1.00 77.88 694 GLU A CA 1
ATOM 5706 C C . GLU A 1 694 ? -4.277 -10.797 8.819 1.00 77.88 694 GLU A C 1
ATOM 5708 O O . GLU A 1 694 ? -4.563 -10.190 7.789 1.00 77.88 694 GLU A O 1
ATOM 5713 N N . LYS A 1 695 ? -5.211 -11.240 9.668 1.00 81.31 695 LYS A N 1
ATOM 5714 C CA . LYS A 1 695 ? -6.654 -11.031 9.482 1.00 81.31 695 LYS A CA 1
ATOM 5715 C C . LYS A 1 695 ? -7.002 -9.551 9.277 1.00 81.31 695 LYS A C 1
ATOM 5717 O O . LYS A 1 695 ? -7.822 -9.222 8.428 1.00 81.31 695 LYS A O 1
ATOM 5722 N N . ILE A 1 696 ? -6.349 -8.654 10.013 1.00 81.81 696 ILE A N 1
ATOM 5723 C CA . ILE A 1 696 ? -6.630 -7.212 9.961 1.00 81.81 696 ILE A CA 1
ATOM 5724 C C . ILE A 1 696 ? -6.152 -6.611 8.640 1.00 81.81 696 ILE A C 1
ATOM 5726 O O . ILE A 1 696 ? -6.838 -5.802 8.015 1.00 81.81 696 ILE A O 1
ATOM 5730 N N . ILE A 1 697 ? -4.979 -7.050 8.191 1.00 86.94 697 ILE A N 1
ATOM 5731 C CA . ILE A 1 697 ? -4.431 -6.658 6.897 1.00 86.94 697 ILE A CA 1
ATOM 5732 C C . ILE A 1 697 ? -5.324 -7.177 5.765 1.00 86.94 697 ILE A C 1
ATOM 5734 O O . ILE A 1 697 ? -5.682 -6.409 4.870 1.00 86.94 697 ILE A O 1
ATOM 5738 N N . LYS A 1 698 ? -5.731 -8.453 5.835 1.00 89.19 698 LYS A N 1
ATOM 5739 C CA . LYS A 1 698 ? -6.674 -9.077 4.898 1.00 89.19 698 LYS A CA 1
ATOM 5740 C C . LYS A 1 698 ? -7.959 -8.258 4.778 1.00 89.19 698 LYS A C 1
ATOM 5742 O O . LYS A 1 698 ? -8.321 -7.885 3.668 1.00 89.19 698 LYS A O 1
ATOM 5747 N N . GLU A 1 699 ? -8.601 -7.906 5.895 1.00 86.44 699 GLU A N 1
ATOM 5748 C CA . GLU A 1 699 ? -9.821 -7.081 5.922 1.00 86.44 699 GLU A CA 1
ATOM 5749 C C . GLU A 1 699 ? -9.639 -5.756 5.152 1.00 86.44 699 GLU A C 1
ATOM 5751 O O . GLU A 1 699 ? -10.474 -5.398 4.312 1.00 86.44 699 GLU A O 1
ATOM 5756 N N . GLY A 1 700 ? -8.519 -5.058 5.376 1.00 89.38 700 GLY A N 1
ATOM 5757 C CA . GLY A 1 700 ? -8.180 -3.822 4.666 1.00 89.38 700 GLY A CA 1
ATOM 5758 C C . GLY A 1 700 ? -7.971 -4.019 3.159 1.00 89.38 700 GLY A C 1
ATOM 5759 O O . GLY A 1 700 ? -8.546 -3.284 2.353 1.00 89.38 700 GLY A O 1
ATOM 5760 N N . ILE A 1 701 ? -7.212 -5.043 2.761 1.00 92.56 701 ILE A N 1
ATOM 5761 C CA . ILE A 1 701 ? -6.957 -5.381 1.349 1.00 92.56 701 ILE A CA 1
ATOM 5762 C C . ILE A 1 701 ? -8.255 -5.775 0.637 1.00 92.56 701 ILE A C 1
ATOM 5764 O O . ILE A 1 701 ? -8.549 -5.287 -0.457 1.00 92.56 701 ILE A O 1
ATOM 5768 N N . TYR A 1 702 ? -9.064 -6.631 1.263 1.00 92.44 702 TYR A N 1
ATOM 5769 C CA . TYR A 1 702 ? -10.343 -7.076 0.719 1.00 92.44 702 TYR A CA 1
ATOM 5770 C C . TYR A 1 702 ? -11.286 -5.896 0.502 1.00 92.44 702 TYR A C 1
ATOM 5772 O O . TYR A 1 702 ? -11.960 -5.830 -0.528 1.00 92.44 702 TYR A O 1
ATOM 5780 N N . LYS A 1 703 ? -11.295 -4.923 1.422 1.00 91.50 703 LYS A N 1
ATOM 5781 C CA . LYS A 1 703 ? -12.059 -3.682 1.270 1.00 91.50 703 LYS A CA 1
ATOM 5782 C C . LYS A 1 703 ? -11.589 -2.861 0.069 1.00 91.50 703 LYS A C 1
ATOM 5784 O O . LYS A 1 703 ? -12.439 -2.421 -0.705 1.00 91.50 703 LYS A O 1
ATOM 5789 N N . ILE A 1 704 ? -10.279 -2.677 -0.116 1.00 94.94 704 ILE A N 1
ATOM 5790 C CA . ILE A 1 704 ? -9.714 -1.970 -1.283 1.00 94.94 704 ILE A CA 1
ATOM 5791 C C . ILE A 1 704 ? -10.179 -2.648 -2.580 1.00 94.94 704 ILE A C 1
ATOM 5793 O O . ILE A 1 704 ? -10.757 -2.004 -3.461 1.00 94.94 704 ILE A O 1
ATOM 5797 N N . ILE A 1 705 ? -10.012 -3.968 -2.676 1.00 94.50 705 ILE A N 1
ATOM 5798 C CA . ILE A 1 705 ? -10.328 -4.724 -3.893 1.00 94.50 705 ILE A CA 1
ATOM 5799 C C . ILE A 1 705 ? -11.831 -4.744 -4.180 1.00 94.50 705 ILE A C 1
ATOM 5801 O O . ILE A 1 705 ? -12.227 -4.512 -5.327 1.00 94.50 705 ILE A O 1
ATOM 5805 N N . ASN A 1 706 ? -12.679 -4.951 -3.169 1.00 93.56 706 ASN A N 1
ATOM 5806 C CA . ASN A 1 706 ? -14.133 -4.882 -3.332 1.00 93.56 706 ASN A CA 1
ATOM 5807 C C . ASN A 1 706 ? -14.592 -3.473 -3.727 1.00 93.56 706 ASN A C 1
ATOM 5809 O O . ASN A 1 706 ? -15.419 -3.332 -4.622 1.00 93.56 706 ASN A O 1
ATOM 5813 N N . THR A 1 707 ? -14.010 -2.419 -3.155 1.00 94.50 707 THR A N 1
ATOM 5814 C CA . THR A 1 707 ? -14.355 -1.035 -3.525 1.00 94.50 707 THR A CA 1
ATOM 5815 C C . THR A 1 707 ? -14.022 -0.749 -4.992 1.00 94.50 707 THR A C 1
ATOM 5817 O O . THR A 1 707 ? -14.802 -0.129 -5.718 1.00 94.50 707 THR A O 1
ATOM 5820 N N . LYS A 1 708 ? -12.868 -1.225 -5.470 1.00 94.44 708 LYS A N 1
ATOM 5821 C CA . LYS A 1 708 ? -12.404 -0.959 -6.838 1.00 94.44 708 LYS A CA 1
ATOM 5822 C C . LYS A 1 708 ? -13.059 -1.858 -7.882 1.00 94.44 708 LYS A C 1
ATOM 5824 O O . LYS A 1 708 ? -13.345 -1.384 -8.986 1.00 94.44 708 LYS A O 1
ATOM 5829 N N . THR A 1 709 ? -13.311 -3.123 -7.552 1.00 94.44 709 THR A N 1
ATOM 5830 C CA . THR A 1 709 ? -13.669 -4.170 -8.528 1.00 94.44 709 THR A CA 1
ATOM 5831 C C . THR A 1 709 ? -14.916 -4.977 -8.177 1.00 94.44 709 THR A C 1
ATOM 5833 O O . THR A 1 709 ? -15.267 -5.870 -8.940 1.00 94.44 709 THR A O 1
ATOM 5836 N N . GLU A 1 710 ? -15.565 -4.719 -7.039 1.00 92.94 710 GLU A N 1
ATOM 5837 C CA . GLU A 1 710 ? -16.632 -5.560 -6.460 1.00 92.94 710 GLU A CA 1
ATOM 5838 C C . GLU A 1 710 ? -16.239 -7.036 -6.277 1.00 92.94 710 GLU A C 1
ATOM 5840 O O . GLU A 1 710 ? -17.103 -7.902 -6.178 1.00 92.94 710 GLU A O 1
ATOM 5845 N N . GLY A 1 711 ? -14.937 -7.338 -6.247 1.00 90.75 711 GLY A N 1
ATOM 5846 C CA . GLY A 1 711 ? -14.411 -8.699 -6.151 1.00 90.75 711 GLY A CA 1
ATOM 5847 C C . GLY A 1 711 ? -14.366 -9.448 -7.485 1.00 90.75 711 GLY A C 1
ATOM 5848 O O . GLY A 1 711 ? -14.351 -10.678 -7.508 1.00 90.75 711 GLY A O 1
ATOM 5849 N N . ILE A 1 712 ? -14.360 -8.728 -8.618 1.00 92.25 712 ILE A N 1
ATOM 5850 C CA . ILE A 1 712 ? -14.011 -9.313 -9.924 1.00 92.25 712 ILE A CA 1
ATOM 5851 C C . ILE A 1 712 ? -12.558 -9.806 -9.908 1.00 92.25 712 ILE A C 1
ATOM 5853 O O . ILE A 1 712 ? -12.302 -10.883 -10.447 1.00 92.25 712 ILE A O 1
ATOM 5857 N N . LEU A 1 713 ? -11.650 -9.029 -9.299 1.00 92.12 713 LEU A N 1
ATOM 5858 C CA . LEU A 1 713 ? -10.289 -9.444 -8.953 1.00 92.12 713 LEU A CA 1
ATOM 5859 C C . LEU A 1 713 ? -10.328 -10.186 -7.612 1.00 92.12 713 LEU A C 1
ATOM 5861 O O . LEU A 1 713 ? -10.931 -9.690 -6.659 1.00 92.12 713 LEU A O 1
ATOM 5865 N N . VAL A 1 714 ? -9.672 -11.343 -7.539 1.00 89.19 714 VAL A N 1
ATOM 5866 C CA . VAL A 1 714 ? -9.583 -12.156 -6.319 1.00 89.19 714 VAL A CA 1
ATOM 5867 C C . VAL A 1 714 ? -8.144 -12.107 -5.794 1.00 89.19 714 VAL A C 1
ATOM 5869 O O . VAL A 1 714 ? -7.238 -12.492 -6.536 1.00 89.19 714 VAL A O 1
ATOM 5872 N N . PRO A 1 715 ? -7.914 -11.616 -4.561 1.00 91.44 715 PRO A N 1
ATOM 5873 C CA . PRO A 1 715 ? -6.592 -11.616 -3.947 1.00 91.44 715 PRO A CA 1
ATOM 5874 C C . PRO A 1 715 ? -6.248 -12.947 -3.277 1.00 91.44 715 PRO A C 1
ATOM 5876 O O . PRO A 1 715 ? -7.115 -13.625 -2.728 1.00 91.44 715 PRO A O 1
ATOM 5879 N N . TYR A 1 716 ? -4.953 -13.229 -3.198 1.00 88.75 716 TYR A N 1
ATOM 5880 C CA . TYR A 1 716 ? -4.349 -14.228 -2.328 1.00 88.75 716 TYR A CA 1
ATOM 5881 C C . TYR A 1 716 ? -3.424 -13.514 -1.348 1.00 88.75 716 TYR A C 1
ATOM 5883 O O . TYR A 1 716 ? -2.395 -12.973 -1.741 1.00 88.75 716 TYR A O 1
ATOM 5891 N N . VAL A 1 717 ? -3.789 -13.504 -0.066 1.00 89.50 717 VAL A N 1
ATOM 5892 C CA . VAL A 1 717 ? -2.955 -12.904 0.983 1.00 89.50 717 VAL A CA 1
ATOM 5893 C C . VAL A 1 717 ? -2.307 -14.018 1.795 1.00 89.50 717 VAL A C 1
ATOM 5895 O O . VAL A 1 717 ? -2.990 -14.914 2.295 1.00 89.50 717 VAL A O 1
ATOM 5898 N N . SER A 1 718 ? -0.985 -13.987 1.916 1.00 87.06 718 SER A N 1
ATOM 5899 C CA . SER A 1 718 ? -0.233 -14.968 2.706 1.00 87.06 718 SER A CA 1
ATOM 5900 C C . SER A 1 718 ? 1.077 -14.401 3.214 1.00 87.06 718 SER A C 1
ATOM 5902 O O . SER A 1 718 ? 1.641 -13.498 2.605 1.00 87.06 718 SER A O 1
ATOM 5904 N N . SER A 1 719 ? 1.601 -14.984 4.284 1.00 87.81 719 SER A N 1
ATOM 5905 C CA . SER A 1 719 ? 2.963 -14.739 4.735 1.00 87.81 719 SER A CA 1
ATOM 5906 C C . SER A 1 719 ? 3.818 -15.999 4.677 1.00 87.81 719 SER A C 1
ATOM 5908 O O . SER A 1 719 ? 3.316 -17.125 4.737 1.00 87.81 719 SER A O 1
ATOM 5910 N N . THR A 1 720 ? 5.126 -15.807 4.549 1.00 83.25 720 THR A N 1
ATOM 5911 C CA . THR A 1 720 ? 6.099 -16.889 4.720 1.00 83.25 720 THR A CA 1
ATOM 5912 C C . THR A 1 720 ? 6.283 -17.223 6.194 1.00 83.25 720 THR A C 1
ATOM 5914 O O . THR A 1 720 ? 6.043 -16.388 7.070 1.00 83.25 720 THR A O 1
ATOM 5917 N N . ALA A 1 721 ? 6.822 -18.411 6.477 1.00 74.12 721 ALA A N 1
ATOM 5918 C CA . ALA A 1 721 ? 7.421 -18.642 7.786 1.00 74.12 721 ALA A CA 1
ATOM 5919 C C . ALA A 1 721 ? 8.586 -17.658 8.014 1.00 74.12 721 ALA A C 1
ATOM 5921 O O . ALA A 1 721 ? 9.203 -17.164 7.068 1.00 74.12 721 ALA A O 1
ATOM 5922 N N . SER A 1 722 ? 8.894 -17.372 9.275 1.00 70.94 722 SER A N 1
ATOM 5923 C CA . SER A 1 722 ? 10.067 -16.585 9.655 1.00 70.94 722 SER A CA 1
ATOM 5924 C C . SER A 1 722 ? 11.352 -17.418 9.585 1.00 70.94 722 SER A C 1
ATOM 5926 O O . SER A 1 722 ? 11.352 -18.584 9.983 1.00 70.94 722 SER A O 1
ATOM 5928 N N . GLY A 1 723 ? 12.470 -16.806 9.188 1.00 58.62 723 GLY A N 1
ATOM 5929 C CA . GLY A 1 723 ? 13.808 -17.414 9.245 1.00 58.62 723 GLY A CA 1
ATOM 5930 C C . GLY A 1 723 ? 14.415 -17.819 7.896 1.00 58.62 723 GLY A C 1
ATOM 5931 O O . GLY A 1 723 ? 13.733 -18.186 6.940 1.00 58.62 723 GLY A O 1
ATOM 5932 N N . GLY A 1 724 ? 15.746 -17.817 7.823 1.00 60.00 724 GLY A N 1
ATOM 5933 C CA . GLY A 1 724 ? 16.513 -17.878 6.580 1.00 60.00 724 GLY A CA 1
ATOM 5934 C C . GLY A 1 724 ? 16.851 -16.491 6.028 1.00 60.00 724 GLY A C 1
ATOM 5935 O O . GLY A 1 724 ? 16.381 -15.470 6.523 1.00 60.00 724 GLY A O 1
ATOM 5936 N N . SER A 1 725 ? 17.672 -16.454 4.974 1.00 69.69 725 SER A N 1
ATOM 5937 C CA . SER A 1 725 ? 17.992 -15.199 4.290 1.00 69.69 725 SER A CA 1
ATOM 5938 C C . SER A 1 725 ? 16.754 -14.595 3.623 1.00 69.69 725 SER A C 1
ATOM 5940 O O . SER A 1 725 ? 15.861 -15.311 3.163 1.00 69.69 725 SER A O 1
ATOM 5942 N N . LEU A 1 726 ? 16.734 -13.270 3.503 1.00 77.06 726 LEU A N 1
ATOM 5943 C CA . LEU A 1 726 ? 15.653 -12.522 2.856 1.00 77.06 726 LEU A CA 1
ATOM 5944 C C . LEU A 1 726 ? 15.373 -12.999 1.419 1.00 77.06 726 LEU A C 1
ATOM 5946 O O . LEU A 1 726 ? 14.216 -13.128 1.028 1.00 77.06 726 LEU A O 1
ATOM 5950 N N . VAL A 1 727 ? 16.413 -13.366 0.660 1.00 75.50 727 VAL A N 1
ATOM 5951 C CA . VAL A 1 727 ? 16.267 -13.952 -0.687 1.00 75.50 727 VAL A CA 1
ATOM 5952 C C . VAL A 1 727 ? 15.464 -15.252 -0.657 1.00 75.50 727 VAL A C 1
ATOM 5954 O O . VAL A 1 727 ? 14.604 -15.489 -1.504 1.00 75.50 727 VAL A O 1
ATOM 5957 N N . LYS A 1 728 ? 15.710 -16.101 0.344 1.00 75.56 728 LYS A N 1
ATOM 5958 C CA . LYS A 1 728 ? 14.982 -17.360 0.491 1.00 75.56 728 LYS A CA 1
ATOM 5959 C C . LYS A 1 728 ? 13.521 -17.123 0.850 1.00 75.56 728 LYS A C 1
ATOM 5961 O O . LYS A 1 728 ? 12.664 -17.817 0.311 1.00 75.56 728 LYS A O 1
ATOM 5966 N N . LEU A 1 729 ? 13.250 -16.167 1.736 1.00 80.75 729 LEU A N 1
ATOM 5967 C CA . LEU A 1 729 ? 11.882 -15.799 2.089 1.00 80.75 729 LEU A CA 1
ATOM 5968 C C . LEU A 1 729 ? 11.129 -15.277 0.859 1.00 80.75 729 LEU A C 1
ATOM 5970 O O . LEU A 1 729 ? 10.017 -15.716 0.594 1.00 80.75 729 LEU A O 1
ATOM 5974 N N . LE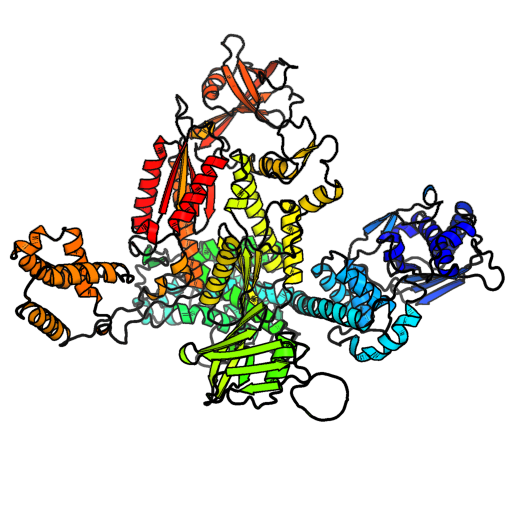U A 1 730 ? 11.754 -14.425 0.042 1.00 83.81 730 LEU A N 1
ATOM 5975 C CA . LEU A 1 730 ? 11.139 -13.946 -1.196 1.00 83.81 730 LEU A CA 1
ATOM 5976 C C . LEU A 1 730 ? 10.869 -15.087 -2.196 1.00 83.81 730 LEU A C 1
ATOM 5978 O O . LEU A 1 730 ? 9.804 -15.141 -2.807 1.00 83.81 730 LEU A O 1
ATOM 5982 N N . SER A 1 731 ? 11.804 -16.027 -2.341 1.00 81.69 731 SER A N 1
ATOM 5983 C CA . SER A 1 731 ? 11.613 -17.219 -3.177 1.00 81.69 731 SER A CA 1
ATOM 5984 C C . SER A 1 731 ? 10.457 -18.101 -2.681 1.00 81.69 731 SER A C 1
ATOM 5986 O O . SER A 1 731 ? 9.626 -18.536 -3.479 1.00 81.69 731 SER A O 1
ATOM 5988 N N . GLU A 1 732 ? 10.362 -18.320 -1.365 1.00 83.19 732 GLU A N 1
ATOM 5989 C CA . GLU A 1 732 ? 9.266 -19.065 -0.736 1.00 83.19 732 GLU A CA 1
ATOM 5990 C C . GLU A 1 732 ? 7.914 -18.384 -0.976 1.00 83.19 732 GLU A C 1
ATOM 5992 O O . GLU A 1 732 ? 6.975 -19.045 -1.415 1.00 83.19 732 GLU A O 1
ATOM 5997 N N . ALA A 1 733 ? 7.843 -17.065 -0.777 1.00 85.12 733 ALA A N 1
ATOM 5998 C CA . ALA A 1 733 ? 6.653 -16.257 -1.028 1.00 85.12 733 ALA A CA 1
ATOM 5999 C C . ALA A 1 733 ? 6.112 -16.445 -2.453 1.00 85.12 733 ALA A C 1
ATOM 6001 O O . ALA A 1 733 ? 4.937 -16.757 -2.638 1.00 85.12 733 ALA A O 1
ATOM 6002 N N . LYS A 1 734 ? 6.982 -16.346 -3.465 1.00 82.62 734 LYS A N 1
ATOM 6003 C CA . LYS A 1 734 ? 6.583 -16.538 -4.868 1.00 82.62 734 LYS A CA 1
ATOM 6004 C C . LYS A 1 734 ? 6.113 -17.964 -5.166 1.00 82.62 734 LYS A C 1
ATOM 6006 O O . LYS A 1 734 ? 5.199 -18.153 -5.966 1.00 82.62 734 LYS A O 1
ATOM 6011 N N . GLY A 1 735 ? 6.713 -18.966 -4.520 1.00 79.69 735 GLY A N 1
ATOM 6012 C CA . GLY A 1 735 ? 6.305 -20.365 -4.662 1.00 79.69 735 GLY A CA 1
ATOM 6013 C C . GLY A 1 735 ? 4.894 -20.648 -4.133 1.00 79.69 735 GLY A C 1
ATOM 6014 O O . GLY A 1 735 ? 4.192 -21.484 -4.699 1.00 79.69 735 GLY A O 1
ATOM 6015 N N . ILE A 1 736 ? 4.449 -19.932 -3.091 1.00 79.88 736 ILE A N 1
ATOM 6016 C CA . ILE A 1 736 ? 3.094 -20.076 -2.530 1.00 79.88 736 ILE A CA 1
ATOM 6017 C C . ILE A 1 736 ? 2.034 -19.725 -3.581 1.00 79.88 736 ILE A C 1
ATOM 6019 O O . ILE A 1 736 ? 1.082 -20.485 -3.760 1.00 79.88 736 ILE A O 1
ATOM 6023 N N . LEU A 1 737 ? 2.211 -18.617 -4.308 1.00 77.19 737 LEU A N 1
ATOM 6024 C CA . LEU A 1 737 ? 1.284 -18.215 -5.366 1.00 77.19 737 LEU A CA 1
ATOM 6025 C C . LEU A 1 737 ? 1.206 -19.251 -6.493 1.00 77.19 737 LEU A C 1
ATOM 6027 O O . LEU A 1 737 ? 0.110 -19.613 -6.921 1.00 77.19 737 LEU A O 1
ATOM 6031 N N . GLU A 1 738 ? 2.362 -19.726 -6.974 1.00 75.12 738 GLU A N 1
ATOM 6032 C CA . GLU A 1 738 ? 2.426 -20.723 -8.053 1.00 75.12 738 GLU A CA 1
ATOM 6033 C C . GLU A 1 738 ? 1.616 -21.979 -7.695 1.00 75.12 738 GLU A C 1
ATOM 6035 O O . GLU A 1 738 ? 0.883 -22.499 -8.540 1.00 75.12 738 GLU A O 1
ATOM 6040 N N . ASN A 1 739 ? 1.694 -22.423 -6.437 1.00 75.62 739 ASN A N 1
ATOM 6041 C CA . ASN A 1 739 ? 0.928 -23.564 -5.941 1.00 75.62 739 ASN A CA 1
ATOM 6042 C C . ASN A 1 739 ? -0.573 -23.258 -5.849 1.00 75.62 739 ASN A C 1
ATOM 6044 O O . ASN A 1 739 ? -1.366 -24.014 -6.405 1.00 75.62 739 ASN A O 1
ATOM 6048 N N . LYS A 1 740 ? -0.966 -22.124 -5.251 1.00 74.56 740 LYS A N 1
ATOM 6049 C CA . LYS A 1 740 ? -2.385 -21.739 -5.117 1.00 74.56 740 LYS A CA 1
ATOM 6050 C C . LYS A 1 740 ? -3.100 -21.632 -6.463 1.00 74.56 740 LYS A C 1
ATOM 6052 O O . LYS A 1 740 ? -4.189 -22.178 -6.629 1.00 74.56 740 LYS A O 1
ATOM 6057 N N . ILE A 1 741 ? -2.476 -20.979 -7.449 1.00 73.12 741 ILE A N 1
ATOM 6058 C CA . ILE A 1 741 ? -3.034 -20.862 -8.808 1.00 73.12 741 ILE A CA 1
ATOM 6059 C C . ILE A 1 741 ? -3.178 -22.246 -9.449 1.00 73.12 741 ILE A C 1
ATOM 6061 O O . ILE A 1 741 ? -4.203 -22.544 -10.063 1.00 73.12 741 ILE A O 1
ATOM 6065 N N . ARG A 1 742 ? -2.163 -23.106 -9.304 1.00 70.62 742 ARG A N 1
ATOM 6066 C CA . ARG A 1 742 ? -2.177 -24.468 -9.851 1.00 70.62 742 ARG A CA 1
ATOM 6067 C C . ARG A 1 742 ? -3.281 -25.327 -9.229 1.00 70.62 742 ARG A C 1
ATOM 6069 O O . ARG A 1 742 ? -3.927 -26.085 -9.949 1.00 70.62 742 ARG A O 1
ATOM 6076 N N . GLU A 1 743 ? -3.490 -25.210 -7.925 1.00 73.31 743 GLU A N 1
ATOM 6077 C CA . GLU A 1 743 ? -4.491 -25.971 -7.169 1.00 73.31 743 GLU A CA 1
ATOM 6078 C C . GLU A 1 743 ? -5.898 -25.359 -7.258 1.00 73.31 743 GLU A C 1
ATOM 6080 O O . GLU A 1 743 ? -6.868 -25.994 -6.852 1.00 73.31 743 GLU A O 1
ATOM 6085 N N . LYS A 1 744 ? -6.029 -24.163 -7.857 1.00 67.44 744 LYS A N 1
ATOM 6086 C CA . LYS A 1 744 ? -7.269 -23.367 -7.907 1.00 67.44 744 LYS A CA 1
ATOM 6087 C C . LYS A 1 744 ? -7.873 -23.135 -6.517 1.00 67.44 744 LYS A C 1
ATOM 6089 O O . LYS A 1 744 ? -9.093 -23.033 -6.382 1.00 67.44 744 LYS A O 1
ATOM 6094 N N . GLU A 1 745 ? -7.027 -23.051 -5.493 1.00 64.38 745 GLU A N 1
ATOM 6095 C CA . GLU A 1 745 ? -7.461 -22.675 -4.152 1.00 64.38 745 GLU A CA 1
ATOM 6096 C C . GLU A 1 745 ? -7.960 -21.232 -4.166 1.00 64.38 745 GLU A C 1
ATOM 6098 O O . GLU A 1 745 ? -7.298 -20.348 -4.703 1.00 64.38 745 GLU A O 1
ATOM 6103 N N . ILE A 1 746 ? -9.118 -20.983 -3.557 1.00 59.88 746 ILE A N 1
ATOM 6104 C CA . ILE A 1 746 ? -9.660 -19.639 -3.341 1.00 59.88 746 ILE A CA 1
ATOM 6105 C C . ILE A 1 746 ? -9.464 -19.302 -1.865 1.00 59.88 746 ILE A C 1
ATOM 6107 O O . ILE A 1 746 ? -9.694 -20.149 -1.004 1.00 59.88 746 ILE A O 1
ATOM 6111 N N . ASP A 1 747 ? -9.060 -18.067 -1.559 1.00 63.00 747 ASP A N 1
ATOM 6112 C CA . ASP A 1 747 ? -9.037 -17.584 -0.176 1.00 63.00 747 ASP A CA 1
ATOM 6113 C C . ASP A 1 747 ? -10.479 -17.538 0.358 1.00 63.00 747 ASP A C 1
ATOM 6115 O O . ASP A 1 747 ? -11.260 -16.662 -0.016 1.00 63.00 747 ASP A O 1
ATOM 6119 N N . ILE A 1 748 ? -10.842 -18.520 1.191 1.00 62.12 748 ILE A N 1
ATOM 6120 C CA . ILE A 1 748 ? -12.209 -18.736 1.704 1.00 62.12 748 ILE A CA 1
ATOM 6121 C C . ILE A 1 748 ? -12.714 -17.504 2.479 1.00 62.12 748 ILE A C 1
ATOM 6123 O O . ILE A 1 748 ? -13.919 -17.246 2.535 1.00 62.12 748 ILE A O 1
ATOM 6127 N N . ASP A 1 749 ? -11.796 -16.712 3.037 1.00 75.62 749 ASP A N 1
ATOM 6128 C CA . ASP A 1 749 ? -12.114 -15.515 3.815 1.00 75.62 749 ASP A CA 1
ATOM 6129 C C . ASP A 1 749 ? -12.565 -14.334 2.938 1.00 75.62 749 ASP A C 1
ATOM 6131 O O . ASP A 1 749 ? -13.283 -13.442 3.410 1.00 75.62 749 ASP A O 1
ATOM 6135 N N . PHE A 1 750 ? -12.162 -14.297 1.663 1.00 85.88 750 PHE A N 1
ATOM 6136 C CA . PHE A 1 750 ? -12.545 -13.219 0.760 1.00 85.88 750 PHE A CA 1
ATOM 6137 C C . PHE A 1 750 ? -13.986 -13.412 0.286 1.00 85.88 750 PHE A C 1
ATOM 6139 O O . PHE A 1 750 ? -14.321 -14.390 -0.376 1.00 85.88 750 PHE A O 1
ATOM 6146 N N . LYS A 1 751 ? -14.847 -12.432 0.583 1.00 88.00 751 LYS A N 1
ATOM 6147 C CA . LYS A 1 751 ? -16.240 -12.393 0.117 1.00 88.00 751 LYS A CA 1
ATOM 6148 C C . LYS A 1 751 ? -16.392 -11.332 -0.981 1.00 88.00 751 LYS A C 1
ATOM 6150 O O . LYS A 1 751 ? -16.497 -10.147 -0.647 1.00 88.00 751 LYS A O 1
ATOM 6155 N N . PRO A 1 752 ? -16.400 -11.724 -2.269 1.00 89.56 752 PRO A N 1
ATOM 6156 C CA . PRO A 1 752 ? -16.662 -10.808 -3.370 1.00 89.56 752 PRO A CA 1
ATOM 6157 C C . PRO A 1 752 ? -18.019 -10.117 -3.232 1.00 89.56 752 PRO A C 1
ATOM 6159 O O . PRO A 1 752 ? -19.042 -10.770 -3.013 1.00 89.56 752 PRO A O 1
ATOM 6162 N N . GLU A 1 753 ? -18.048 -8.800 -3.415 1.00 89.38 753 GLU A N 1
ATOM 6163 C CA . GLU A 1 753 ? -19.284 -8.019 -3.305 1.00 89.38 753 GLU A CA 1
ATOM 6164 C C . GLU A 1 753 ? -20.318 -8.415 -4.371 1.00 89.38 753 GLU A C 1
ATOM 6166 O O . GLU A 1 753 ? -21.520 -8.427 -4.101 1.00 89.38 753 GLU A O 1
ATOM 6171 N N . TRP A 1 754 ? -19.866 -8.817 -5.566 1.00 87.69 754 TRP A N 1
ATOM 6172 C CA . TRP A 1 754 ? -20.770 -9.274 -6.621 1.00 87.69 754 TRP A CA 1
ATOM 6173 C C . TRP A 1 754 ? -21.584 -10.511 -6.207 1.00 87.69 754 TRP A C 1
ATOM 6175 O O . TRP A 1 754 ? -22.740 -10.602 -6.604 1.00 87.69 754 TRP A O 1
ATOM 6185 N N . ILE A 1 755 ? -21.063 -11.412 -5.358 1.00 87.25 755 ILE A N 1
ATOM 6186 C CA . ILE A 1 755 ? -21.801 -12.606 -4.891 1.00 87.25 755 ILE A CA 1
ATOM 6187 C C . ILE A 1 755 ? -23.021 -12.216 -4.051 1.00 87.25 755 ILE A C 1
ATOM 6189 O O . ILE A 1 755 ? -24.074 -12.839 -4.174 1.00 87.25 755 ILE A O 1
ATOM 6193 N N . LYS A 1 756 ? -22.927 -11.162 -3.229 1.00 83.12 756 LYS A N 1
ATOM 6194 C CA . LYS A 1 756 ? -24.070 -10.697 -2.424 1.00 83.12 756 LYS A CA 1
ATOM 6195 C C . LYS A 1 756 ? -25.251 -10.306 -3.311 1.00 83.12 756 LYS A C 1
ATOM 6197 O O . LYS A 1 756 ? -26.371 -10.728 -3.049 1.00 83.12 756 LYS A O 1
ATOM 6202 N N . LYS A 1 757 ? -24.972 -9.615 -4.423 1.00 81.50 757 LYS A N 1
ATOM 6203 C CA . LYS A 1 757 ? -25.983 -9.224 -5.419 1.00 81.50 757 LYS A CA 1
ATOM 6204 C C . LYS A 1 757 ? -26.672 -10.435 -6.061 1.00 81.50 757 LYS A C 1
ATOM 6206 O O . LYS A 1 757 ? -27.840 -10.341 -6.424 1.00 81.50 757 LYS A O 1
ATOM 6211 N N . TRP A 1 758 ? -25.967 -11.561 -6.211 1.00 82.69 758 TRP A N 1
ATOM 6212 C CA . TRP A 1 758 ? -26.564 -12.821 -6.670 1.00 82.69 758 TRP A CA 1
ATOM 6213 C C . TRP A 1 758 ? -27.421 -13.474 -5.583 1.00 82.69 758 TRP A C 1
ATOM 6215 O O . TRP A 1 758 ? -28.540 -13.896 -5.867 1.00 82.69 758 TRP A O 1
ATOM 6225 N N . ASN A 1 759 ? -26.949 -13.518 -4.337 1.00 79.19 759 ASN A N 1
ATOM 6226 C CA . ASN A 1 759 ? -27.686 -14.142 -3.234 1.00 79.19 759 ASN A CA 1
ATOM 6227 C C . ASN A 1 759 ? -28.989 -13.400 -2.894 1.00 79.19 759 ASN A C 1
ATOM 6229 O O . ASN A 1 759 ? -29.999 -14.039 -2.619 1.00 79.19 759 ASN A O 1
ATOM 6233 N N . GLU A 1 760 ? -29.002 -12.069 -2.989 1.00 69.56 760 GLU A N 1
ATOM 6234 C CA . GLU A 1 760 ? -30.212 -11.247 -2.820 1.00 69.56 760 GLU A CA 1
ATOM 6235 C C . GLU A 1 760 ? -31.297 -11.541 -3.872 1.00 69.56 760 GLU A C 1
ATOM 6237 O O . GLU A 1 760 ? -32.470 -11.242 -3.657 1.00 69.56 760 GLU A O 1
ATOM 6242 N N . SER A 1 761 ? -30.926 -12.138 -5.010 1.00 60.28 761 SER A N 1
ATOM 6243 C CA . SER A 1 761 ? -31.835 -12.383 -6.135 1.00 60.28 761 SER A CA 1
ATOM 6244 C C . SER A 1 761 ? -32.618 -13.704 -6.058 1.00 60.28 761 SER A C 1
ATOM 6246 O O . SER A 1 761 ? -33.464 -13.948 -6.914 1.00 60.28 761 SER A O 1
ATOM 6248 N N . ASN A 1 762 ? -32.408 -14.534 -5.019 1.00 55.06 762 ASN A N 1
ATOM 6249 C CA . ASN A 1 762 ? -33.079 -15.832 -4.827 1.00 55.06 762 ASN A CA 1
ATOM 6250 C C . ASN A 1 762 ? -33.166 -16.641 -6.138 1.00 55.06 762 ASN A C 1
ATOM 6252 O O . ASN A 1 762 ? -34.241 -16.848 -6.700 1.00 55.06 762 ASN A O 1
ATOM 6256 N N . THR A 1 763 ? -32.018 -17.101 -6.641 1.00 55.09 763 THR A N 1
ATOM 6257 C CA . THR A 1 763 ? -31.853 -18.005 -7.807 1.00 55.09 763 THR A CA 1
ATOM 6258 C C . THR A 1 763 ? -32.378 -17.531 -9.173 1.00 55.09 763 THR A C 1
ATOM 6260 O O . THR A 1 763 ? -32.012 -18.132 -10.179 1.00 55.09 763 THR A O 1
ATOM 6263 N N . ASN A 1 764 ? -33.142 -16.437 -9.253 1.00 63.88 764 ASN A N 1
ATOM 6264 C CA . ASN A 1 764 ? -33.610 -15.841 -10.503 1.00 63.88 764 ASN A CA 1
ATOM 6265 C C . ASN A 1 764 ? -32.898 -14.509 -10.753 1.00 63.88 764 ASN A C 1
ATOM 6267 O O . ASN A 1 764 ? -32.710 -13.719 -9.833 1.00 63.88 764 ASN A O 1
ATOM 6271 N N . LEU A 1 765 ? -32.531 -14.232 -12.010 1.00 65.94 765 LEU A N 1
ATOM 6272 C CA . LEU A 1 765 ? -32.005 -12.924 -12.412 1.00 65.94 765 LEU A CA 1
ATOM 6273 C C . LEU A 1 765 ? -32.918 -11.800 -11.882 1.00 65.94 765 LEU A C 1
ATOM 6275 O O . LEU A 1 765 ? -34.142 -11.902 -12.030 1.00 65.94 765 LEU A O 1
ATOM 6279 N N . PRO A 1 766 ? -32.365 -10.720 -11.290 1.00 70.06 766 PRO A N 1
ATOM 6280 C CA . PRO A 1 766 ? -33.174 -9.581 -10.879 1.00 70.06 766 PRO A CA 1
ATOM 6281 C C . PRO A 1 766 ? -34.016 -9.075 -12.058 1.00 70.06 766 PRO A C 1
ATOM 6283 O O . PRO A 1 766 ? -33.523 -8.981 -13.183 1.00 70.06 766 PRO A O 1
ATOM 6286 N N . LYS A 1 767 ? -35.287 -8.740 -11.813 1.00 72.38 767 LYS A N 1
ATOM 6287 C CA . LYS A 1 767 ? -36.229 -8.316 -12.863 1.00 72.38 767 LYS A CA 1
ATOM 6288 C C . LYS A 1 767 ? -35.636 -7.169 -13.705 1.00 72.38 767 LYS A C 1
ATOM 6290 O O . LYS A 1 767 ? -35.132 -6.197 -13.144 1.00 72.38 767 LYS A O 1
ATOM 6295 N N . ASN A 1 768 ? -35.711 -7.287 -15.033 1.00 80.69 768 ASN A N 1
ATOM 6296 C CA . ASN A 1 768 ? -35.132 -6.358 -16.020 1.00 80.69 768 ASN A CA 1
ATOM 6297 C C . ASN A 1 768 ? -33.599 -6.197 -15.946 1.00 80.69 768 ASN A C 1
ATOM 6299 O O . ASN A 1 768 ? -33.075 -5.149 -16.332 1.00 80.69 768 ASN A O 1
ATOM 6303 N N . LYS A 1 769 ? -32.867 -7.203 -15.447 1.00 84.56 769 LYS A N 1
ATOM 6304 C CA . LYS A 1 769 ? -31.401 -7.228 -15.489 1.00 84.56 769 LYS A CA 1
ATOM 6305 C C . LYS A 1 769 ? -30.853 -8.439 -16.243 1.00 84.56 769 LYS A C 1
ATOM 6307 O O . LYS A 1 769 ? -31.397 -9.534 -16.160 1.00 84.56 769 LYS A O 1
ATOM 6312 N N . LEU A 1 770 ? -29.732 -8.226 -16.923 1.00 88.19 770 LEU A N 1
ATOM 6313 C CA . LEU A 1 770 ? -28.960 -9.221 -17.667 1.00 88.19 770 LEU A CA 1
ATOM 6314 C C . LEU A 1 770 ? -27.539 -9.338 -17.090 1.00 88.19 770 LEU A C 1
ATOM 6316 O O . LEU A 1 770 ? -27.073 -8.455 -16.361 1.00 88.19 770 LEU A O 1
ATOM 6320 N N . VAL A 1 771 ? -26.849 -10.443 -17.389 1.00 90.94 771 VAL A N 1
ATOM 6321 C CA . VAL A 1 771 ? -25.472 -10.703 -16.930 1.00 90.94 771 VAL A CA 1
ATOM 6322 C C . VAL A 1 771 ? -24.477 -9.969 -17.821 1.00 90.94 771 VAL A C 1
ATOM 6324 O O . VAL A 1 771 ? -24.531 -10.097 -19.034 1.00 90.94 771 VAL A O 1
ATOM 6327 N N . CYS A 1 772 ? -23.544 -9.237 -17.213 1.00 91.75 772 CYS A N 1
ATOM 6328 C CA . CYS A 1 772 ? -22.499 -8.472 -17.892 1.00 91.75 772 CYS A CA 1
ATOM 6329 C C . CYS A 1 772 ? -21.710 -9.309 -18.904 1.00 91.75 772 CYS A C 1
ATOM 6331 O O . CYS A 1 772 ? -21.059 -10.280 -18.519 1.00 91.75 772 CYS A O 1
ATOM 6333 N N . ASN A 1 773 ? -21.646 -8.837 -20.151 1.00 89.31 773 ASN A N 1
ATOM 6334 C CA . ASN A 1 773 ? -20.945 -9.530 -21.233 1.00 89.31 773 ASN A CA 1
ATOM 6335 C C . ASN A 1 773 ? -19.414 -9.515 -21.090 1.00 89.31 773 ASN A C 1
ATOM 6337 O O . ASN A 1 773 ? -18.737 -10.233 -21.809 1.00 89.31 773 ASN A O 1
ATOM 6341 N N . VAL A 1 774 ? -18.852 -8.705 -20.184 1.00 91.00 774 VAL A N 1
ATOM 6342 C CA . VAL A 1 774 ? -17.396 -8.565 -19.999 1.00 91.00 774 VAL A CA 1
ATOM 6343 C C . VAL A 1 774 ? -16.889 -9.391 -18.818 1.00 91.00 774 VAL A C 1
ATOM 6345 O O . VAL A 1 774 ? -16.020 -10.234 -18.987 1.00 91.00 774 VAL A O 1
ATOM 6348 N N . CYS A 1 775 ? -17.391 -9.158 -17.601 1.00 91.44 775 CYS A N 1
ATOM 6349 C CA . CYS A 1 775 ? -16.908 -9.892 -16.422 1.00 91.44 775 CYS A CA 1
ATOM 6350 C C . CYS A 1 775 ? -17.681 -11.175 -16.120 1.00 91.44 775 CYS A C 1
ATOM 6352 O O . CYS A 1 775 ? -17.251 -11.918 -15.240 1.00 91.44 775 CYS A O 1
ATOM 6354 N N . SER A 1 776 ? -18.841 -11.385 -16.751 1.00 90.50 776 SER A N 1
ATOM 6355 C CA . SER A 1 776 ? -19.754 -12.508 -16.488 1.00 90.50 776 SER A CA 1
ATOM 6356 C C . SER A 1 776 ? -20.192 -12.659 -15.021 1.00 90.50 776 SER A C 1
ATOM 6358 O O . SER A 1 776 ? -20.693 -13.705 -14.627 1.00 90.50 776 SER A O 1
ATOM 6360 N N . LYS A 1 777 ? -19.992 -11.616 -14.202 1.00 89.62 777 LYS A N 1
ATOM 6361 C CA . LYS A 1 777 ? -20.233 -11.606 -12.747 1.00 89.62 777 LYS A CA 1
ATOM 6362 C C . LYS A 1 777 ? -21.283 -10.573 -12.339 1.00 89.62 777 LYS A C 1
ATOM 6364 O O . LYS A 1 777 ? -22.145 -10.863 -11.523 1.00 89.62 777 LYS A O 1
ATOM 6369 N N . GLY A 1 778 ? -21.211 -9.352 -12.870 1.00 89.62 778 GLY A N 1
ATOM 6370 C CA . GLY A 1 778 ? -22.138 -8.269 -12.519 1.00 89.62 778 GLY A CA 1
ATOM 6371 C C . GLY A 1 778 ? -23.411 -8.251 -13.368 1.00 89.62 778 GLY A C 1
ATOM 6372 O O . GLY A 1 778 ? -23.478 -8.906 -14.404 1.00 89.62 778 GLY A O 1
ATOM 6373 N N . PHE A 1 779 ? -24.379 -7.421 -12.973 1.00 89.81 779 PHE A N 1
ATOM 6374 C CA . PHE A 1 779 ? -25.634 -7.211 -13.705 1.00 89.81 779 PHE A CA 1
ATOM 6375 C C . PHE A 1 779 ? -25.700 -5.837 -14.384 1.00 89.81 779 PHE A C 1
ATOM 6377 O O . PHE A 1 779 ? -25.104 -4.874 -13.893 1.00 89.81 779 PHE A O 1
ATOM 6384 N N . TYR A 1 780 ? -26.479 -5.728 -15.458 1.00 89.19 780 TYR A N 1
ATOM 6385 C CA . TYR A 1 780 ? -26.865 -4.465 -16.098 1.00 89.19 780 TYR A CA 1
ATOM 6386 C C . TYR A 1 780 ? -28.357 -4.462 -16.445 1.00 89.19 780 TYR A C 1
ATOM 6388 O O . TYR A 1 780 ? -28.967 -5.524 -16.497 1.00 89.19 780 TYR A O 1
ATOM 6396 N N . CYS A 1 781 ? -28.961 -3.286 -16.634 1.00 85.69 781 CYS A N 1
ATOM 6397 C CA . CYS A 1 781 ? -30.380 -3.179 -16.992 1.00 85.69 781 CYS A CA 1
ATOM 6398 C C . CYS A 1 781 ? -30.610 -3.531 -18.465 1.00 85.69 781 CYS A C 1
ATOM 6400 O O . CYS A 1 781 ? -29.850 -3.075 -19.315 1.00 85.69 781 CYS A O 1
ATOM 6402 N N . ASP A 1 782 ? -31.674 -4.271 -18.763 1.00 80.88 782 ASP A N 1
ATOM 6403 C CA . ASP A 1 782 ? -32.087 -4.544 -20.143 1.00 80.88 782 ASP A CA 1
ATOM 6404 C C . ASP A 1 782 ? -32.229 -3.233 -20.953 1.00 80.88 782 ASP A C 1
ATOM 6406 O O . ASP A 1 782 ? -32.707 -2.221 -20.431 1.00 80.88 782 ASP A O 1
ATOM 6410 N N . GLY A 1 783 ? -31.728 -3.220 -22.192 1.00 72.62 783 GLY A N 1
ATOM 6411 C CA . GLY A 1 783 ? -31.589 -2.014 -23.023 1.00 72.62 783 GLY A CA 1
ATOM 6412 C C . GLY A 1 783 ? -30.357 -1.132 -22.736 1.00 72.62 783 GLY A C 1
ATOM 6413 O O . GLY A 1 783 ? -30.246 -0.036 -23.289 1.00 72.62 783 GLY A O 1
ATOM 6414 N N . ASN A 1 784 ? -29.413 -1.558 -21.885 1.00 77.19 784 ASN A N 1
ATOM 6415 C CA . ASN A 1 784 ? -28.129 -0.862 -21.728 1.00 77.19 784 ASN A CA 1
ATOM 6416 C C . ASN A 1 784 ? -27.283 -0.966 -23.008 1.00 77.19 784 ASN A C 1
ATOM 6418 O O . ASN A 1 784 ? -26.829 -2.050 -23.352 1.00 77.19 784 ASN A O 1
ATOM 6422 N N . ALA A 1 785 ? -26.977 0.173 -23.633 1.00 69.00 785 ALA A N 1
ATOM 6423 C CA . ALA A 1 785 ? -26.246 0.237 -24.904 1.00 69.00 785 ALA A CA 1
ATOM 6424 C C . ALA A 1 785 ? -24.845 -0.412 -24.910 1.00 69.00 785 ALA A C 1
ATOM 6426 O O . ALA A 1 785 ? -24.326 -0.722 -25.974 1.00 69.00 785 ALA A O 1
ATOM 6427 N N . GLU A 1 786 ? -24.188 -0.584 -23.756 1.00 75.88 786 GLU A N 1
ATOM 6428 C CA . GLU A 1 786 ? -22.868 -1.228 -23.695 1.00 75.88 786 GLU A CA 1
ATOM 6429 C C . GLU A 1 786 ? -22.914 -2.684 -23.205 1.00 75.88 786 GLU A C 1
ATOM 6431 O O . GLU A 1 786 ? -21.871 -3.339 -23.230 1.00 75.88 786 GLU A O 1
ATOM 6436 N N . GLU A 1 787 ? -24.076 -3.166 -22.741 1.00 88.25 787 GLU A N 1
ATOM 6437 C CA . GLU A 1 787 ? -24.307 -4.524 -22.218 1.00 88.25 787 GLU A CA 1
ATOM 6438 C C . GLU A 1 787 ? -23.326 -4.959 -21.108 1.00 88.25 787 GLU A C 1
ATOM 6440 O O . GLU A 1 787 ? -22.886 -6.112 -21.006 1.00 88.25 787 GLU A O 1
ATOM 6445 N N . ILE A 1 788 ? -22.936 -4.009 -20.256 1.00 90.25 788 ILE A N 1
ATOM 6446 C CA . ILE A 1 788 ? -21.962 -4.222 -19.179 1.00 90.25 788 ILE A CA 1
ATOM 6447 C C . ILE A 1 788 ? -22.463 -3.700 -17.840 1.00 90.25 788 ILE A C 1
ATOM 6449 O O . ILE A 1 788 ? -23.188 -2.708 -17.761 1.00 90.25 788 ILE A O 1
ATOM 6453 N N . CYS A 1 789 ? -22.014 -4.338 -16.758 1.00 91.56 789 CYS A N 1
ATOM 6454 C CA . CYS A 1 789 ? -22.264 -3.839 -15.412 1.00 91.56 789 CYS A CA 1
ATOM 6455 C C . CYS A 1 789 ? -21.534 -2.515 -15.150 1.00 91.56 789 CYS A C 1
ATOM 6457 O O . CYS A 1 789 ? -20.534 -2.180 -15.793 1.00 91.56 789 CYS A O 1
ATOM 6459 N N . GLU A 1 790 ? -21.995 -1.791 -14.133 1.00 90.81 790 GLU A N 1
ATOM 6460 C CA . GLU A 1 790 ? -21.445 -0.494 -13.730 1.00 90.81 790 GLU A CA 1
ATOM 6461 C C . GLU A 1 790 ? -19.940 -0.546 -13.414 1.00 90.81 790 GLU A C 1
ATOM 6463 O O . GLU A 1 790 ? -19.188 0.356 -13.785 1.00 90.81 790 GLU A O 1
ATOM 6468 N N . VAL A 1 791 ? -19.468 -1.635 -12.797 1.00 93.31 791 VAL A N 1
ATOM 6469 C CA . VAL A 1 791 ? -18.040 -1.835 -12.505 1.00 93.31 791 VAL A CA 1
ATOM 6470 C C . VAL A 1 791 ? -17.220 -1.922 -13.786 1.00 93.31 791 VAL A C 1
ATOM 6472 O O . VAL A 1 791 ? -16.227 -1.210 -13.928 1.00 93.31 791 VAL A O 1
ATOM 6475 N N . CYS A 1 792 ? -17.635 -2.764 -14.736 1.00 93.06 792 CYS A N 1
ATOM 6476 C CA . CYS A 1 792 ? -16.963 -2.889 -16.027 1.00 93.06 792 CYS A CA 1
ATOM 6477 C C . CYS A 1 792 ? -17.021 -1.583 -16.816 1.00 93.06 792 CYS A C 1
ATOM 6479 O O . CYS A 1 792 ? -16.034 -1.239 -17.460 1.00 93.06 792 CYS A O 1
ATOM 6481 N N . LYS A 1 793 ? -18.118 -0.824 -16.711 1.00 91.00 793 LYS A N 1
ATOM 6482 C CA . LYS A 1 793 ? -18.233 0.504 -17.321 1.00 91.00 793 LYS A CA 1
ATOM 6483 C C . LYS A 1 793 ? -17.205 1.473 -16.741 1.00 91.00 793 LYS A C 1
ATOM 6485 O O . LYS A 1 793 ? -16.416 2.033 -17.492 1.00 91.00 793 LYS A O 1
ATOM 6490 N N . ARG A 1 794 ? -17.110 1.577 -15.411 1.00 91.38 794 ARG A N 1
ATOM 6491 C CA . ARG A 1 794 ? -16.105 2.409 -14.727 1.00 91.38 794 ARG A CA 1
ATOM 6492 C C . ARG A 1 794 ? -14.672 2.021 -15.106 1.00 91.38 794 ARG A C 1
ATOM 6494 O O . ARG A 1 794 ? -13.830 2.894 -15.312 1.00 91.38 794 ARG A O 1
ATOM 6501 N N . ILE A 1 795 ? -14.385 0.721 -15.191 1.00 92.31 795 ILE A N 1
ATOM 6502 C CA . ILE A 1 795 ? -13.083 0.202 -15.634 1.00 92.31 795 ILE A CA 1
ATOM 6503 C C . ILE A 1 795 ? -12.814 0.619 -17.087 1.00 92.31 795 ILE A C 1
ATOM 6505 O O . ILE A 1 795 ? -11.774 1.210 -17.373 1.00 92.31 795 ILE A O 1
ATOM 6509 N N . ARG A 1 796 ? -13.763 0.373 -17.995 1.00 90.38 796 ARG A N 1
ATOM 6510 C CA . ARG A 1 796 ? -13.669 0.744 -19.413 1.00 90.38 796 ARG A CA 1
ATOM 6511 C C . ARG A 1 796 ? -13.460 2.247 -19.594 1.00 90.38 796 ARG A C 1
ATOM 6513 O O . ARG A 1 796 ? -12.601 2.642 -20.376 1.00 90.38 796 ARG A O 1
ATOM 6520 N N . ASP A 1 797 ? -14.172 3.078 -18.839 1.00 86.31 797 ASP A N 1
ATOM 6521 C CA . ASP A 1 797 ? -14.041 4.538 -18.875 1.00 86.31 797 ASP A CA 1
ATOM 6522 C C . ASP A 1 797 ? -12.650 5.006 -18.434 1.00 86.31 797 ASP A C 1
ATOM 6524 O O . ASP A 1 797 ? -12.085 5.921 -19.035 1.00 86.31 797 ASP A O 1
ATOM 6528 N N . LYS A 1 798 ? -12.031 4.335 -17.453 1.00 87.94 798 LYS A N 1
ATOM 6529 C CA . LYS A 1 798 ? -10.617 4.574 -17.122 1.00 87.94 798 LYS A CA 1
ATOM 6530 C C . LYS A 1 798 ? -9.694 4.205 -18.277 1.00 87.94 798 LYS A C 1
ATOM 6532 O O . LYS A 1 798 ? -8.778 4.964 -18.573 1.00 87.94 798 LYS A O 1
ATOM 6537 N N . GLY A 1 799 ? -9.949 3.091 -18.959 1.00 86.44 799 GLY A N 1
ATOM 6538 C CA . GLY A 1 799 ? -9.169 2.687 -20.129 1.00 86.44 799 GLY A CA 1
ATOM 6539 C C . GLY A 1 799 ? -9.370 3.567 -21.367 1.00 86.44 799 GLY A C 1
ATOM 6540 O O . GLY A 1 799 ? -8.475 3.623 -22.210 1.00 86.44 799 GLY A O 1
ATOM 6541 N N . ARG A 1 800 ? -10.509 4.269 -21.466 1.00 81.94 800 ARG A N 1
ATOM 6542 C CA . ARG A 1 800 ? -10.797 5.281 -22.499 1.00 81.94 800 ARG A CA 1
ATOM 6543 C C . ARG A 1 800 ? -10.014 6.579 -22.290 1.00 81.94 800 ARG A C 1
ATOM 6545 O O . ARG A 1 800 ? -9.871 7.338 -23.246 1.00 81.94 800 ARG A O 1
ATOM 6552 N N . LYS A 1 801 ? -9.512 6.853 -21.077 1.00 82.44 801 LYS A N 1
ATOM 6553 C CA . LYS A 1 801 ? -8.678 8.037 -20.828 1.00 82.44 801 LYS A CA 1
ATOM 6554 C C . LYS A 1 801 ? -7.437 7.983 -21.719 1.00 82.44 801 LYS A C 1
ATOM 6556 O O . LYS A 1 801 ? -6.715 6.984 -21.748 1.00 82.44 801 LYS A O 1
ATOM 6561 N N . GLU A 1 802 ? -7.210 9.065 -22.455 1.00 76.81 802 GLU A N 1
ATOM 6562 C CA . GLU A 1 802 ? -6.060 9.173 -23.344 1.00 76.81 802 GLU A CA 1
ATOM 6563 C C . GLU A 1 802 ? -4.753 9.142 -22.549 1.00 76.81 802 GLU A C 1
ATOM 6565 O O . GLU A 1 802 ? -4.652 9.720 -21.466 1.00 76.81 802 GLU A O 1
ATOM 6570 N N . LYS A 1 803 ? -3.746 8.471 -23.111 1.00 78.81 803 LYS A N 1
ATOM 6571 C CA . LYS A 1 803 ? -2.386 8.408 -22.570 1.00 78.81 803 LYS A CA 1
ATOM 6572 C C . LYS A 1 803 ? -1.406 8.852 -23.658 1.00 78.81 803 LYS A C 1
ATOM 6574 O O . LYS A 1 803 ? -0.708 7.997 -24.206 1.00 78.81 803 LYS A O 1
ATOM 6579 N N . PRO A 1 804 ? -1.405 10.142 -24.049 1.00 78.25 804 PRO A N 1
ATOM 6580 C CA . PRO A 1 804 ? -0.491 10.619 -25.077 1.00 78.25 804 PRO A CA 1
ATOM 6581 C C . PRO A 1 804 ? 0.961 10.299 -24.674 1.00 78.25 804 PRO A C 1
ATOM 6583 O O . PRO A 1 804 ? 1.304 10.420 -23.497 1.00 78.25 804 PRO A O 1
ATOM 6586 N N . PRO A 1 805 ? 1.807 9.863 -25.622 1.00 88.62 805 PRO A N 1
ATOM 6587 C CA . PRO A 1 805 ? 1.557 9.840 -27.065 1.00 88.62 805 PRO A CA 1
ATOM 6588 C C . PRO A 1 805 ? 0.845 8.574 -27.594 1.00 88.62 805 PRO A C 1
ATOM 6590 O O . PRO A 1 805 ? 0.640 8.475 -28.797 1.00 88.62 805 PRO A O 1
ATOM 6593 N N . GLN A 1 806 ? 0.458 7.605 -26.760 1.00 90.06 806 GLN A N 1
ATOM 6594 C CA . GLN A 1 806 ? -0.102 6.317 -27.203 1.00 90.06 806 GLN A CA 1
ATOM 6595 C C . GLN A 1 806 ? -1.558 6.417 -27.670 1.00 90.06 806 GLN A C 1
ATOM 6597 O O . GLN A 1 806 ? -2.380 7.114 -27.065 1.00 90.06 806 GLN A O 1
ATOM 6602 N N . THR A 1 807 ? -1.910 5.630 -28.687 1.00 87.94 807 THR A N 1
ATOM 6603 C CA . THR A 1 807 ? -3.305 5.474 -29.112 1.00 87.94 807 THR A CA 1
ATOM 6604 C C . THR A 1 807 ? -4.127 4.627 -28.128 1.00 87.94 807 THR A C 1
ATOM 6606 O O . THR A 1 807 ? -3.617 3.757 -27.421 1.00 87.94 807 THR A O 1
ATOM 6609 N N . THR A 1 808 ? -5.434 4.885 -28.070 1.00 85.38 808 THR A N 1
ATOM 6610 C CA . THR A 1 808 ? -6.446 4.067 -27.379 1.00 85.38 808 THR A CA 1
ATOM 6611 C C . THR A 1 808 ? -7.294 3.236 -28.348 1.00 85.38 808 THR A C 1
ATOM 6613 O O . THR A 1 808 ? -8.158 2.478 -27.901 1.00 85.38 808 THR A O 1
ATOM 6616 N N . PHE A 1 809 ? -7.073 3.371 -29.659 1.00 86.38 809 PHE A N 1
ATOM 6617 C CA . PHE A 1 809 ? -7.917 2.814 -30.710 1.00 86.38 809 PHE A CA 1
ATOM 6618 C C . PHE A 1 809 ? -7.157 1.816 -31.573 1.00 86.38 809 PHE A C 1
ATOM 6620 O O . PHE A 1 809 ? -6.076 2.079 -32.091 1.00 86.38 809 PHE A O 1
ATOM 6627 N N . ILE A 1 810 ? -7.774 0.656 -31.768 1.00 88.94 810 ILE A N 1
ATOM 6628 C CA . ILE A 1 810 ? -7.192 -0.432 -32.551 1.00 88.94 810 ILE A CA 1
ATOM 6629 C C . ILE A 1 810 ? -7.023 -0.051 -34.030 1.00 88.94 810 ILE A C 1
ATOM 6631 O O . ILE A 1 810 ? -6.048 -0.440 -34.668 1.00 88.94 810 ILE A O 1
ATOM 6635 N N . ASP A 1 811 ? -7.940 0.767 -34.548 1.00 89.00 811 ASP A N 1
ATOM 6636 C CA . ASP A 1 811 ? -7.934 1.245 -35.929 1.00 89.00 811 ASP A CA 1
ATOM 6637 C C . ASP A 1 811 ? -6.790 2.233 -36.198 1.00 89.00 811 ASP A C 1
ATOM 6639 O O . ASP A 1 811 ? -6.265 2.261 -37.307 1.00 89.00 811 ASP A O 1
ATOM 6643 N N . GLU A 1 812 ? -6.356 2.993 -35.191 1.00 90.62 812 GLU A N 1
ATOM 6644 C CA . GLU A 1 812 ? -5.166 3.846 -35.278 1.00 90.62 812 GLU A CA 1
ATOM 6645 C C . GLU A 1 812 ? -3.879 3.016 -35.325 1.00 90.62 812 GLU A C 1
ATOM 6647 O O . GLU A 1 812 ? -2.955 3.368 -36.045 1.00 90.62 812 GLU A O 1
ATOM 6652 N N . ILE A 1 813 ? -3.826 1.874 -34.636 1.00 92.81 813 ILE A N 1
ATOM 6653 C CA . ILE A 1 813 ? -2.687 0.945 -34.737 1.00 92.81 813 ILE A CA 1
ATOM 6654 C C . ILE A 1 813 ? -2.662 0.263 -36.111 1.00 92.81 813 ILE A C 1
ATOM 6656 O O . ILE A 1 813 ? -1.600 0.069 -36.687 1.00 92.81 813 ILE A O 1
ATOM 6660 N N . ALA A 1 814 ? -3.824 -0.109 -36.651 1.00 93.44 814 ALA A N 1
ATOM 6661 C CA . ALA A 1 814 ? -3.918 -0.779 -37.948 1.00 93.44 814 ALA A CA 1
ATOM 6662 C C . ALA A 1 814 ? -3.698 0.153 -39.150 1.00 93.44 814 ALA A C 1
ATOM 6664 O O . ALA A 1 814 ? -3.501 -0.331 -40.261 1.00 93.44 814 ALA A O 1
ATOM 6665 N N . TRP A 1 815 ? -3.789 1.471 -38.983 1.00 91.94 815 TRP A N 1
ATOM 6666 C CA . TRP A 1 815 ? -3.712 2.406 -40.101 1.00 91.94 815 TRP A CA 1
ATOM 6667 C C . TRP A 1 815 ? -2.268 2.642 -40.545 1.00 91.94 815 TRP A C 1
ATOM 6669 O O . TRP A 1 815 ? -1.449 3.108 -39.761 1.00 91.94 815 TRP A O 1
ATOM 6679 N N . ASN A 1 816 ? -1.966 2.405 -41.824 1.00 88.19 816 ASN A N 1
ATOM 6680 C CA . ASN A 1 816 ? -0.623 2.623 -42.384 1.00 88.19 816 ASN A CA 1
ATOM 6681 C C . ASN A 1 816 ? -0.483 3.929 -43.194 1.00 88.19 816 ASN A C 1
ATOM 6683 O O . ASN A 1 816 ? 0.518 4.131 -43.880 1.00 88.19 816 ASN A O 1
ATOM 6687 N N . GLY A 1 817 ? -1.496 4.802 -43.161 1.00 84.69 817 GLY A N 1
ATOM 6688 C CA . GLY A 1 817 ? -1.565 6.021 -43.978 1.00 84.69 817 GLY A CA 1
ATOM 6689 C C . GLY A 1 817 ? -2.414 5.883 -45.247 1.00 84.69 817 GLY A C 1
ATOM 6690 O O . GLY A 1 817 ? -2.884 6.894 -45.768 1.00 84.69 817 GLY A O 1
ATOM 6691 N N . LYS A 1 818 ? -2.649 4.654 -45.726 1.00 85.81 818 LYS A N 1
ATOM 6692 C CA . LYS A 1 818 ? -3.415 4.374 -46.952 1.00 85.81 818 LYS A CA 1
ATOM 6693 C C . LYS A 1 818 ? -4.552 3.373 -46.743 1.00 85.81 818 LYS A C 1
ATOM 6695 O O . LYS A 1 818 ? -5.634 3.583 -47.284 1.00 85.81 818 LYS A O 1
ATOM 6700 N N . ASP A 1 819 ? -4.299 2.298 -46.006 1.00 88.69 819 ASP A N 1
ATOM 6701 C CA . ASP A 1 819 ? -5.255 1.225 -45.721 1.00 88.69 819 ASP A CA 1
ATOM 6702 C C . ASP A 1 819 ? -5.029 0.653 -44.307 1.00 88.69 819 ASP A C 1
ATOM 6704 O O . ASP A 1 819 ? -4.075 1.016 -43.610 1.00 88.69 819 ASP A O 1
ATOM 6708 N N . TYR A 1 820 ? -5.920 -0.238 -43.879 1.00 91.81 820 TYR A N 1
ATOM 6709 C CA . TYR A 1 820 ? -5.818 -0.972 -42.626 1.00 91.81 820 TYR A CA 1
ATOM 6710 C C . TYR A 1 820 ? -5.030 -2.271 -42.808 1.00 91.81 820 TYR A C 1
ATOM 6712 O O . TYR A 1 820 ? -5.466 -3.184 -43.508 1.00 91.81 820 TYR A O 1
ATOM 6720 N N . GLU A 1 821 ? -3.897 -2.387 -42.124 1.00 94.19 821 GLU A N 1
ATOM 6721 C CA . GLU A 1 821 ? -3.132 -3.626 -42.030 1.00 94.19 821 GLU A CA 1
ATOM 6722 C C . GLU A 1 821 ? -3.536 -4.483 -40.813 1.00 94.19 821 GLU A C 1
ATOM 6724 O O . GLU A 1 821 ? -4.401 -4.125 -40.008 1.00 94.19 821 GLU A O 1
ATOM 6729 N N . ASN A 1 822 ? -2.928 -5.667 -40.698 1.00 95.38 822 ASN A N 1
ATOM 6730 C CA . ASN A 1 822 ? -3.097 -6.517 -39.522 1.00 95.38 822 ASN A CA 1
ATOM 6731 C C . ASN A 1 822 ? -2.363 -5.922 -38.313 1.00 95.38 822 ASN A C 1
ATOM 6733 O O . ASN A 1 822 ? -1.494 -5.059 -38.434 1.00 95.38 822 ASN A O 1
ATOM 6737 N N . ILE A 1 823 ? -2.684 -6.434 -37.131 1.00 96.06 823 ILE A N 1
ATOM 6738 C CA . ILE A 1 823 ? -2.095 -6.007 -35.863 1.00 96.06 823 ILE A CA 1
ATOM 6739 C C . ILE A 1 823 ? -1.310 -7.174 -35.280 1.00 96.06 823 ILE A C 1
ATOM 6741 O O . ILE A 1 823 ? -1.676 -8.336 -35.470 1.00 96.06 823 ILE A O 1
ATOM 6745 N N . ALA A 1 824 ? -0.232 -6.860 -34.569 1.00 96.50 824 ALA A N 1
ATOM 6746 C CA . ALA A 1 824 ? 0.511 -7.815 -33.771 1.00 96.50 824 ALA A CA 1
ATOM 6747 C C . ALA A 1 824 ? 0.371 -7.497 -32.277 1.00 96.50 824 ALA A C 1
ATOM 6749 O O . ALA A 1 824 ? 0.628 -6.371 -31.847 1.00 96.50 824 ALA A O 1
ATOM 6750 N N . LEU A 1 825 ? -0.006 -8.508 -31.489 1.00 96.44 825 LEU A N 1
ATOM 6751 C CA . LEU A 1 825 ? 0.177 -8.525 -30.039 1.00 96.44 825 LEU A CA 1
ATOM 6752 C C . LEU A 1 825 ? 1.507 -9.211 -29.750 1.00 96.44 825 LEU A C 1
ATOM 6754 O O . LEU A 1 825 ? 1.666 -10.395 -30.049 1.00 96.44 825 LEU A O 1
ATOM 6758 N N . VAL A 1 826 ? 2.450 -8.463 -29.187 1.00 96.94 826 VAL A N 1
ATOM 6759 C CA . VAL A 1 826 ? 3.779 -8.959 -28.826 1.00 96.94 826 VAL A CA 1
ATOM 6760 C C . VAL A 1 826 ? 3.842 -9.144 -27.315 1.00 96.94 826 VAL A C 1
ATOM 6762 O O . VAL A 1 826 ? 3.417 -8.266 -26.566 1.00 96.94 826 VAL A O 1
ATOM 6765 N N . VAL A 1 827 ? 4.377 -10.282 -26.880 1.00 96.31 827 VAL A N 1
ATOM 6766 C CA . VAL A 1 827 ? 4.619 -10.628 -25.476 1.00 96.31 827 VAL A CA 1
ATOM 6767 C C . VAL A 1 827 ? 6.096 -10.955 -25.314 1.00 96.31 827 VAL A C 1
ATOM 6769 O O . VAL A 1 827 ? 6.583 -11.906 -25.920 1.00 96.31 827 VAL A O 1
ATOM 6772 N N . LEU A 1 828 ? 6.802 -10.188 -24.491 1.00 96.25 828 LEU A N 1
ATOM 6773 C CA . LEU A 1 828 ? 8.195 -10.428 -24.123 1.00 96.25 828 LEU A CA 1
ATOM 6774 C C . LEU A 1 828 ? 8.279 -10.865 -22.657 1.00 96.25 828 LEU A C 1
ATOM 6776 O O . LEU A 1 828 ? 7.600 -10.279 -21.815 1.00 96.25 828 LEU A O 1
ATOM 6780 N N . ASN A 1 829 ? 9.095 -11.876 -22.335 1.00 94.50 829 ASN A N 1
ATOM 6781 C CA . ASN A 1 829 ? 9.211 -12.394 -20.966 1.00 94.50 829 ASN A CA 1
ATOM 6782 C C . ASN A 1 829 ? 10.613 -12.924 -20.613 1.00 94.50 829 ASN A C 1
ATOM 6784 O O . ASN A 1 829 ? 11.177 -13.715 -21.371 1.00 94.50 829 ASN A O 1
ATOM 6788 N N . PHE A 1 830 ? 11.141 -12.550 -19.440 1.00 91.25 830 PHE A N 1
ATOM 6789 C CA . PHE A 1 830 ? 12.495 -12.926 -18.995 1.00 91.25 830 PHE A CA 1
ATOM 6790 C C . PHE A 1 830 ? 12.612 -14.260 -18.238 1.00 91.25 830 PHE A C 1
ATOM 6792 O O . PHE A 1 830 ? 13.713 -14.787 -18.094 1.00 91.25 830 PHE A O 1
ATOM 6799 N N . ASN A 1 831 ? 11.503 -14.797 -17.722 1.00 86.00 831 ASN A N 1
ATOM 6800 C CA . ASN A 1 831 ? 11.472 -15.914 -16.774 1.00 86.00 831 ASN A CA 1
ATOM 6801 C C . ASN A 1 831 ? 12.498 -15.758 -15.624 1.00 86.00 831 ASN A C 1
ATOM 6803 O O . ASN A 1 831 ? 13.476 -16.495 -15.516 1.00 86.00 831 ASN A O 1
ATOM 6807 N N . LEU A 1 832 ? 12.262 -14.785 -14.740 1.00 88.38 832 LEU A N 1
ATOM 6808 C CA . LEU A 1 832 ? 13.195 -14.409 -13.666 1.00 88.38 832 LEU A CA 1
ATOM 6809 C C . LEU A 1 832 ? 13.335 -15.413 -12.501 1.00 88.38 832 LEU A C 1
ATOM 6811 O O . LEU A 1 832 ? 14.026 -15.100 -11.534 1.00 88.38 832 LEU A O 1
ATOM 6815 N N . LYS A 1 833 ? 12.704 -16.596 -12.548 1.00 84.06 833 LYS A N 1
ATOM 6816 C CA . LYS A 1 833 ? 12.601 -17.529 -11.406 1.00 84.06 833 LYS A CA 1
ATOM 6817 C C . LYS A 1 833 ? 13.952 -17.818 -10.734 1.00 84.06 833 LYS A C 1
ATOM 6819 O O . LYS A 1 833 ? 14.127 -17.482 -9.566 1.00 84.06 833 LYS A O 1
ATOM 6824 N N . HIS A 1 834 ? 14.916 -18.321 -11.504 1.00 83.56 834 HIS A N 1
ATOM 6825 C CA . HIS A 1 834 ? 16.249 -18.704 -11.016 1.00 83.56 834 HIS A CA 1
ATOM 6826 C C . HIS A 1 834 ? 17.194 -17.528 -10.728 1.00 83.56 834 HIS A C 1
ATOM 6828 O O . HIS A 1 834 ? 18.278 -17.693 -10.170 1.00 83.56 834 HIS A O 1
ATOM 6834 N N . TRP A 1 835 ? 16.824 -16.315 -11.140 1.00 87.06 835 TRP A N 1
ATOM 6835 C CA . TRP A 1 835 ? 17.540 -15.114 -10.720 1.00 87.06 835 TRP A CA 1
ATOM 6836 C C . TRP A 1 835 ? 17.053 -14.641 -9.354 1.00 87.06 835 TRP A C 1
ATOM 6838 O O . TRP A 1 835 ? 17.874 -14.250 -8.530 1.00 87.06 835 TRP A O 1
ATOM 6848 N N . LEU A 1 836 ? 15.743 -14.719 -9.106 1.00 83.44 836 LEU A N 1
ATOM 6849 C CA . LEU A 1 836 ? 15.101 -14.245 -7.878 1.00 83.44 836 LEU A CA 1
ATOM 6850 C C . LEU A 1 836 ? 15.211 -15.225 -6.698 1.00 83.44 836 LEU A C 1
ATOM 6852 O O . LEU A 1 836 ? 15.070 -14.811 -5.553 1.00 83.44 836 LEU A O 1
ATOM 6856 N N . ASP A 1 837 ? 15.480 -16.508 -6.948 1.00 77.00 837 ASP A N 1
ATOM 6857 C CA . ASP A 1 837 ? 15.852 -17.473 -5.898 1.00 77.00 837 ASP A CA 1
ATOM 6858 C C . ASP A 1 837 ? 17.364 -17.461 -5.571 1.00 77.00 837 ASP A C 1
ATOM 6860 O O . ASP A 1 837 ? 17.828 -18.129 -4.639 1.00 77.00 837 ASP A O 1
ATOM 6864 N N . GLY A 1 838 ? 18.137 -16.668 -6.322 1.00 74.81 838 GLY A N 1
ATOM 6865 C CA . GLY A 1 838 ? 19.577 -16.508 -6.178 1.00 74.81 838 GLY A CA 1
ATOM 6866 C C . GLY A 1 838 ? 20.427 -17.620 -6.801 1.00 74.81 838 GLY A C 1
ATOM 6867 O O . GLY A 1 838 ? 21.654 -17.528 -6.726 1.00 74.81 838 GLY A O 1
ATOM 6868 N N . GLU A 1 839 ? 19.837 -18.644 -7.426 1.00 77.94 839 GLU A N 1
ATOM 6869 C CA . GLU A 1 839 ? 20.563 -19.749 -8.065 1.00 77.94 839 GLU A CA 1
ATOM 6870 C C . GLU A 1 839 ? 21.527 -19.229 -9.142 1.00 77.94 839 GLU A C 1
ATOM 6872 O O . GLU A 1 839 ? 22.726 -19.519 -9.121 1.00 77.94 839 GLU A O 1
ATOM 6877 N N . HIS A 1 840 ? 21.036 -18.392 -10.057 1.00 81.50 840 HIS A N 1
ATOM 6878 C CA . HIS A 1 840 ? 21.848 -17.848 -11.142 1.00 81.50 840 HIS A CA 1
ATOM 6879 C C . HIS A 1 840 ? 22.876 -16.816 -10.670 1.00 81.50 840 HIS A C 1
ATOM 6881 O O . HIS A 1 840 ? 23.956 -16.747 -11.254 1.00 81.50 840 HIS A O 1
ATOM 6887 N N . ILE A 1 841 ? 22.637 -16.090 -9.577 1.00 77.94 841 ILE A N 1
ATOM 6888 C CA . ILE A 1 841 ? 23.650 -15.177 -9.019 1.00 77.94 841 ILE A CA 1
ATOM 6889 C C . ILE A 1 841 ? 24.818 -15.936 -8.412 1.00 77.94 841 ILE A C 1
ATOM 6891 O O . ILE A 1 841 ? 25.961 -15.558 -8.652 1.00 77.94 841 ILE A O 1
ATOM 6895 N N . LYS A 1 842 ? 24.558 -17.041 -7.703 1.00 70.44 842 LYS A N 1
ATOM 6896 C CA . LYS A 1 842 ? 25.621 -17.897 -7.147 1.00 70.44 842 LYS A CA 1
ATOM 6897 C C . LYS A 1 842 ? 26.529 -18.497 -8.220 1.00 70.44 842 LYS A C 1
ATOM 6899 O O . LYS A 1 842 ? 27.632 -18.932 -7.918 1.00 70.44 842 LYS A O 1
ATOM 6904 N N . SER A 1 843 ? 26.072 -18.515 -9.471 1.00 69.50 843 SER A N 1
ATOM 6905 C CA . SER A 1 843 ? 26.866 -18.950 -10.621 1.00 69.50 843 SER A CA 1
ATOM 6906 C C . SER A 1 843 ? 27.741 -17.843 -11.238 1.00 69.50 843 SER A C 1
ATOM 6908 O O . SER A 1 843 ? 28.439 -18.100 -12.221 1.00 69.50 843 SER A O 1
ATOM 6910 N N . LEU A 1 844 ? 27.680 -16.615 -10.709 1.00 73.69 844 LEU A N 1
ATOM 6911 C CA . LEU A 1 844 ? 28.567 -15.496 -11.039 1.00 73.69 844 LEU A CA 1
ATOM 6912 C C . LEU A 1 844 ? 29.684 -15.405 -9.990 1.00 73.69 844 LEU A C 1
ATOM 6914 O O . LEU A 1 844 ? 29.479 -15.796 -8.846 1.00 73.69 844 LEU A O 1
ATOM 6918 N N . PHE A 1 845 ? 30.848 -14.854 -10.344 1.00 67.38 845 PHE A N 1
ATOM 6919 C CA . PHE A 1 845 ? 32.026 -14.821 -9.463 1.00 67.38 845 PHE A CA 1
ATOM 6920 C C . PHE A 1 845 ? 32.492 -13.390 -9.163 1.00 67.38 845 PHE A C 1
ATOM 6922 O O . PHE A 1 845 ? 32.475 -12.534 -10.047 1.00 67.38 845 PHE A O 1
ATOM 6929 N N . LEU A 1 846 ? 32.905 -13.144 -7.913 1.00 64.75 846 LEU A N 1
ATOM 6930 C CA . LEU A 1 846 ? 33.574 -11.916 -7.464 1.00 64.75 846 LEU A CA 1
ATOM 6931 C C . LEU A 1 846 ? 35.065 -11.946 -7.812 1.00 64.75 846 LEU A C 1
ATOM 6933 O O . LEU A 1 846 ? 35.586 -10.990 -8.374 1.00 64.75 846 LEU A O 1
ATOM 6937 N N . ASN A 1 847 ? 35.726 -13.069 -7.522 1.00 59.91 847 ASN A N 1
ATOM 6938 C CA . ASN A 1 847 ? 37.109 -13.343 -7.899 1.00 59.91 847 ASN A CA 1
ATOM 6939 C C . ASN A 1 847 ? 37.165 -14.731 -8.536 1.00 59.91 847 ASN A C 1
ATOM 6941 O O . ASN A 1 847 ? 36.650 -15.692 -7.963 1.00 59.91 847 ASN A O 1
ATOM 6945 N N . LEU A 1 848 ? 37.803 -14.832 -9.701 1.00 55.44 848 LEU A N 1
ATOM 6946 C CA . LEU A 1 848 ? 38.078 -16.102 -10.363 1.00 55.44 848 LEU A CA 1
ATOM 6947 C C . LEU A 1 848 ? 39.588 -16.344 -10.322 1.00 55.44 848 LEU A C 1
ATOM 6949 O O . LEU A 1 848 ? 40.346 -15.590 -10.932 1.00 55.44 848 LEU A O 1
ATOM 6953 N N . LYS A 1 849 ? 40.026 -17.383 -9.603 1.00 51.19 849 LYS A N 1
ATOM 6954 C CA . LYS A 1 849 ? 41.427 -17.813 -9.579 1.00 51.19 849 LYS A CA 1
ATOM 6955 C C . LYS A 1 849 ? 41.524 -19.299 -9.887 1.00 51.19 849 LYS A C 1
ATOM 6957 O O . LYS A 1 849 ? 40.794 -20.120 -9.337 1.00 51.19 849 LYS A O 1
ATOM 6962 N N . TRP A 1 850 ? 42.458 -19.635 -10.760 1.00 48.22 850 TRP A N 1
ATOM 6963 C CA . TRP A 1 850 ? 42.808 -21.013 -11.077 1.00 48.22 850 TRP A CA 1
ATOM 6964 C C . TRP A 1 850 ? 44.015 -21.413 -10.235 1.00 48.22 850 TRP A C 1
ATOM 6966 O O . TRP A 1 850 ? 44.906 -20.589 -10.035 1.00 48.22 850 TRP A O 1
ATOM 6976 N N . LYS A 1 851 ? 44.077 -22.670 -9.780 1.00 47.41 851 LYS A N 1
ATOM 6977 C CA . LYS A 1 851 ? 45.287 -23.199 -9.132 1.00 47.41 851 LYS A CA 1
ATOM 6978 C C . LYS A 1 851 ? 46.477 -23.060 -10.096 1.00 47.41 851 LYS A C 1
ATOM 6980 O O . LYS A 1 851 ? 46.507 -23.714 -11.140 1.00 47.41 851 LYS A O 1
ATOM 6985 N N . GLU A 1 852 ? 47.443 -22.196 -9.789 1.00 42.81 852 GLU A N 1
ATOM 6986 C CA . GLU A 1 852 ? 48.628 -22.016 -10.635 1.00 42.81 852 GLU A CA 1
ATOM 6987 C C . GLU A 1 852 ? 49.593 -23.210 -10.541 1.00 42.81 852 GLU A C 1
ATOM 6989 O O . GLU A 1 852 ? 49.893 -23.703 -9.457 1.00 42.81 852 GLU A O 1
ATOM 6994 N N . GLY A 1 853 ? 50.168 -23.599 -11.689 1.00 48.00 853 GLY A N 1
ATOM 6995 C CA . GLY A 1 853 ? 51.428 -24.349 -11.761 1.00 48.00 853 GLY A CA 1
ATOM 6996 C C . GLY A 1 853 ? 51.351 -25.857 -11.464 1.00 48.00 853 GLY A C 1
ATOM 6997 O O . GLY A 1 853 ? 50.816 -26.312 -10.468 1.00 48.00 853 GLY A O 1
ATOM 6998 N N . LYS A 1 854 ? 51.972 -26.664 -12.335 1.00 40.97 854 LYS A N 1
ATOM 6999 C CA . LYS A 1 854 ? 52.113 -28.143 -12.299 1.00 40.97 854 LYS A CA 1
ATOM 7000 C C . LYS A 1 854 ? 50.869 -28.988 -12.622 1.00 40.97 854 LYS A C 1
ATOM 7002 O O . LYS A 1 854 ? 51.002 -29.869 -13.474 1.00 40.97 854 LYS A O 1
ATOM 7007 N N . ASP A 1 855 ? 49.684 -28.715 -12.081 1.00 44.38 855 ASP A N 1
ATOM 7008 C CA . ASP A 1 855 ? 48.524 -29.609 -12.304 1.00 44.38 855 ASP A CA 1
ATOM 7009 C C . ASP A 1 855 ? 47.890 -29.489 -13.704 1.00 44.38 855 ASP A C 1
ATOM 7011 O O . ASP A 1 855 ? 47.400 -30.473 -14.251 1.00 44.38 855 ASP A O 1
ATOM 7015 N N . MET A 1 856 ? 48.004 -28.331 -14.368 1.00 38.34 856 MET A N 1
ATOM 7016 C CA . MET A 1 856 ? 47.536 -28.136 -15.756 1.00 38.34 856 MET A CA 1
ATOM 7017 C C . MET A 1 856 ? 48.331 -28.958 -16.789 1.00 38.34 856 MET A C 1
ATOM 7019 O O . MET A 1 856 ? 47.758 -29.497 -17.738 1.00 38.34 856 MET A O 1
ATOM 7023 N N . LYS A 1 857 ? 49.649 -29.130 -16.590 1.00 41.28 857 LYS A N 1
ATOM 7024 C CA . LYS A 1 857 ? 50.465 -30.061 -17.400 1.00 41.28 857 LYS A CA 1
ATOM 7025 C C . LYS A 1 857 ? 50.101 -31.518 -17.099 1.00 41.28 857 LYS A C 1
ATOM 7027 O O . LYS A 1 857 ? 50.089 -32.341 -18.012 1.00 41.28 857 LYS A O 1
ATOM 7032 N N . GLY A 1 858 ? 49.761 -31.822 -15.844 1.00 44.31 858 GLY A N 1
ATOM 7033 C CA . GLY A 1 858 ? 49.227 -33.119 -15.425 1.00 44.31 858 GLY A CA 1
ATOM 7034 C C . GLY A 1 858 ? 47.869 -33.438 -16.058 1.00 44.31 858 GLY A C 1
ATOM 7035 O O . GLY A 1 858 ? 47.663 -34.567 -16.493 1.00 44.31 858 GLY A O 1
ATOM 7036 N N . LEU A 1 859 ? 46.980 -32.448 -16.188 1.00 41.19 859 LEU A N 1
ATOM 7037 C CA . LEU A 1 859 ? 45.678 -32.557 -16.852 1.00 41.19 859 LEU A CA 1
ATOM 7038 C C . LEU A 1 859 ? 45.833 -32.775 -18.361 1.00 41.19 859 LEU A C 1
ATOM 7040 O O . LEU A 1 859 ? 45.267 -33.725 -18.894 1.00 41.19 859 LEU A O 1
ATOM 7044 N N . HIS A 1 860 ? 46.668 -31.973 -19.033 1.00 40.72 860 HIS A N 1
ATOM 7045 C CA . HIS A 1 860 ? 47.022 -32.204 -20.437 1.00 40.72 860 HIS A CA 1
ATOM 7046 C C . HIS A 1 860 ? 47.605 -33.615 -20.628 1.00 40.72 860 HIS A C 1
ATOM 7048 O O . HIS A 1 860 ? 47.201 -34.336 -21.534 1.00 40.72 860 HIS A O 1
ATOM 7054 N N . GLY A 1 861 ? 48.479 -34.060 -19.718 1.00 43.50 861 GLY A N 1
ATOM 7055 C CA . GLY A 1 861 ? 49.021 -35.418 -19.697 1.00 43.50 861 GLY A CA 1
ATOM 7056 C C . GLY A 1 861 ? 47.969 -36.511 -19.472 1.00 43.50 861 GLY A C 1
ATOM 7057 O O . GLY A 1 861 ? 47.991 -37.508 -20.187 1.00 43.50 861 GLY A O 1
ATOM 7058 N N . LYS A 1 862 ? 47.031 -36.342 -18.529 1.00 45.16 862 LYS A N 1
ATOM 7059 C CA . LYS A 1 862 ? 45.950 -37.301 -18.213 1.00 45.16 862 LYS A CA 1
ATOM 7060 C C . LYS A 1 862 ? 44.924 -37.407 -19.342 1.00 45.16 862 LYS A C 1
ATOM 7062 O O . LYS A 1 862 ? 44.603 -38.524 -19.738 1.00 45.16 862 LYS A O 1
ATOM 7067 N N . ILE A 1 863 ? 44.489 -36.276 -19.902 1.00 43.12 863 ILE A N 1
ATOM 7068 C CA . ILE A 1 863 ? 43.594 -36.216 -21.069 1.00 43.12 863 ILE A CA 1
ATOM 7069 C C . ILE A 1 863 ? 44.274 -36.882 -22.268 1.00 43.12 863 ILE A C 1
ATOM 7071 O O . ILE A 1 863 ? 43.701 -37.764 -22.902 1.00 43.12 863 ILE A O 1
ATOM 7075 N N . MET A 1 864 ? 45.543 -36.554 -22.527 1.00 42.38 864 MET A N 1
ATOM 7076 C CA . MET A 1 864 ? 46.314 -37.197 -23.591 1.00 42.38 864 MET A CA 1
ATOM 7077 C C . MET A 1 864 ? 46.549 -38.690 -23.341 1.00 42.38 864 MET A C 1
ATOM 7079 O O . MET A 1 864 ? 46.664 -39.438 -24.304 1.00 42.38 864 MET A O 1
ATOM 7083 N N . LYS A 1 865 ? 46.621 -39.149 -22.086 1.00 45.78 865 LYS A N 1
ATOM 7084 C CA . LYS A 1 865 ? 46.786 -40.569 -21.736 1.00 45.78 865 LYS A CA 1
ATOM 7085 C C . LYS A 1 865 ? 45.478 -41.352 -21.897 1.00 45.78 865 LYS A C 1
ATOM 7087 O O . LYS A 1 865 ? 45.519 -42.466 -22.405 1.00 45.78 865 LYS A O 1
ATOM 7092 N N . GLN A 1 866 ? 44.335 -40.758 -21.547 1.00 41.94 866 GLN A N 1
ATOM 7093 C CA . GLN A 1 866 ? 43.005 -41.329 -21.798 1.00 41.94 866 GLN A CA 1
ATOM 7094 C C . GLN A 1 866 ? 42.667 -41.381 -23.294 1.00 41.94 866 GLN A C 1
ATOM 7096 O O . GLN A 1 866 ? 42.109 -42.370 -23.749 1.00 41.94 866 GLN A O 1
ATOM 7101 N N . LEU A 1 867 ? 43.082 -40.377 -24.072 1.00 41.50 867 LEU A N 1
ATOM 7102 C CA . LEU A 1 867 ? 42.924 -40.362 -25.533 1.00 41.50 867 LEU A CA 1
ATOM 7103 C C . LEU A 1 867 ? 43.932 -41.260 -26.279 1.00 41.50 867 LEU A C 1
ATOM 7105 O O . LEU A 1 867 ? 43.747 -41.515 -27.465 1.00 41.50 867 LEU A O 1
ATOM 7109 N N . LYS A 1 868 ? 45.014 -41.704 -25.622 1.00 41.69 868 LYS A N 1
ATOM 7110 C CA . LYS A 1 868 ? 46.048 -42.591 -26.197 1.00 41.69 868 LYS A CA 1
ATOM 7111 C C . LYS A 1 868 ? 45.834 -44.076 -25.897 1.00 41.69 868 LYS A C 1
ATOM 7113 O O . LYS A 1 868 ? 46.474 -44.900 -26.544 1.00 41.69 868 LYS A O 1
ATOM 7118 N N . GLY A 1 869 ? 45.005 -44.437 -24.916 1.00 40.91 869 GLY A N 1
ATOM 7119 C CA . GLY A 1 869 ? 44.633 -45.837 -24.705 1.00 40.91 869 GLY A CA 1
ATOM 7120 C C . GLY A 1 869 ? 43.761 -46.301 -25.867 1.00 40.91 869 GLY A C 1
ATOM 7121 O O . GLY A 1 869 ? 42.879 -45.547 -26.260 1.00 40.91 869 GLY A O 1
ATOM 7122 N N . ASN A 1 870 ? 44.018 -47.491 -26.425 1.00 40.47 870 ASN A N 1
ATOM 7123 C CA . ASN A 1 870 ? 43.262 -48.082 -27.539 1.00 40.47 870 ASN A CA 1
ATOM 7124 C C . ASN A 1 870 ? 41.755 -48.115 -27.234 1.00 40.47 870 ASN A C 1
ATOM 7126 O O . ASN A 1 870 ? 41.226 -49.084 -26.693 1.00 40.47 870 ASN A O 1
ATOM 7130 N N . PHE A 1 871 ? 41.074 -47.023 -27.561 1.00 42.19 871 PHE A N 1
ATOM 7131 C CA . PHE A 1 871 ? 39.653 -46.837 -27.361 1.00 42.19 871 PHE A CA 1
ATOM 7132 C C . PHE A 1 871 ? 38.968 -47.391 -28.605 1.00 42.19 871 PHE A C 1
ATOM 7134 O O . PHE A 1 871 ? 38.958 -46.754 -29.658 1.00 42.19 871 PHE A O 1
ATOM 7141 N N . VAL A 1 872 ? 38.469 -48.623 -28.516 1.00 40.75 872 VAL A N 1
ATOM 7142 C CA . VAL A 1 872 ? 37.751 -49.249 -29.628 1.00 40.75 872 VAL A CA 1
ATOM 7143 C C . VAL A 1 872 ? 36.398 -48.549 -29.774 1.00 40.75 872 VAL A C 1
ATOM 7145 O O . VAL A 1 872 ? 35.511 -48.665 -28.926 1.00 40.75 872 VAL A O 1
ATOM 7148 N N . TRP A 1 873 ? 36.268 -47.773 -30.846 1.00 39.41 873 TRP A N 1
ATOM 7149 C CA . TRP A 1 873 ? 35.033 -47.104 -31.240 1.00 39.41 873 TRP A CA 1
ATOM 7150 C C . TRP A 1 873 ? 34.054 -48.143 -31.799 1.00 39.41 873 TRP A C 1
ATOM 7152 O O . TRP A 1 873 ? 34.197 -48.579 -32.936 1.00 39.41 873 TRP A O 1
ATOM 7162 N N . ASN A 1 874 ? 33.077 -48.566 -30.993 1.00 46.72 874 ASN A N 1
ATOM 7163 C CA . ASN A 1 874 ? 31.970 -49.421 -31.426 1.00 46.72 874 ASN A CA 1
ATOM 7164 C C . ASN A 1 874 ? 30.620 -48.705 -31.218 1.00 46.72 874 ASN A C 1
ATOM 7166 O O . ASN A 1 874 ? 30.563 -47.650 -30.580 1.00 46.72 874 ASN A O 1
ATOM 7170 N N . GLU A 1 875 ? 29.534 -49.254 -31.774 1.00 41.66 875 GLU A N 1
ATOM 7171 C CA . GLU A 1 875 ? 28.185 -48.665 -31.672 1.00 41.66 875 GLU A CA 1
ATOM 7172 C C . GLU A 1 875 ? 27.744 -48.436 -30.221 1.00 41.66 875 GLU A C 1
ATOM 7174 O O . GLU A 1 875 ? 27.092 -47.434 -29.934 1.00 41.66 875 GLU A O 1
ATOM 7179 N N . ASN A 1 876 ? 28.156 -49.297 -29.284 1.00 42.50 876 ASN A N 1
ATOM 7180 C CA . ASN A 1 876 ? 27.889 -49.089 -27.862 1.00 42.50 876 ASN A CA 1
ATOM 7181 C C . ASN A 1 876 ? 28.637 -47.867 -27.329 1.00 42.50 876 ASN A C 1
ATOM 7183 O O . ASN A 1 876 ? 28.029 -47.048 -26.655 1.00 42.50 876 ASN A O 1
ATOM 7187 N N . THR A 1 877 ? 29.907 -47.670 -27.685 1.00 42.78 877 THR A N 1
ATOM 7188 C CA . THR A 1 877 ? 30.672 -46.475 -27.303 1.00 42.78 877 THR A CA 1
ATOM 7189 C C . THR A 1 877 ? 30.057 -45.197 -27.886 1.00 42.78 877 THR A C 1
ATOM 7191 O O . THR A 1 877 ? 29.981 -44.184 -27.194 1.00 42.78 877 THR A O 1
ATOM 7194 N N . GLN A 1 878 ? 29.552 -45.238 -29.126 1.00 43.22 878 GLN A N 1
ATOM 7195 C CA . GLN A 1 878 ? 28.809 -44.122 -29.730 1.00 43.22 878 GLN A CA 1
ATOM 7196 C C . GLN A 1 878 ? 27.500 -43.829 -28.994 1.00 43.22 878 GLN A C 1
ATOM 7198 O O . GLN A 1 878 ? 27.166 -42.663 -28.780 1.00 43.22 878 GLN A O 1
ATOM 7203 N N . LYS A 1 879 ? 26.766 -44.872 -28.600 1.00 44.69 879 LYS A N 1
ATOM 7204 C CA . LYS A 1 879 ? 25.504 -44.755 -27.867 1.00 44.69 879 LYS A CA 1
ATOM 7205 C C . LYS A 1 879 ? 25.738 -44.220 -26.458 1.00 44.69 879 LYS A C 1
ATOM 7207 O O . LYS A 1 879 ? 25.043 -43.295 -26.068 1.00 44.69 879 LYS A O 1
ATOM 7212 N N . THR A 1 880 ? 26.767 -44.698 -25.759 1.00 41.78 880 THR A N 1
ATOM 7213 C CA . THR A 1 880 ? 27.175 -44.210 -24.435 1.00 41.78 880 THR A CA 1
ATOM 7214 C C . THR A 1 880 ? 27.673 -42.772 -24.496 1.00 41.78 880 THR A C 1
ATOM 7216 O O . THR A 1 880 ? 27.303 -41.984 -23.643 1.00 41.78 880 THR A O 1
ATOM 7219 N N . ILE A 1 881 ? 28.453 -42.379 -25.510 1.00 41.16 881 ILE A N 1
ATOM 7220 C CA . ILE A 1 881 ? 28.882 -40.980 -25.659 1.00 41.16 881 ILE A CA 1
ATOM 7221 C C . ILE A 1 881 ? 27.691 -40.085 -26.010 1.00 41.16 881 ILE A C 1
ATOM 7223 O O . ILE A 1 881 ? 27.549 -39.038 -25.394 1.00 41.16 881 ILE A O 1
ATOM 7227 N N . LYS A 1 882 ? 26.805 -40.479 -26.936 1.00 42.69 882 LYS A N 1
ATOM 7228 C CA . LYS A 1 882 ? 25.578 -39.716 -27.236 1.00 42.69 882 LYS A CA 1
ATOM 7229 C C . LYS A 1 882 ? 24.660 -39.616 -26.022 1.00 42.69 882 LYS A C 1
ATOM 7231 O O . LYS A 1 882 ? 24.129 -38.545 -25.771 1.00 42.69 882 LYS A O 1
ATOM 7236 N N . GLN A 1 883 ? 24.517 -40.696 -25.261 1.00 40.88 883 GLN A N 1
ATOM 7237 C CA . GLN A 1 883 ? 23.711 -40.745 -24.049 1.00 40.88 883 GLN A CA 1
ATOM 7238 C C . GLN A 1 883 ? 24.330 -39.896 -22.938 1.00 40.88 883 GLN A C 1
ATOM 7240 O O . GLN A 1 883 ? 23.634 -39.061 -22.388 1.00 40.88 883 GLN A O 1
ATOM 7245 N N . SER A 1 884 ? 25.636 -39.996 -22.686 1.00 37.94 884 SER A N 1
ATOM 7246 C CA . SER A 1 884 ? 26.330 -39.144 -21.717 1.00 37.94 884 SER A CA 1
ATOM 7247 C C . SER A 1 884 ? 26.368 -37.679 -22.151 1.00 37.94 884 SER A C 1
ATOM 7249 O O . SER A 1 884 ? 26.284 -36.810 -21.299 1.00 37.94 884 SER A O 1
ATOM 7251 N N . VAL A 1 885 ? 26.470 -37.369 -23.449 1.00 37.09 885 VAL A N 1
ATOM 7252 C CA . VAL A 1 885 ? 26.356 -35.993 -23.970 1.00 37.09 885 VAL A CA 1
ATOM 7253 C C . VAL A 1 885 ? 24.924 -35.476 -23.821 1.00 37.09 885 VAL A C 1
ATOM 7255 O O . VAL A 1 885 ? 24.756 -34.331 -23.424 1.00 37.09 885 VAL A O 1
ATOM 7258 N N . SER A 1 886 ? 23.902 -36.301 -24.067 1.00 36.31 886 SER A N 1
ATOM 7259 C CA . SER A 1 886 ? 22.500 -35.951 -23.804 1.00 36.31 886 SER A CA 1
ATOM 7260 C C . SER A 1 886 ? 22.225 -35.749 -22.315 1.00 36.31 886 SER A C 1
ATOM 7262 O O . SER A 1 886 ? 21.651 -34.728 -21.973 1.00 36.31 886 SER A O 1
ATOM 7264 N N . GLU A 1 887 ? 22.684 -36.646 -21.439 1.00 36.34 887 GLU A N 1
ATOM 7265 C CA . GLU A 1 887 ? 22.569 -36.536 -19.975 1.00 36.34 887 GLU A CA 1
ATOM 7266 C C . GLU A 1 887 ? 23.333 -35.302 -19.445 1.00 36.34 887 GLU A C 1
ATOM 7268 O O . GLU A 1 887 ? 22.852 -34.605 -18.558 1.00 36.34 887 GLU A O 1
ATOM 7273 N N . LEU A 1 888 ? 24.484 -34.953 -20.038 1.00 33.72 888 LEU A N 1
ATOM 7274 C CA . LEU A 1 888 ? 25.271 -33.761 -19.679 1.00 33.72 888 LEU A CA 1
ATOM 7275 C C . LEU A 1 888 ? 24.685 -32.447 -20.215 1.00 33.72 888 LEU A C 1
ATOM 7277 O O . LEU A 1 888 ? 24.950 -31.396 -19.640 1.00 33.72 888 LEU A O 1
ATOM 7281 N N . LEU A 1 889 ? 23.899 -32.479 -21.296 1.00 34.09 889 LEU A N 1
ATOM 7282 C CA . LEU A 1 889 ? 23.122 -31.321 -21.758 1.00 34.09 889 LEU A CA 1
ATOM 7283 C C . LEU A 1 889 ? 21.944 -31.009 -20.816 1.00 34.09 889 LEU A C 1
ATOM 7285 O O . LEU A 1 889 ? 21.388 -29.913 -20.886 1.00 34.09 889 LEU A O 1
ATOM 7289 N N . GLU A 1 890 ? 21.575 -31.936 -19.924 1.00 34.75 890 GLU A N 1
ATOM 7290 C CA . GLU A 1 890 ? 20.556 -31.716 -18.891 1.00 34.75 890 GLU A CA 1
ATOM 7291 C C . GLU A 1 890 ? 21.120 -31.109 -17.596 1.00 34.75 890 GLU A C 1
ATOM 7293 O O . GLU A 1 890 ? 20.370 -30.485 -16.843 1.00 34.75 890 GLU A O 1
ATOM 7298 N N . GLU A 1 891 ? 22.434 -31.194 -17.354 1.00 31.64 891 GLU A N 1
ATOM 7299 C CA . GLU A 1 891 ? 23.089 -30.555 -16.207 1.00 31.64 891 GLU A CA 1
ATOM 7300 C C . GLU A 1 891 ? 23.561 -29.125 -16.548 1.00 31.64 891 GLU A C 1
ATOM 7302 O O . GLU A 1 891 ? 24.454 -28.894 -17.362 1.00 31.64 891 GLU A O 1
ATOM 7307 N N . LYS A 1 892 ? 22.927 -28.138 -15.899 1.00 32.00 892 LYS A N 1
ATOM 7308 C CA . LYS A 1 892 ? 23.057 -26.681 -16.107 1.00 32.00 892 LYS A CA 1
ATOM 7309 C C . LYS A 1 892 ? 24.515 -26.191 -16.268 1.00 32.00 892 LYS A C 1
ATOM 7311 O O . LYS A 1 892 ? 25.296 -26.162 -15.318 1.00 32.00 892 LYS A O 1
ATOM 7316 N N . THR A 1 893 ? 24.848 -25.693 -17.461 1.00 30.44 893 THR A N 1
ATOM 7317 C CA . THR A 1 893 ? 26.183 -25.213 -17.861 1.00 30.44 893 THR A CA 1
ATOM 7318 C C . THR A 1 893 ? 26.550 -23.846 -17.257 1.00 30.44 893 THR A C 1
ATOM 7320 O O . THR A 1 893 ? 25.837 -22.849 -17.400 1.00 30.44 893 THR A O 1
ATOM 7323 N N . ILE A 1 894 ? 27.730 -23.761 -16.638 1.00 31.03 894 ILE A N 1
ATOM 7324 C CA . ILE A 1 894 ? 28.415 -22.504 -16.297 1.00 31.03 894 ILE A CA 1
ATOM 7325 C C . ILE A 1 894 ? 29.217 -22.069 -17.533 1.00 31.03 894 ILE A C 1
ATOM 7327 O O . ILE A 1 894 ? 29.936 -22.878 -18.099 1.00 31.03 894 ILE A O 1
ATOM 7331 N N . VAL A 1 895 ? 29.117 -20.804 -17.955 1.00 31.36 895 VAL A N 1
ATOM 7332 C CA . VAL A 1 895 ? 29.934 -20.228 -19.039 1.00 31.36 895 VAL A CA 1
ATOM 7333 C C . VAL A 1 895 ? 30.770 -19.090 -18.458 1.00 31.36 895 VAL A C 1
ATOM 7335 O O . VAL A 1 895 ? 30.216 -18.117 -17.952 1.00 31.36 895 VAL A O 1
ATOM 7338 N N . ILE A 1 896 ? 32.098 -19.201 -18.540 1.00 31.33 896 ILE A N 1
ATOM 7339 C CA . ILE A 1 896 ? 33.048 -18.131 -18.209 1.00 31.33 896 ILE A CA 1
ATOM 7340 C C . ILE A 1 896 ? 33.677 -17.662 -19.524 1.00 31.33 896 ILE A C 1
ATOM 7342 O O . ILE A 1 896 ? 34.329 -18.443 -20.212 1.00 31.33 896 ILE A O 1
ATOM 7346 N N . ARG A 1 897 ? 33.474 -16.391 -19.890 1.00 34.31 897 ARG A N 1
ATOM 7347 C CA . ARG A 1 897 ? 34.163 -15.738 -21.014 1.00 34.31 897 ARG A CA 1
ATOM 7348 C C . ARG A 1 897 ? 35.084 -14.660 -20.460 1.00 34.31 897 ARG A C 1
ATOM 7350 O O . ARG A 1 897 ? 34.667 -13.518 -20.299 1.00 34.31 897 ARG A O 1
ATOM 7357 N N . ASP A 1 898 ? 36.317 -15.048 -20.154 1.00 30.70 898 ASP A N 1
ATOM 7358 C CA . ASP A 1 898 ? 37.412 -14.112 -19.903 1.00 30.70 898 ASP A CA 1
ATOM 7359 C C . ASP A 1 898 ? 38.384 -14.140 -21.096 1.00 30.70 898 ASP A C 1
ATOM 7361 O O . ASP A 1 898 ? 38.736 -15.205 -21.608 1.00 30.70 898 ASP A O 1
ATOM 7365 N N . ASN A 1 899 ? 38.804 -12.965 -21.566 1.00 31.42 899 ASN A N 1
ATOM 7366 C CA . ASN A 1 899 ? 39.669 -12.805 -22.739 1.00 31.42 899 ASN A CA 1
ATOM 7367 C C . ASN A 1 899 ? 41.106 -13.289 -22.486 1.00 31.42 899 ASN A C 1
ATOM 7369 O O . ASN A 1 899 ? 41.820 -13.590 -23.443 1.00 31.42 899 ASN A O 1
ATOM 7373 N N . SER A 1 900 ? 41.514 -13.435 -21.225 1.00 33.31 900 SER A N 1
ATOM 7374 C CA . SER A 1 900 ? 42.792 -14.043 -20.827 1.00 33.31 900 SER A CA 1
ATOM 7375 C C . SER A 1 900 ? 42.861 -15.551 -21.140 1.00 33.31 900 SER A C 1
ATOM 7377 O O . SER A 1 900 ? 43.936 -16.076 -21.434 1.00 33.31 900 SER A O 1
ATOM 7379 N N . ILE A 1 901 ? 41.708 -16.236 -21.172 1.00 38.97 901 ILE A N 1
ATOM 7380 C CA . ILE A 1 901 ? 41.569 -17.669 -21.491 1.00 38.97 901 ILE A CA 1
ATOM 7381 C C . ILE A 1 901 ? 41.719 -17.925 -22.999 1.00 38.97 901 ILE A C 1
ATOM 7383 O O . ILE A 1 901 ? 42.157 -19.007 -23.395 1.00 38.97 901 ILE A O 1
ATOM 7387 N N . SER A 1 902 ? 41.432 -16.918 -23.836 1.00 39.41 902 SER A N 1
ATOM 7388 C CA . SER A 1 902 ? 41.338 -17.062 -25.293 1.00 39.41 902 SER A CA 1
ATOM 7389 C C . SER A 1 902 ? 42.583 -17.686 -25.928 1.00 39.41 902 SER A C 1
ATOM 7391 O O . SER A 1 902 ? 42.451 -18.536 -26.798 1.00 39.41 902 SER A O 1
ATOM 7393 N N . ASN A 1 903 ? 43.797 -17.371 -25.474 1.00 36.59 903 ASN A N 1
ATOM 7394 C CA . ASN A 1 903 ? 45.007 -17.904 -26.107 1.00 36.59 903 ASN A CA 1
ATOM 7395 C C . ASN A 1 903 ? 45.254 -19.392 -25.809 1.00 36.59 903 ASN A C 1
ATOM 7397 O O . ASN A 1 903 ? 45.663 -20.127 -26.709 1.00 36.59 903 ASN A O 1
ATOM 7401 N N . LEU A 1 904 ? 44.973 -19.862 -24.589 1.00 37.00 904 LEU A N 1
ATOM 7402 C CA . LEU A 1 904 ? 45.182 -21.267 -24.213 1.00 37.00 904 LEU A CA 1
ATOM 7403 C C . LEU A 1 904 ? 44.008 -22.156 -24.633 1.00 37.00 904 LEU A C 1
ATOM 7405 O O . LEU A 1 904 ? 44.235 -23.264 -25.122 1.00 37.00 904 LEU A O 1
ATOM 7409 N N . SER A 1 905 ? 42.769 -21.657 -24.510 1.00 41.38 905 SER A N 1
ATOM 7410 C CA . SER A 1 905 ? 41.599 -22.334 -25.068 1.00 41.38 905 SER A CA 1
ATOM 7411 C C . SER A 1 905 ? 41.740 -22.449 -26.577 1.00 41.38 905 SER A C 1
ATOM 7413 O O . SER A 1 905 ? 41.535 -23.531 -27.098 1.00 41.38 905 SER A O 1
ATOM 7415 N N . ASN A 1 906 ? 42.200 -21.413 -27.288 1.00 40.94 906 ASN A N 1
ATOM 7416 C CA . ASN A 1 906 ? 42.407 -21.499 -28.735 1.00 40.94 906 ASN A CA 1
ATOM 7417 C C . ASN A 1 906 ? 43.527 -22.473 -29.128 1.00 40.94 906 ASN A C 1
ATOM 7419 O O . ASN A 1 906 ? 43.429 -23.081 -30.188 1.00 40.94 906 ASN A O 1
ATOM 7423 N N . LEU A 1 907 ? 44.566 -22.659 -28.305 1.00 40.75 907 LEU A N 1
ATOM 7424 C CA . LEU A 1 907 ? 45.616 -23.665 -28.532 1.00 40.75 907 LEU A CA 1
ATOM 7425 C C . LEU A 1 907 ? 45.093 -25.098 -28.333 1.00 40.75 907 LEU A C 1
ATOM 7427 O O . LEU A 1 907 ? 45.278 -25.938 -29.211 1.00 40.75 907 LEU A O 1
ATOM 7431 N N . MET A 1 908 ? 44.380 -25.366 -27.231 1.00 40.47 908 MET A N 1
ATOM 7432 C CA . MET A 1 908 ? 43.744 -26.670 -26.981 1.00 40.47 908 MET A CA 1
ATOM 7433 C C . MET A 1 908 ? 42.633 -26.973 -27.992 1.00 40.47 908 MET A C 1
ATOM 7435 O O . MET A 1 908 ? 42.563 -28.089 -28.502 1.00 40.47 908 MET A O 1
ATOM 7439 N N . ILE A 1 909 ? 41.807 -25.973 -28.317 1.00 45.88 909 ILE A N 1
ATOM 7440 C CA . ILE A 1 909 ? 40.756 -26.066 -29.331 1.00 45.88 909 ILE A CA 1
ATOM 7441 C C . ILE A 1 909 ? 41.392 -26.374 -30.682 1.00 45.88 909 ILE A C 1
ATOM 7443 O O . ILE A 1 909 ? 41.002 -27.356 -31.292 1.00 45.88 909 ILE A O 1
ATOM 7447 N N . LYS A 1 910 ? 42.423 -25.639 -31.125 1.00 47.34 910 LYS A N 1
ATOM 7448 C CA . LYS A 1 910 ? 43.111 -25.916 -32.400 1.00 47.34 910 LYS A CA 1
ATOM 7449 C C . LYS A 1 910 ? 43.710 -27.318 -32.470 1.00 47.34 910 LYS A C 1
ATOM 7451 O O . LYS A 1 910 ? 43.675 -27.930 -33.533 1.00 47.34 910 LYS A O 1
ATOM 7456 N N . GLU A 1 911 ? 44.256 -27.841 -31.376 1.00 43.69 911 GLU A N 1
ATOM 7457 C CA . GLU A 1 911 ? 44.887 -29.164 -31.379 1.00 43.69 911 GLU A CA 1
ATOM 7458 C C . GLU A 1 911 ? 43.874 -30.319 -31.319 1.00 43.69 911 GLU A C 1
ATOM 7460 O O . GLU A 1 911 ? 44.051 -31.332 -31.999 1.00 43.69 911 GLU A O 1
ATOM 7465 N N . ILE A 1 912 ? 42.773 -30.151 -30.582 1.00 45.53 912 ILE A N 1
ATOM 7466 C CA . ILE A 1 912 ? 41.641 -31.087 -30.588 1.00 45.53 912 ILE A CA 1
ATOM 7467 C C . ILE A 1 912 ? 40.917 -31.032 -31.941 1.00 45.53 912 ILE A C 1
ATOM 7469 O O . ILE A 1 912 ? 40.659 -32.086 -32.520 1.00 45.53 912 ILE A O 1
ATOM 7473 N N . GLN A 1 913 ? 40.681 -29.836 -32.493 1.00 49.75 913 GLN A N 1
ATOM 7474 C CA . GLN A 1 913 ? 40.112 -29.641 -33.831 1.00 49.75 913 GLN A CA 1
ATOM 7475 C C . GLN A 1 913 ? 40.991 -30.318 -34.889 1.00 49.75 913 GLN A C 1
ATOM 7477 O O . GLN A 1 913 ? 40.492 -31.115 -35.668 1.00 49.75 913 GLN A O 1
ATOM 7482 N N . SER A 1 914 ? 42.315 -30.127 -34.828 1.00 51.28 914 SER A N 1
ATOM 7483 C CA . SER A 1 914 ? 43.294 -30.784 -35.709 1.00 51.28 914 SER A CA 1
ATOM 7484 C C . SER A 1 914 ? 43.228 -32.314 -35.654 1.00 51.28 914 SER A C 1
ATOM 7486 O O . SER A 1 914 ? 43.504 -32.976 -36.652 1.00 51.28 914 SER A O 1
ATOM 7488 N N . ARG A 1 915 ? 42.848 -32.911 -34.517 1.00 50.41 915 ARG A N 1
ATOM 7489 C CA . ARG A 1 915 ? 42.678 -34.369 -34.390 1.00 50.41 915 ARG A CA 1
ATOM 7490 C C . ARG A 1 915 ? 41.292 -34.861 -34.802 1.00 50.41 915 ARG A C 1
ATOM 7492 O O . ARG A 1 915 ? 41.218 -35.943 -35.375 1.00 50.41 915 ARG A O 1
ATOM 7499 N N . ILE A 1 916 ? 40.234 -34.081 -34.563 1.00 49.81 916 ILE A N 1
ATOM 7500 C CA . ILE A 1 916 ? 38.888 -34.329 -35.113 1.00 49.81 916 ILE A CA 1
ATOM 7501 C C . ILE A 1 916 ? 38.947 -34.278 -36.645 1.00 49.81 916 ILE A C 1
ATOM 7503 O O . ILE A 1 916 ? 38.423 -35.157 -37.316 1.00 49.81 916 ILE A O 1
ATOM 7507 N N . ASP A 1 917 ? 39.668 -33.301 -37.193 1.00 52.16 917 ASP A N 1
ATOM 7508 C CA . ASP A 1 917 ? 39.857 -33.112 -38.630 1.00 52.16 917 ASP A CA 1
ATOM 7509 C C . ASP A 1 917 ? 40.701 -34.213 -39.289 1.00 52.16 917 ASP A C 1
ATOM 7511 O O . ASP A 1 917 ? 40.550 -34.467 -40.483 1.00 52.16 917 ASP A O 1
ATOM 7515 N N . LYS A 1 918 ? 41.579 -34.873 -38.524 1.00 48.75 918 LYS A N 1
ATOM 7516 C CA . LYS A 1 918 ? 42.416 -35.998 -38.980 1.00 48.75 918 LYS A CA 1
ATOM 7517 C C . LYS A 1 918 ? 41.748 -37.369 -38.832 1.00 48.75 918 LYS A C 1
ATOM 7519 O O . LYS A 1 918 ? 42.353 -38.362 -39.226 1.00 48.75 918 LYS A O 1
ATOM 7524 N N . ASN A 1 919 ? 40.551 -37.449 -38.250 1.00 51.25 919 ASN A N 1
ATOM 7525 C CA . ASN A 1 919 ? 39.820 -38.700 -38.058 1.00 51.25 919 ASN A CA 1
ATOM 7526 C C . ASN A 1 919 ? 38.507 -38.648 -38.856 1.00 51.25 919 ASN A C 1
ATOM 7528 O O . ASN A 1 919 ? 37.530 -38.063 -38.390 1.00 51.25 919 ASN A O 1
ATOM 7532 N N . GLU A 1 920 ? 38.504 -39.241 -40.059 1.00 46.78 920 GLU A N 1
ATOM 7533 C CA . GLU A 1 920 ? 37.396 -39.177 -41.036 1.00 46.78 920 GLU A CA 1
ATOM 7534 C C . GLU A 1 920 ? 36.030 -39.490 -40.404 1.00 46.78 920 GLU A C 1
ATOM 7536 O O . GLU A 1 920 ? 35.082 -38.726 -40.551 1.00 46.78 920 GLU A O 1
ATOM 7541 N N . THR A 1 921 ? 35.956 -40.519 -39.560 1.00 46.50 921 THR A N 1
ATOM 7542 C CA . THR A 1 921 ? 34.731 -40.931 -38.854 1.00 46.50 921 THR A CA 1
ATOM 7543 C C . THR A 1 921 ? 34.155 -39.884 -37.892 1.00 46.50 921 THR A C 1
ATOM 7545 O O . THR A 1 921 ? 32.941 -39.788 -37.736 1.00 46.50 921 THR A O 1
ATOM 7548 N N . LEU A 1 922 ? 34.996 -39.102 -37.207 1.00 42.12 922 LEU A N 1
ATOM 7549 C CA . LEU A 1 922 ? 34.549 -38.062 -36.263 1.00 42.12 922 LEU A CA 1
ATOM 7550 C C . LEU A 1 922 ? 34.121 -36.781 -36.979 1.00 42.12 922 LEU A C 1
ATOM 7552 O O . LEU A 1 922 ? 33.300 -36.020 -36.460 1.00 42.12 922 LEU A O 1
ATOM 7556 N N . ARG A 1 923 ? 34.694 -36.538 -38.159 1.00 50.47 923 ARG A N 1
ATOM 7557 C CA . ARG A 1 923 ? 34.429 -35.352 -38.967 1.00 50.47 923 ARG A CA 1
ATOM 7558 C C . ARG A 1 923 ? 33.009 -35.352 -39.530 1.00 50.47 923 ARG A C 1
ATOM 7560 O O . ARG A 1 923 ? 32.396 -34.284 -39.531 1.00 50.47 923 ARG A O 1
ATOM 7567 N N . ASP A 1 924 ? 32.513 -36.539 -39.886 1.00 48.34 924 ASP A N 1
ATOM 7568 C CA . ASP A 1 924 ? 31.211 -36.768 -40.526 1.00 48.34 924 ASP A CA 1
ATOM 7569 C C . ASP A 1 924 ? 30.054 -36.993 -39.533 1.00 48.34 924 ASP A C 1
ATOM 7571 O O . ASP A 1 924 ? 28.894 -36.762 -39.868 1.00 48.34 924 ASP A O 1
ATOM 7575 N N . VAL A 1 925 ? 30.343 -37.421 -38.296 1.00 46.75 925 VAL A N 1
ATOM 7576 C CA . VAL A 1 925 ? 29.314 -37.747 -37.283 1.00 46.75 925 VAL A CA 1
ATOM 7577 C C . VAL A 1 925 ? 28.930 -36.551 -36.403 1.00 46.75 925 VAL A C 1
ATOM 7579 O O . VAL A 1 925 ? 27.824 -36.523 -35.861 1.00 46.75 925 VAL A O 1
ATOM 7582 N N . LEU A 1 926 ? 29.822 -35.571 -36.236 1.00 44.41 926 LEU A N 1
ATOM 7583 C CA . LEU A 1 926 ? 29.595 -34.405 -35.379 1.00 44.41 926 LEU A CA 1
ATOM 7584 C C . LEU A 1 926 ? 29.319 -33.157 -36.223 1.00 44.41 926 LEU A C 1
ATOM 7586 O O . LEU A 1 926 ? 30.152 -32.762 -37.041 1.00 44.41 926 LEU A O 1
ATOM 7590 N N . THR A 1 927 ? 28.195 -32.482 -35.972 1.00 50.00 927 THR A N 1
ATOM 7591 C CA . THR A 1 927 ? 27.954 -31.140 -36.529 1.00 50.00 927 THR A CA 1
ATOM 7592 C C . THR A 1 927 ? 28.951 -30.135 -35.939 1.00 50.00 927 THR A C 1
ATOM 7594 O O . THR A 1 927 ? 29.480 -30.339 -34.843 1.00 50.00 927 THR A O 1
ATOM 7597 N N . ASP A 1 928 ? 29.220 -29.022 -36.624 1.00 48.00 928 ASP A N 1
ATOM 7598 C CA . ASP A 1 928 ? 30.154 -27.999 -36.117 1.00 48.00 928 ASP A CA 1
ATOM 7599 C C . ASP A 1 928 ? 29.723 -27.425 -34.755 1.00 48.00 928 ASP A C 1
ATOM 7601 O O . ASP A 1 928 ? 30.555 -27.074 -33.915 1.00 48.00 928 ASP A O 1
ATOM 7605 N N . GLU A 1 929 ? 28.419 -27.416 -34.484 1.00 41.50 929 GLU A N 1
ATOM 7606 C CA . GLU A 1 929 ? 27.843 -27.051 -33.192 1.00 41.50 929 GLU A CA 1
ATOM 7607 C C . GLU A 1 929 ? 28.155 -28.085 -32.093 1.00 41.50 929 GLU A C 1
ATOM 7609 O O . GLU A 1 929 ? 28.529 -27.710 -30.979 1.00 41.50 929 GLU A O 1
ATOM 7614 N N . GLN A 1 930 ? 28.099 -29.383 -32.416 1.00 42.06 930 GLN A N 1
ATOM 7615 C CA . GLN A 1 930 ? 28.460 -30.482 -31.511 1.00 42.06 930 GLN A CA 1
ATOM 7616 C C . GLN A 1 930 ? 29.970 -30.563 -31.258 1.00 42.06 930 GLN A C 1
ATOM 7618 O O . GLN A 1 930 ? 30.388 -30.853 -30.132 1.00 42.06 930 GLN A O 1
ATOM 7623 N N . LYS A 1 931 ? 30.800 -30.261 -32.268 1.00 48.62 931 LYS A N 1
ATOM 7624 C CA . LYS A 1 931 ? 32.259 -30.120 -32.108 1.00 48.62 931 LYS A CA 1
ATOM 7625 C C . LYS A 1 931 ? 32.563 -29.020 -31.088 1.00 48.62 931 LYS A C 1
ATOM 7627 O O . LYS A 1 931 ? 33.244 -29.280 -30.098 1.00 48.62 931 LYS A O 1
ATOM 7632 N N . ASN A 1 932 ? 31.959 -27.842 -31.253 1.00 42.38 932 ASN A N 1
ATOM 7633 C CA . ASN A 1 932 ? 32.119 -26.717 -30.328 1.00 42.38 932 ASN A CA 1
ATOM 7634 C C . ASN A 1 932 ? 31.589 -27.019 -28.914 1.00 42.38 932 ASN A C 1
ATOM 7636 O O . ASN A 1 932 ? 32.248 -26.677 -27.932 1.00 42.38 932 ASN A O 1
ATOM 7640 N N . HIS A 1 933 ? 30.452 -27.709 -28.781 1.00 40.69 933 HIS A N 1
ATOM 7641 C CA . HIS A 1 933 ? 29.900 -28.100 -27.476 1.00 40.69 933 HIS A CA 1
ATOM 7642 C C . HIS A 1 933 ? 30.775 -29.119 -26.740 1.00 40.69 933 HIS A C 1
ATOM 7644 O O . HIS A 1 933 ? 31.064 -28.936 -25.562 1.00 40.69 933 HIS A O 1
ATOM 7650 N N . THR A 1 934 ? 31.268 -30.152 -27.426 1.00 37.81 934 THR A N 1
ATOM 7651 C CA . THR A 1 934 ? 32.135 -31.185 -26.826 1.00 37.81 934 THR A CA 1
ATOM 7652 C C . THR A 1 934 ? 33.451 -30.583 -26.320 1.00 37.81 934 THR A C 1
ATOM 7654 O O . THR A 1 934 ? 33.922 -30.898 -25.226 1.00 37.81 934 THR A O 1
ATOM 7657 N N . LEU A 1 935 ? 34.009 -29.647 -27.090 1.00 42.16 935 LEU A N 1
ATOM 7658 C CA . LEU A 1 935 ? 35.184 -28.857 -26.723 1.00 42.16 935 LEU A CA 1
ATOM 7659 C C . LEU A 1 935 ? 34.944 -27.967 -25.501 1.00 42.16 935 LEU A C 1
ATOM 7661 O O . LEU A 1 935 ? 35.811 -27.852 -24.637 1.00 42.16 935 LEU A O 1
ATOM 7665 N N . THR A 1 936 ? 33.748 -27.396 -25.402 1.00 37.34 936 THR A N 1
ATOM 7666 C CA . THR A 1 936 ? 33.308 -26.580 -24.267 1.00 37.34 936 THR A CA 1
ATOM 7667 C C . THR A 1 936 ? 33.149 -27.452 -23.009 1.00 37.34 936 THR A C 1
ATOM 7669 O O . THR A 1 936 ? 33.700 -27.132 -21.958 1.00 37.34 936 THR A O 1
ATOM 7672 N N . ILE A 1 937 ? 32.510 -28.620 -23.122 1.00 37.72 937 ILE A N 1
ATOM 7673 C CA . ILE A 1 937 ? 32.259 -29.570 -22.021 1.00 37.72 937 ILE A CA 1
ATOM 7674 C C . ILE A 1 937 ? 33.561 -30.107 -21.396 1.00 37.72 937 ILE A C 1
ATOM 7676 O O . ILE A 1 937 ? 33.665 -30.193 -20.170 1.00 37.72 937 ILE A O 1
ATOM 7680 N N . CYS A 1 938 ? 34.586 -30.409 -22.203 1.00 37.78 938 CYS A N 1
ATOM 7681 C CA . CYS A 1 938 ? 35.893 -30.863 -21.702 1.00 37.78 938 CYS A CA 1
ATOM 7682 C C . CYS A 1 938 ? 36.608 -29.827 -20.817 1.00 37.78 938 CYS A C 1
ATOM 7684 O O . CYS A 1 938 ? 37.386 -30.201 -19.939 1.00 37.78 938 CYS A O 1
ATOM 7686 N N . VAL A 1 939 ? 36.340 -28.534 -21.020 1.00 40.22 939 VAL A N 1
ATOM 7687 C CA . VAL A 1 939 ? 36.898 -27.451 -20.196 1.00 40.22 939 VAL A CA 1
ATOM 7688 C C . VAL A 1 939 ? 36.117 -27.302 -18.884 1.00 40.22 939 VAL A C 1
ATOM 7690 O O . VAL A 1 939 ? 36.718 -27.038 -17.844 1.00 40.22 939 VAL A O 1
ATOM 7693 N N . PHE A 1 940 ? 34.798 -27.530 -18.900 1.00 40.94 940 PHE A N 1
ATOM 7694 C CA . PHE A 1 940 ? 33.915 -27.264 -17.756 1.00 40.94 940 PHE A CA 1
ATOM 7695 C C . PHE A 1 940 ? 33.814 -28.382 -16.711 1.00 40.94 940 PHE A C 1
ATOM 7697 O O . PHE A 1 940 ? 33.437 -28.093 -15.577 1.00 40.94 940 PHE A O 1
ATOM 7704 N N . LYS A 1 941 ? 34.222 -29.624 -17.008 1.00 37.47 941 LYS A N 1
ATOM 7705 C CA . LYS A 1 941 ? 34.187 -30.752 -16.046 1.00 37.47 941 LYS A CA 1
ATOM 7706 C C . LYS A 1 941 ? 35.164 -30.638 -14.855 1.00 37.47 941 LYS A C 1
ATOM 7708 O O . LYS A 1 941 ? 35.343 -31.592 -14.110 1.00 37.47 941 LYS A O 1
ATOM 7713 N N . ASN A 1 942 ? 35.799 -29.483 -14.665 1.00 45.94 942 ASN A N 1
ATOM 7714 C CA . ASN A 1 942 ? 36.981 -29.295 -13.825 1.00 45.94 942 ASN A CA 1
ATOM 7715 C C . ASN A 1 942 ? 36.781 -28.218 -12.737 1.00 45.94 942 ASN A C 1
ATOM 7717 O O . ASN A 1 942 ? 37.656 -27.387 -12.501 1.00 45.94 942 ASN A O 1
ATOM 7721 N N . ILE A 1 943 ? 35.645 -28.261 -12.026 1.00 40.97 943 ILE A N 1
ATOM 7722 C CA . ILE A 1 943 ? 35.393 -27.454 -10.809 1.00 40.97 943 ILE A CA 1
ATOM 7723 C C . ILE A 1 943 ? 36.452 -27.729 -9.716 1.00 40.97 943 ILE A C 1
ATOM 7725 O O . ILE A 1 943 ? 36.778 -26.839 -8.936 1.00 40.97 943 ILE A O 1
ATOM 7729 N N . GLU A 1 944 ? 37.086 -28.909 -9.712 1.00 39.94 944 GLU A N 1
ATOM 7730 C CA . GLU A 1 944 ? 38.174 -29.277 -8.784 1.00 39.94 944 GLU A CA 1
ATOM 7731 C C . GLU A 1 944 ? 39.459 -28.425 -8.922 1.00 39.94 944 GLU A C 1
ATOM 7733 O O . GLU A 1 944 ? 40.348 -28.482 -8.062 1.00 39.94 944 GLU A O 1
ATOM 7738 N N . PHE A 1 945 ? 39.569 -27.620 -9.985 1.00 45.91 945 PHE A N 1
ATOM 7739 C CA . PHE A 1 945 ? 40.743 -26.797 -10.307 1.00 45.91 945 PHE A CA 1
ATOM 7740 C C . PHE A 1 945 ? 40.559 -25.309 -10.004 1.00 45.91 945 PHE A C 1
ATOM 7742 O O . PHE A 1 945 ? 41.510 -24.531 -10.147 1.00 45.91 945 PHE A O 1
ATOM 7749 N N . LEU A 1 946 ? 39.364 -24.921 -9.555 1.00 47.28 946 LEU A N 1
ATOM 7750 C CA . LEU A 1 946 ? 39.153 -23.610 -8.964 1.00 47.28 946 LEU A CA 1
ATOM 7751 C C . LEU A 1 946 ? 39.964 -23.527 -7.668 1.00 47.28 946 LEU A C 1
ATOM 7753 O O . LEU A 1 946 ? 40.008 -24.465 -6.863 1.00 47.28 946 LEU A O 1
ATOM 7757 N N . ASP A 1 947 ? 40.669 -22.414 -7.505 1.00 52.12 947 ASP A N 1
ATOM 7758 C CA . ASP A 1 947 ? 41.354 -22.111 -6.257 1.00 52.12 947 ASP A CA 1
ATOM 7759 C C . ASP A 1 947 ? 40.314 -21.971 -5.128 1.00 52.12 947 ASP A C 1
ATOM 7761 O O . ASP A 1 947 ? 39.177 -21.560 -5.380 1.00 52.12 947 ASP A O 1
ATOM 7765 N N . LYS A 1 948 ? 40.704 -22.269 -3.882 1.00 54.38 948 LYS A N 1
ATOM 7766 C CA . LYS A 1 948 ? 39.893 -21.973 -2.688 1.00 54.38 948 LYS A CA 1
ATOM 7767 C C . LYS A 1 948 ? 39.546 -20.480 -2.592 1.00 54.38 948 LYS A C 1
ATOM 7769 O O . LYS A 1 948 ? 38.545 -20.135 -1.977 1.00 54.38 948 LYS A O 1
ATOM 7774 N N . ASP A 1 949 ? 40.339 -19.627 -3.237 1.00 54.72 949 ASP A N 1
ATOM 7775 C CA . ASP A 1 949 ? 40.114 -18.186 -3.379 1.00 54.72 949 ASP A CA 1
ATOM 7776 C C . ASP A 1 949 ? 39.032 -17.800 -4.416 1.00 54.72 949 ASP A C 1
ATOM 7778 O O . ASP A 1 949 ? 38.763 -16.609 -4.603 1.00 54.72 949 ASP A O 1
ATOM 7782 N N . THR A 1 950 ? 38.420 -18.757 -5.127 1.00 57.22 950 THR A N 1
ATOM 7783 C CA . THR A 1 950 ? 37.297 -18.472 -6.038 1.00 57.22 950 THR A CA 1
ATOM 7784 C C . THR A 1 950 ? 36.030 -18.219 -5.234 1.00 57.22 950 THR A C 1
ATOM 7786 O O . THR A 1 950 ? 35.527 -19.108 -4.550 1.00 57.22 950 THR A O 1
ATOM 7789 N N . ILE A 1 951 ? 35.489 -17.006 -5.336 1.00 63.84 951 ILE A N 1
ATOM 7790 C CA . ILE A 1 951 ? 34.369 -16.565 -4.498 1.00 63.84 951 ILE A CA 1
ATOM 7791 C C . ILE A 1 951 ? 33.167 -16.256 -5.395 1.00 63.84 951 ILE A C 1
ATOM 7793 O O . ILE A 1 951 ? 33.257 -15.333 -6.213 1.00 63.84 951 ILE A O 1
ATOM 7797 N N . PRO A 1 952 ? 32.048 -16.998 -5.281 1.00 65.62 952 PRO A N 1
ATOM 7798 C CA . PRO A 1 952 ? 30.824 -16.677 -6.001 1.00 65.62 952 PRO A CA 1
ATOM 7799 C C . PRO A 1 952 ? 30.198 -15.384 -5.467 1.00 65.62 952 PRO A C 1
ATOM 7801 O O . PRO A 1 952 ? 30.418 -14.989 -4.321 1.00 65.62 952 PRO A O 1
ATOM 7804 N N . LYS A 1 953 ? 29.379 -14.730 -6.289 1.00 73.88 953 LYS A N 1
ATOM 7805 C CA . LYS A 1 953 ? 28.530 -13.633 -5.829 1.00 73.88 953 LYS A CA 1
ATOM 7806 C C . LYS A 1 953 ? 27.464 -14.179 -4.885 1.00 73.88 953 LYS A C 1
ATOM 7808 O O . LYS A 1 953 ? 26.782 -15.157 -5.195 1.00 73.88 953 LYS A O 1
ATOM 7813 N N . SER A 1 954 ? 27.284 -13.510 -3.754 1.00 72.25 954 SER A N 1
ATOM 7814 C CA . SER A 1 954 ? 26.187 -13.813 -2.842 1.00 72.25 954 SER A CA 1
ATOM 7815 C C . SER A 1 954 ? 24.893 -13.170 -3.352 1.00 72.25 954 SER A C 1
ATOM 7817 O O . SER A 1 954 ? 24.900 -12.008 -3.778 1.00 72.25 954 SER A O 1
ATOM 7819 N N . PRO A 1 955 ? 23.762 -13.891 -3.327 1.00 74.56 955 PRO A N 1
ATOM 7820 C CA . PRO A 1 955 ? 22.471 -13.279 -3.576 1.00 74.56 955 PRO A CA 1
ATOM 7821 C C . PRO A 1 955 ? 22.073 -12.481 -2.335 1.00 74.56 955 PRO A C 1
ATOM 7823 O O . PRO A 1 955 ? 21.696 -13.067 -1.324 1.00 74.56 955 PRO A O 1
ATOM 7826 N N . SER A 1 956 ? 22.189 -11.161 -2.433 1.00 79.94 956 SER A N 1
ATOM 7827 C CA . SER A 1 956 ? 21.713 -10.217 -1.427 1.00 79.94 956 SER A CA 1
ATOM 7828 C C . SER A 1 956 ? 20.338 -9.668 -1.817 1.00 79.94 956 SER A C 1
ATOM 7830 O O . SER A 1 956 ? 19.956 -9.730 -2.996 1.00 79.94 956 SER A O 1
ATOM 7832 N N . PRO A 1 957 ? 19.594 -9.080 -0.873 1.00 81.38 957 PRO A N 1
ATOM 7833 C CA . PRO A 1 957 ? 18.305 -8.466 -1.164 1.00 81.38 957 PRO A CA 1
ATOM 7834 C C . PRO A 1 957 ? 18.436 -7.258 -2.098 1.00 81.38 957 PRO A C 1
ATOM 7836 O O . PRO A 1 957 ? 17.650 -7.148 -3.037 1.00 81.38 957 PRO A O 1
ATOM 7839 N N . SER A 1 958 ? 19.458 -6.410 -1.945 1.00 88.88 958 SER A N 1
ATOM 7840 C CA . SER A 1 958 ? 19.722 -5.320 -2.895 1.00 88.88 958 SER A CA 1
ATOM 7841 C C . SER A 1 958 ? 20.064 -5.815 -4.297 1.00 88.88 958 SER A C 1
ATOM 7843 O O . SER A 1 958 ? 19.610 -5.245 -5.291 1.00 88.88 958 SER A O 1
ATOM 7845 N N . ARG A 1 959 ? 20.790 -6.932 -4.426 1.00 88.31 959 ARG A N 1
ATOM 7846 C CA . ARG A 1 959 ? 21.073 -7.538 -5.736 1.00 88.31 959 ARG A CA 1
ATOM 7847 C C . ARG A 1 959 ? 19.828 -8.172 -6.356 1.00 88.31 959 ARG A C 1
ATOM 7849 O O . ARG A 1 959 ? 19.647 -8.056 -7.567 1.00 88.31 959 ARG A O 1
ATOM 7856 N N . MET A 1 960 ? 18.931 -8.761 -5.557 1.00 87.31 960 MET A N 1
ATOM 7857 C CA . MET A 1 960 ? 17.588 -9.156 -6.024 1.00 87.31 960 MET A CA 1
ATOM 7858 C C . MET A 1 960 ? 16.835 -7.937 -6.535 1.00 87.31 960 MET A C 1
ATOM 7860 O O . MET A 1 960 ? 16.285 -7.957 -7.640 1.00 87.31 960 MET A O 1
ATOM 7864 N N . MET A 1 961 ? 16.893 -6.853 -5.757 1.00 91.19 961 MET A N 1
ATOM 7865 C CA . MET A 1 961 ? 16.262 -5.599 -6.113 1.00 91.19 961 MET A CA 1
ATOM 7866 C C . MET A 1 961 ? 16.877 -4.982 -7.385 1.00 91.19 961 MET A C 1
ATOM 7868 O O . MET A 1 961 ? 16.229 -4.257 -8.135 1.00 91.19 961 MET A O 1
ATOM 7872 N N . ARG A 1 962 ? 18.128 -5.302 -7.696 1.00 92.00 962 ARG A N 1
ATOM 7873 C CA . ARG A 1 962 ? 18.766 -4.857 -8.929 1.00 92.00 962 ARG A CA 1
ATOM 7874 C C . ARG A 1 962 ? 18.303 -5.644 -10.153 1.00 92.00 962 ARG A C 1
ATOM 7876 O O . ARG A 1 962 ? 18.042 -5.039 -11.189 1.00 92.00 962 ARG A O 1
ATOM 7883 N N . VAL A 1 963 ? 18.175 -6.970 -10.042 1.00 92.44 963 VAL A N 1
ATOM 7884 C CA . VAL A 1 963 ? 17.784 -7.874 -11.146 1.00 92.44 963 VAL A CA 1
ATOM 7885 C C . VAL A 1 963 ? 16.495 -7.403 -11.821 1.00 92.44 963 VAL A C 1
ATOM 7887 O O . VAL A 1 963 ? 16.476 -7.139 -13.021 1.00 92.44 963 VAL A O 1
ATOM 7890 N N . TRP A 1 964 ? 15.426 -7.265 -11.042 1.00 90.94 964 TRP A N 1
ATOM 7891 C CA . TRP A 1 964 ? 14.105 -6.852 -11.525 1.00 90.94 964 TRP A CA 1
ATOM 7892 C C . TRP A 1 964 ? 14.007 -5.341 -11.865 1.00 90.94 964 TRP A C 1
ATOM 7894 O O . TRP A 1 964 ? 13.233 -4.972 -12.747 1.00 90.94 964 TRP A O 1
ATOM 7904 N N . ASN A 1 965 ? 14.818 -4.456 -11.263 1.00 93.31 965 ASN A N 1
ATOM 7905 C CA . ASN A 1 965 ? 14.909 -3.057 -11.703 1.00 93.31 965 ASN A CA 1
ATOM 7906 C C . ASN A 1 965 ? 15.542 -2.978 -13.095 1.00 93.31 965 ASN A C 1
ATOM 7908 O O . ASN A 1 965 ? 14.981 -2.339 -13.977 1.00 93.31 965 ASN A O 1
ATOM 7912 N N . ASN A 1 966 ? 16.654 -3.683 -13.333 1.00 94.69 966 ASN A N 1
ATOM 7913 C CA . ASN A 1 966 ? 17.326 -3.675 -14.634 1.00 94.69 966 ASN A CA 1
ATOM 7914 C C . ASN A 1 966 ? 16.468 -4.276 -15.754 1.00 94.69 966 ASN A C 1
ATOM 7916 O O . ASN A 1 966 ? 16.501 -3.781 -16.879 1.00 94.69 966 ASN A O 1
ATOM 7920 N N . THR A 1 967 ? 15.685 -5.322 -15.477 1.00 95.62 967 THR A N 1
ATOM 7921 C CA . THR A 1 967 ? 14.783 -5.887 -16.492 1.00 95.62 967 THR A CA 1
ATOM 7922 C C . THR A 1 967 ? 13.573 -4.989 -16.761 1.00 95.62 967 THR A C 1
ATOM 7924 O O . THR A 1 967 ? 13.138 -4.894 -17.908 1.00 95.62 967 THR A O 1
ATOM 7927 N N . ARG A 1 968 ? 13.065 -4.273 -15.745 1.00 95.44 968 ARG A N 1
ATOM 7928 C CA . ARG A 1 968 ? 12.043 -3.229 -15.925 1.00 95.44 968 ARG A CA 1
ATOM 7929 C C . ARG A 1 968 ? 12.580 -2.064 -16.757 1.00 95.44 968 ARG A C 1
ATOM 7931 O O . ARG A 1 968 ? 11.963 -1.718 -17.759 1.00 95.44 968 ARG A O 1
ATOM 7938 N N . GLU A 1 969 ? 13.738 -1.516 -16.386 1.00 94.88 969 GLU A N 1
ATOM 7939 C CA . GLU A 1 969 ? 14.432 -0.439 -17.111 1.00 94.88 969 GLU A CA 1
ATOM 7940 C C . GLU A 1 969 ? 14.633 -0.814 -18.587 1.00 94.88 969 GLU A C 1
ATOM 7942 O O . GLU A 1 969 ? 14.370 -0.005 -19.473 1.00 94.88 969 GLU A O 1
ATOM 7947 N N . PHE A 1 970 ? 15.020 -2.063 -18.872 1.00 96.50 970 PHE A N 1
ATOM 7948 C CA . PHE A 1 970 ? 15.137 -2.562 -20.243 1.00 96.50 970 PHE A CA 1
ATOM 7949 C C . PHE A 1 970 ? 13.821 -2.462 -21.029 1.00 96.50 970 PHE A C 1
ATOM 7951 O O . PHE A 1 970 ? 13.827 -2.015 -22.179 1.00 96.50 970 PHE A O 1
ATOM 7958 N N . PHE A 1 971 ? 12.692 -2.865 -20.438 1.00 97.19 971 PHE A N 1
ATOM 7959 C CA . PHE A 1 971 ? 11.394 -2.770 -21.107 1.00 97.19 971 PHE A CA 1
ATOM 7960 C C . PHE A 1 971 ? 10.903 -1.326 -21.241 1.00 97.19 971 PHE A C 1
ATOM 7962 O O . PHE A 1 971 ? 10.355 -0.984 -22.285 1.00 97.19 971 PHE A O 1
ATOM 7969 N N . GLU A 1 972 ? 11.154 -0.462 -20.256 1.00 96.12 972 GLU A N 1
ATOM 7970 C CA . GLU A 1 972 ? 10.853 0.976 -20.343 1.00 96.12 972 GLU A CA 1
ATOM 7971 C C . GLU A 1 972 ? 11.674 1.656 -21.453 1.00 96.12 972 GLU A C 1
ATOM 7973 O O . GLU A 1 972 ? 11.151 2.447 -22.241 1.00 96.12 972 GLU A O 1
ATOM 7978 N N . GLU A 1 973 ? 12.963 1.326 -21.575 1.00 95.31 973 GLU A N 1
ATOM 7979 C CA . GLU A 1 973 ? 13.815 1.797 -22.671 1.00 95.31 973 GLU A CA 1
ATOM 7980 C C . GLU A 1 973 ? 13.339 1.271 -24.036 1.00 95.31 973 GLU A C 1
ATOM 7982 O O . GLU A 1 973 ? 13.432 1.989 -25.040 1.00 95.31 973 GLU A O 1
ATOM 7987 N N . LEU A 1 974 ? 12.854 0.026 -24.100 1.00 96.19 974 LEU A N 1
ATOM 7988 C CA . LEU A 1 974 ? 12.299 -0.565 -25.318 1.00 96.19 974 LEU A CA 1
ATOM 7989 C C . LEU A 1 974 ? 10.973 0.099 -25.713 1.00 96.19 974 LEU A C 1
ATOM 7991 O O . LEU A 1 974 ? 10.794 0.418 -26.886 1.00 96.19 974 LEU A O 1
ATOM 7995 N N . GLU A 1 975 ? 10.077 0.368 -24.760 1.00 96.00 975 GLU A N 1
ATOM 7996 C CA . GLU A 1 975 ? 8.824 1.097 -24.996 1.00 96.00 975 GLU A CA 1
ATOM 7997 C C . GLU A 1 975 ? 9.090 2.488 -25.584 1.00 96.00 975 GLU A C 1
ATOM 7999 O O . GLU A 1 975 ? 8.443 2.875 -26.559 1.00 96.00 975 GLU A O 1
ATOM 8004 N N . LYS A 1 976 ? 10.082 3.218 -25.054 1.00 94.69 976 LYS A N 1
ATOM 8005 C CA . LYS A 1 976 ? 10.511 4.512 -25.613 1.00 94.69 976 LYS A CA 1
ATOM 8006 C C . LYS A 1 976 ? 10.957 4.379 -27.074 1.00 94.69 976 LYS A C 1
ATOM 8008 O O . LYS A 1 976 ? 10.507 5.150 -27.917 1.00 94.69 976 LYS A O 1
ATOM 8013 N N . GLY A 1 977 ? 11.758 3.360 -27.396 1.00 93.06 977 GLY A N 1
ATOM 8014 C CA . GLY A 1 977 ? 12.179 3.084 -28.778 1.00 93.06 977 GLY A CA 1
ATOM 8015 C C . GLY A 1 977 ? 11.011 2.746 -29.713 1.00 93.06 977 GLY A C 1
ATOM 8016 O O . GLY A 1 977 ? 10.950 3.241 -30.840 1.00 93.06 977 GLY A O 1
ATOM 8017 N N . ILE A 1 978 ? 10.037 1.964 -29.232 1.00 92.06 978 ILE A N 1
ATOM 8018 C CA . ILE A 1 978 ? 8.796 1.680 -29.970 1.00 92.06 978 ILE A CA 1
ATOM 8019 C C . ILE A 1 978 ? 8.027 2.978 -30.222 1.00 92.06 978 ILE A C 1
ATOM 8021 O O . ILE A 1 978 ? 7.591 3.215 -31.346 1.00 92.06 978 ILE A O 1
ATOM 8025 N N . CYS A 1 979 ? 7.893 3.836 -29.210 1.00 89.81 979 CYS A N 1
ATOM 8026 C CA . CYS A 1 979 ? 7.205 5.118 -29.326 1.00 89.81 979 CYS A CA 1
ATOM 8027 C C . CYS A 1 979 ? 7.815 6.021 -30.405 1.00 89.81 979 CYS A C 1
ATOM 8029 O O . CYS A 1 979 ? 7.086 6.624 -31.193 1.00 89.81 979 CYS A O 1
ATOM 8031 N N . GLU A 1 980 ? 9.144 6.119 -30.446 1.00 88.38 980 GLU A N 1
ATOM 8032 C CA . GLU A 1 980 ? 9.874 6.945 -31.413 1.00 88.38 980 GLU A CA 1
ATOM 8033 C C . GLU A 1 980 ? 9.654 6.469 -32.858 1.00 88.38 980 GLU A C 1
ATOM 8035 O O . GLU A 1 980 ? 9.465 7.292 -33.760 1.00 88.38 980 GLU A O 1
ATOM 8040 N N . LYS A 1 981 ? 9.621 5.145 -33.063 1.00 85.88 981 LYS A N 1
ATOM 8041 C CA . LYS A 1 981 ? 9.460 4.495 -34.375 1.00 85.88 981 LYS A CA 1
ATOM 8042 C C . LYS A 1 981 ? 8.012 4.281 -34.808 1.00 85.88 981 LYS A C 1
ATOM 8044 O O . LYS A 1 981 ? 7.761 4.019 -35.987 1.00 85.88 981 LYS A O 1
ATOM 8049 N N . ALA A 1 982 ? 7.067 4.337 -33.875 1.00 87.25 982 ALA A N 1
ATOM 8050 C CA . ALA A 1 982 ? 5.653 4.169 -34.163 1.00 87.25 982 ALA A CA 1
ATOM 8051 C C . ALA A 1 982 ? 5.160 5.274 -35.104 1.00 87.25 982 ALA A C 1
ATOM 8053 O O . ALA A 1 982 ? 5.570 6.438 -35.001 1.00 87.25 982 ALA A O 1
ATOM 8054 N N . LEU A 1 983 ? 4.250 4.898 -36.008 1.00 86.38 983 LEU A N 1
ATOM 8055 C CA . LEU A 1 983 ? 3.669 5.816 -36.979 1.00 86.38 983 LEU A CA 1
ATOM 8056 C C . LEU A 1 983 ? 3.016 6.997 -36.258 1.00 86.38 983 LEU A C 1
ATOM 8058 O O . LEU A 1 983 ? 2.193 6.807 -35.360 1.00 86.38 983 LEU A O 1
ATOM 8062 N N . THR A 1 984 ? 3.392 8.205 -36.662 1.00 89.75 984 THR A N 1
ATOM 8063 C CA . THR A 1 984 ? 2.751 9.436 -36.207 1.00 89.75 984 THR A CA 1
ATOM 8064 C C . THR A 1 984 ? 1.426 9.600 -36.931 1.00 89.75 984 THR A C 1
ATOM 8066 O O . THR A 1 984 ? 1.384 9.585 -38.161 1.00 89.75 984 THR A O 1
ATOM 8069 N N . LEU A 1 985 ? 0.355 9.766 -36.166 1.00 87.88 985 LEU A N 1
ATOM 8070 C CA . LEU A 1 985 ? -0.984 9.998 -36.683 1.00 87.88 985 LEU A CA 1
ATOM 8071 C C . LEU A 1 985 ? -1.533 11.276 -36.071 1.00 87.88 985 LEU A C 1
ATOM 8073 O O . LEU A 1 985 ? -1.345 11.534 -34.883 1.00 87.88 985 LEU A O 1
ATOM 8077 N N . ASP A 1 986 ? -2.245 12.047 -36.880 1.00 86.81 986 ASP A N 1
ATOM 8078 C CA . ASP A 1 986 ? -3.014 13.182 -36.399 1.00 86.81 986 ASP A CA 1
ATOM 8079 C C . ASP A 1 986 ? -4.462 12.759 -36.230 1.00 86.81 986 ASP A C 1
ATOM 8081 O O . ASP A 1 986 ? -5.056 12.188 -37.143 1.00 86.81 986 ASP A O 1
ATOM 8085 N N . ARG A 1 987 ? -5.032 13.058 -35.067 1.00 87.38 987 ARG A N 1
ATOM 8086 C CA . ARG A 1 987 ? -6.448 12.890 -34.763 1.00 87.38 987 ARG A CA 1
ATOM 8087 C C . ARG A 1 987 ? -7.151 14.236 -34.877 1.00 87.38 987 ARG A C 1
ATOM 8089 O O . ARG A 1 987 ? -6.690 15.212 -34.287 1.00 87.38 987 ARG A O 1
ATOM 8096 N N . CYS A 1 988 ? -8.259 14.295 -35.611 1.00 89.19 988 CYS A N 1
ATOM 8097 C CA . CYS A 1 988 ? -9.044 15.519 -35.727 1.00 89.19 988 CYS A CA 1
ATOM 8098 C C . CYS A 1 988 ? -10.020 15.649 -34.554 1.00 89.19 988 CYS A C 1
ATOM 8100 O O . CYS A 1 988 ? -10.759 14.712 -34.238 1.00 89.19 988 CYS A O 1
ATOM 8102 N N . ILE A 1 989 ? -10.037 16.831 -33.941 1.00 89.25 989 ILE A N 1
ATOM 8103 C CA . ILE A 1 989 ? -11.031 17.231 -32.947 1.00 89.25 989 ILE A CA 1
ATOM 8104 C C . ILE A 1 989 ? -11.966 18.229 -33.613 1.00 89.25 989 ILE A C 1
ATOM 8106 O O . ILE A 1 989 ? -11.528 19.230 -34.187 1.00 89.25 989 ILE A O 1
ATOM 8110 N N . ILE A 1 990 ? -13.257 17.925 -33.567 1.00 89.31 990 ILE A N 1
ATOM 8111 C CA . ILE A 1 990 ? -14.304 18.712 -34.208 1.00 89.31 990 ILE A CA 1
ATOM 8112 C C . ILE A 1 990 ? -15.240 19.218 -33.113 1.00 89.31 990 ILE A C 1
ATOM 8114 O O . ILE A 1 990 ? -15.721 18.442 -32.292 1.00 89.31 990 ILE A O 1
ATOM 8118 N N . GLU A 1 991 ? -15.500 20.515 -33.098 1.00 89.50 991 GLU A N 1
ATOM 8119 C CA . GLU A 1 991 ? -16.463 21.147 -32.203 1.00 89.50 991 GLU A CA 1
ATOM 8120 C C . GLU A 1 991 ? -17.871 21.048 -32.799 1.00 89.50 991 GLU A C 1
ATOM 8122 O O . GLU A 1 991 ? -18.076 21.356 -33.977 1.00 89.50 991 GLU A O 1
ATOM 8127 N N . VAL A 1 992 ? -18.843 20.606 -31.998 1.00 86.88 992 VAL A N 1
ATOM 8128 C CA . VAL A 1 992 ? -20.247 20.453 -32.409 1.00 86.88 992 VAL A CA 1
ATOM 8129 C C . VAL A 1 992 ? -21.134 21.459 -31.678 1.00 86.88 992 VAL A C 1
ATOM 8131 O O . VAL A 1 992 ? -21.011 21.652 -30.473 1.00 86.88 992 VAL A O 1
ATOM 8134 N N . ASN A 1 993 ? -22.086 22.071 -32.390 1.00 79.88 993 ASN A N 1
ATOM 8135 C CA . ASN A 1 993 ? -22.938 23.122 -31.808 1.00 79.88 993 ASN A CA 1
ATOM 8136 C C . ASN A 1 993 ? -23.878 22.601 -30.700 1.00 79.88 993 ASN A C 1
ATOM 8138 O O . ASN A 1 993 ? -24.317 23.368 -29.845 1.00 79.88 993 ASN A O 1
ATOM 8142 N N . LYS A 1 994 ? -24.235 21.310 -30.737 1.00 72.75 994 LYS A N 1
ATOM 8143 C CA . LYS A 1 994 ? -25.048 20.639 -29.715 1.00 72.75 994 LYS A CA 1
ATOM 8144 C C . LYS A 1 994 ? -24.777 19.136 -29.723 1.00 72.75 994 LYS A C 1
ATOM 8146 O O . LYS A 1 994 ? -24.934 18.492 -30.760 1.00 72.75 994 LYS A O 1
ATOM 8151 N N . ILE A 1 995 ? -24.422 18.586 -28.564 1.00 65.56 995 ILE A N 1
ATOM 8152 C CA . ILE A 1 995 ? -24.234 17.143 -28.371 1.00 65.56 995 ILE A CA 1
ATOM 8153 C C . ILE A 1 995 ? -25.603 16.451 -28.470 1.00 65.56 995 ILE A C 1
ATOM 8155 O O . ILE A 1 995 ? -26.576 16.943 -27.887 1.00 65.56 995 ILE A O 1
ATOM 8159 N N . PRO A 1 996 ? -25.728 15.335 -29.199 1.00 62.91 996 PRO A N 1
ATOM 8160 C CA . PRO A 1 996 ? -26.933 14.521 -29.132 1.00 62.91 996 PRO A CA 1
ATOM 8161 C C . PRO A 1 996 ? -27.107 13.879 -27.738 1.00 62.91 996 PRO A C 1
ATOM 8163 O O . PRO A 1 996 ? -26.118 13.598 -27.070 1.00 62.91 996 PRO A O 1
ATOM 8166 N N . ASP A 1 997 ? -28.350 13.580 -27.324 1.00 63.56 997 ASP A N 1
ATOM 8167 C CA . ASP A 1 997 ? -28.653 12.666 -26.196 1.00 63.56 997 ASP A CA 1
ATOM 8168 C C . ASP A 1 997 ? -28.308 11.220 -26.595 1.00 63.56 997 ASP A C 1
ATOM 8170 O O . ASP A 1 997 ? -29.159 10.340 -26.702 1.00 63.56 997 ASP A O 1
ATOM 8174 N N . VAL A 1 998 ? -27.044 10.995 -26.929 1.00 59.53 998 VAL A N 1
ATOM 8175 C CA . VAL A 1 998 ? -26.475 9.694 -27.256 1.00 59.53 998 VAL A CA 1
ATOM 8176 C C . VAL A 1 998 ? -25.603 9.266 -26.085 1.00 59.53 998 VAL A C 1
ATOM 8178 O O . VAL A 1 998 ? -24.895 10.078 -25.489 1.00 59.53 998 VAL A O 1
ATOM 8181 N N . GLY A 1 999 ? -25.681 7.989 -25.711 1.00 54.41 999 GLY A N 1
ATOM 8182 C CA . GLY A 1 999 ? -24.856 7.445 -24.634 1.00 54.41 999 GLY A CA 1
ATOM 8183 C C . GLY A 1 999 ? -23.354 7.649 -24.887 1.00 54.41 999 GLY A C 1
ATOM 8184 O O . GLY A 1 999 ? -22.905 7.808 -26.023 1.00 54.41 999 GLY A O 1
ATOM 8185 N N . ALA A 1 1000 ? -22.552 7.624 -23.820 1.00 54.06 1000 ALA A N 1
ATOM 8186 C CA . ALA A 1 1000 ? -21.095 7.644 -23.942 1.00 54.06 1000 ALA A CA 1
ATOM 8187 C C . ALA A 1 1000 ? -20.627 6.430 -24.770 1.00 54.06 1000 ALA A C 1
ATOM 8189 O O . ALA A 1 1000 ? -20.813 5.290 -24.352 1.00 54.06 1000 ALA A O 1
ATOM 8190 N N . GLY A 1 1001 ? -20.048 6.662 -25.951 1.00 60.50 1001 GLY A N 1
ATOM 8191 C CA . GLY A 1 1001 ? -19.731 5.589 -26.895 1.00 60.50 1001 GLY A CA 1
ATOM 8192 C C . GLY A 1 1001 ? -19.089 6.077 -28.193 1.00 60.50 1001 GLY A C 1
ATOM 8193 O O . GLY A 1 1001 ? -19.014 7.281 -28.446 1.00 60.50 1001 GLY A O 1
ATOM 8194 N N . ALA A 1 1002 ? -18.593 5.125 -28.986 1.00 71.50 1002 ALA A N 1
ATOM 8195 C CA . ALA A 1 1002 ? -18.199 5.360 -30.372 1.00 71.50 1002 ALA A CA 1
ATOM 8196 C C . ALA A 1 1002 ? -19.422 5.146 -31.265 1.00 71.50 1002 ALA A C 1
ATOM 8198 O O . ALA A 1 1002 ? -20.157 4.188 -31.048 1.00 71.50 1002 ALA A O 1
ATOM 8199 N N . TRP A 1 1003 ? -19.622 6.032 -32.232 1.00 76.44 1003 TRP A N 1
ATOM 8200 C CA . TRP A 1 1003 ? -20.807 6.070 -33.080 1.00 76.44 1003 TRP A CA 1
ATOM 8201 C C . TRP A 1 1003 ? -20.405 5.994 -34.547 1.00 76.44 1003 TRP A C 1
ATOM 8203 O O . TRP A 1 1003 ? -19.609 6.821 -35.013 1.00 76.44 1003 TRP A O 1
ATOM 8213 N N . GLU A 1 1004 ? -20.993 5.055 -35.292 1.00 83.38 1004 GLU A N 1
ATOM 8214 C CA . GLU A 1 1004 ? -20.881 5.057 -36.750 1.00 83.38 1004 GLU A CA 1
ATOM 8215 C C . GLU A 1 1004 ? -21.534 6.327 -37.311 1.00 83.38 1004 GLU A C 1
ATOM 8217 O O . GLU A 1 1004 ? -22.688 6.653 -37.021 1.00 83.38 1004 GLU A O 1
ATOM 8222 N N . SER A 1 1005 ? -20.776 7.084 -38.099 1.00 86.44 1005 SER A N 1
ATOM 8223 C CA . SER A 1 1005 ? -21.168 8.399 -38.600 1.00 86.44 1005 SER A CA 1
ATOM 8224 C C . SER A 1 1005 ? -20.714 8.629 -40.040 1.00 86.44 1005 SER A C 1
ATOM 8226 O O . SER A 1 1005 ? -19.823 7.967 -40.564 1.00 86.44 1005 SER A O 1
ATOM 8228 N N . GLU A 1 1006 ? -21.326 9.607 -40.691 1.00 90.44 1006 GLU A N 1
ATOM 8229 C CA . GLU A 1 1006 ? -20.937 10.159 -41.979 1.00 90.44 1006 GLU A CA 1
ATOM 8230 C C . GLU A 1 1006 ? -20.607 11.641 -41.808 1.00 90.44 1006 GLU A C 1
ATOM 8232 O O . GLU A 1 1006 ? -21.428 12.407 -41.303 1.00 90.44 1006 GLU A O 1
ATOM 8237 N N . ILE A 1 1007 ? -19.419 12.055 -42.250 1.00 89.75 1007 ILE A N 1
ATOM 8238 C CA . ILE A 1 1007 ? -19.003 13.461 -42.254 1.00 89.75 1007 ILE A CA 1
ATOM 8239 C C . ILE A 1 1007 ? -18.994 13.966 -43.693 1.00 89.75 1007 ILE A C 1
ATOM 8241 O O . ILE A 1 1007 ? -18.449 13.328 -44.596 1.00 89.75 1007 ILE A O 1
ATOM 8245 N N . SER A 1 1008 ? -19.601 15.129 -43.906 1.00 91.19 1008 SER A N 1
ATOM 8246 C CA . SER A 1 1008 ? -19.633 15.840 -45.186 1.00 91.19 1008 SER A CA 1
ATOM 8247 C C . SER A 1 1008 ? -19.288 17.317 -44.995 1.00 91.19 1008 SER A C 1
ATOM 8249 O O . SER A 1 1008 ? -19.322 17.829 -43.884 1.00 91.19 1008 SER A O 1
ATOM 8251 N N . ALA A 1 1009 ? -18.946 17.998 -46.082 1.00 89.19 1009 ALA A N 1
ATOM 8252 C CA . ALA A 1 1009 ? -18.851 19.456 -46.160 1.00 89.19 1009 ALA A CA 1
ATOM 8253 C C . ALA A 1 1009 ? -19.753 19.882 -47.324 1.00 89.19 1009 ALA A C 1
ATOM 8255 O O . ALA A 1 1009 ? -19.840 19.104 -48.270 1.00 89.19 1009 ALA A O 1
ATOM 8256 N N . ASN A 1 1010 ? -20.385 21.062 -47.265 1.00 71.38 1010 ASN A N 1
ATOM 8257 C CA . ASN A 1 1010 ? -21.516 21.510 -48.112 1.00 71.38 1010 ASN A CA 1
ATOM 8258 C C . ASN A 1 1010 ? -21.481 21.152 -49.627 1.00 71.38 1010 ASN A C 1
ATOM 8260 O O . ASN A 1 1010 ? -22.547 21.033 -50.220 1.00 71.38 1010 ASN A O 1
ATOM 8264 N N . ASP A 1 1011 ? -20.309 20.864 -50.220 1.00 72.31 1011 ASP A N 1
ATOM 8265 C CA . ASP A 1 1011 ? -20.123 20.512 -51.643 1.00 72.31 1011 ASP A CA 1
ATOM 8266 C C . ASP A 1 1011 ? -19.339 19.199 -51.908 1.00 72.31 1011 ASP A C 1
ATOM 8268 O O . ASP A 1 1011 ? -18.949 18.922 -53.043 1.00 72.31 1011 ASP A O 1
ATOM 8272 N N . LYS A 1 1012 ? -19.030 18.387 -50.884 1.00 79.62 1012 LYS A N 1
ATOM 8273 C CA . LYS A 1 1012 ? -18.252 17.136 -51.025 1.00 79.62 1012 LYS A CA 1
ATOM 8274 C C . LYS A 1 1012 ? -19.038 15.909 -50.550 1.00 79.62 1012 LYS A C 1
ATOM 8276 O O . LYS A 1 1012 ? -19.791 15.961 -49.581 1.00 79.62 1012 LYS A O 1
ATOM 8281 N N . LYS A 1 1013 ? -18.800 14.768 -51.213 1.00 84.38 1013 LYS A N 1
ATOM 8282 C CA . LYS A 1 1013 ? -19.412 13.470 -50.878 1.00 84.38 1013 LYS A CA 1
ATOM 8283 C C . LYS A 1 1013 ? -19.106 13.081 -49.428 1.00 84.38 1013 LYS A C 1
ATOM 8285 O O . LYS A 1 1013 ? -17.954 13.156 -49.002 1.00 84.38 1013 LYS A O 1
ATOM 8290 N N . ALA A 1 1014 ? -20.135 12.629 -48.711 1.00 85.50 1014 ALA A N 1
ATOM 8291 C CA . ALA A 1 1014 ? -20.004 12.145 -47.345 1.00 85.50 1014 ALA A CA 1
ATOM 8292 C C . ALA A 1 1014 ? -19.044 10.949 -47.264 1.00 85.50 1014 ALA A C 1
ATOM 8294 O O . ALA A 1 1014 ? -19.050 10.068 -48.131 1.00 85.50 1014 ALA A O 1
ATOM 8295 N N . LYS A 1 1015 ? -18.233 10.914 -46.209 1.00 89.50 1015 LYS A N 1
ATOM 8296 C CA . LYS A 1 1015 ? -17.353 9.791 -45.886 1.00 89.50 1015 LYS A CA 1
ATOM 8297 C C . LYS A 1 1015 ? -17.779 9.174 -44.560 1.00 89.50 1015 LYS A C 1
ATOM 8299 O O . LYS A 1 1015 ? -18.034 9.897 -43.601 1.00 89.50 1015 LYS A O 1
ATOM 8304 N N . LYS A 1 1016 ? -17.846 7.843 -44.525 1.00 89.38 1016 LYS A N 1
ATOM 8305 C CA . LYS A 1 1016 ? -18.136 7.077 -43.309 1.00 89.38 1016 LYS A CA 1
ATOM 8306 C C . LYS A 1 1016 ? -16.942 7.116 -42.362 1.00 89.38 1016 LYS A C 1
ATOM 8308 O O . LYS A 1 1016 ? -15.810 7.105 -42.827 1.00 89.38 1016 LYS A O 1
ATOM 8313 N N . CYS A 1 1017 ? -17.200 7.145 -41.067 1.00 87.69 1017 CYS A N 1
ATOM 8314 C CA . CYS A 1 1017 ? -16.199 7.129 -40.009 1.00 87.69 1017 CYS A CA 1
ATOM 8315 C C . CYS A 1 1017 ? -16.829 6.679 -38.687 1.00 87.69 1017 CYS A C 1
ATOM 8317 O O . CYS A 1 1017 ? -18.050 6.630 -38.561 1.00 87.69 1017 CYS A O 1
ATOM 8319 N N . GLU A 1 1018 ? -16.002 6.439 -37.677 1.00 86.31 1018 GLU A N 1
ATOM 8320 C CA . GLU A 1 1018 ? -16.460 6.368 -36.286 1.00 86.31 1018 GLU A CA 1
ATOM 8321 C C . GLU A 1 1018 ? -15.984 7.605 -35.521 1.00 86.31 1018 GLU A C 1
ATOM 8323 O O . GLU A 1 1018 ? -14.846 8.059 -35.697 1.00 86.31 1018 GLU A O 1
ATOM 8328 N N . ILE A 1 1019 ? -16.854 8.147 -34.669 1.00 82.81 1019 ILE A N 1
ATOM 8329 C CA . ILE A 1 1019 ? -16.548 9.286 -33.795 1.00 82.81 1019 ILE A CA 1
ATOM 8330 C C . ILE A 1 1019 ? -16.922 8.980 -32.347 1.00 82.81 1019 ILE A C 1
ATOM 8332 O O . ILE A 1 1019 ? -17.852 8.224 -32.085 1.00 82.81 1019 ILE A O 1
ATOM 8336 N N . ILE A 1 1020 ? -16.223 9.596 -31.400 1.00 80.88 1020 ILE A N 1
ATOM 8337 C CA . ILE A 1 1020 ? -16.576 9.575 -29.976 1.00 80.88 1020 ILE A CA 1
ATOM 8338 C C . ILE A 1 1020 ? -16.894 10.995 -29.536 1.00 80.88 1020 ILE A C 1
ATOM 8340 O O . ILE A 1 1020 ? -16.086 11.897 -29.744 1.00 80.88 1020 ILE A O 1
ATOM 8344 N N . PHE A 1 1021 ? -18.049 11.184 -28.902 1.00 76.69 1021 PHE A N 1
ATOM 8345 C CA . PHE A 1 1021 ? -18.411 12.458 -28.284 1.00 76.69 1021 PHE A CA 1
ATOM 8346 C C . PHE A 1 1021 ? -17.754 12.602 -26.910 1.00 76.69 1021 PHE A C 1
ATOM 8348 O O . PHE A 1 1021 ? -17.747 11.666 -26.106 1.00 76.69 1021 PHE A O 1
ATOM 8355 N N . LYS A 1 1022 ? -17.223 13.792 -26.633 1.00 74.75 1022 LYS A N 1
ATOM 8356 C CA . LYS A 1 1022 ? -16.671 14.191 -25.343 1.00 74.75 1022 LYS A CA 1
ATOM 8357 C C . LYS A 1 1022 ? -17.040 15.648 -25.093 1.00 74.75 1022 LYS A C 1
ATOM 8359 O O . LYS A 1 1022 ? -16.429 16.543 -25.664 1.00 74.75 1022 LYS A O 1
ATOM 8364 N N . GLU A 1 1023 ? -18.036 15.871 -24.237 1.00 74.75 1023 GLU A N 1
ATOM 8365 C CA . GLU A 1 1023 ? -18.624 17.207 -24.064 1.00 74.75 1023 GLU A CA 1
ATOM 8366 C C . GLU A 1 1023 ? -18.975 17.794 -25.446 1.00 74.75 1023 GLU A C 1
ATOM 8368 O O . GLU A 1 1023 ? -19.465 17.057 -26.300 1.00 74.75 1023 GLU A O 1
ATOM 8373 N N . ASN A 1 1024 ? -18.719 19.079 -25.701 1.00 78.12 1024 ASN A N 1
ATOM 8374 C CA . ASN A 1 1024 ? -19.061 19.745 -26.966 1.00 78.12 1024 ASN A CA 1
ATOM 8375 C C . ASN A 1 1024 ? -18.120 19.392 -28.139 1.00 78.12 1024 ASN A C 1
ATOM 8377 O O . ASN A 1 1024 ? -18.155 20.043 -29.183 1.00 78.12 1024 ASN A O 1
ATOM 8381 N N . GLU A 1 1025 ? -17.272 18.375 -27.990 1.00 85.06 1025 GLU A N 1
ATOM 8382 C CA . GLU A 1 1025 ? -16.321 17.932 -29.007 1.00 85.06 1025 GLU A CA 1
ATOM 8383 C C . GLU A 1 1025 ? -16.636 16.511 -29.473 1.00 85.06 1025 GLU A C 1
ATOM 8385 O O . GLU A 1 1025 ? -17.085 15.659 -28.704 1.00 85.06 1025 GLU A O 1
ATOM 8390 N N . CYS A 1 1026 ? -16.342 16.218 -30.736 1.00 84.38 1026 CYS A N 1
ATOM 8391 C CA . CYS A 1 1026 ? -16.227 14.854 -31.215 1.00 84.38 1026 CYS A CA 1
ATOM 8392 C C . CYS A 1 1026 ? -14.823 14.572 -31.745 1.00 84.38 1026 CYS A C 1
ATOM 8394 O O . CYS A 1 1026 ? -14.188 15.390 -32.417 1.00 84.38 1026 CYS A O 1
ATOM 8396 N N . ILE A 1 1027 ? -14.358 13.374 -31.428 1.00 83.56 1027 ILE A N 1
ATOM 8397 C CA . ILE A 1 1027 ? -13.032 12.873 -31.729 1.00 83.56 1027 ILE A CA 1
ATOM 8398 C C . ILE A 1 1027 ? -13.171 11.798 -32.805 1.00 83.56 1027 ILE A C 1
ATOM 8400 O O . ILE A 1 1027 ? -13.930 10.844 -32.634 1.00 83.56 1027 ILE A O 1
ATOM 8404 N N . THR A 1 1028 ? -12.424 11.920 -33.900 1.00 80.81 1028 THR A N 1
ATOM 8405 C CA . THR A 1 1028 ? -12.374 10.892 -34.950 1.00 80.81 1028 THR A CA 1
ATOM 8406 C C . THR A 1 1028 ? -11.633 9.649 -34.463 1.00 80.81 1028 THR A C 1
ATOM 8408 O O . THR A 1 1028 ? -10.481 9.756 -34.047 1.00 80.81 1028 THR A O 1
ATOM 8411 N N . VAL A 1 1029 ? -12.258 8.475 -34.556 1.00 76.94 1029 VAL A N 1
ATOM 8412 C CA . VAL A 1 1029 ? -11.656 7.182 -34.175 1.00 76.94 1029 VAL A CA 1
ATOM 8413 C C . VAL A 1 1029 ? -10.970 6.509 -35.365 1.00 76.94 1029 VAL A C 1
ATOM 8415 O O . VAL A 1 1029 ? -9.975 5.806 -35.207 1.00 76.94 1029 VAL A O 1
ATOM 8418 N N . THR A 1 1030 ? -11.485 6.733 -36.575 1.00 84.31 1030 THR A N 1
ATOM 8419 C CA . THR A 1 1030 ? -10.989 6.109 -37.807 1.00 84.31 1030 THR A CA 1
ATOM 8420 C C . THR A 1 1030 ? -10.067 7.056 -38.586 1.00 84.31 1030 THR A C 1
ATOM 8422 O O . THR A 1 1030 ? -10.574 8.008 -39.178 1.00 84.31 1030 THR A O 1
ATOM 8425 N N . PRO A 1 1031 ? -8.748 6.804 -38.693 1.00 84.50 1031 PRO A N 1
ATOM 8426 C CA . PRO A 1 1031 ? -7.799 7.796 -39.223 1.00 84.50 1031 PRO A CA 1
ATOM 8427 C C . PRO A 1 1031 ? -8.010 8.224 -40.679 1.00 84.50 1031 PRO A C 1
ATOM 8429 O O . PRO A 1 1031 ? -7.649 9.334 -41.063 1.00 84.50 1031 PRO A O 1
ATOM 8432 N N . HIS A 1 1032 ? -8.616 7.369 -41.505 1.00 86.38 1032 HIS A N 1
ATOM 8433 C CA . HIS A 1 1032 ? -8.831 7.635 -42.931 1.00 86.38 1032 HIS A CA 1
ATOM 8434 C C . HIS A 1 1032 ? -9.719 8.864 -43.216 1.00 86.38 1032 HIS A C 1
ATOM 8436 O O . HIS A 1 1032 ? -9.712 9.385 -44.336 1.00 86.38 1032 HIS A O 1
ATOM 8442 N N . ILE A 1 1033 ? -10.495 9.329 -42.228 1.00 88.00 1033 ILE A N 1
ATOM 8443 C CA . ILE A 1 1033 ? -11.346 10.520 -42.346 1.00 88.00 1033 ILE A CA 1
ATOM 8444 C C . ILE A 1 1033 ? -10.573 11.826 -42.122 1.00 88.00 1033 ILE A C 1
ATOM 8446 O O . ILE A 1 1033 ? -11.003 12.879 -42.592 1.00 88.00 1033 ILE A O 1
ATOM 8450 N N . ASN A 1 1034 ? -9.414 11.770 -41.465 1.00 88.06 1034 ASN A N 1
ATOM 8451 C CA . ASN A 1 1034 ? -8.729 12.959 -40.957 1.00 88.06 1034 ASN A CA 1
ATOM 8452 C C . ASN A 1 1034 ? -8.277 13.874 -42.100 1.00 88.06 1034 ASN A C 1
ATOM 8454 O O . ASN A 1 1034 ? -8.601 15.056 -42.089 1.00 88.06 1034 ASN A O 1
ATOM 8458 N N . ASN A 1 1035 ? -7.709 13.315 -43.175 1.00 86.88 1035 ASN A N 1
ATOM 8459 C CA . ASN A 1 1035 ? -7.358 14.085 -44.377 1.00 86.88 1035 ASN A CA 1
ATOM 8460 C C . ASN A 1 1035 ? -8.565 14.836 -44.969 1.00 86.88 1035 ASN A C 1
ATOM 8462 O O . ASN A 1 1035 ? -8.443 15.981 -45.395 1.00 86.88 1035 ASN A O 1
ATOM 8466 N N . PHE A 1 1036 ? -9.751 14.214 -44.976 1.00 89.19 1036 PHE A N 1
ATOM 8467 C CA . PHE A 1 1036 ? -10.960 14.869 -45.477 1.00 89.19 1036 PHE A CA 1
ATOM 8468 C C . PHE A 1 1036 ? -11.377 16.043 -44.590 1.00 89.19 1036 PHE A C 1
ATOM 8470 O O . PHE A 1 1036 ? -11.739 17.095 -45.111 1.00 89.19 1036 PHE A O 1
ATOM 8477 N N . ILE A 1 1037 ? -11.328 15.887 -43.269 1.00 89.50 1037 ILE A N 1
ATOM 8478 C CA . ILE A 1 1037 ? -11.657 16.968 -42.332 1.00 89.50 1037 ILE A CA 1
ATOM 8479 C C . ILE A 1 1037 ? -10.670 18.124 -42.492 1.00 89.50 1037 ILE A C 1
ATOM 8481 O O . ILE A 1 1037 ? -11.079 19.277 -42.578 1.00 89.50 1037 ILE A O 1
ATOM 8485 N N . GLU A 1 1038 ? -9.383 17.817 -42.612 1.00 86.56 1038 GLU A N 1
ATOM 8486 C CA . GLU A 1 1038 ? -8.317 18.808 -42.735 1.00 86.56 1038 GLU A CA 1
ATOM 8487 C C . GLU A 1 1038 ? -8.396 19.629 -44.020 1.00 86.56 1038 GLU A C 1
ATOM 8489 O O . GLU A 1 1038 ? -8.303 20.857 -43.973 1.00 86.56 1038 GLU A O 1
ATOM 8494 N N . GLU A 1 1039 ? -8.628 18.975 -45.162 1.00 89.38 1039 GLU A N 1
ATOM 8495 C CA . GLU A 1 1039 ? -8.866 19.649 -46.444 1.00 89.38 1039 GLU A CA 1
ATOM 8496 C C . GLU A 1 1039 ? -10.055 20.618 -46.384 1.00 89.38 1039 GLU A C 1
ATOM 8498 O O . GLU A 1 1039 ? -10.132 21.564 -47.168 1.00 89.38 1039 GLU A O 1
ATOM 8503 N N . ASN A 1 1040 ? -11.000 20.378 -45.472 1.00 89.94 1040 ASN A N 1
ATOM 8504 C CA . ASN A 1 1040 ? -12.213 21.167 -45.307 1.00 89.94 1040 ASN A CA 1
ATOM 8505 C C . ASN A 1 1040 ? -12.254 21.911 -43.960 1.00 89.94 1040 ASN A C 1
ATOM 8507 O O . ASN A 1 1040 ? -13.326 22.345 -43.549 1.00 89.94 1040 ASN A O 1
ATOM 8511 N N . LYS A 1 1041 ? -11.111 22.121 -43.290 1.00 88.06 1041 LYS A N 1
ATOM 8512 C CA . LYS A 1 1041 ? -11.046 22.695 -41.930 1.00 88.06 1041 LYS A CA 1
ATOM 8513 C C . LYS A 1 1041 ? -11.669 24.090 -41.783 1.00 88.06 1041 LYS A C 1
ATOM 8515 O O . LYS A 1 1041 ? -12.131 24.449 -40.710 1.00 88.06 1041 LYS A O 1
ATOM 8520 N N . ASN A 1 1042 ? -11.685 24.870 -42.867 1.00 88.62 1042 ASN A N 1
ATOM 8521 C CA . ASN A 1 1042 ? -12.257 26.221 -42.903 1.00 88.62 1042 ASN A CA 1
ATOM 8522 C C . ASN A 1 1042 ? -13.749 26.229 -43.284 1.00 88.62 1042 ASN A C 1
ATOM 8524 O O . ASN A 1 1042 ? -14.346 27.298 -43.395 1.00 88.62 1042 ASN A O 1
ATOM 8528 N N . LYS A 1 1043 ? -14.341 25.060 -43.554 1.00 88.94 1043 LYS A N 1
ATOM 8529 C CA . LYS A 1 1043 ? -15.746 24.911 -43.937 1.00 88.94 1043 LYS A CA 1
ATOM 8530 C C . LYS A 1 1043 ? -16.568 24.406 -42.755 1.00 88.94 1043 LYS A C 1
ATOM 8532 O O . LYS A 1 1043 ? -16.048 23.802 -41.821 1.00 88.94 1043 LYS A O 1
ATOM 8537 N N . GLU A 1 1044 ? -17.873 24.629 -42.833 1.00 88.50 1044 GLU A N 1
ATOM 8538 C CA . GLU A 1 1044 ? -18.834 23.946 -41.974 1.00 88.50 1044 GLU A CA 1
ATOM 8539 C C . GLU A 1 1044 ? -18.888 22.457 -42.349 1.00 88.50 1044 GLU A C 1
ATOM 8541 O O . GLU A 1 1044 ? -19.063 22.098 -43.520 1.00 88.50 1044 GLU A O 1
ATOM 8546 N N . LEU A 1 1045 ? -18.693 21.598 -41.351 1.00 90.00 1045 LEU A N 1
ATOM 8547 C CA . LEU A 1 1045 ? -18.771 20.149 -41.472 1.00 90.00 1045 LEU A CA 1
ATOM 8548 C C . LEU A 1 1045 ? -20.126 19.678 -40.950 1.00 90.00 1045 LEU A C 1
ATOM 8550 O O . LEU A 1 1045 ? -20.574 20.103 -39.885 1.00 90.00 1045 LEU A O 1
ATOM 8554 N N . ILE A 1 1046 ? -20.754 18.758 -41.674 1.00 88.94 1046 ILE A N 1
ATOM 8555 C CA . ILE A 1 1046 ? -22.023 18.145 -41.298 1.00 88.94 1046 ILE A CA 1
ATOM 8556 C C . ILE A 1 1046 ? -21.768 16.699 -40.892 1.00 88.94 1046 ILE A C 1
ATOM 8558 O O . ILE A 1 1046 ? -21.381 15.881 -41.731 1.00 88.94 1046 ILE A O 1
ATOM 8562 N N . ILE A 1 1047 ? -22.032 16.391 -39.623 1.00 88.06 1047 ILE A N 1
ATOM 8563 C CA . ILE A 1 1047 ? -21.943 15.042 -39.054 1.00 88.06 1047 ILE A CA 1
ATOM 8564 C C . ILE A 1 1047 ? -23.339 14.420 -39.034 1.00 88.06 1047 ILE A C 1
ATOM 8566 O O . ILE A 1 1047 ? -24.279 15.037 -38.536 1.00 88.06 1047 ILE A O 1
ATOM 8570 N N . LYS A 1 1048 ? -23.481 13.200 -39.552 1.00 86.69 1048 LYS A N 1
ATOM 8571 C CA . LYS A 1 1048 ? -24.712 12.401 -39.520 1.00 86.69 1048 LYS A CA 1
ATOM 8572 C C . LYS A 1 1048 ? -24.428 11.050 -38.865 1.00 86.69 1048 LYS A C 1
ATOM 8574 O O . LYS A 1 1048 ? -23.628 10.297 -39.398 1.00 86.69 1048 LYS A O 1
ATOM 8579 N N . ILE A 1 1049 ? -25.100 10.715 -37.767 1.00 82.69 1049 ILE A N 1
ATOM 8580 C CA . ILE A 1 1049 ? -24.991 9.379 -37.148 1.00 82.69 1049 ILE A CA 1
ATOM 8581 C C . ILE A 1 1049 ? -25.781 8.367 -38.001 1.00 82.69 1049 ILE A C 1
ATOM 8583 O O . ILE A 1 1049 ? -26.874 8.688 -38.476 1.00 82.69 1049 ILE A O 1
ATOM 8587 N N . ILE A 1 1050 ? -25.213 7.181 -38.246 1.00 81.38 1050 ILE A N 1
ATOM 8588 C CA . ILE A 1 1050 ? -25.777 6.133 -39.125 1.00 81.38 1050 ILE A CA 1
ATOM 8589 C C . ILE A 1 1050 ? -25.842 4.735 -38.479 1.00 81.38 1050 ILE A C 1
ATOM 8591 O O . ILE A 1 1050 ? -26.129 3.763 -39.179 1.00 81.38 1050 ILE A O 1
ATOM 8595 N N . ASP A 1 1051 ? -25.570 4.633 -37.178 1.00 70.00 1051 ASP A N 1
ATOM 8596 C CA . ASP A 1 1051 ? -25.556 3.374 -36.425 1.00 70.00 1051 ASP A CA 1
ATOM 8597 C C . ASP A 1 1051 ? -26.932 2.671 -36.424 1.00 70.00 1051 ASP A C 1
ATOM 8599 O O . ASP A 1 1051 ? -27.967 3.304 -36.198 1.00 70.00 1051 ASP A O 1
ATOM 8603 N N . LYS A 1 1052 ? -26.951 1.362 -36.713 1.00 55.69 1052 LYS A N 1
ATOM 8604 C CA . LYS A 1 1052 ? -28.178 0.582 -36.972 1.00 55.69 1052 LYS A CA 1
ATOM 8605 C C . LYS A 1 1052 ? -28.953 0.206 -35.712 1.00 55.69 1052 LYS A C 1
ATOM 8607 O O . LYS A 1 1052 ? -30.147 -0.047 -35.814 1.00 55.69 1052 LYS A O 1
ATOM 8612 N N . GLU A 1 1053 ? -28.308 0.175 -34.548 1.00 55.47 1053 GLU A N 1
ATOM 8613 C CA . GLU A 1 1053 ? -28.972 -0.180 -33.282 1.00 55.47 1053 GLU A CA 1
ATOM 8614 C C . GLU A 1 1053 ? -29.853 0.956 -32.726 1.00 55.47 1053 GLU A C 1
ATOM 8616 O O . GLU A 1 1053 ? -30.584 0.770 -31.756 1.00 55.47 1053 GLU A O 1
ATOM 8621 N N . TRP A 1 1054 ? -29.825 2.135 -33.357 1.00 57.38 1054 TRP A N 1
ATOM 8622 C CA . TRP A 1 1054 ? -30.594 3.323 -32.985 1.00 57.38 1054 TRP A CA 1
ATOM 8623 C C . TRP A 1 1054 ? -31.437 3.819 -34.174 1.00 57.38 1054 TRP A C 1
ATOM 8625 O O . TRP A 1 1054 ? -31.200 4.892 -34.732 1.00 57.38 1054 TRP A O 1
ATOM 8635 N N . GLU A 1 1055 ? -32.464 3.054 -34.563 1.00 44.72 1055 GLU A N 1
ATOM 8636 C CA . GLU A 1 1055 ? -33.324 3.345 -35.731 1.00 44.72 1055 GLU A CA 1
ATOM 8637 C C . GLU A 1 1055 ? -34.042 4.715 -35.691 1.00 44.72 1055 GLU A C 1
ATOM 8639 O O . GLU A 1 1055 ? -34.538 5.180 -36.717 1.00 44.72 1055 GLU A O 1
ATOM 8644 N N . ASN A 1 1056 ? -34.050 5.421 -34.553 1.00 48.59 1056 ASN A N 1
ATOM 8645 C CA . ASN A 1 1056 ? -34.868 6.619 -34.353 1.00 48.59 1056 ASN A CA 1
ATOM 8646 C C . ASN A 1 1056 ? -34.183 7.992 -34.481 1.00 48.59 1056 ASN A C 1
ATOM 8648 O O . ASN A 1 1056 ? -34.828 8.981 -34.140 1.00 48.59 1056 ASN A O 1
ATOM 8652 N N . PHE A 1 1057 ? -32.963 8.147 -35.022 1.00 51.38 1057 PHE A N 1
ATOM 8653 C CA . PHE A 1 1057 ? -32.515 9.505 -35.403 1.00 51.38 1057 PHE A CA 1
ATOM 8654 C C . PHE A 1 1057 ? -31.453 9.606 -36.517 1.00 51.38 1057 PHE A C 1
ATOM 8656 O O . PHE A 1 1057 ? -30.258 9.483 -36.278 1.00 51.38 1057 PHE A O 1
ATOM 8663 N N . GLN A 1 1058 ? -31.867 10.056 -37.711 1.00 54.47 1058 GLN A N 1
ATOM 8664 C CA . GLN A 1 1058 ? -30.981 10.684 -38.710 1.00 54.47 1058 GLN A CA 1
ATOM 8665 C C . GLN A 1 1058 ? -30.687 12.161 -38.355 1.00 54.47 1058 GLN A C 1
ATOM 8667 O O . GLN A 1 1058 ? -30.937 13.063 -39.159 1.00 54.47 1058 GLN A O 1
ATOM 8672 N N . LYS A 1 1059 ? -30.203 12.463 -37.143 1.00 66.44 1059 LYS A N 1
ATOM 8673 C CA . LYS A 1 1059 ? -29.822 13.848 -36.801 1.00 66.44 1059 LYS A CA 1
ATOM 8674 C C . LYS A 1 1059 ? -28.533 14.233 -37.535 1.00 66.44 1059 LYS A C 1
ATOM 8676 O O . LYS A 1 1059 ? -27.546 13.500 -37.506 1.00 66.44 1059 LYS A O 1
ATOM 8681 N N . LYS A 1 1060 ? -28.564 15.397 -38.187 1.00 77.75 1060 LYS A N 1
ATOM 8682 C CA . LYS A 1 1060 ? -27.398 16.069 -38.769 1.00 77.75 1060 LYS A CA 1
ATOM 8683 C C . LYS A 1 1060 ? -26.973 17.211 -37.856 1.00 77.75 1060 LYS A C 1
ATOM 8685 O O . LYS A 1 1060 ? -27.831 17.926 -37.341 1.00 77.75 1060 LYS A O 1
ATOM 8690 N N . PHE A 1 1061 ? -25.671 17.407 -37.707 1.00 80.44 1061 PHE A N 1
ATOM 8691 C CA . PHE A 1 1061 ? -25.111 18.441 -36.845 1.00 80.44 1061 PHE A CA 1
ATOM 8692 C C . PHE A 1 1061 ? -24.127 19.291 -37.624 1.00 80.44 1061 PHE A C 1
ATOM 8694 O O . PHE A 1 1061 ? -23.247 18.756 -38.295 1.00 80.44 1061 PHE A O 1
ATOM 8701 N N . SER A 1 1062 ? -24.280 20.606 -37.497 1.00 84.62 1062 SER A N 1
ATOM 8702 C CA . SER A 1 1062 ? -23.249 21.554 -37.896 1.00 84.62 1062 SER A CA 1
ATOM 8703 C C . SER A 1 1062 ? -22.104 21.502 -36.889 1.00 84.62 1062 SER A C 1
ATOM 8705 O O . SER A 1 1062 ? -22.317 21.449 -35.672 1.00 84.62 1062 SER A O 1
ATOM 8707 N N . SER A 1 1063 ? -20.895 21.468 -37.425 1.00 87.50 1063 SER A N 1
ATOM 8708 C CA . SER A 1 1063 ? -19.666 21.310 -36.673 1.00 87.50 1063 SER A CA 1
ATOM 8709 C C . SER A 1 1063 ? -18.521 22.037 -37.373 1.00 87.50 1063 SER A C 1
ATOM 8711 O O . SER A 1 1063 ? -18.583 22.318 -38.576 1.00 87.50 1063 SER A O 1
ATOM 8713 N N . LYS A 1 1064 ? -17.470 22.358 -36.624 1.00 89.50 1064 LYS A N 1
ATOM 8714 C CA . LYS A 1 1064 ? -16.264 22.995 -37.155 1.00 89.50 1064 LYS A CA 1
ATOM 8715 C C . LYS A 1 1064 ? -15.031 22.262 -36.672 1.00 89.50 1064 LYS A C 1
ATOM 8717 O O . LYS A 1 1064 ? -14.969 21.795 -35.539 1.00 89.50 1064 LYS A O 1
ATOM 8722 N N . PHE A 1 1065 ? -14.034 22.165 -37.541 1.00 91.38 1065 PHE A N 1
ATOM 8723 C CA . PHE A 1 1065 ? -12.723 21.691 -37.124 1.00 91.38 1065 PHE A CA 1
ATOM 8724 C C . PHE A 1 1065 ? -12.175 22.608 -36.020 1.00 91.38 1065 PHE A C 1
ATOM 8726 O O . PHE A 1 1065 ? -12.189 23.829 -36.176 1.00 91.38 1065 PHE A O 1
ATOM 8733 N N . LYS A 1 1066 ? -11.691 22.013 -34.926 1.00 91.31 1066 LYS A N 1
ATOM 8734 C CA . LYS A 1 1066 ? -11.128 22.735 -33.783 1.00 91.31 1066 LYS A CA 1
ATOM 8735 C C . LYS A 1 1066 ? -9.608 22.650 -33.778 1.00 91.31 1066 LYS A C 1
ATOM 8737 O O . LYS A 1 1066 ? -8.928 23.658 -33.937 1.00 91.31 1066 LYS A O 1
ATOM 8742 N N . GLU A 1 1067 ? -9.075 21.443 -33.621 1.00 91.50 1067 GLU A N 1
ATOM 8743 C CA . GLU A 1 1067 ? -7.635 21.212 -33.535 1.00 91.50 1067 GLU A CA 1
ATOM 8744 C C . GLU A 1 1067 ? -7.243 19.808 -34.005 1.00 91.50 1067 GLU A C 1
ATOM 8746 O O . GLU A 1 1067 ? -8.086 18.927 -34.205 1.00 91.50 1067 GLU A O 1
ATOM 8751 N N . LYS A 1 1068 ? -5.934 19.602 -34.171 1.00 89.44 1068 LYS A N 1
ATOM 8752 C CA . LYS A 1 1068 ? -5.343 18.274 -34.326 1.00 89.44 1068 LYS A CA 1
ATOM 8753 C C . LYS A 1 1068 ? -4.654 17.861 -33.039 1.00 89.44 1068 LYS A C 1
ATOM 8755 O O . LYS A 1 1068 ? -3.996 18.678 -32.400 1.00 89.44 1068 LYS A O 1
ATOM 8760 N N . ARG A 1 1069 ? -4.704 16.568 -32.736 1.00 87.56 1069 ARG A N 1
ATOM 8761 C CA . ARG A 1 1069 ? -3.903 15.954 -31.680 1.00 87.56 1069 ARG A CA 1
ATOM 8762 C C . ARG A 1 1069 ? -3.032 14.856 -32.260 1.00 87.56 1069 ARG A C 1
ATOM 8764 O O . ARG A 1 1069 ? -3.542 13.889 -32.819 1.00 87.56 1069 ARG A O 1
ATOM 8771 N N . THR A 1 1070 ? -1.726 14.998 -32.097 1.00 88.88 1070 THR A N 1
ATOM 8772 C CA . THR A 1 1070 ? -0.768 14.005 -32.572 1.00 88.88 1070 THR A CA 1
ATOM 8773 C C . THR A 1 1070 ? -0.650 12.845 -31.586 1.00 88.88 1070 THR A C 1
ATOM 8775 O O . THR A 1 1070 ? -0.535 13.037 -30.375 1.00 88.88 1070 THR A O 1
ATOM 8778 N N . ILE A 1 1071 ? -0.660 11.631 -32.125 1.00 90.44 1071 ILE A N 1
ATOM 8779 C CA . ILE A 1 1071 ? -0.567 10.359 -31.408 1.00 90.44 1071 ILE A CA 1
ATOM 8780 C C . ILE A 1 1071 ? 0.380 9.405 -32.151 1.00 90.44 1071 ILE A C 1
ATOM 8782 O O . ILE A 1 1071 ? 0.807 9.657 -33.280 1.00 90.44 1071 ILE A O 1
ATOM 8786 N N . ARG A 1 1072 ? 0.700 8.282 -31.515 1.00 91.50 1072 ARG A N 1
ATOM 8787 C CA . ARG A 1 1072 ? 1.546 7.216 -32.043 1.00 91.50 1072 ARG A CA 1
ATOM 8788 C C . ARG A 1 1072 ? 0.746 5.927 -32.165 1.00 91.50 1072 ARG A C 1
ATOM 8790 O O . ARG A 1 1072 ? 0.055 5.536 -31.225 1.00 91.50 1072 ARG A O 1
ATOM 8797 N N . GLY A 1 1073 ? 0.869 5.260 -33.311 1.00 91.75 1073 GLY A N 1
ATOM 8798 C CA . GLY A 1 1073 ? 0.188 4.005 -33.651 1.00 91.75 1073 GLY A CA 1
ATOM 8799 C C . GLY A 1 1073 ? 0.731 2.773 -32.917 1.00 91.75 1073 GLY A C 1
ATOM 8800 O O . GLY A 1 1073 ? 1.090 1.790 -33.555 1.00 91.75 1073 GLY A O 1
ATOM 8801 N N . TYR A 1 1074 ? 0.835 2.823 -31.589 1.00 93.88 1074 TYR A N 1
ATOM 8802 C CA . TYR A 1 1074 ? 1.153 1.680 -30.730 1.00 93.88 1074 TYR A CA 1
ATOM 8803 C C . TYR A 1 1074 ? 0.433 1.805 -29.382 1.00 93.88 1074 TYR A C 1
ATOM 8805 O O . TYR A 1 1074 ? 0.018 2.899 -28.985 1.00 93.88 1074 TYR A O 1
ATOM 8813 N N . ARG A 1 1075 ? 0.300 0.687 -28.661 1.00 93.25 1075 ARG A N 1
ATOM 8814 C CA . ARG A 1 1075 ? -0.306 0.679 -27.326 1.00 93.25 1075 ARG A CA 1
ATOM 8815 C C . ARG A 1 1075 ? 0.332 -0.350 -26.407 1.00 93.25 1075 ARG A C 1
ATOM 8817 O O . ARG A 1 1075 ? 0.266 -1.546 -26.679 1.00 93.25 1075 ARG A O 1
ATOM 8824 N N . THR A 1 1076 ? 0.854 0.099 -25.276 1.00 94.00 1076 THR A N 1
ATOM 8825 C CA . THR A 1 1076 ? 1.266 -0.783 -24.182 1.00 94.00 1076 THR A CA 1
ATOM 8826 C C . THR A 1 1076 ? 0.042 -1.359 -23.475 1.00 94.00 1076 THR A C 1
ATOM 8828 O O . THR A 1 1076 ? -0.913 -0.643 -23.163 1.00 94.00 1076 THR A O 1
ATOM 8831 N N . ILE A 1 1077 ? 0.066 -2.671 -23.240 1.00 92.31 1077 ILE A N 1
ATOM 8832 C CA . ILE A 1 1077 ? -0.961 -3.399 -22.493 1.00 92.31 1077 ILE A CA 1
ATOM 8833 C C . ILE A 1 1077 ? -0.499 -3.635 -21.054 1.00 92.31 1077 ILE A C 1
ATOM 8835 O O . ILE A 1 1077 ? -1.223 -3.280 -20.134 1.00 92.31 1077 ILE A O 1
ATOM 8839 N N . SER A 1 1078 ? 0.695 -4.195 -20.848 1.00 92.19 1078 SER A N 1
ATOM 8840 C CA . SER A 1 1078 ? 1.320 -4.354 -19.525 1.00 92.19 1078 SER A CA 1
ATOM 8841 C C . SER A 1 1078 ? 2.835 -4.197 -19.648 1.00 92.19 1078 SER A C 1
ATOM 8843 O O . SER A 1 1078 ? 3.416 -4.610 -20.651 1.00 92.19 1078 SER A O 1
ATOM 8845 N N . LEU A 1 1079 ? 3.454 -3.586 -18.637 1.00 94.44 1079 LEU A N 1
ATOM 8846 C CA . LEU A 1 1079 ? 4.900 -3.450 -18.491 1.00 94.44 1079 LEU A CA 1
ATOM 8847 C C . LEU A 1 1079 ? 5.259 -3.705 -17.024 1.00 94.44 1079 LEU A C 1
ATOM 8849 O O . LEU A 1 1079 ? 4.870 -2.950 -16.131 1.00 94.44 1079 LEU A O 1
ATOM 8853 N N . SER A 1 1080 ? 6.013 -4.771 -16.781 1.00 93.75 1080 SER A N 1
ATOM 8854 C CA . SER A 1 1080 ? 6.516 -5.173 -15.471 1.00 93.75 1080 SER A CA 1
ATOM 8855 C C . SER A 1 1080 ? 7.961 -5.670 -15.586 1.00 93.75 1080 SER A C 1
ATOM 8857 O O . SER A 1 1080 ? 8.460 -5.866 -16.693 1.00 93.75 1080 SER A O 1
ATOM 8859 N N . PRO A 1 1081 ? 8.661 -5.926 -14.468 1.00 93.00 1081 PRO A N 1
ATOM 8860 C CA . PRO A 1 1081 ? 10.021 -6.453 -14.508 1.00 93.00 1081 PRO A CA 1
ATOM 8861 C C . PRO A 1 1081 ? 10.182 -7.761 -15.285 1.00 93.00 1081 PRO A C 1
ATOM 8863 O O . PRO A 1 1081 ? 11.258 -8.038 -15.806 1.00 93.00 1081 PRO A O 1
ATOM 8866 N N . ASN A 1 1082 ? 9.147 -8.598 -15.327 1.00 92.31 1082 ASN A N 1
ATOM 8867 C CA . ASN A 1 1082 ? 9.232 -9.924 -15.932 1.00 92.31 1082 ASN A CA 1
ATOM 8868 C C . ASN A 1 1082 ? 8.551 -9.992 -17.304 1.00 92.31 1082 ASN A C 1
ATOM 8870 O O . ASN A 1 1082 ? 8.881 -10.891 -18.076 1.00 92.31 1082 ASN A O 1
ATOM 8874 N N . MET A 1 1083 ? 7.616 -9.085 -17.611 1.00 94.38 1083 MET A N 1
ATOM 8875 C CA . MET A 1 1083 ? 6.800 -9.138 -18.823 1.00 94.38 1083 MET A CA 1
ATOM 8876 C C . MET A 1 1083 ? 6.580 -7.755 -19.444 1.00 94.38 1083 MET A C 1
ATOM 8878 O O . MET A 1 1083 ? 6.301 -6.785 -18.748 1.00 94.38 1083 MET A O 1
ATOM 8882 N N . PHE A 1 1084 ? 6.621 -7.693 -20.774 1.00 96.62 1084 PHE A N 1
ATOM 8883 C CA . PHE A 1 1084 ? 6.172 -6.535 -21.543 1.00 96.62 1084 PHE A CA 1
ATOM 8884 C C . PHE A 1 1084 ? 5.250 -6.992 -22.672 1.00 96.62 1084 PHE A C 1
ATOM 8886 O O . PHE A 1 1084 ? 5.634 -7.809 -23.509 1.00 96.62 1084 PHE A O 1
ATOM 8893 N N . MET A 1 1085 ? 4.018 -6.488 -22.674 1.00 95.88 1085 MET A N 1
ATOM 8894 C CA . MET A 1 1085 ? 2.980 -6.836 -23.636 1.00 95.88 1085 MET A CA 1
ATOM 8895 C C . MET A 1 1085 ? 2.428 -5.572 -24.293 1.00 95.88 1085 MET A C 1
ATOM 8897 O O . MET A 1 1085 ? 1.993 -4.651 -23.602 1.00 95.88 1085 MET A O 1
ATOM 8901 N N . PHE A 1 1086 ? 2.415 -5.529 -25.625 1.00 95.62 1086 PHE A N 1
ATOM 8902 C CA . PHE A 1 1086 ? 2.032 -4.336 -26.384 1.00 95.62 1086 PHE A CA 1
ATOM 8903 C C . PHE A 1 1086 ? 1.465 -4.671 -27.773 1.00 95.62 1086 PHE A C 1
ATOM 8905 O O . PHE A 1 1086 ? 1.667 -5.761 -28.310 1.00 95.62 1086 PHE A O 1
ATOM 8912 N N . LEU A 1 1087 ? 0.741 -3.710 -28.348 1.00 95.75 1087 LEU A N 1
ATOM 8913 C CA . LEU A 1 1087 ? 0.129 -3.755 -29.673 1.00 95.75 1087 LEU A CA 1
ATOM 8914 C C . LEU A 1 1087 ? 0.840 -2.814 -30.640 1.00 95.75 1087 LEU A C 1
ATOM 8916 O O . LEU A 1 1087 ? 1.054 -1.641 -30.323 1.00 95.75 1087 LEU A O 1
ATOM 8920 N N . VAL A 1 1088 ? 1.135 -3.324 -31.834 1.00 95.56 1088 VAL A N 1
ATOM 8921 C CA . VAL A 1 1088 ? 1.795 -2.607 -32.937 1.00 95.56 1088 VAL A CA 1
ATOM 8922 C C . VAL A 1 1088 ? 1.228 -3.052 -34.292 1.00 95.56 1088 VAL A C 1
ATOM 8924 O O . VAL A 1 1088 ? 0.621 -4.126 -34.370 1.00 95.56 1088 VAL A O 1
ATOM 8927 N N . PRO A 1 1089 ? 1.431 -2.279 -35.375 1.00 95.25 1089 PRO A N 1
ATOM 8928 C CA . PRO A 1 1089 ? 1.118 -2.738 -36.724 1.00 95.25 1089 PRO A CA 1
ATOM 8929 C C . PRO A 1 1089 ? 1.900 -4.016 -37.054 1.00 95.25 1089 PRO A C 1
ATOM 8931 O O . PRO A 1 1089 ? 3.063 -4.167 -36.662 1.00 95.25 1089 PRO A O 1
ATOM 8934 N N . SER A 1 1090 ? 1.283 -4.944 -37.788 1.00 94.81 1090 SER A N 1
ATOM 8935 C CA . SER A 1 1090 ? 1.905 -6.227 -38.141 1.00 94.81 1090 SER A CA 1
ATOM 8936 C C . SER A 1 1090 ? 3.225 -6.059 -38.894 1.00 94.81 1090 SER A C 1
ATOM 8938 O O . SER A 1 1090 ? 4.187 -6.779 -38.620 1.00 94.81 1090 SER A O 1
ATOM 8940 N N . SER A 1 1091 ? 3.301 -5.052 -39.767 1.00 92.81 1091 SER A N 1
ATOM 8941 C CA . SER A 1 1091 ? 4.488 -4.677 -40.534 1.00 92.81 1091 SER A CA 1
ATOM 8942 C C . SER A 1 1091 ? 5.687 -4.293 -39.658 1.00 92.81 1091 SER A C 1
ATOM 8944 O O . SER A 1 1091 ? 6.833 -4.445 -40.078 1.00 92.81 1091 SER A O 1
ATOM 8946 N N . LYS A 1 1092 ? 5.442 -3.835 -38.423 1.00 93.12 1092 LYS A N 1
ATOM 8947 C CA . LYS A 1 1092 ? 6.467 -3.369 -37.478 1.00 93.12 1092 LYS A CA 1
ATOM 8948 C C . LYS A 1 1092 ? 6.898 -4.410 -36.455 1.00 93.12 1092 LYS A C 1
ATOM 8950 O O . LYS A 1 1092 ? 7.954 -4.250 -35.846 1.00 93.12 1092 LYS A O 1
ATOM 8955 N N . ALA A 1 1093 ? 6.143 -5.494 -36.289 1.00 93.44 1093 ALA A N 1
ATOM 8956 C CA . ALA A 1 1093 ? 6.405 -6.487 -35.248 1.00 93.44 1093 ALA A CA 1
ATOM 8957 C C . ALA A 1 1093 ? 7.818 -7.092 -35.345 1.00 93.44 1093 ALA A C 1
ATOM 8959 O O . ALA A 1 1093 ? 8.547 -7.126 -34.357 1.00 93.44 1093 ALA A O 1
ATOM 8960 N N . VAL A 1 1094 ? 8.237 -7.511 -36.545 1.00 91.44 1094 VAL A N 1
ATOM 8961 C CA . VAL A 1 1094 ? 9.559 -8.128 -36.770 1.00 91.44 1094 VAL A CA 1
ATOM 8962 C C . VAL A 1 1094 ? 10.697 -7.134 -36.525 1.00 91.44 1094 VAL A C 1
ATOM 8964 O O . VAL A 1 1094 ? 11.705 -7.492 -35.917 1.00 91.44 1094 VAL A O 1
ATOM 8967 N N . GLU A 1 1095 ? 10.531 -5.882 -36.963 1.00 92.75 1095 GLU A N 1
ATOM 8968 C CA . GLU A 1 1095 ? 11.507 -4.808 -36.740 1.00 92.75 1095 GLU A CA 1
ATOM 8969 C C . GLU A 1 1095 ? 11.724 -4.569 -35.238 1.00 92.75 1095 GLU A C 1
ATOM 8971 O O . GLU A 1 1095 ? 12.862 -4.517 -34.771 1.00 92.75 1095 GLU A O 1
ATOM 8976 N N . ILE A 1 1096 ? 10.632 -4.502 -34.472 1.00 92.12 1096 ILE A N 1
ATOM 8977 C CA . ILE A 1 1096 ? 10.662 -4.282 -33.022 1.00 92.12 1096 ILE A CA 1
ATOM 8978 C C . ILE A 1 1096 ? 11.279 -5.474 -32.290 1.00 92.12 1096 ILE A C 1
ATOM 8980 O O . ILE A 1 1096 ? 12.075 -5.285 -31.375 1.00 92.12 1096 ILE A O 1
ATOM 8984 N N . ILE A 1 1097 ? 10.969 -6.708 -32.697 1.00 93.56 1097 ILE A N 1
ATOM 8985 C CA . ILE A 1 1097 ? 11.575 -7.910 -32.102 1.00 93.56 1097 ILE A CA 1
ATOM 8986 C C . ILE A 1 1097 ? 13.079 -7.948 -32.372 1.00 93.56 1097 ILE A C 1
ATOM 8988 O O . ILE A 1 1097 ? 13.855 -8.301 -31.483 1.00 93.56 1097 ILE A O 1
ATOM 8992 N N . LYS A 1 1098 ? 13.510 -7.553 -33.575 1.00 93.12 1098 LYS A N 1
ATOM 8993 C CA . LYS A 1 1098 ? 14.934 -7.441 -33.900 1.00 93.12 1098 LYS A CA 1
ATOM 8994 C C . LYS A 1 1098 ? 15.617 -6.399 -33.015 1.00 93.12 1098 LYS A C 1
ATOM 8996 O O . LYS A 1 1098 ? 16.661 -6.691 -32.446 1.00 93.12 1098 LYS A O 1
ATOM 9001 N N . GLU A 1 1099 ? 14.998 -5.239 -32.817 1.00 93.38 1099 GLU A N 1
ATOM 9002 C CA . GLU A 1 1099 ? 15.507 -4.230 -31.886 1.00 93.38 1099 GLU A CA 1
ATOM 9003 C C . GLU A 1 1099 ? 15.565 -4.739 -30.439 1.00 93.38 1099 GLU A C 1
ATOM 9005 O O . GLU A 1 1099 ? 16.574 -4.540 -29.761 1.00 93.38 1099 GLU A O 1
ATOM 9010 N N . ALA A 1 1100 ? 14.521 -5.425 -29.969 1.00 94.31 1100 ALA A N 1
ATOM 9011 C CA . ALA A 1 1100 ? 14.497 -6.026 -28.640 1.00 94.31 1100 ALA A CA 1
ATOM 9012 C C . ALA A 1 1100 ? 15.647 -7.029 -28.473 1.00 94.31 1100 ALA A C 1
ATOM 9014 O O . ALA A 1 1100 ? 16.349 -6.993 -27.464 1.00 94.31 1100 ALA A O 1
ATOM 9015 N N . LYS A 1 1101 ? 15.899 -7.868 -29.487 1.00 94.00 1101 LYS A N 1
ATOM 9016 C CA . LYS A 1 1101 ? 17.036 -8.796 -29.525 1.00 94.00 1101 LYS A CA 1
ATOM 9017 C C . LYS A 1 1101 ? 18.375 -8.058 -29.496 1.00 94.00 1101 LYS A C 1
ATOM 9019 O O . LYS A 1 1101 ? 19.237 -8.426 -28.706 1.00 94.00 1101 LYS A O 1
ATOM 9024 N N . ASP A 1 1102 ? 18.564 -7.034 -30.321 1.00 93.06 1102 ASP A N 1
ATOM 9025 C CA . ASP A 1 1102 ? 19.833 -6.301 -30.406 1.00 93.06 1102 ASP A CA 1
ATOM 9026 C C . ASP A 1 1102 ? 20.147 -5.581 -29.083 1.00 93.06 1102 ASP A C 1
ATOM 9028 O O . ASP A 1 1102 ? 21.264 -5.669 -28.560 1.00 93.06 1102 ASP A O 1
ATOM 9032 N N . ARG A 1 1103 ? 19.138 -4.943 -28.474 1.00 93.62 1103 ARG A N 1
ATOM 9033 C CA . ARG A 1 1103 ? 19.246 -4.349 -27.132 1.00 93.62 1103 ARG A CA 1
ATOM 9034 C C . ARG A 1 1103 ? 19.525 -5.411 -26.073 1.00 93.62 1103 ARG A C 1
ATOM 9036 O O . ARG A 1 1103 ? 20.394 -5.203 -25.228 1.00 93.62 1103 ARG A O 1
ATOM 9043 N N . TYR A 1 1104 ? 18.836 -6.549 -26.133 1.00 94.00 1104 TYR A N 1
ATOM 9044 C CA . TYR A 1 1104 ? 19.050 -7.668 -25.220 1.00 94.00 1104 TYR A CA 1
ATOM 9045 C C . TYR A 1 1104 ? 20.487 -8.193 -25.311 1.00 94.00 1104 TYR A C 1
ATOM 9047 O O . TYR A 1 1104 ? 21.150 -8.344 -24.291 1.00 94.00 1104 TYR A O 1
ATOM 9055 N N . MET A 1 1105 ? 21.019 -8.392 -26.519 1.00 88.88 1105 MET A N 1
ATOM 9056 C CA . MET A 1 1105 ? 22.403 -8.835 -26.711 1.00 88.88 1105 MET A CA 1
ATOM 9057 C C . MET A 1 1105 ? 23.407 -7.820 -26.159 1.00 88.88 1105 MET A C 1
ATOM 9059 O O . MET A 1 1105 ? 24.429 -8.214 -25.598 1.00 88.88 1105 MET A O 1
ATOM 9063 N N . LYS A 1 1106 ? 23.108 -6.521 -26.258 1.00 89.25 1106 LYS A N 1
ATOM 9064 C CA . LYS A 1 1106 ? 23.943 -5.458 -25.690 1.00 89.25 1106 LYS A CA 1
ATOM 9065 C C . LYS A 1 1106 ? 23.925 -5.449 -24.157 1.00 89.25 1106 LYS A C 1
ATOM 9067 O O . LYS A 1 1106 ? 24.988 -5.348 -23.550 1.00 89.25 1106 LYS A O 1
ATOM 9072 N N . GLN A 1 1107 ? 22.746 -5.538 -23.538 1.00 89.75 1107 GLN A N 1
ATOM 9073 C CA . GLN A 1 1107 ? 22.579 -5.370 -22.086 1.00 89.75 1107 GLN A CA 1
ATOM 9074 C C . GLN A 1 1107 ? 22.712 -6.674 -21.285 1.00 89.75 1107 GLN A C 1
ATOM 9076 O O . GLN A 1 1107 ? 23.153 -6.659 -20.142 1.00 89.75 1107 GLN A O 1
ATOM 9081 N N . PHE A 1 1108 ? 22.371 -7.815 -21.877 1.00 88.06 1108 PHE A N 1
ATOM 9082 C CA . PHE A 1 1108 ? 22.327 -9.116 -21.201 1.00 88.06 1108 PHE A CA 1
ATOM 9083 C C . PHE A 1 1108 ? 23.168 -10.187 -21.902 1.00 88.06 1108 PHE A C 1
ATOM 9085 O O . PHE A 1 1108 ? 23.213 -11.329 -21.451 1.00 88.06 1108 PHE A O 1
ATOM 9092 N N . GLY A 1 1109 ? 23.904 -9.842 -22.965 1.00 75.75 1109 GLY A N 1
ATOM 9093 C CA . GLY A 1 1109 ? 24.729 -10.800 -23.711 1.00 75.75 1109 GLY A CA 1
ATOM 9094 C C . GLY A 1 1109 ? 25.798 -11.513 -22.872 1.00 75.75 1109 GLY A C 1
ATOM 9095 O O . GLY A 1 1109 ? 26.219 -12.611 -23.231 1.00 75.75 1109 GLY A O 1
ATOM 9096 N N . LYS A 1 1110 ? 26.206 -10.941 -21.728 1.00 78.00 1110 LYS A N 1
ATOM 9097 C CA . LYS A 1 1110 ? 27.135 -11.581 -20.776 1.00 78.00 1110 LYS A CA 1
ATOM 9098 C C . LYS A 1 1110 ? 26.511 -12.747 -19.999 1.00 78.00 1110 LYS A C 1
ATOM 9100 O O . LYS A 1 1110 ? 27.244 -13.603 -19.516 1.00 78.00 1110 LYS A O 1
ATOM 9105 N N . VAL A 1 1111 ? 25.183 -12.800 -19.905 1.00 76.31 1111 VAL A N 1
ATOM 9106 C CA . VAL A 1 1111 ? 24.417 -13.864 -19.231 1.00 76.31 1111 VAL A CA 1
ATOM 9107 C C . VAL A 1 1111 ? 23.526 -14.633 -20.211 1.00 76.31 1111 VAL A C 1
ATOM 9109 O O . VAL A 1 1111 ? 22.540 -15.258 -19.809 1.00 76.31 1111 VAL A O 1
ATOM 9112 N N . TYR A 1 1112 ? 23.864 -14.584 -21.504 1.00 74.44 1112 TYR A N 1
ATOM 9113 C CA . TYR A 1 1112 ? 23.154 -15.311 -22.551 1.00 74.44 1112 TYR A CA 1
ATOM 9114 C C . TYR A 1 1112 ? 23.011 -16.794 -22.174 1.00 74.44 1112 TYR A C 1
ATOM 9116 O O . TYR A 1 1112 ? 23.978 -17.429 -21.756 1.00 74.44 1112 TYR A O 1
ATOM 9124 N N . GLY A 1 1113 ? 21.793 -17.327 -22.284 1.00 72.31 1113 GLY A N 1
ATOM 9125 C CA . GLY A 1 1113 ? 21.438 -18.685 -21.853 1.00 72.31 1113 GLY A CA 1
ATOM 9126 C C . GLY A 1 1113 ? 20.901 -18.797 -20.417 1.00 72.31 1113 GLY A C 1
ATOM 9127 O O . GLY A 1 1113 ? 20.137 -19.714 -20.149 1.00 72.31 1113 GLY A O 1
ATOM 9128 N N . LYS A 1 1114 ? 21.210 -17.852 -19.512 1.00 75.50 1114 LYS A N 1
ATOM 9129 C CA . LYS A 1 1114 ? 20.686 -17.832 -18.123 1.00 75.50 1114 LYS A CA 1
ATOM 9130 C C . LYS A 1 1114 ? 19.525 -16.862 -17.911 1.00 75.50 1114 LYS A C 1
ATOM 9132 O O . LYS A 1 1114 ? 18.752 -17.015 -16.975 1.00 75.50 1114 LYS A O 1
ATOM 9137 N N . LEU A 1 1115 ? 19.417 -15.825 -18.736 1.00 86.00 1115 LEU A N 1
ATOM 9138 C CA . LEU A 1 1115 ? 18.314 -14.860 -18.693 1.00 86.00 1115 LEU A CA 1
ATOM 9139 C C . LEU A 1 1115 ? 17.633 -14.816 -20.065 1.00 86.00 1115 LEU A C 1
ATOM 9141 O O . LEU A 1 1115 ? 17.930 -13.911 -20.838 1.00 86.00 1115 LEU A O 1
ATOM 9145 N N . PRO A 1 1116 ? 16.803 -15.797 -20.448 1.00 86.75 1116 PRO A N 1
ATOM 9146 C CA . PRO A 1 1116 ? 16.215 -15.832 -21.785 1.00 86.75 1116 PRO A CA 1
ATOM 9147 C C . PRO A 1 1116 ? 15.207 -14.693 -21.978 1.00 86.75 1116 PRO A C 1
ATOM 9149 O O . PRO A 1 1116 ? 14.351 -14.488 -21.129 1.00 86.75 1116 PRO A O 1
ATOM 9152 N N . LEU A 1 1117 ? 15.251 -13.997 -23.117 1.00 92.19 1117 LEU A N 1
ATOM 9153 C CA . LEU A 1 1117 ? 14.158 -13.120 -23.546 1.00 92.19 1117 LEU A CA 1
ATOM 9154 C C . LEU A 1 1117 ? 13.233 -13.901 -24.481 1.00 92.19 1117 LEU A C 1
ATOM 9156 O O . LEU A 1 1117 ? 13.494 -14.022 -25.677 1.00 92.19 1117 LEU A O 1
ATOM 9160 N N . ASN A 1 1118 ? 12.162 -14.452 -23.922 1.00 92.69 1118 ASN A N 1
ATOM 9161 C CA . ASN A 1 1118 ? 11.147 -15.174 -24.681 1.00 92.69 1118 ASN A CA 1
ATOM 9162 C C . ASN A 1 1118 ? 10.247 -14.173 -25.404 1.00 92.69 1118 ASN A C 1
ATOM 9164 O O . ASN A 1 1118 ? 9.847 -13.175 -24.805 1.00 92.69 1118 ASN A O 1
ATOM 9168 N N . ALA A 1 1119 ? 9.914 -14.445 -26.665 1.00 94.12 1119 ALA A N 1
ATOM 9169 C CA . ALA A 1 1119 ? 9.048 -13.597 -27.474 1.00 94.12 1119 ALA A CA 1
ATOM 9170 C C . ALA A 1 1119 ? 7.900 -14.419 -28.069 1.00 94.12 1119 ALA A C 1
ATOM 9172 O O . ALA A 1 1119 ? 8.128 -15.420 -28.742 1.00 94.12 1119 ALA A O 1
ATOM 9173 N N . GLY A 1 1120 ? 6.668 -13.981 -27.825 1.00 95.19 1120 GLY A N 1
ATOM 9174 C CA . GLY A 1 1120 ? 5.449 -14.514 -28.425 1.00 95.19 1120 GLY A CA 1
ATOM 9175 C C . GLY A 1 1120 ? 4.783 -13.438 -29.271 1.00 95.19 1120 GLY A C 1
ATOM 9176 O O . GLY A 1 1120 ? 4.734 -12.277 -28.865 1.00 95.19 1120 GLY A O 1
ATOM 9177 N N . VAL A 1 1121 ? 4.285 -13.806 -30.451 1.00 96.00 1121 VAL A N 1
ATOM 9178 C CA . VAL A 1 1121 ? 3.638 -12.866 -31.376 1.00 96.00 1121 VAL A CA 1
ATOM 9179 C C . VAL A 1 1121 ? 2.339 -13.464 -31.881 1.00 96.00 1121 VAL A C 1
ATOM 9181 O O . VAL A 1 1121 ? 2.329 -14.560 -32.436 1.00 96.00 1121 VAL A O 1
ATOM 9184 N N . VAL A 1 1122 ? 1.247 -12.722 -31.719 1.00 95.19 1122 VAL A N 1
ATOM 9185 C CA . VAL A 1 1122 ? -0.057 -13.060 -32.294 1.00 95.19 1122 VAL A CA 1
ATOM 9186 C C . VAL A 1 1122 ? -0.370 -12.045 -33.379 1.00 95.19 1122 VAL A C 1
ATOM 9188 O O . VAL A 1 1122 ? -0.560 -10.869 -33.075 1.00 95.19 1122 VAL A O 1
ATOM 9191 N N . PHE A 1 1123 ? -0.448 -12.487 -34.632 1.00 96.00 1123 PHE A N 1
ATOM 9192 C CA . PHE A 1 1123 ? -0.958 -11.667 -35.729 1.00 96.00 1123 PHE A CA 1
ATOM 9193 C C . PHE A 1 1123 ? -2.461 -11.874 -35.870 1.00 96.00 1123 PHE A C 1
ATOM 9195 O O . PHE A 1 1123 ? -2.931 -13.008 -35.938 1.00 96.00 1123 PHE A O 1
ATOM 9202 N N . PHE A 1 1124 ? -3.219 -10.785 -35.935 1.00 95.31 1124 PHE A N 1
ATOM 9203 C CA . PHE A 1 1124 ? -4.671 -10.855 -36.028 1.00 95.31 1124 PHE A CA 1
ATOM 9204 C C . PHE A 1 1124 ? -5.249 -9.673 -36.808 1.00 95.31 1124 PHE A C 1
ATOM 9206 O O . PHE A 1 1124 ? -4.640 -8.610 -36.944 1.00 95.31 1124 PHE A O 1
ATOM 9213 N N . LYS A 1 1125 ? -6.458 -9.863 -37.342 1.00 93.94 1125 LYS A N 1
ATOM 9214 C CA . LYS A 1 1125 ? -7.197 -8.803 -38.039 1.00 93.94 1125 LYS A CA 1
ATOM 9215 C C . LYS A 1 1125 ? -7.765 -7.827 -37.011 1.00 93.94 1125 LYS A C 1
ATOM 9217 O O . LYS A 1 1125 ? -8.263 -8.274 -35.982 1.00 93.94 1125 LYS A O 1
ATOM 9222 N N . ARG A 1 1126 ? -7.820 -6.526 -37.312 1.00 87.88 1126 ARG A N 1
ATOM 9223 C CA . ARG A 1 1126 ? -8.331 -5.487 -36.385 1.00 87.88 1126 ARG A CA 1
ATOM 9224 C C . ARG A 1 1126 ? -9.728 -5.754 -35.791 1.00 87.88 1126 ARG A C 1
ATOM 9226 O O . ARG A 1 1126 ? -10.017 -5.292 -34.698 1.00 87.88 1126 ARG A O 1
ATOM 9233 N N . LYS A 1 1127 ? -10.583 -6.516 -36.491 1.00 87.00 1127 LYS A N 1
ATOM 9234 C CA . LYS A 1 1127 ? -11.936 -6.906 -36.039 1.00 87.00 1127 LYS A CA 1
ATOM 9235 C C . LYS A 1 1127 ? -11.982 -8.221 -35.237 1.00 87.00 1127 LYS A C 1
ATOM 9237 O O . LYS A 1 1127 ? -13.063 -8.744 -34.992 1.00 87.00 1127 LYS A O 1
ATOM 9242 N N . THR A 1 1128 ? -10.834 -8.790 -34.870 1.00 90.12 1128 THR A N 1
ATOM 9243 C CA . THR A 1 1128 ? -10.772 -10.017 -34.057 1.00 90.12 1128 THR A CA 1
ATOM 9244 C C . THR A 1 1128 ? -11.153 -9.696 -32.607 1.00 90.12 1128 THR A C 1
ATOM 9246 O O . THR A 1 1128 ? -10.649 -8.703 -32.075 1.00 90.12 1128 THR A O 1
ATOM 9249 N N . PRO A 1 1129 ? -11.994 -10.510 -31.941 1.00 86.69 1129 PRO A N 1
ATOM 9250 C CA . PRO A 1 1129 ? -12.315 -10.314 -30.529 1.00 86.69 1129 PRO A CA 1
ATOM 9251 C C . PRO A 1 1129 ? -11.063 -10.339 -29.646 1.00 86.69 1129 PRO A C 1
ATOM 9253 O O . PRO A 1 1129 ? -10.268 -11.279 -29.709 1.00 86.69 1129 PRO A O 1
ATOM 9256 N N . PHE A 1 1130 ? -10.879 -9.317 -28.805 1.00 88.81 1130 PHE A N 1
ATOM 9257 C CA . PHE A 1 1130 ? -9.594 -9.115 -28.131 1.00 88.81 1130 PHE A CA 1
ATOM 9258 C C . PHE A 1 1130 ? -9.278 -10.177 -27.065 1.00 88.81 1130 PHE A C 1
ATOM 9260 O O . PHE A 1 1130 ? -8.112 -10.527 -26.886 1.00 88.81 1130 PHE A O 1
ATOM 9267 N N . TYR A 1 1131 ? -10.295 -10.762 -26.422 1.00 88.69 1131 TYR A N 1
ATOM 9268 C CA . TYR A 1 1131 ? -10.110 -11.846 -25.450 1.00 88.69 1131 TYR A CA 1
ATOM 9269 C C . TYR A 1 1131 ? -9.396 -13.066 -26.061 1.00 88.69 1131 TYR A C 1
ATOM 9271 O O . TYR A 1 1131 ? -8.594 -13.705 -25.384 1.00 88.69 1131 TYR A O 1
ATOM 9279 N N . ALA A 1 1132 ? -9.613 -13.362 -27.350 1.00 90.25 1132 ALA A N 1
ATOM 9280 C CA . ALA A 1 1132 ? -8.938 -14.461 -28.044 1.00 90.25 1132 ALA A CA 1
ATOM 9281 C C . ALA A 1 1132 ? -7.433 -14.181 -28.227 1.00 90.25 1132 ALA A C 1
ATOM 9283 O O . ALA A 1 1132 ? -6.594 -15.078 -28.091 1.00 90.25 1132 ALA A O 1
ATOM 9284 N N . CYS A 1 1133 ? -7.073 -12.915 -28.469 1.00 92.00 1133 CYS A N 1
ATOM 9285 C CA . CYS A 1 1133 ? -5.679 -12.480 -28.529 1.00 92.00 1133 CYS A CA 1
ATOM 9286 C C . CYS A 1 1133 ? -5.004 -12.590 -27.150 1.00 92.00 1133 CYS A C 1
ATOM 9288 O O . CYS A 1 1133 ? -3.871 -13.060 -27.056 1.00 92.00 1133 CYS A O 1
ATOM 9290 N N . LEU A 1 1134 ? -5.704 -12.217 -26.073 1.00 92.38 1134 LEU A N 1
ATOM 9291 C CA . LEU A 1 1134 ? -5.193 -12.331 -24.700 1.00 92.38 1134 LEU A CA 1
ATOM 9292 C C . LEU A 1 1134 ? -5.044 -13.786 -24.240 1.00 92.38 1134 LEU A C 1
ATOM 9294 O O . LEU A 1 1134 ? -4.074 -14.104 -23.555 1.00 92.38 1134 LEU A O 1
ATOM 9298 N N . ASP A 1 1135 ? -5.955 -14.682 -24.633 1.00 91.12 1135 ASP A N 1
ATOM 9299 C CA . ASP A 1 1135 ? -5.803 -16.117 -24.358 1.00 91.12 1135 ASP A CA 1
ATOM 9300 C C . ASP A 1 1135 ? -4.540 -16.681 -25.023 1.00 91.12 1135 ASP A C 1
ATOM 9302 O O . ASP A 1 1135 ? -3.797 -17.452 -24.417 1.00 91.12 1135 ASP A O 1
ATOM 9306 N N . SER A 1 1136 ? -4.240 -16.233 -26.243 1.00 92.00 1136 SER A N 1
ATOM 9307 C CA . SER A 1 1136 ? -3.003 -16.605 -26.936 1.00 92.00 1136 SER A CA 1
ATOM 9308 C C . SER A 1 1136 ? -1.760 -16.112 -26.179 1.00 92.00 1136 SER A C 1
ATOM 9310 O O . SER A 1 1136 ? -0.813 -16.875 -25.989 1.00 92.00 1136 SER A O 1
ATOM 9312 N N . ALA A 1 1137 ? -1.784 -14.879 -25.656 1.00 92.00 1137 ALA A N 1
ATOM 9313 C CA . ALA A 1 1137 ? -0.723 -14.358 -24.790 1.00 92.00 1137 ALA A CA 1
ATOM 9314 C C . ALA A 1 1137 ? -0.551 -15.184 -23.501 1.00 92.00 1137 ALA A C 1
ATOM 9316 O O . ALA A 1 1137 ? 0.574 -15.531 -23.140 1.00 92.00 1137 ALA A O 1
ATOM 9317 N N . ARG A 1 1138 ? -1.655 -15.571 -22.846 1.00 91.19 1138 ARG A N 1
ATOM 9318 C CA . ARG A 1 1138 ? -1.641 -16.459 -21.670 1.00 91.19 1138 ARG A CA 1
ATOM 9319 C C . ARG A 1 1138 ? -0.970 -17.799 -21.984 1.00 91.19 1138 ARG A C 1
ATOM 9321 O O . ARG A 1 1138 ? -0.136 -18.267 -21.211 1.00 91.19 1138 ARG A O 1
ATOM 9328 N N . ARG A 1 1139 ? -1.295 -18.405 -23.131 1.00 90.38 1139 ARG A N 1
ATOM 9329 C CA . ARG A 1 1139 ? -0.687 -19.670 -23.579 1.00 90.38 1139 ARG A CA 1
ATOM 9330 C C . ARG A 1 1139 ? 0.814 -19.532 -23.814 1.00 90.38 1139 ARG A C 1
ATOM 9332 O O . ARG A 1 1139 ? 1.551 -20.404 -23.369 1.00 90.38 1139 ARG A O 1
ATOM 9339 N N . PHE A 1 1140 ? 1.276 -18.435 -24.419 1.00 90.94 1140 PHE A N 1
ATOM 9340 C CA . PHE A 1 1140 ? 2.714 -18.183 -24.565 1.00 90.94 1140 PHE A CA 1
ATOM 9341 C C . PHE A 1 1140 ? 3.434 -18.151 -23.219 1.00 90.94 1140 PHE A C 1
ATOM 9343 O O . PHE A 1 1140 ? 4.451 -18.818 -23.066 1.00 90.94 1140 PHE A O 1
ATOM 9350 N N . ILE A 1 1141 ? 2.887 -17.448 -22.224 1.00 88.06 1141 ILE A N 1
ATOM 9351 C CA . ILE A 1 1141 ? 3.481 -17.396 -20.881 1.00 88.06 1141 ILE A CA 1
ATOM 9352 C C . ILE A 1 1141 ? 3.558 -18.786 -20.242 1.00 88.06 1141 ILE A C 1
ATOM 9354 O O . ILE A 1 1141 ? 4.571 -19.109 -19.624 1.00 88.06 1141 ILE A O 1
ATOM 9358 N N . ASN A 1 1142 ? 2.536 -19.624 -20.423 1.00 84.88 1142 ASN A N 1
ATOM 9359 C CA . ASN A 1 1142 ? 2.564 -21.005 -19.939 1.00 84.88 1142 ASN A CA 1
ATOM 9360 C C . ASN A 1 1142 ? 3.646 -21.832 -20.650 1.00 84.88 1142 ASN A C 1
ATOM 9362 O O . ASN A 1 1142 ? 4.427 -22.500 -19.980 1.00 84.88 1142 ASN A O 1
ATOM 9366 N N . CYS A 1 1143 ? 3.763 -21.722 -21.977 1.00 85.19 1143 CYS A N 1
ATOM 9367 C CA . CYS A 1 1143 ? 4.826 -22.382 -22.740 1.00 85.19 1143 CYS A CA 1
ATOM 9368 C C . CYS A 1 1143 ? 6.223 -21.893 -22.333 1.00 85.19 1143 CYS A C 1
ATOM 9370 O O . CYS A 1 1143 ? 7.152 -22.686 -22.247 1.00 85.19 1143 CYS A O 1
ATOM 9372 N N . PHE A 1 1144 ? 6.392 -20.604 -22.023 1.00 85.25 1144 PHE A N 1
ATOM 9373 C CA . PHE A 1 1144 ? 7.683 -20.072 -21.582 1.00 85.25 1144 PHE A CA 1
ATOM 9374 C C . PHE A 1 1144 ? 8.126 -20.620 -20.224 1.00 85.25 1144 PHE A C 1
ATOM 9376 O O . PHE A 1 1144 ? 9.309 -20.510 -19.914 1.00 85.25 1144 PHE A O 1
ATOM 9383 N N . LYS A 1 1145 ? 7.222 -21.177 -19.412 1.00 71.88 1145 LYS A N 1
ATOM 9384 C CA . LYS A 1 1145 ? 7.556 -21.800 -18.123 1.00 71.88 1145 LYS A CA 1
ATOM 9385 C C . LYS A 1 1145 ? 7.939 -23.278 -18.251 1.00 71.88 1145 LYS A C 1
ATOM 9387 O O . LYS A 1 1145 ? 8.567 -23.799 -17.338 1.00 71.88 1145 LYS A O 1
ATOM 9392 N N . ASP A 1 1146 ? 7.567 -23.932 -19.347 1.00 66.94 1146 ASP A N 1
ATOM 9393 C CA . ASP A 1 1146 ? 7.786 -25.360 -19.567 1.00 66.94 1146 ASP A CA 1
ATOM 9394 C C . ASP A 1 1146 ? 9.191 -25.611 -20.148 1.00 66.94 1146 ASP A C 1
ATOM 9396 O O . ASP A 1 1146 ? 9.492 -25.269 -21.295 1.00 66.94 1146 ASP A O 1
ATOM 9400 N N . GLU A 1 1147 ? 10.081 -26.173 -19.325 1.00 55.12 1147 GLU A N 1
ATOM 9401 C CA . GLU A 1 1147 ? 11.456 -26.495 -19.721 1.00 55.12 1147 GLU A CA 1
ATOM 9402 C C . GLU A 1 1147 ? 11.535 -27.641 -20.744 1.00 55.12 1147 GLU A C 1
ATOM 9404 O O . GLU A 1 1147 ? 12.456 -27.641 -21.561 1.00 55.12 1147 GLU A O 1
ATOM 9409 N N . GLU A 1 1148 ? 10.577 -28.578 -20.769 1.00 41.75 1148 GLU A N 1
ATOM 9410 C CA . GLU A 1 1148 ? 10.544 -29.669 -21.757 1.00 41.75 1148 GLU A CA 1
ATOM 9411 C C . GLU A 1 1148 ? 10.104 -29.171 -23.135 1.00 41.75 1148 GLU A C 1
ATOM 9413 O O . GLU A 1 1148 ? 10.675 -29.570 -24.151 1.00 41.75 1148 GLU A O 1
ATOM 9418 N N . MET A 1 1149 ? 9.127 -28.261 -23.189 1.00 43.38 1149 MET A N 1
ATOM 9419 C CA . MET A 1 1149 ? 8.708 -27.618 -24.442 1.00 43.38 1149 MET A CA 1
ATOM 9420 C C . MET A 1 1149 ? 9.803 -26.736 -25.049 1.00 43.38 1149 MET A C 1
ATOM 9422 O O . MET A 1 1149 ? 9.831 -26.583 -26.262 1.00 43.38 1149 MET A O 1
ATOM 9426 N N . ARG A 1 1150 ? 10.716 -26.176 -24.242 1.00 46.88 1150 ARG A N 1
ATOM 9427 C CA . ARG A 1 1150 ? 11.891 -25.430 -24.740 1.00 46.88 1150 ARG A CA 1
ATOM 9428 C C . ARG A 1 1150 ? 12.975 -26.331 -25.345 1.00 46.88 1150 ARG A C 1
ATOM 9430 O O . ARG A 1 1150 ? 13.798 -25.831 -26.107 1.00 46.88 1150 ARG A O 1
ATOM 9437 N N . LYS A 1 1151 ? 13.021 -27.612 -24.953 1.00 37.44 1151 LYS A N 1
ATOM 9438 C CA . LYS A 1 1151 ? 13.977 -28.615 -25.461 1.00 37.44 1151 LYS A CA 1
ATOM 9439 C C . LYS A 1 1151 ? 13.526 -29.254 -26.787 1.00 37.44 1151 LYS A C 1
ATOM 9441 O O . LYS A 1 1151 ? 14.367 -29.840 -27.467 1.00 37.44 1151 LYS A O 1
ATOM 9446 N N . LYS A 1 1152 ? 12.232 -29.179 -27.126 1.00 31.34 1152 LYS A N 1
ATOM 9447 C CA . LYS A 1 1152 ? 11.660 -29.600 -28.419 1.00 31.34 1152 LYS A CA 1
ATOM 9448 C C . LYS A 1 1152 ? 11.701 -28.460 -29.426 1.00 31.34 1152 LYS A C 1
ATOM 9450 O O . LYS A 1 1152 ? 11.889 -28.777 -30.620 1.00 31.34 1152 LYS A O 1
#